Protein AF-A0A152A7R2-F1 (afdb_monomer_lite)

pLDDT: mean 73.5, std 18.63, range [21.62, 95.31]

InterPro domains:
  IPR007220 Origin recognition complex, subunit 2 [PTHR14052] (4-337)
  IPR027819 Guanine nucleotide exchange factor C9orf72 [PF15019] (479-679)
  IPR027819 Guanine nucleotide exchange factor C9orf72 [PS51835] (420-802)
  IPR056772 Origin recognition complex subunit 2, RecA-like domain [PF04084] (26-198)
  IPR056773 Origin recognition complex subunit 2, winged-helix domain [PF24882] (273-326)

Sequence (819 aa):
MSNIKILDGKEITNILERLPIKHQLEKENLQRNNEMKFSEMYSQLKQGFNLLLYGFGSKIQLIDHFIESKCTDGISISINGYLPTVTIKDVLSSLTFDNKKFSDPMAHCNYIKSLFQNYDSIEAYSEREEVTSIKIDHVYLVIHNIDGVSFRNETSQQILSLLAEIPQLHIIASIDHINAFFLWHSQMDDKFNWIPHSMPTFNNYYAESAYEIAILNSRGNKLSMNSVLTVLKSLTETSRSAFKLLVELLIIESAPPQPTATNDKPHAIPFKKVSVSFTKLFNRCIDELLVSTESSLGQLLSEFYDHGIIETKSINSVLYLHIPIGSRDSLEELLKIIKKEDEDCPVDQGILRVTMADTDDQPINEFKKNHNLFELVYEDVMKLAALKTVDSPIKPNKKKVPVSKILPPPIDLSSHHKFQVFTGAQLSVWQDTAGPTVDKLWKTRDNLTPEFQSFIARQTLCGLDPTSTNDELRFNIYPDLQLMVPSHIFNSRHSDILTKFSFSLYFNIQYFNEYLQLHDIIADRMSYLSCRLLKEYSLNQNDLESFKKELVSMMINIEHLFLSSYPNVNILNTLFGDQKMDTDFFIKALTSHMQTYGTTVVIGSSEALIQKWLDTLSLFLTVKERKVSSRQINKEFIPDMMIQGLLDVTLKQIEDKLYQSLRPITVIDIDQHQIYQSLLHTQYKTYRYELLRSLLLDGANVNRKENTLFSSFRGVSVYLSKIVQEVFQLPLHLRETYLIQMMRVLLRKTSLVVAYSQTVKFLGISYVKKLKSEFNIPSEADVYVLFGLSEKLQLYLILSVLRPDFIEKRIVDIMEEGF

Structure (mmCIF, N/CA/C/O backbone):
data_AF-A0A152A7R2-F1
#
_entry.id   AF-A0A152A7R2-F1
#
loop_
_atom_site.group_PDB
_atom_site.id
_atom_site.type_symbol
_atom_site.label_atom_id
_atom_site.label_alt_id
_atom_site.label_comp_id
_atom_site.label_asym_id
_atom_site.label_entity_id
_atom_site.label_seq_id
_atom_site.pdbx_PDB_ins_code
_atom_site.Cartn_x
_atom_site.Cartn_y
_atom_site.Cartn_z
_atom_site.occupancy
_atom_site.B_iso_or_equiv
_atom_site.auth_seq_id
_atom_site.auth_comp_id
_atom_site.auth_asym_id
_atom_site.auth_atom_id
_atom_site.pdbx_PDB_model_num
ATOM 1 N N . MET A 1 1 ? 15.451 20.115 -5.526 1.00 34.97 1 MET A N 1
ATOM 2 C CA . MET A 1 1 ? 14.748 21.394 -5.289 1.00 34.97 1 MET A CA 1
ATOM 3 C C . MET A 1 1 ? 14.724 21.674 -3.793 1.00 34.97 1 MET A C 1
ATOM 5 O O . MET A 1 1 ? 14.084 20.941 -3.051 1.00 34.97 1 MET A O 1
ATOM 9 N N . SER A 1 2 ? 15.503 22.653 -3.341 1.00 30.34 2 SER A N 1
ATOM 10 C CA . SER A 1 2 ? 15.810 22.920 -1.927 1.00 30.34 2 SER A CA 1
ATOM 11 C C . SER A 1 2 ? 14.973 24.030 -1.281 1.00 30.34 2 SER A C 1
ATOM 13 O O . SER A 1 2 ? 15.078 24.197 -0.075 1.00 30.34 2 SER A O 1
ATOM 15 N N . ASN A 1 3 ? 14.102 24.727 -2.017 1.00 35.94 3 ASN A N 1
ATOM 16 C CA . ASN A 1 3 ? 13.410 25.922 -1.514 1.00 35.94 3 ASN A CA 1
ATOM 17 C C . ASN A 1 3 ? 11.882 25.842 -1.654 1.00 35.94 3 ASN A C 1
ATOM 19 O O . ASN A 1 3 ? 11.267 26.753 -2.196 1.00 35.94 3 ASN A O 1
ATOM 23 N N . ILE A 1 4 ? 11.244 24.776 -1.166 1.00 38.72 4 ILE A N 1
ATOM 24 C CA . ILE A 1 4 ? 9.818 24.901 -0.828 1.00 38.72 4 ILE A CA 1
ATOM 25 C C . ILE A 1 4 ? 9.797 25.403 0.608 1.00 38.72 4 ILE A C 1
ATOM 27 O O . ILE A 1 4 ? 10.061 24.634 1.534 1.00 38.72 4 ILE A O 1
ATOM 31 N N . LYS A 1 5 ? 9.576 26.713 0.771 1.00 37.78 5 LYS A N 1
ATOM 32 C CA . LYS A 1 5 ? 9.209 27.286 2.066 1.00 37.78 5 LYS A CA 1
ATOM 33 C C . LYS A 1 5 ? 8.050 26.450 2.598 1.00 37.78 5 LYS A C 1
ATOM 35 O O . LYS A 1 5 ? 7.057 26.263 1.897 1.00 37.78 5 LYS A O 1
ATOM 40 N N . ILE A 1 6 ? 8.213 25.906 3.800 1.00 43.03 6 ILE A N 1
ATOM 41 C CA . ILE A 1 6 ? 7.075 25.424 4.576 1.00 43.03 6 ILE A CA 1
ATOM 42 C C . ILE A 1 6 ? 6.167 26.644 4.675 1.00 43.03 6 ILE A C 1
ATOM 44 O O . ILE A 1 6 ? 6.593 27.652 5.236 1.00 43.03 6 ILE A O 1
ATOM 48 N N . LEU A 1 7 ? 5.014 26.587 4.005 1.00 41.97 7 LEU A N 1
ATOM 49 C CA . LEU A 1 7 ? 4.055 27.681 4.038 1.00 41.97 7 LEU A CA 1
ATOM 50 C C . LEU A 1 7 ? 3.709 27.896 5.505 1.00 41.97 7 LEU A C 1
ATOM 52 O O . LEU A 1 7 ? 3.345 26.941 6.201 1.00 41.97 7 LEU A O 1
ATOM 56 N N . ASP A 1 8 ? 3.894 29.122 5.976 1.00 49.28 8 ASP A N 1
ATOM 57 C CA . ASP A 1 8 ? 3.572 29.459 7.356 1.00 49.28 8 ASP A CA 1
ATOM 58 C C . ASP A 1 8 ? 2.086 29.152 7.594 1.00 49.28 8 ASP A C 1
ATOM 60 O O . ASP A 1 8 ? 1.281 29.220 6.661 1.00 49.28 8 ASP A O 1
ATOM 64 N N . GLY A 1 9 ? 1.674 28.830 8.825 1.00 51.56 9 GLY A N 1
ATOM 65 C CA . GLY A 1 9 ? 0.262 28.511 9.106 1.00 51.56 9 GLY A CA 1
ATOM 66 C C . GLY A 1 9 ? -0.706 29.585 8.579 1.00 51.56 9 GLY A C 1
ATOM 67 O O . GLY A 1 9 ? -1.786 29.260 8.095 1.00 51.56 9 GLY A O 1
ATOM 68 N N . LYS A 1 10 ? -0.249 30.846 8.562 1.00 52.19 10 LYS A N 1
ATOM 69 C CA . LYS A 1 10 ? -0.938 32.007 7.979 1.00 52.19 10 LYS A CA 1
ATOM 70 C C . LYS A 1 10 ? -1.010 31.982 6.445 1.00 52.19 10 LYS A C 1
ATOM 72 O O . LYS A 1 10 ? -1.998 32.417 5.866 1.00 52.19 10 LYS A O 1
ATOM 77 N N . GLU A 1 11 ? 0.021 31.491 5.762 1.00 55.31 11 GLU A N 1
ATOM 78 C CA . GLU A 1 11 ? 0.011 31.343 4.303 1.00 55.31 11 GLU A CA 1
ATOM 79 C C . GLU A 1 11 ? -0.931 30.209 3.877 1.00 55.31 11 GLU A C 1
ATOM 81 O O . GLU A 1 11 ? -1.640 30.351 2.884 1.00 55.31 11 GLU A O 1
ATOM 86 N N . ILE A 1 12 ? -1.014 29.123 4.655 1.00 57.97 12 ILE A N 1
ATOM 87 C CA . ILE A 1 12 ? -1.959 28.024 4.408 1.00 57.97 12 ILE A CA 1
ATOM 88 C C . ILE A 1 12 ? -3.405 28.484 4.615 1.00 57.97 12 ILE A C 1
ATOM 90 O O . ILE A 1 12 ? -4.237 28.209 3.754 1.00 57.97 12 ILE A O 1
ATOM 94 N N . THR A 1 13 ? -3.717 29.208 5.696 1.00 58.12 13 THR A N 1
ATOM 95 C CA . THR A 1 13 ? -5.068 29.766 5.895 1.00 58.12 13 THR A CA 1
ATOM 96 C C . THR A 1 13 ? -5.427 30.747 4.786 1.00 58.12 13 THR A C 1
ATOM 98 O O . THR A 1 13 ? -6.497 30.623 4.204 1.00 58.12 13 THR A O 1
ATOM 101 N N . ASN A 1 14 ? -4.496 31.619 4.385 1.00 68.81 14 ASN A N 1
ATOM 102 C CA . ASN A 1 14 ? -4.706 32.538 3.264 1.00 68.81 14 ASN A CA 1
ATOM 103 C C . ASN A 1 14 ? -4.941 31.806 1.933 1.00 68.81 14 ASN A C 1
ATOM 105 O O . ASN A 1 14 ? -5.694 32.284 1.088 1.00 68.81 14 ASN A O 1
ATOM 109 N N . ILE A 1 15 ? -4.290 30.662 1.708 1.00 69.44 15 ILE A N 1
ATOM 110 C CA . ILE A 1 15 ? -4.521 29.836 0.516 1.00 69.44 15 ILE A CA 1
ATOM 111 C C . ILE A 1 15 ? -5.877 29.131 0.608 1.00 69.44 15 ILE A C 1
ATOM 113 O O . ILE A 1 15 ? -6.604 29.115 -0.381 1.00 69.44 15 ILE A O 1
ATOM 117 N N . LEU A 1 16 ? -6.244 28.589 1.773 1.00 65.38 16 LEU A N 1
ATOM 118 C CA . LEU A 1 16 ? -7.542 27.947 1.998 1.00 65.38 16 LEU A CA 1
ATOM 119 C C . LEU A 1 16 ? -8.708 28.932 1.836 1.00 65.38 16 LEU A C 1
ATOM 121 O O . LEU A 1 16 ? -9.698 28.577 1.208 1.00 65.38 16 LEU A O 1
ATOM 125 N N . GLU A 1 17 ? -8.570 30.168 2.316 1.00 67.25 17 GLU A N 1
ATOM 126 C CA . GLU A 1 17 ? -9.565 31.236 2.138 1.00 67.25 17 GLU A CA 1
ATOM 127 C C . GLU A 1 17 ? -9.710 31.676 0.674 1.00 67.25 17 GLU A C 1
ATOM 129 O O . GLU A 1 17 ? -10.779 32.111 0.253 1.00 67.25 17 GLU A O 1
ATOM 134 N N . ARG A 1 18 ? -8.646 31.543 -0.129 1.00 70.06 18 ARG A N 1
ATOM 135 C CA . ARG A 1 18 ? -8.661 31.863 -1.567 1.00 70.06 18 ARG A CA 1
ATOM 136 C C . ARG A 1 18 ? -9.207 30.736 -2.437 1.00 70.06 18 ARG A C 1
ATOM 138 O O . ARG A 1 18 ? -9.469 30.967 -3.618 1.00 70.06 18 ARG A O 1
ATOM 145 N N . LEU A 1 19 ? -9.336 29.520 -1.907 1.00 70.44 19 LEU A N 1
ATOM 146 C CA . LEU A 1 19 ? -9.872 28.404 -2.674 1.00 70.44 19 LEU A CA 1
ATOM 147 C C . LEU A 1 19 ? -11.400 28.526 -2.769 1.00 70.44 19 LEU A C 1
ATOM 149 O O . LEU A 1 19 ? -12.068 28.683 -1.748 1.00 70.44 19 LEU A O 1
ATOM 153 N N . PRO A 1 20 ? -11.983 28.417 -3.976 1.00 72.00 20 PRO A N 1
ATOM 154 C CA . PRO A 1 20 ? -13.429 28.445 -4.123 1.00 72.00 20 PRO A CA 1
ATOM 155 C C . PRO A 1 20 ? -14.051 27.239 -3.410 1.00 72.00 20 PRO A C 1
ATOM 157 O O . PRO A 1 20 ? -13.581 26.103 -3.549 1.00 72.00 20 PRO A O 1
ATOM 160 N N . ILE A 1 21 ? -15.129 27.486 -2.663 1.00 69.50 21 ILE A N 1
ATOM 161 C CA . ILE A 1 21 ? -15.900 26.436 -1.998 1.00 69.50 21 ILE A CA 1
ATOM 162 C C . ILE A 1 21 ? -16.469 25.516 -3.081 1.00 69.50 21 ILE A C 1
ATOM 164 O O . ILE A 1 21 ? -17.272 25.924 -3.921 1.00 69.50 21 ILE A O 1
ATOM 168 N N . LYS A 1 22 ? -16.030 24.257 -3.083 1.00 77.50 22 LYS A N 1
ATOM 169 C CA . LYS A 1 22 ? -16.512 23.259 -4.041 1.00 77.50 22 LYS A CA 1
ATOM 170 C C . LYS A 1 22 ? -17.977 22.914 -3.752 1.00 77.50 22 LYS A C 1
ATOM 172 O O . LYS A 1 22 ? -18.340 22.723 -2.590 1.00 77.50 22 LYS A O 1
ATOM 177 N N . HIS A 1 23 ? -18.770 22.756 -4.813 1.00 81.19 23 HIS A N 1
ATOM 178 C CA . HIS A 1 23 ? -20.151 22.250 -4.766 1.00 81.19 23 HIS A CA 1
ATOM 179 C C . HIS A 1 23 ? -21.109 23.059 -3.874 1.00 81.19 23 HIS A C 1
ATOM 181 O O . HIS A 1 23 ? -21.892 22.499 -3.108 1.00 81.19 23 HIS A O 1
ATOM 187 N N . GLN A 1 24 ? -21.022 24.391 -3.925 1.00 83.88 24 GLN A N 1
ATOM 188 C CA . GLN A 1 24 ? -21.842 25.272 -3.089 1.00 83.88 24 GLN A CA 1
ATOM 189 C C . GLN A 1 24 ? -23.351 25.095 -3.342 1.00 83.88 24 GLN A C 1
ATOM 191 O O . GLN A 1 24 ? -24.117 24.971 -2.390 1.00 83.88 24 GLN A O 1
ATOM 196 N N . LEU A 1 25 ? -23.776 25.016 -4.608 1.00 85.94 25 LEU A N 1
ATOM 197 C CA . LEU A 1 25 ? -25.192 24.869 -4.971 1.00 85.94 25 LEU A CA 1
ATOM 198 C C . LEU A 1 25 ? -25.776 23.543 -4.470 1.00 85.94 25 LEU A C 1
ATOM 200 O O . LEU A 1 25 ? -26.913 23.489 -4.005 1.00 85.94 25 LEU A O 1
ATOM 204 N N . GLU A 1 26 ? -25.002 22.463 -4.550 1.00 87.19 26 GLU A N 1
ATOM 205 C CA . GLU A 1 26 ? -25.407 21.142 -4.082 1.00 87.19 26 GLU A CA 1
ATOM 206 C C . GLU A 1 26 ? -25.529 21.104 -2.556 1.00 87.19 26 GLU A C 1
ATOM 208 O O . GLU A 1 26 ? -26.486 20.521 -2.046 1.00 87.19 26 GLU A O 1
ATOM 213 N N . LYS A 1 27 ? -24.622 21.775 -1.828 1.00 86.44 27 LYS A N 1
ATOM 214 C CA . LYS A 1 27 ? -24.722 21.929 -0.367 1.00 86.44 27 LYS A CA 1
ATOM 215 C C . LYS A 1 27 ? -25.946 22.746 0.041 1.00 86.44 27 LYS A C 1
ATOM 217 O O . LYS A 1 27 ? -26.667 22.334 0.944 1.00 86.44 27 LYS A O 1
ATOM 222 N N . GLU A 1 28 ? -26.234 23.845 -0.653 1.00 87.19 28 GLU A N 1
ATOM 223 C CA . GLU A 1 28 ? -27.438 24.648 -0.401 1.00 87.19 28 GLU A CA 1
ATOM 224 C C . GLU A 1 28 ? -28.725 23.851 -0.675 1.00 87.19 28 GLU A C 1
ATOM 226 O O . GLU A 1 28 ? -29.674 23.902 0.105 1.00 87.19 28 GLU A O 1
ATOM 231 N N . ASN A 1 29 ? -28.767 23.061 -1.753 1.00 89.62 29 ASN A N 1
ATOM 232 C CA . ASN A 1 29 ? -29.909 22.189 -2.046 1.00 89.62 29 ASN A CA 1
ATOM 233 C C . ASN A 1 29 ? -30.087 21.089 -0.991 1.00 89.62 29 ASN A C 1
ATOM 235 O O . ASN A 1 29 ? -31.212 20.788 -0.594 1.00 89.62 29 ASN A O 1
ATOM 239 N N . LEU A 1 30 ? -28.987 20.503 -0.516 1.00 89.06 30 LEU A N 1
ATOM 240 C CA . LEU A 1 30 ? -28.996 19.522 0.566 1.00 89.06 30 LEU A CA 1
ATOM 241 C C . LEU A 1 30 ? -29.526 20.136 1.869 1.00 89.06 30 LEU A C 1
ATOM 243 O O . LEU A 1 30 ? -30.343 19.517 2.547 1.00 89.06 30 LEU A O 1
ATOM 247 N N . GLN A 1 31 ? -29.113 21.365 2.187 1.00 87.88 31 GLN A N 1
ATOM 248 C CA . GLN A 1 31 ? -29.599 22.091 3.354 1.00 87.88 31 GLN A CA 1
ATOM 249 C C . GLN A 1 31 ? -31.114 22.327 3.274 1.00 87.88 31 GLN A C 1
ATOM 251 O O . GLN A 1 31 ? -31.822 21.957 4.207 1.00 87.88 31 GLN A O 1
ATOM 256 N N . ARG A 1 32 ? -31.631 22.803 2.131 1.00 89.12 32 ARG A N 1
ATOM 257 C CA . ARG A 1 32 ? -33.085 22.951 1.908 1.00 89.12 32 ARG A CA 1
ATOM 258 C C . ARG A 1 32 ? -33.840 21.628 2.075 1.00 89.12 32 ARG A C 1
ATOM 260 O O . ARG A 1 32 ? -34.935 21.598 2.628 1.00 89.12 32 ARG A O 1
ATOM 267 N N . ASN A 1 33 ? -33.260 20.516 1.619 1.00 90.44 33 ASN A N 1
ATOM 268 C CA . ASN A 1 33 ? -33.855 19.188 1.796 1.00 90.44 33 ASN A CA 1
ATOM 269 C C . ASN A 1 33 ? -33.887 18.746 3.263 1.00 90.44 33 ASN A C 1
ATOM 271 O O . ASN A 1 33 ? -34.854 18.113 3.688 1.00 90.44 33 ASN A O 1
ATOM 275 N N . ASN A 1 34 ? -32.855 19.074 4.038 1.00 89.81 34 ASN A N 1
ATOM 276 C CA . ASN A 1 34 ? -32.836 18.798 5.471 1.00 89.81 34 ASN A CA 1
ATOM 277 C C . ASN A 1 34 ? -33.843 19.688 6.224 1.00 89.81 34 ASN A C 1
ATOM 279 O O . ASN A 1 34 ? -34.552 19.188 7.093 1.00 89.81 34 ASN A O 1
ATOM 283 N N . GLU A 1 35 ? -33.988 20.960 5.838 1.00 89.62 35 GLU A N 1
ATOM 284 C CA . GLU A 1 35 ? -34.977 21.892 6.407 1.00 89.62 35 GLU A CA 1
ATOM 285 C C . GLU A 1 35 ? -36.423 21.408 6.206 1.00 89.62 35 GLU A C 1
ATOM 287 O O . GLU A 1 35 ? -37.261 21.558 7.097 1.00 89.62 35 GLU A O 1
ATOM 292 N N . MET A 1 36 ? -36.732 20.747 5.082 1.00 89.25 36 MET A N 1
ATOM 293 C CA . MET A 1 36 ? -38.062 20.155 4.866 1.00 89.25 36 MET A CA 1
ATOM 294 C C . MET A 1 36 ? -38.430 19.111 5.933 1.00 89.25 36 MET A C 1
ATOM 296 O O . MET A 1 36 ? -39.605 18.979 6.283 1.00 89.25 36 MET A O 1
ATOM 300 N N . LYS A 1 37 ? -37.442 18.409 6.501 1.00 89.81 37 LYS A N 1
ATOM 301 C CA . LYS A 1 37 ? -37.652 17.391 7.542 1.00 89.81 37 LYS A CA 1
ATOM 302 C C . LYS A 1 37 ? -37.846 17.985 8.942 1.00 89.81 37 LYS A C 1
ATOM 304 O O . LYS A 1 37 ? -38.296 17.279 9.839 1.00 89.81 37 LYS A O 1
ATOM 309 N N . PHE A 1 38 ? -37.582 19.279 9.147 1.00 92.69 38 PHE A N 1
ATOM 310 C CA . PHE A 1 38 ? -37.708 19.917 10.464 1.00 92.69 38 PHE A CA 1
ATOM 311 C C . PHE A 1 38 ? -39.122 19.820 11.039 1.00 92.69 38 PHE A C 1
ATOM 313 O O . PHE A 1 38 ? -39.296 19.628 12.238 1.00 92.69 38 PHE A O 1
ATOM 320 N N . SER A 1 39 ? -40.150 19.911 10.194 1.00 90.25 39 SER A N 1
ATOM 321 C CA . SER A 1 39 ? -41.538 19.797 10.665 1.00 90.25 39 SER A CA 1
ATOM 322 C C . SER A 1 39 ? -41.853 18.391 11.190 1.00 90.25 39 SER A C 1
ATOM 324 O O . SER A 1 39 ? -42.579 18.248 12.171 1.00 90.25 39 SER A O 1
ATOM 326 N N . GLU A 1 40 ? -41.273 17.359 10.571 1.00 91.50 40 GLU A N 1
ATOM 327 C CA . GLU A 1 40 ? -41.399 15.970 11.018 1.00 91.50 40 GLU A CA 1
ATOM 328 C C . GLU A 1 40 ? -40.642 15.747 12.333 1.00 91.50 40 GLU A C 1
ATOM 330 O O . GLU A 1 40 ? -41.215 15.239 13.295 1.00 91.50 40 GLU A O 1
ATOM 335 N N . MET A 1 41 ? -39.391 16.212 12.403 1.00 92.56 41 MET A N 1
ATOM 336 C CA . MET A 1 41 ? -38.556 16.151 13.606 1.00 92.56 41 MET A CA 1
ATOM 337 C C . MET A 1 41 ? -39.228 16.825 14.810 1.00 92.56 41 MET A C 1
ATOM 339 O O . MET A 1 41 ? -39.264 16.263 15.902 1.00 92.56 41 MET A O 1
ATOM 343 N N . TYR A 1 42 ? -39.817 18.006 14.611 1.00 91.75 42 TYR A N 1
ATOM 344 C CA . TYR A 1 42 ? -40.546 18.708 15.666 1.00 91.75 42 TYR A CA 1
ATOM 345 C C . TYR A 1 42 ? -41.787 17.928 16.129 1.00 91.75 42 TYR A C 1
ATOM 347 O O . TYR A 1 42 ? -42.020 17.792 17.329 1.00 91.75 42 TYR A O 1
ATOM 355 N N . SER A 1 43 ? -42.553 17.339 15.202 1.00 89.81 43 SER A N 1
ATOM 356 C CA . SER A 1 43 ? -43.696 16.489 15.566 1.00 89.81 43 SER A CA 1
ATOM 357 C C . SER A 1 43 ? -43.278 15.250 16.362 1.00 89.81 43 SER A C 1
ATOM 359 O O . SER A 1 43 ? -44.039 14.800 17.215 1.00 89.81 43 SER A O 1
ATOM 361 N N . GLN A 1 44 ? -42.103 14.687 16.081 1.00 91.44 44 GLN A N 1
ATOM 362 C CA . GLN A 1 44 ? -41.568 13.528 16.797 1.00 91.44 44 GLN A CA 1
ATOM 363 C C . GLN A 1 44 ? -41.134 13.888 18.221 1.00 91.44 44 GLN A C 1
ATOM 365 O O . GLN A 1 44 ? -41.483 13.163 19.152 1.00 91.44 44 GLN A O 1
ATOM 370 N N . LEU A 1 45 ? -40.492 15.047 18.413 1.00 89.62 45 LEU A N 1
ATOM 371 C CA . LEU A 1 45 ? -40.196 15.577 19.752 1.00 89.62 45 LEU A CA 1
ATOM 372 C C . LEU A 1 45 ? -41.479 15.727 20.577 1.00 89.62 45 LEU A C 1
ATOM 374 O O . LEU A 1 45 ? -41.556 15.274 21.714 1.00 89.62 45 LEU A O 1
ATOM 378 N N . LYS A 1 46 ? -42.550 16.269 19.982 1.00 86.75 46 LYS A N 1
ATOM 379 C CA . LYS A 1 46 ? -43.850 16.403 20.666 1.00 86.75 46 LYS A CA 1
ATOM 380 C C . LYS A 1 46 ? -44.519 15.088 21.043 1.00 86.75 46 LYS A C 1
ATOM 382 O O . LYS A 1 46 ? -45.358 15.081 21.937 1.00 86.75 46 LYS A O 1
ATOM 387 N N . GLN A 1 47 ? -44.153 13.991 20.394 1.00 87.44 47 GLN A N 1
ATOM 388 C CA . GLN A 1 47 ? -44.641 12.655 20.728 1.00 87.44 47 GLN A CA 1
ATOM 389 C C . GLN A 1 47 ? -43.806 11.973 21.828 1.00 87.44 47 GLN A C 1
ATOM 391 O O . GLN A 1 47 ? -44.135 10.855 22.215 1.00 87.44 47 GLN A O 1
ATOM 396 N N . GLY A 1 48 ? -42.769 12.637 22.356 1.00 85.75 48 GLY A N 1
ATOM 397 C CA . GLY A 1 48 ? -41.900 12.109 23.413 1.00 85.75 48 GLY A CA 1
ATOM 398 C C . GLY A 1 48 ? -40.723 11.275 22.899 1.00 85.75 48 GLY A C 1
ATOM 399 O O . GLY A 1 48 ? -40.155 10.486 23.654 1.00 85.75 48 GLY A O 1
ATOM 400 N N . PHE A 1 49 ? -40.370 11.408 21.617 1.00 92.19 49 PHE A N 1
ATOM 401 C CA . PHE A 1 49 ? -39.156 10.809 21.063 1.00 92.19 49 PHE A CA 1
ATOM 402 C C . PHE A 1 49 ? -37.991 11.789 21.126 1.00 92.19 49 PHE A C 1
ATOM 404 O O . PHE A 1 49 ? -38.149 12.971 20.824 1.00 92.19 49 PHE A O 1
ATOM 411 N N . ASN A 1 50 ? -36.799 11.280 21.425 1.00 94.69 50 ASN A N 1
ATOM 412 C CA . ASN A 1 50 ? -35.577 12.073 21.364 1.00 94.69 50 ASN A CA 1
ATOM 413 C C . ASN A 1 50 ? -34.938 11.950 19.977 1.00 94.69 50 ASN A C 1
ATOM 415 O O . ASN A 1 50 ? -35.043 10.917 19.313 1.00 94.69 50 ASN A O 1
ATOM 419 N N . LEU A 1 51 ? -34.263 13.001 19.512 1.00 95.25 51 LEU A N 1
ATOM 420 C CA . LEU A 1 51 ? -33.723 13.047 18.151 1.00 95.25 51 LEU A CA 1
ATOM 421 C C . LEU A 1 51 ? -32.224 12.792 18.128 1.00 95.25 51 LEU A C 1
ATOM 423 O O . LEU A 1 51 ? -31.457 13.469 18.816 1.00 95.25 51 LEU A O 1
ATOM 427 N N . LEU A 1 52 ? -31.805 11.880 17.252 1.00 94.56 52 LEU A N 1
ATOM 428 C CA . LEU A 1 52 ? -30.401 11.552 17.055 1.00 94.56 52 LEU A CA 1
ATOM 429 C C . LEU A 1 52 ? -29.962 11.829 15.619 1.00 94.56 52 LEU A C 1
ATOM 431 O O . LEU A 1 52 ? -30.348 11.133 14.683 1.00 94.56 52 LEU A O 1
ATOM 435 N N . LEU A 1 53 ? -29.126 12.842 15.434 1.00 95.06 53 LEU A N 1
ATOM 436 C CA . LEU A 1 53 ? -28.698 13.314 14.123 1.00 95.06 53 LEU A CA 1
ATOM 437 C C . LEU A 1 53 ? -27.340 12.723 13.752 1.00 95.06 53 LEU A C 1
ATOM 439 O O . LEU A 1 53 ? -26.321 13.018 14.382 1.00 95.06 53 LEU A O 1
ATOM 443 N N . TYR A 1 54 ? -27.313 11.932 12.681 1.00 93.56 54 TYR A N 1
ATOM 444 C CA . TYR A 1 54 ? -26.090 11.353 12.128 1.00 93.56 54 TYR A CA 1
ATOM 445 C C . TYR A 1 54 ? -25.934 11.723 10.653 1.00 93.56 54 TYR A C 1
ATOM 447 O O . TYR A 1 54 ? -26.902 11.959 9.930 1.00 93.56 54 TYR A O 1
ATOM 455 N N . GLY A 1 55 ? -24.694 11.780 10.181 1.00 90.50 55 GLY A N 1
ATOM 456 C CA . GLY A 1 55 ? -24.396 12.167 8.806 1.00 90.50 55 GLY A CA 1
ATOM 457 C C . GLY A 1 55 ? -23.046 12.852 8.694 1.00 90.50 55 GLY A C 1
ATOM 458 O O . GLY A 1 55 ? -22.507 13.351 9.682 1.00 90.50 55 GLY A O 1
ATOM 459 N N . PHE A 1 56 ? -22.509 12.856 7.476 1.00 89.25 56 PHE A N 1
ATOM 460 C CA . PHE A 1 56 ? -21.203 13.429 7.182 1.00 89.25 56 PHE A CA 1
ATOM 461 C C . PHE A 1 56 ? -21.263 14.962 7.124 1.00 89.25 56 PHE A C 1
ATOM 463 O O . PHE A 1 56 ? -22.077 15.530 6.391 1.00 89.25 56 PHE A O 1
ATOM 470 N N . GLY A 1 57 ? -20.363 15.616 7.853 1.00 90.31 57 GLY A N 1
ATOM 471 C CA . GLY A 1 57 ? -20.245 17.067 7.979 1.00 90.31 57 GLY A CA 1
ATOM 472 C C . GLY A 1 57 ? -20.721 17.612 9.331 1.00 90.31 57 GLY A C 1
ATOM 473 O O . GLY A 1 57 ? -21.458 16.951 10.074 1.00 90.31 57 GLY A O 1
ATOM 474 N N . SER A 1 58 ? -20.291 18.840 9.640 1.00 91.31 58 SER A N 1
ATOM 475 C CA . SER A 1 58 ? -20.702 19.545 10.861 1.00 91.31 58 SER A CA 1
ATOM 476 C C . SER A 1 58 ? -22.210 19.806 10.862 1.00 91.31 58 SER A C 1
ATOM 478 O O . SER A 1 58 ? -22.772 20.312 9.884 1.00 91.31 58 SER A O 1
ATOM 480 N N . LYS A 1 59 ? -22.867 19.442 11.967 1.00 92.38 59 LYS A N 1
ATOM 481 C CA . LYS A 1 59 ? -24.325 19.552 12.164 1.00 92.38 59 LYS A CA 1
ATOM 482 C C . LYS A 1 59 ? -24.721 20.704 13.085 1.00 92.38 59 LYS A C 1
ATOM 484 O O . LYS A 1 59 ? -25.911 20.935 13.251 1.00 92.38 59 LYS A O 1
ATOM 489 N N . ILE A 1 60 ? -23.750 21.418 13.659 1.00 91.12 60 ILE A N 1
ATOM 490 C CA . ILE A 1 60 ? -23.977 22.472 14.660 1.00 91.12 60 ILE A CA 1
ATOM 491 C C . ILE A 1 60 ? -24.942 23.526 14.101 1.00 91.12 60 ILE A C 1
ATOM 493 O O . ILE A 1 60 ? -26.053 23.661 14.597 1.00 91.12 60 ILE A O 1
ATOM 497 N N . GLN A 1 61 ? -24.596 24.125 12.956 1.00 89.69 61 GLN A N 1
ATOM 498 C CA . GLN A 1 61 ? -25.429 25.136 12.286 1.00 89.69 61 GLN A CA 1
ATOM 499 C C . GLN A 1 61 ? -26.836 24.634 11.924 1.00 89.69 61 GLN A C 1
ATOM 501 O O . GLN A 1 61 ? -27.796 25.396 11.967 1.00 89.69 61 GLN A O 1
ATOM 506 N N . LEU A 1 62 ? -26.969 23.359 11.546 1.00 91.00 62 LEU A N 1
ATOM 507 C CA . LEU A 1 62 ? -28.257 22.769 11.174 1.00 91.00 62 LEU A CA 1
ATOM 508 C C . LEU A 1 62 ? -29.166 22.604 12.396 1.00 91.00 62 LEU A C 1
ATOM 510 O O . LEU A 1 62 ? -30.367 22.843 12.301 1.00 91.00 62 LEU A O 1
ATOM 514 N N . ILE A 1 63 ? -28.592 22.203 13.530 1.00 92.06 63 ILE A N 1
ATOM 515 C CA . ILE A 1 63 ? -29.306 22.044 14.798 1.00 92.06 63 ILE A CA 1
ATOM 516 C C . ILE A 1 63 ? -29.700 23.407 15.364 1.00 92.06 63 ILE A C 1
ATOM 518 O O . ILE A 1 63 ? -30.854 23.576 15.749 1.00 92.06 63 ILE A O 1
ATOM 522 N N . ASP A 1 64 ? -28.792 24.383 15.341 1.00 90.38 64 ASP A N 1
ATOM 523 C CA . ASP A 1 64 ? -29.080 25.755 15.773 1.00 90.38 64 ASP A CA 1
ATOM 524 C C . ASP A 1 64 ? -30.232 26.345 14.951 1.00 90.38 64 ASP A C 1
ATOM 526 O O . ASP A 1 64 ? -31.217 26.833 15.504 1.00 90.38 64 ASP A O 1
ATOM 530 N N . HIS A 1 65 ? -30.184 26.174 13.626 1.00 90.56 65 HIS A N 1
ATOM 531 C CA . HIS A 1 65 ? -31.258 26.620 12.744 1.00 90.56 65 HIS A CA 1
ATOM 532 C C . HIS A 1 65 ? -32.591 25.899 13.009 1.00 90.56 65 HIS A C 1
ATOM 534 O O . HIS A 1 65 ? -33.662 26.507 12.940 1.00 90.56 65 HIS A O 1
ATOM 540 N N . PHE A 1 66 ? -32.561 24.605 13.335 1.00 91.38 66 PHE A N 1
ATOM 541 C CA . PHE A 1 66 ? -33.758 23.855 13.720 1.00 91.38 66 PHE A CA 1
ATOM 542 C C . PHE A 1 66 ? -34.387 24.402 15.012 1.00 91.38 66 PHE A C 1
ATOM 544 O O . PHE A 1 66 ? -35.602 24.607 15.064 1.00 91.38 66 PHE A O 1
ATOM 551 N N . ILE A 1 67 ? -33.566 24.693 16.024 1.00 89.38 67 ILE A N 1
ATOM 552 C CA . ILE A 1 67 ? -34.023 25.235 17.310 1.00 89.38 67 ILE A CA 1
ATOM 553 C C . ILE A 1 67 ? -34.636 26.622 17.115 1.00 89.38 67 ILE A C 1
ATOM 555 O O . ILE A 1 67 ? -35.766 26.849 17.542 1.00 89.38 67 ILE A O 1
ATOM 559 N N . GLU A 1 68 ? -33.931 27.516 16.418 1.00 88.12 68 GLU A N 1
ATOM 560 C CA . GLU A 1 68 ? -34.395 28.882 16.146 1.00 88.12 68 GLU A CA 1
ATOM 561 C C . GLU A 1 68 ? -35.696 28.909 15.331 1.00 88.12 68 GLU A C 1
ATOM 563 O O . GLU A 1 68 ? -36.549 29.771 15.542 1.00 88.12 68 GLU A O 1
ATOM 568 N N . SER A 1 69 ? -35.863 27.972 14.391 1.00 86.81 69 SER A N 1
ATOM 569 C CA . SER A 1 69 ? -37.003 27.972 13.469 1.00 86.81 69 SER A CA 1
ATOM 570 C C . SER A 1 69 ? -38.257 27.276 14.001 1.00 86.81 69 SER A C 1
ATOM 572 O O . SER A 1 69 ? -39.363 27.653 13.601 1.00 86.81 69 SER A O 1
ATOM 574 N N . LYS A 1 70 ? -38.123 26.239 14.842 1.00 83.75 70 LYS A N 1
ATOM 575 C CA . LYS A 1 70 ? -39.254 25.390 15.269 1.00 83.75 70 LYS A CA 1
ATOM 576 C C . LYS A 1 70 ? -39.439 25.285 16.780 1.00 83.75 70 LYS A C 1
ATOM 578 O O . LYS A 1 70 ? -40.578 25.147 17.215 1.00 83.75 70 LYS A O 1
ATOM 583 N N . CYS A 1 71 ? -38.377 25.374 17.577 1.00 81.94 71 CYS A N 1
ATOM 584 C CA . CYS A 1 71 ? -38.426 25.141 19.025 1.00 81.94 71 CYS A CA 1
ATOM 585 C C . CYS A 1 71 ? -38.595 26.447 19.825 1.00 81.94 71 CYS A C 1
ATOM 587 O O . CYS A 1 71 ? -37.891 26.680 20.804 1.00 81.94 71 CYS A O 1
ATOM 589 N N . THR A 1 72 ? -39.525 27.316 19.416 1.00 77.38 72 THR A N 1
ATOM 590 C CA . THR A 1 72 ? -39.798 28.611 20.081 1.00 77.38 72 THR A CA 1
ATOM 591 C C . THR A 1 72 ? -40.745 28.506 21.280 1.00 77.38 72 THR A C 1
ATOM 593 O O . THR A 1 72 ? -41.122 29.508 21.878 1.00 77.38 72 THR A O 1
ATOM 596 N N . ASP A 1 73 ? -41.206 27.301 21.584 1.00 80.31 73 ASP A N 1
ATOM 597 C CA . ASP A 1 73 ? -42.240 26.981 22.565 1.00 80.31 73 ASP A CA 1
ATOM 598 C C . ASP A 1 73 ? -41.685 26.514 23.919 1.00 80.31 73 ASP A C 1
ATOM 600 O O . ASP A 1 73 ? -42.452 26.202 24.826 1.00 80.31 73 ASP A O 1
ATOM 604 N N . GLY A 1 74 ? -40.361 26.457 24.060 1.00 78.00 74 GLY A N 1
ATOM 605 C CA . GLY A 1 74 ? -39.683 25.989 25.262 1.00 78.00 74 GLY A CA 1
ATOM 606 C C . GLY A 1 74 ? -38.303 26.613 25.436 1.00 78.00 74 GLY A C 1
ATOM 607 O O . GLY A 1 74 ? -37.845 27.402 24.611 1.00 78.00 74 GLY A O 1
ATOM 608 N N . ILE A 1 75 ? -37.625 26.252 26.525 1.00 83.88 75 ILE A N 1
ATOM 609 C CA . ILE A 1 75 ? -36.254 26.707 26.793 1.00 83.88 75 ILE A CA 1
ATOM 610 C C . ILE A 1 75 ? -35.276 25.754 26.111 1.00 83.88 75 ILE A C 1
ATOM 612 O O . ILE A 1 75 ? -35.300 24.556 26.383 1.00 83.88 75 ILE A O 1
ATOM 616 N N . SER A 1 76 ? -34.392 26.282 25.265 1.00 86.94 76 SER A N 1
ATOM 617 C CA . SER A 1 76 ? -33.305 25.519 24.647 1.00 86.94 76 SER A CA 1
ATOM 618 C C . SER A 1 76 ? -31.983 25.729 25.384 1.00 86.94 76 SER A C 1
ATOM 620 O O . SER A 1 76 ? -31.538 26.866 25.546 1.00 86.94 76 SER A O 1
ATOM 622 N N . ILE A 1 77 ? -31.330 24.640 25.780 1.00 89.44 77 ILE A N 1
ATOM 623 C CA . ILE A 1 77 ? -29.995 24.642 26.388 1.00 89.44 77 ILE A CA 1
ATOM 624 C C . ILE A 1 77 ? -29.059 23.892 25.444 1.00 89.44 77 ILE A C 1
ATOM 626 O O . ILE A 1 77 ? -29.218 22.686 25.261 1.00 89.44 77 ILE A O 1
ATOM 630 N N . SER A 1 78 ? -28.091 24.591 24.847 1.00 90.12 78 SER A N 1
ATOM 631 C CA . SER A 1 78 ? -27.087 23.992 23.965 1.00 90.12 78 SER A CA 1
ATOM 632 C C . SER A 1 78 ? -25.782 23.711 24.701 1.00 90.12 78 SER A C 1
ATOM 634 O O . SER A 1 78 ? -25.254 24.537 25.445 1.00 90.12 78 SER A O 1
ATOM 636 N N . ILE A 1 79 ? -25.263 22.502 24.502 1.00 90.00 79 ILE A N 1
ATOM 637 C CA . ILE A 1 79 ? -24.051 22.002 25.139 1.00 90.00 79 ILE A CA 1
ATOM 638 C C . ILE A 1 79 ? -23.121 21.447 24.070 1.00 90.00 79 ILE A C 1
ATOM 640 O O . ILE A 1 79 ? -23.468 20.557 23.291 1.00 90.00 79 ILE A O 1
ATOM 644 N N . ASN A 1 80 ? -21.896 21.958 24.083 1.00 90.25 80 ASN A N 1
ATOM 645 C CA . ASN A 1 80 ? -20.844 21.580 23.153 1.00 90.25 80 ASN A CA 1
ATOM 646 C C . ASN A 1 80 ? -20.062 20.381 23.694 1.00 90.25 80 ASN A C 1
ATOM 648 O O . ASN A 1 80 ? -19.081 20.541 24.420 1.00 90.25 80 ASN A O 1
ATOM 652 N N . GLY A 1 81 ? -20.484 19.168 23.340 1.00 84.62 81 GLY A N 1
ATOM 653 C CA . GLY A 1 81 ? -19.856 17.927 23.797 1.00 84.62 81 GLY A CA 1
ATOM 654 C C . GLY A 1 81 ? -18.514 17.597 23.155 1.00 84.62 81 GLY A C 1
ATOM 655 O O . GLY A 1 81 ? -17.760 16.790 23.697 1.00 84.62 81 GLY A O 1
ATOM 656 N N . TYR A 1 82 ? -18.148 18.274 22.066 1.00 84.44 82 TYR A N 1
ATOM 657 C CA . TYR A 1 82 ? -16.805 18.188 21.489 1.00 84.44 82 TYR A CA 1
ATOM 658 C C . TYR A 1 82 ? -15.728 18.873 22.355 1.00 84.44 82 TYR A C 1
ATOM 660 O O . TYR A 1 82 ? -14.538 18.618 22.164 1.00 84.44 82 TYR A O 1
ATOM 668 N N . LEU A 1 83 ? -16.108 19.720 23.323 1.00 82.38 83 LEU A N 1
ATOM 669 C CA . LEU A 1 83 ? -15.161 20.357 24.238 1.00 82.38 83 LEU A CA 1
ATOM 670 C C . LEU A 1 83 ? -14.688 19.360 25.312 1.00 82.38 83 LEU A C 1
ATOM 672 O O . LEU A 1 83 ? -15.508 18.830 26.062 1.00 82.38 83 LEU A O 1
ATOM 676 N N . PRO A 1 84 ? -13.369 19.141 25.475 1.00 72.31 84 PRO A N 1
ATOM 677 C CA . PRO A 1 84 ? -12.848 18.196 26.466 1.00 72.31 84 PRO A CA 1
ATOM 678 C C . PRO A 1 84 ? -13.033 18.675 27.915 1.00 72.31 84 PRO A C 1
ATOM 680 O O . PRO A 1 84 ? -12.968 17.868 28.838 1.00 72.31 84 PRO A O 1
ATOM 683 N N . THR A 1 85 ? -13.256 19.974 28.128 1.00 73.56 85 THR A N 1
ATOM 684 C CA . THR A 1 85 ? -13.474 20.575 29.452 1.00 73.56 85 THR A CA 1
ATOM 685 C C . THR A 1 85 ? -14.887 20.362 29.982 1.00 73.56 85 THR A C 1
ATOM 687 O O . THR A 1 85 ? -15.085 20.417 31.192 1.00 73.56 85 THR A O 1
ATOM 690 N N . VAL A 1 86 ? -15.861 20.110 29.104 1.00 80.62 86 VAL A N 1
ATOM 691 C CA . VAL A 1 86 ? -17.263 19.959 29.499 1.00 80.62 86 VAL A CA 1
ATOM 692 C C . VAL A 1 86 ? -17.451 18.609 30.177 1.00 80.62 86 VAL A C 1
ATOM 694 O O . VAL A 1 86 ? -17.143 17.556 29.615 1.00 80.62 86 VAL A O 1
ATOM 697 N N . THR A 1 87 ? -17.978 18.636 31.396 1.00 83.25 87 THR A N 1
ATOM 698 C CA . THR A 1 87 ? -18.308 17.440 32.169 1.00 83.25 87 THR A CA 1
ATOM 699 C C . THR A 1 87 ? -19.818 17.267 32.294 1.00 83.25 87 THR A C 1
ATOM 701 O O . THR A 1 87 ? -20.595 18.208 32.149 1.00 83.25 87 THR A O 1
ATOM 704 N N . ILE A 1 88 ? -20.267 16.058 32.648 1.00 85.12 88 ILE A N 1
ATOM 705 C CA . ILE A 1 88 ? -21.692 15.804 32.919 1.00 85.12 88 ILE A CA 1
ATOM 706 C C . ILE A 1 88 ? -22.238 16.671 34.067 1.00 85.12 88 ILE A C 1
ATOM 708 O O . ILE A 1 88 ? -23.427 16.967 34.107 1.00 85.12 88 ILE A O 1
ATOM 712 N N . LYS A 1 89 ? -21.375 17.125 34.987 1.00 84.12 89 LYS A N 1
ATOM 713 C CA . LYS A 1 89 ? -21.772 18.041 36.064 1.00 84.12 89 LYS A CA 1
ATOM 714 C C . LYS A 1 89 ? -22.188 19.403 35.521 1.00 84.12 89 LYS A C 1
ATOM 716 O O . LYS A 1 89 ? -23.109 19.987 36.075 1.00 84.12 89 LYS A O 1
ATOM 721 N N . ASP A 1 90 ? -21.560 19.859 34.441 1.00 83.06 90 ASP A N 1
ATOM 722 C CA . ASP A 1 90 ? -21.876 21.136 33.797 1.00 83.06 90 ASP A CA 1
ATOM 723 C C . ASP A 1 90 ? -23.216 21.068 33.055 1.00 83.06 90 ASP A C 1
ATOM 725 O O . ASP A 1 90 ? -23.984 22.026 33.052 1.00 83.06 90 ASP A O 1
ATOM 729 N N . VAL A 1 91 ? -23.556 19.897 32.502 1.00 84.81 91 VAL A N 1
ATOM 730 C CA . VAL A 1 91 ? -24.895 19.624 31.949 1.00 84.81 91 VAL A CA 1
ATOM 731 C C . VAL A 1 91 ? -25.955 19.713 33.043 1.00 84.81 91 VAL A C 1
ATOM 733 O O . VAL A 1 91 ? -26.963 20.397 32.893 1.00 84.81 91 VAL A O 1
ATOM 736 N N . LEU A 1 92 ? -25.715 19.035 34.167 1.00 85.62 92 LEU A N 1
ATOM 737 C CA . LEU A 1 92 ? -26.661 18.989 35.279 1.00 85.62 92 LEU A CA 1
ATOM 738 C C . LEU A 1 92 ? -26.802 20.351 35.968 1.00 85.62 92 LEU A C 1
ATOM 740 O O . LEU A 1 92 ? -27.910 20.729 36.338 1.00 85.62 92 LEU A O 1
ATOM 744 N N . SER A 1 93 ? -25.709 21.104 36.117 1.00 82.69 93 SER A N 1
ATOM 745 C CA . SER A 1 93 ? -25.744 22.463 36.664 1.00 82.69 93 SER A CA 1
ATOM 746 C C . SER A 1 93 ? -26.437 23.440 35.717 1.00 82.69 93 SER A C 1
ATOM 748 O O . SER A 1 93 ? -27.172 24.296 36.192 1.00 82.69 93 SER A O 1
ATOM 750 N N . SER A 1 94 ? -26.313 23.268 34.398 1.00 81.50 94 SER A N 1
ATOM 751 C CA . SER A 1 94 ? -27.059 24.075 33.419 1.00 81.50 94 SER A CA 1
ATOM 752 C C . SER A 1 94 ? -28.575 23.864 33.514 1.00 81.50 94 SER A C 1
ATOM 754 O O . SER A 1 94 ? -29.344 24.776 33.225 1.00 81.50 94 SER A O 1
ATOM 756 N N . LEU A 1 95 ? -29.014 22.681 33.958 1.00 78.44 95 LEU A N 1
ATOM 757 C CA . LEU A 1 95 ? -30.427 22.367 34.194 1.00 78.44 95 LEU A CA 1
ATOM 758 C C . LEU A 1 95 ? -30.934 22.837 35.569 1.00 78.44 95 LEU A C 1
ATOM 760 O O . LEU A 1 95 ? -32.144 22.904 35.782 1.00 78.44 95 LEU A O 1
ATOM 764 N N . THR A 1 96 ? -30.047 23.160 36.516 1.00 76.25 96 THR A N 1
ATOM 765 C CA . THR A 1 96 ? -30.425 23.588 37.872 1.00 76.25 96 THR A CA 1
ATOM 766 C C . THR A 1 96 ? -29.856 24.958 38.218 1.00 76.25 96 THR A C 1
ATOM 768 O O . THR A 1 96 ? -28.662 25.095 38.456 1.00 76.25 96 THR A O 1
ATOM 771 N N . PHE A 1 97 ? -30.723 25.954 38.390 1.00 61.53 97 PHE A N 1
ATOM 772 C CA . PHE A 1 97 ? -30.324 27.308 38.801 1.00 61.53 97 PHE A CA 1
ATOM 773 C C . PHE A 1 97 ? -29.874 27.427 40.278 1.00 61.53 97 PHE A C 1
ATOM 775 O O . PHE A 1 97 ? -29.376 28.472 40.690 1.00 61.53 97 PHE A O 1
ATOM 782 N N . ASP A 1 98 ? -30.036 26.374 41.089 1.00 58.34 98 ASP A N 1
ATOM 783 C CA . ASP A 1 98 ? -29.715 26.376 42.522 1.00 58.34 98 ASP A CA 1
ATOM 784 C C . ASP A 1 98 ? -28.219 26.102 42.790 1.00 58.34 98 ASP A C 1
ATOM 786 O O . ASP A 1 98 ? -27.691 25.060 42.410 1.00 58.34 98 ASP A O 1
ATOM 790 N N . ASN A 1 99 ? -27.561 26.964 43.579 1.00 53.72 99 ASN A N 1
ATOM 791 C CA . ASN A 1 99 ? -26.164 26.835 44.051 1.00 53.72 99 ASN A CA 1
ATOM 792 C C . ASN A 1 99 ? -25.909 25.646 45.017 1.00 53.72 99 ASN A C 1
ATOM 794 O O . ASN A 1 99 ? -24.960 25.655 45.811 1.00 53.72 99 ASN A O 1
ATOM 798 N N . LYS A 1 100 ? -26.759 24.615 45.006 1.00 58.97 100 LYS A N 1
ATOM 799 C CA . LYS A 1 100 ? -26.603 23.432 45.855 1.00 58.97 100 LYS A CA 1
ATOM 800 C C . LYS A 1 100 ? -25.489 22.552 45.294 1.00 58.97 100 LYS A C 1
ATOM 802 O O . LYS A 1 100 ? -25.575 22.027 44.190 1.00 58.97 100 LYS A O 1
ATOM 807 N N . LYS A 1 101 ? -24.428 22.366 46.080 1.00 60.44 101 LYS A N 1
ATOM 808 C CA . LYS A 1 101 ? -23.335 21.450 45.739 1.00 60.44 101 LYS A CA 1
ATOM 809 C C . LYS A 1 101 ? -23.781 20.012 45.996 1.00 60.44 101 LYS A C 1
ATOM 811 O O . LYS A 1 101 ? -23.911 19.603 47.148 1.00 60.44 101 LYS A O 1
ATOM 816 N N . PHE A 1 102 ? -23.991 19.248 44.932 1.00 69.81 102 PHE A N 1
ATOM 817 C CA . PHE A 1 102 ? -24.235 17.810 45.020 1.00 69.81 102 PHE A CA 1
ATOM 818 C C . PHE A 1 102 ? -22.905 17.046 45.085 1.00 69.81 102 PHE A C 1
ATOM 820 O O . PHE A 1 102 ? -21.962 17.353 44.355 1.00 69.81 102 PHE A O 1
ATOM 827 N N . SER A 1 103 ? -22.822 16.047 45.969 1.00 64.44 103 SER A N 1
ATOM 828 C CA . SER A 1 103 ? -21.617 15.214 46.126 1.00 64.44 103 SER A CA 1
ATOM 829 C C . SER A 1 103 ? -21.404 14.255 44.951 1.00 64.44 103 SER A C 1
ATOM 831 O O . SER A 1 103 ? -20.263 13.894 44.672 1.00 64.44 103 SER A O 1
ATOM 833 N N . ASP A 1 104 ? -22.481 13.837 44.281 1.00 77.38 104 ASP A N 1
ATOM 834 C CA . ASP A 1 104 ? -22.457 12.827 43.223 1.00 77.38 104 ASP A CA 1
ATOM 835 C C . ASP A 1 104 ? -23.395 13.219 42.060 1.00 77.38 104 ASP A C 1
ATOM 837 O O . ASP A 1 104 ? -24.519 13.665 42.326 1.00 77.38 104 ASP A O 1
ATOM 841 N N . PRO A 1 105 ? -22.986 13.069 40.781 1.00 76.12 105 PRO A N 1
ATOM 842 C CA . PRO A 1 105 ? -23.827 13.398 39.626 1.00 76.12 105 PRO A CA 1
ATOM 843 C C . PRO A 1 105 ? -25.151 12.621 39.564 1.00 76.12 105 PRO A C 1
ATOM 845 O O . PRO A 1 105 ? -26.151 13.155 39.090 1.00 76.12 105 PRO A O 1
ATOM 848 N N . MET A 1 106 ? -25.199 11.391 40.090 1.00 80.00 106 MET A N 1
ATOM 849 C CA . MET A 1 106 ? -26.431 10.593 40.114 1.00 80.00 106 MET A CA 1
ATOM 850 C C . MET A 1 106 ? -27.471 11.174 41.084 1.00 80.00 106 MET A C 1
ATOM 852 O O . MET A 1 106 ? -28.664 11.212 40.784 1.00 80.00 106 MET A O 1
ATOM 856 N N . ALA A 1 107 ? -27.026 11.693 42.233 1.00 78.44 107 ALA A N 1
ATOM 857 C CA . ALA A 1 107 ? -27.902 12.357 43.197 1.00 78.44 107 ALA A CA 1
ATOM 858 C C . ALA A 1 107 ? -28.504 13.652 42.625 1.00 78.44 107 ALA A C 1
ATOM 860 O O . ALA A 1 107 ? -29.678 13.945 42.853 1.00 78.44 107 ALA A O 1
ATOM 861 N N . HIS A 1 108 ? -27.720 14.395 41.840 1.00 80.25 108 HIS A N 1
ATOM 862 C CA . HIS A 1 108 ? -28.179 15.593 41.132 1.00 80.25 108 HIS A CA 1
ATOM 863 C C . HIS A 1 108 ? -29.201 15.240 40.039 1.00 80.25 108 HIS A C 1
ATOM 865 O O . HIS A 1 108 ? -30.248 15.875 39.955 1.00 80.25 108 HIS A O 1
ATOM 871 N N . CYS A 1 109 ? -28.974 14.166 39.276 1.00 80.69 109 CYS A N 1
ATOM 872 C CA . CYS A 1 109 ? -29.945 13.666 38.298 1.00 80.69 109 CYS A CA 1
ATOM 873 C C . CYS A 1 109 ? -31.283 13.264 38.948 1.00 80.69 109 CYS A C 1
ATOM 875 O O . CYS A 1 109 ? -32.350 13.608 38.442 1.00 80.69 109 CYS A O 1
ATOM 877 N N . ASN A 1 110 ? -31.245 12.569 40.089 1.00 81.62 110 ASN A N 1
ATOM 878 C CA . ASN A 1 110 ? -32.456 12.181 40.820 1.00 81.62 110 ASN A CA 1
ATOM 879 C C . ASN A 1 110 ? -33.206 13.394 41.387 1.00 81.62 110 ASN A C 1
ATOM 881 O O . ASN A 1 110 ? -34.435 13.409 41.396 1.00 81.62 110 ASN A O 1
ATOM 885 N N . TYR A 1 111 ? -32.478 14.430 41.814 1.00 80.94 111 TYR A N 1
ATOM 886 C CA . TYR A 1 111 ? -33.081 15.699 42.210 1.00 80.94 111 TYR A CA 1
ATOM 887 C C . TYR A 1 111 ? -33.818 16.355 41.038 1.00 80.94 111 TYR A C 1
ATOM 889 O O . TYR A 1 111 ? -34.986 16.705 41.184 1.00 80.94 111 TYR A O 1
ATOM 897 N N . ILE A 1 112 ? -33.190 16.443 39.862 1.00 80.44 112 ILE A N 1
ATOM 898 C CA . ILE A 1 112 ? -33.824 16.983 38.649 1.00 80.44 112 ILE A CA 1
ATOM 899 C C . ILE A 1 112 ? -35.096 16.198 38.305 1.00 80.44 112 ILE A C 1
ATOM 901 O O . ILE A 1 112 ? -36.150 16.800 38.124 1.00 80.44 112 ILE A O 1
ATOM 905 N N . LYS A 1 113 ? -35.042 14.860 38.317 1.00 79.38 113 LYS A N 1
ATOM 906 C CA . LYS A 1 113 ? -36.232 14.016 38.124 1.00 79.38 113 LYS A CA 1
ATOM 907 C C . LYS A 1 113 ? -37.344 14.340 39.116 1.00 79.38 113 LYS A C 1
ATOM 909 O O . LYS A 1 113 ? -38.492 14.478 38.713 1.00 79.38 113 LYS A O 1
ATOM 914 N N . SER A 1 114 ? -37.006 14.502 40.395 1.00 77.31 114 SER A N 1
ATOM 915 C CA . SER A 1 114 ? -37.987 14.862 41.421 1.00 77.31 114 SER A CA 1
ATOM 916 C C . SER A 1 114 ? -38.591 16.254 41.210 1.00 77.31 114 SER A C 1
ATOM 918 O O . SER A 1 114 ? -39.763 16.444 41.506 1.00 77.31 114 SER A O 1
ATOM 920 N N . LEU A 1 115 ? -37.841 17.220 40.665 1.00 73.12 115 LEU A N 1
ATOM 921 C CA . LEU A 1 115 ? -38.366 18.554 40.358 1.00 73.12 115 LEU A CA 1
ATOM 922 C C . LEU A 1 115 ? -39.429 18.499 39.258 1.00 73.12 115 LEU A C 1
ATOM 924 O O . LEU A 1 115 ? -40.501 19.070 39.434 1.00 73.12 115 LEU A O 1
ATOM 928 N N . PHE A 1 116 ? -39.156 17.773 38.173 1.00 72.94 116 PHE A N 1
ATOM 929 C CA . PHE A 1 116 ? -40.114 17.594 37.080 1.00 72.94 116 PHE A CA 1
ATOM 930 C C . PHE A 1 116 ? -41.321 16.736 37.504 1.00 72.94 116 PHE A C 1
ATOM 932 O O . PHE A 1 116 ? -42.451 17.077 37.183 1.00 72.94 116 PHE A O 1
ATOM 939 N N . GLN A 1 117 ? -41.122 15.699 38.329 1.00 68.75 117 GLN A N 1
ATOM 940 C CA . GLN A 1 117 ? -42.226 14.892 38.884 1.00 68.75 117 GLN A CA 1
ATOM 941 C C . GLN A 1 117 ? -43.103 15.664 39.884 1.00 68.75 117 GLN A C 1
ATOM 943 O O . GLN A 1 117 ? -44.310 15.446 39.950 1.00 68.75 117 GLN A O 1
ATOM 948 N N . ASN A 1 118 ? -42.520 16.569 40.676 1.00 61.41 118 ASN A N 1
ATOM 949 C CA . ASN A 1 118 ? -43.277 17.386 41.623 1.00 61.41 118 ASN A CA 1
ATOM 950 C C . ASN A 1 118 ? -44.073 18.499 40.921 1.00 61.41 118 ASN A C 1
ATOM 952 O O . ASN A 1 118 ? -45.100 18.915 41.457 1.00 61.41 118 ASN A O 1
ATOM 956 N N . TYR A 1 119 ? -43.659 18.952 39.731 1.00 56.88 119 TYR A N 1
ATOM 957 C CA . TYR A 1 119 ? -44.418 19.919 38.928 1.00 56.88 119 TYR A CA 1
ATOM 958 C C . TYR A 1 119 ? -45.805 19.381 38.531 1.00 56.88 119 TYR A C 1
ATOM 960 O O . TYR A 1 119 ? -46.786 20.107 38.688 1.00 56.88 119 TYR A O 1
ATOM 968 N N . ASP A 1 120 ? -45.915 18.091 38.184 1.00 51.72 120 ASP A N 1
ATOM 969 C CA . ASP A 1 120 ? -47.205 17.426 37.910 1.00 51.72 120 ASP A CA 1
ATOM 970 C C . ASP A 1 120 ? -48.142 17.419 39.138 1.00 51.72 120 ASP A C 1
ATOM 972 O O . ASP A 1 120 ? -49.365 17.407 39.009 1.00 51.72 120 ASP A O 1
ATOM 976 N N . SER A 1 121 ? -47.592 17.455 40.360 1.00 46.59 121 SER A N 1
ATOM 977 C CA . SER A 1 121 ? -48.379 17.478 41.605 1.00 46.59 121 SER A CA 1
ATOM 978 C C . SER A 1 121 ? -48.803 18.882 42.064 1.00 46.59 121 SER A C 1
ATOM 980 O O . SER A 1 121 ? -49.748 19.014 42.844 1.00 46.59 121 SER A O 1
ATOM 982 N N . ILE A 1 122 ? -48.141 19.939 41.573 1.00 49.16 122 ILE A N 1
ATOM 983 C CA . ILE A 1 122 ? -48.444 21.340 41.918 1.00 49.16 122 ILE A CA 1
ATOM 984 C C . ILE A 1 122 ? -49.656 21.860 41.125 1.00 49.16 122 ILE A C 1
ATOM 986 O O . ILE A 1 122 ? -50.385 22.715 41.632 1.00 49.16 122 ILE A O 1
ATOM 990 N N . GLU A 1 123 ? -49.949 21.296 39.947 1.00 45.97 123 GLU A N 1
ATOM 991 C CA . GLU A 1 123 ? -51.156 21.627 39.169 1.00 45.97 123 GLU A CA 1
ATOM 992 C C . GLU A 1 123 ? -52.469 21.289 39.900 1.00 45.97 123 GLU A C 1
ATOM 994 O O . GLU A 1 123 ? -53.494 21.918 39.648 1.00 45.97 123 GLU A O 1
ATOM 999 N N . ALA A 1 124 ? -52.452 20.360 40.863 1.00 43.28 124 ALA A N 1
ATOM 1000 C CA . ALA A 1 124 ? -53.641 20.010 41.642 1.00 43.28 124 ALA A CA 1
ATOM 1001 C C . ALA A 1 124 ? -53.993 21.025 42.755 1.00 43.28 124 ALA A C 1
ATOM 1003 O O . ALA A 1 124 ? -55.072 20.919 43.340 1.00 43.28 124 ALA A O 1
ATOM 1004 N N . TYR A 1 125 ? -53.120 21.995 43.072 1.00 45.47 125 TYR A N 1
ATOM 1005 C CA . TYR A 1 125 ? -53.291 22.885 44.235 1.00 45.47 125 TYR A CA 1
ATOM 1006 C C . TYR A 1 125 ? -53.141 24.396 43.966 1.00 45.47 125 TYR A C 1
ATOM 1008 O O . TYR A 1 125 ? -53.388 25.185 44.880 1.00 45.47 125 TYR A O 1
ATOM 1016 N N . SER A 1 126 ? -52.799 24.844 42.755 1.00 42.59 126 SER A N 1
ATOM 1017 C CA . SER A 1 126 ? -52.521 26.262 42.459 1.00 42.59 126 SER A CA 1
ATOM 1018 C C . SER A 1 126 ? -53.636 26.986 41.683 1.00 42.59 126 SER A C 1
ATOM 1020 O O . SER A 1 126 ? -53.403 27.616 40.658 1.00 42.59 126 SER A O 1
ATOM 1022 N N . GLU A 1 127 ? -54.863 26.999 42.217 1.00 46.47 127 GLU A N 1
ATOM 1023 C CA . GLU A 1 127 ? -55.900 27.972 41.803 1.00 46.47 127 GLU A CA 1
ATOM 1024 C C . GLU A 1 127 ? -55.757 29.348 42.491 1.00 46.47 127 GLU A C 1
ATOM 1026 O O . GLU A 1 127 ? -56.585 30.237 42.293 1.00 46.47 127 GLU A O 1
ATOM 1031 N N . ARG A 1 128 ? -54.734 29.569 43.328 1.00 45.56 128 ARG A N 1
ATOM 1032 C CA . ARG A 1 128 ? -54.566 30.835 44.061 1.00 45.56 128 ARG A CA 1
ATOM 1033 C C . ARG A 1 128 ? -53.099 31.223 44.209 1.00 45.56 128 ARG A C 1
ATOM 1035 O O . ARG A 1 128 ? -52.447 30.753 45.127 1.00 45.56 128 ARG A O 1
ATOM 1042 N N . GLU A 1 129 ? -52.618 32.070 43.302 1.00 37.00 129 GLU A N 1
ATOM 1043 C CA . GLU A 1 129 ? -51.874 33.321 43.558 1.00 37.00 129 GLU A CA 1
ATOM 1044 C C . GLU A 1 129 ? -51.126 33.768 42.291 1.00 37.00 129 GLU A C 1
ATOM 1046 O O . GLU A 1 129 ? -50.418 33.001 41.642 1.00 37.00 129 GLU A O 1
ATOM 1051 N N . GLU A 1 130 ? -51.317 35.038 41.931 1.00 42.06 130 GLU A N 1
ATOM 1052 C CA . GLU A 1 130 ? -50.666 35.722 40.815 1.00 42.06 130 GLU A CA 1
ATOM 1053 C C . GLU A 1 130 ? -49.174 35.935 41.115 1.00 42.06 130 GLU A C 1
ATOM 1055 O O . GLU A 1 130 ? -48.754 36.987 41.593 1.00 42.06 130 GLU A O 1
ATOM 1060 N N . VAL A 1 131 ? -48.349 34.937 40.809 1.00 39.03 131 VAL A N 1
ATOM 1061 C CA . VAL A 1 131 ? -46.913 35.132 40.588 1.00 39.03 131 VAL A CA 1
ATOM 1062 C C . VAL A 1 131 ? -46.590 34.547 39.224 1.00 39.03 131 VAL A C 1
ATOM 1064 O O . VAL A 1 131 ? -46.832 33.369 38.968 1.00 39.03 131 VAL A O 1
ATOM 1067 N N . THR A 1 132 ? -46.073 35.397 38.340 1.00 39.94 132 THR A N 1
ATOM 1068 C CA . THR A 1 132 ? -45.661 35.115 36.959 1.00 39.94 132 THR A CA 1
ATOM 1069 C C . THR A 1 132 ? -44.554 34.057 36.909 1.00 39.94 132 THR A C 1
ATOM 1071 O O . THR A 1 132 ? -43.386 34.364 36.678 1.00 39.94 132 THR A O 1
ATOM 1074 N N . SER A 1 133 ? -44.909 32.802 37.160 1.00 44.16 133 SER A N 1
ATOM 1075 C CA . SER A 1 133 ? -44.092 31.637 36.854 1.00 44.16 133 SER A CA 1
ATOM 1076 C C . SER A 1 133 ? -44.361 31.292 35.393 1.00 44.16 133 SER A C 1
ATOM 1078 O O . SER A 1 133 ? -45.478 30.963 35.000 1.00 44.16 133 SER A O 1
ATOM 1080 N N . ILE A 1 134 ? -43.346 31.485 34.553 1.00 45.91 134 ILE A N 1
ATOM 1081 C CA . ILE A 1 134 ? -43.384 31.092 33.145 1.00 45.91 134 ILE A CA 1
ATOM 1082 C C . ILE A 1 134 ? -43.675 29.586 33.126 1.00 45.91 134 ILE A C 1
ATOM 1084 O O . ILE A 1 134 ? -42.872 28.810 33.642 1.00 45.91 134 ILE A O 1
ATOM 1088 N N . LYS A 1 135 ? -44.825 29.175 32.580 1.00 50.41 135 LYS A N 1
ATOM 1089 C CA . LYS A 1 135 ? -45.107 27.762 32.302 1.00 50.41 135 LYS A CA 1
ATOM 1090 C C . LYS A 1 135 ? -44.098 27.293 31.257 1.00 50.41 135 LYS A C 1
ATOM 1092 O O . LYS A 1 135 ? -44.164 27.717 30.107 1.00 50.41 135 LYS A O 1
ATOM 1097 N N . ILE A 1 136 ? -43.116 26.504 31.677 1.00 57.88 136 ILE A N 1
ATOM 1098 C CA . ILE A 1 136 ? -42.168 25.866 30.765 1.00 57.88 136 ILE A CA 1
ATOM 1099 C C . ILE A 1 136 ? -42.734 24.479 30.483 1.00 57.88 136 ILE A C 1
ATOM 1101 O O . ILE A 1 136 ? -42.458 23.539 31.220 1.00 57.88 136 ILE A O 1
ATOM 1105 N N . ASP A 1 137 ? -43.553 24.365 29.439 1.00 68.69 137 ASP A N 1
ATOM 1106 C CA . ASP A 1 137 ? -44.165 23.082 29.068 1.00 68.69 137 ASP A CA 1
ATOM 1107 C C . ASP A 1 137 ? -43.109 22.097 28.524 1.00 68.69 137 ASP A C 1
ATOM 1109 O O . ASP A 1 137 ? -43.259 20.880 28.644 1.00 68.69 137 ASP A O 1
ATOM 1113 N N . HIS A 1 138 ? -42.013 22.617 27.948 1.00 81.62 138 HIS A N 1
ATOM 1114 C CA . HIS A 1 138 ? -40.951 21.819 27.338 1.00 81.62 138 HIS A CA 1
ATOM 1115 C C . HIS A 1 138 ? -39.555 22.439 27.501 1.00 81.62 138 HIS A C 1
ATOM 1117 O O . HIS A 1 138 ? -39.363 23.646 27.335 1.00 81.62 138 HIS A O 1
ATOM 1123 N N . VAL A 1 139 ? -38.562 21.589 27.761 1.00 88.25 139 VAL A N 1
ATOM 1124 C CA . VAL A 1 139 ? -37.135 21.935 27.792 1.00 88.25 139 VAL A CA 1
ATOM 1125 C C . VAL A 1 139 ? -36.417 21.146 26.703 1.00 88.25 139 VAL A C 1
ATOM 1127 O O . VAL A 1 139 ? -36.497 19.921 26.674 1.00 88.25 139 VAL A O 1
ATOM 1130 N N . TYR A 1 140 ? -35.697 21.832 25.818 1.00 91.50 140 TYR A N 1
ATOM 1131 C CA . TYR A 1 140 ? -34.900 21.212 24.762 1.00 91.50 140 TYR A CA 1
ATOM 1132 C C . TYR A 1 140 ? -33.429 21.204 25.164 1.00 91.50 140 TYR A C 1
ATOM 1134 O O . TYR A 1 140 ? -32.784 22.251 25.233 1.00 91.50 140 TYR A O 1
ATOM 1142 N N . LEU A 1 141 ? -32.889 20.017 25.421 1.00 92.50 141 LEU A N 1
ATOM 1143 C CA . LEU A 1 141 ? -31.477 19.817 25.708 1.00 92.50 141 LEU A CA 1
ATOM 1144 C C . LEU A 1 141 ? -30.751 19.413 24.427 1.00 92.50 141 LEU A C 1
ATOM 1146 O O . LEU A 1 141 ? -30.960 18.328 23.886 1.00 92.50 141 LEU A O 1
ATOM 1150 N N . VAL A 1 142 ? -29.876 20.286 23.950 1.00 94.25 142 VAL A N 1
ATOM 1151 C CA . VAL A 1 142 ? -29.156 20.101 22.696 1.00 94.25 142 VAL A CA 1
ATOM 1152 C C . VAL A 1 142 ? -27.717 19.738 23.009 1.00 94.25 142 VAL A C 1
ATOM 1154 O O . VAL A 1 142 ? -26.999 20.503 23.645 1.00 94.25 142 VAL A O 1
ATOM 1157 N N . ILE A 1 143 ? -27.293 18.558 22.567 1.00 94.00 143 ILE A N 1
ATOM 1158 C CA . ILE A 1 143 ? -25.951 18.033 22.812 1.00 94.00 143 ILE A CA 1
ATOM 1159 C C . ILE A 1 143 ? -25.256 17.838 21.468 1.00 94.00 143 ILE A C 1
ATOM 1161 O O . ILE A 1 143 ? -25.473 16.846 20.767 1.00 94.00 143 ILE A O 1
ATOM 1165 N N . HIS A 1 144 ? -24.384 18.777 21.112 1.00 92.81 144 HIS A N 1
ATOM 1166 C CA . HIS A 1 144 ? -23.503 18.592 19.965 1.00 92.81 144 HIS A CA 1
ATOM 1167 C C . HIS A 1 144 ? -22.430 17.564 20.333 1.00 92.81 144 HIS A C 1
ATOM 1169 O O . HIS A 1 144 ? -21.748 17.731 21.339 1.00 92.81 144 HIS A O 1
ATOM 1175 N N . ASN A 1 145 ? -22.271 16.513 19.531 1.00 91.50 145 ASN A N 1
ATOM 1176 C CA . ASN A 1 145 ? -21.316 15.425 19.748 1.00 91.50 145 ASN A CA 1
ATOM 1177 C C . ASN A 1 145 ? -21.516 14.732 21.103 1.00 91.50 145 ASN A C 1
ATOM 1179 O O . ASN A 1 145 ? -20.682 14.825 22.006 1.00 91.50 145 ASN A O 1
ATOM 1183 N N . ILE A 1 146 ? -22.619 13.986 21.237 1.00 91.56 146 ILE A N 1
ATOM 1184 C CA . ILE A 1 146 ? -22.889 13.144 22.422 1.00 91.56 146 ILE A CA 1
ATOM 1185 C C . ILE A 1 146 ? -21.822 12.053 22.630 1.00 91.56 146 ILE A C 1
ATOM 1187 O O . ILE A 1 146 ? -21.648 11.518 23.724 1.00 91.56 146 ILE A O 1
ATOM 1191 N N . ASP A 1 147 ? -21.073 11.756 21.573 1.00 88.50 147 ASP A N 1
ATOM 1192 C CA . ASP A 1 147 ? -19.908 10.880 21.504 1.00 88.50 147 ASP A CA 1
ATOM 1193 C C . ASP A 1 147 ? -18.573 11.591 21.807 1.00 88.50 147 ASP A C 1
ATOM 1195 O O . ASP A 1 147 ? -17.490 11.024 21.597 1.00 88.50 147 ASP A O 1
ATOM 1199 N N . GLY A 1 148 ? -18.633 12.823 22.314 1.00 86.00 148 GLY A N 1
ATOM 1200 C CA . GLY A 1 148 ? -17.489 13.583 22.795 1.00 86.00 148 GLY A CA 1
ATOM 1201 C C . GLY A 1 148 ? -16.700 12.849 23.879 1.00 86.00 148 GLY A C 1
ATOM 1202 O O . GLY A 1 148 ? -17.235 12.023 24.621 1.00 86.00 148 GLY A O 1
ATOM 1203 N N . VAL A 1 149 ? -15.399 13.134 23.984 1.00 81.00 149 VAL A N 1
ATOM 1204 C CA . VAL A 1 149 ? -14.460 12.369 24.833 1.00 81.00 149 VAL A CA 1
ATOM 1205 C C . VAL A 1 149 ? -14.925 12.282 26.293 1.00 81.00 149 VAL A C 1
ATOM 1207 O O . VAL A 1 149 ? -14.838 11.210 26.890 1.00 81.00 149 VAL A O 1
ATOM 1210 N N . SER A 1 150 ? -15.480 13.364 26.843 1.00 80.44 150 SER A N 1
ATOM 1211 C CA . SER A 1 150 ? -15.967 13.436 28.229 1.00 80.44 150 SER A CA 1
ATOM 1212 C C . SER A 1 150 ? -17.305 12.717 28.461 1.00 80.44 150 SER A C 1
ATOM 1214 O O . SER A 1 150 ? -17.616 12.319 29.588 1.00 80.44 150 SER A O 1
ATOM 1216 N N . PHE A 1 151 ? -18.090 12.505 27.402 1.00 84.94 151 PHE A N 1
ATOM 1217 C CA . PHE A 1 151 ? -19.411 11.875 27.462 1.00 84.94 151 PHE A CA 1
ATOM 1218 C C . PHE A 1 151 ? -19.396 10.375 27.150 1.00 84.94 151 PHE A C 1
ATOM 1220 O O . PHE A 1 151 ? -20.390 9.704 27.406 1.00 84.94 151 PHE A O 1
ATOM 1227 N N . ARG A 1 152 ? -18.276 9.806 26.681 1.00 85.44 152 ARG A N 1
ATOM 1228 C CA . ARG A 1 152 ? -18.145 8.359 26.389 1.00 85.44 152 ARG A CA 1
ATOM 1229 C C . ARG A 1 152 ? -18.213 7.451 27.617 1.00 85.44 152 ARG A C 1
ATOM 1231 O O . ARG A 1 152 ? -18.378 6.244 27.467 1.00 85.44 152 ARG A O 1
ATOM 1238 N N . ASN A 1 153 ? -18.038 8.003 28.815 1.00 86.62 153 ASN A N 1
ATOM 1239 C CA . ASN A 1 153 ? -18.082 7.224 30.047 1.00 86.62 153 ASN A CA 1
ATOM 1240 C C . ASN A 1 153 ? -19.494 6.676 30.286 1.00 86.62 153 ASN A C 1
ATOM 1242 O O . ASN A 1 153 ? -20.482 7.390 30.111 1.00 86.62 153 ASN A O 1
ATOM 1246 N N . GLU A 1 154 ? -19.578 5.433 30.764 1.00 87.31 154 GLU A N 1
ATOM 1247 C CA . GLU A 1 154 ? -20.856 4.756 31.009 1.00 87.31 154 GLU A CA 1
ATOM 1248 C C . GLU A 1 154 ? -21.743 5.543 31.987 1.00 87.31 154 GLU A C 1
ATOM 1250 O O . GLU A 1 154 ? -22.937 5.695 31.761 1.00 87.31 154 GLU A O 1
ATOM 1255 N N . THR A 1 155 ? -21.152 6.137 33.027 1.00 88.56 155 THR A N 1
ATOM 1256 C CA . THR A 1 155 ? -21.872 6.959 34.010 1.00 88.56 155 THR A CA 1
ATOM 1257 C C . THR A 1 155 ? -22.520 8.197 33.388 1.00 88.56 155 THR A C 1
ATOM 1259 O O . THR A 1 155 ? -23.652 8.532 33.731 1.00 88.56 155 THR A O 1
ATOM 1262 N N . SER A 1 156 ? -21.839 8.863 32.451 1.00 89.38 156 SER A N 1
ATOM 1263 C CA . SER A 1 156 ? -22.369 10.035 31.747 1.00 89.38 156 SER A CA 1
ATOM 1264 C C . SER A 1 156 ? -23.556 9.654 30.859 1.00 89.38 156 SER A C 1
ATOM 1266 O O . SER A 1 156 ? -24.591 10.314 30.915 1.00 89.38 156 SER A O 1
ATOM 1268 N N . GLN A 1 157 ? -23.440 8.564 30.092 1.00 91.81 157 GLN A N 1
ATOM 1269 C CA . GLN A 1 157 ? -24.527 8.069 29.235 1.00 91.81 157 GLN A CA 1
ATOM 1270 C C . GLN A 1 157 ? -25.713 7.543 30.051 1.00 91.81 157 GLN A C 1
ATOM 1272 O O . GLN A 1 157 ? -26.859 7.799 29.695 1.00 91.81 157 GLN A O 1
ATOM 1277 N N . GLN A 1 158 ? -25.463 6.888 31.190 1.00 90.56 158 GLN A N 1
ATOM 1278 C CA . GLN A 1 158 ? -26.515 6.484 32.126 1.00 90.56 158 GLN A CA 1
ATOM 1279 C C . GLN A 1 158 ? -27.303 7.695 32.635 1.00 90.56 158 GLN A C 1
ATOM 1281 O O . GLN A 1 158 ? -28.531 7.675 32.604 1.00 90.56 158 GLN A O 1
ATOM 1286 N N . ILE A 1 159 ? -26.625 8.765 33.055 1.00 89.88 159 ILE A N 1
ATOM 1287 C CA . ILE A 1 159 ? -27.281 9.994 33.524 1.00 89.88 159 ILE A CA 1
ATOM 1288 C C . ILE A 1 159 ? -28.095 10.645 32.403 1.00 89.88 159 ILE A C 1
ATOM 1290 O O . ILE A 1 159 ? -29.251 10.999 32.620 1.00 89.88 159 ILE A O 1
ATOM 1294 N N . LEU A 1 160 ? -27.537 10.750 31.195 1.00 91.69 160 LEU A N 1
ATOM 1295 C CA . LEU A 1 160 ? -28.264 11.279 30.040 1.00 91.69 160 LEU A CA 1
ATOM 1296 C C . LEU A 1 160 ? -29.492 10.423 29.695 1.00 91.69 160 LEU A C 1
ATOM 1298 O O . LEU A 1 160 ? -30.549 10.985 29.431 1.00 91.69 160 LEU A O 1
ATOM 1302 N N . SER A 1 161 ? -29.399 9.091 29.788 1.00 91.81 161 SER A N 1
ATOM 1303 C CA . SER A 1 161 ? -30.541 8.191 29.557 1.00 91.81 161 SER A CA 1
ATOM 1304 C C . SER A 1 161 ? -31.648 8.389 30.592 1.00 91.81 161 SER A C 1
ATOM 1306 O O . SER A 1 161 ? -32.828 8.292 30.282 1.00 91.81 161 SER A O 1
ATOM 1308 N N . LEU A 1 162 ? -31.278 8.704 31.838 1.00 89.62 162 LEU A N 1
ATOM 1309 C CA . LEU A 1 162 ? -32.237 9.012 32.891 1.00 89.62 162 LEU A CA 1
ATOM 1310 C C . LEU A 1 162 ? -32.903 10.371 32.645 1.00 89.62 162 LEU A C 1
ATOM 1312 O O . LEU A 1 162 ? -34.091 10.501 32.914 1.00 89.62 162 LEU A O 1
ATOM 1316 N N . LEU A 1 163 ? -32.176 11.367 32.138 1.00 89.12 163 LEU A N 1
ATOM 1317 C CA . LEU A 1 163 ? -32.762 12.657 31.763 1.00 89.12 163 LEU A CA 1
ATOM 1318 C C . LEU A 1 163 ? -33.711 12.526 30.565 1.00 89.12 163 LEU A C 1
ATOM 1320 O O . LEU A 1 163 ? -34.776 13.131 30.583 1.00 89.12 163 LEU A O 1
ATOM 1324 N N . ALA A 1 164 ? -33.357 11.696 29.583 1.00 89.69 164 ALA A N 1
ATOM 1325 C CA . ALA A 1 164 ? -34.145 11.429 28.378 1.00 89.69 164 ALA A CA 1
ATOM 1326 C C . ALA A 1 164 ? -35.521 10.791 28.653 1.00 89.69 164 ALA A C 1
ATOM 1328 O O . ALA A 1 164 ? -36.419 10.881 27.823 1.00 89.69 164 ALA A O 1
ATOM 1329 N N . GLU A 1 165 ? -35.679 10.155 29.817 1.00 88.38 165 GLU A N 1
ATOM 1330 C CA . GLU A 1 165 ? -36.926 9.533 30.280 1.00 88.38 165 GLU A CA 1
ATOM 1331 C C . GLU A 1 165 ? -37.981 10.571 30.719 1.00 88.38 165 GLU A C 1
ATOM 1333 O O . GLU A 1 165 ? -39.155 10.240 30.878 1.00 88.38 165 GLU A O 1
ATOM 1338 N N . ILE A 1 166 ? -37.579 11.822 30.965 1.00 86.69 166 ILE A N 1
ATOM 1339 C CA . ILE A 1 166 ? -38.476 12.875 31.451 1.00 86.69 166 ILE A CA 1
ATOM 1340 C C . ILE A 1 166 ? -39.310 13.403 30.269 1.00 86.69 166 ILE A C 1
ATOM 1342 O O . ILE A 1 166 ? -38.740 13.983 29.352 1.00 86.69 166 ILE A O 1
ATOM 1346 N N . PRO A 1 167 ? -40.654 13.317 30.292 1.00 83.31 167 PRO A N 1
ATOM 1347 C CA . PRO A 1 167 ? -41.492 13.661 29.133 1.00 83.31 167 PRO A CA 1
ATOM 1348 C C . PRO A 1 167 ? -41.479 15.156 28.772 1.00 83.31 167 PRO A C 1
ATOM 1350 O O . PRO A 1 167 ? -41.779 15.536 27.641 1.00 83.31 167 PRO A O 1
ATOM 1353 N N . GLN A 1 168 ? -41.146 16.015 29.737 1.00 84.75 168 GLN A N 1
ATOM 1354 C CA . GLN A 1 168 ? -41.011 17.462 29.551 1.00 84.75 168 GLN A CA 1
ATOM 1355 C C . GLN A 1 168 ? -39.622 17.861 29.016 1.00 84.75 168 GLN A C 1
ATOM 1357 O O . GLN A 1 168 ? -39.462 18.991 28.554 1.00 84.75 168 GLN A O 1
ATOM 1362 N N . LEU A 1 169 ? -38.626 16.965 29.064 1.00 89.38 169 LEU A N 1
ATOM 1363 C CA . LEU A 1 169 ? -37.252 17.224 28.631 1.00 89.38 169 LEU A CA 1
ATOM 1364 C C . LEU A 1 169 ? -36.943 16.422 27.368 1.00 89.38 169 LEU A C 1
ATOM 1366 O O . LEU A 1 169 ? -36.824 15.203 27.401 1.00 89.38 169 LEU A O 1
ATOM 1370 N N . HIS A 1 170 ? -36.742 17.129 26.263 1.00 91.44 170 HIS A N 1
ATOM 1371 C CA . HIS A 1 170 ? -36.449 16.523 24.971 1.00 91.44 170 HIS A CA 1
ATOM 1372 C C . HIS A 1 170 ? -34.977 16.687 24.626 1.00 91.44 170 HIS A C 1
ATOM 1374 O O . HIS A 1 170 ? -34.454 17.803 24.641 1.00 91.44 170 HIS A O 1
ATOM 1380 N N . ILE A 1 171 ? -34.307 15.591 24.281 1.00 94.25 171 ILE A N 1
ATOM 1381 C CA . ILE A 1 171 ? -32.893 15.595 23.906 1.00 94.25 171 ILE A CA 1
ATOM 1382 C C . ILE A 1 171 ? -32.745 15.584 22.384 1.00 94.25 171 ILE A C 1
ATOM 1384 O O . ILE A 1 171 ? -33.302 14.737 21.683 1.00 94.25 171 ILE A O 1
ATOM 1388 N N . ILE A 1 172 ? -31.934 16.510 21.878 1.00 95.31 172 ILE A N 1
ATOM 1389 C CA . ILE A 1 172 ? -31.498 16.568 20.482 1.00 95.31 172 ILE A CA 1
ATOM 1390 C C . ILE A 1 172 ? -29.982 16.400 20.479 1.00 95.31 172 ILE A C 1
ATOM 1392 O O . ILE A 1 172 ? -29.255 17.266 20.961 1.00 95.31 172 ILE A O 1
ATOM 1396 N N . ALA A 1 173 ? -29.492 15.286 19.946 1.00 94.81 173 ALA A N 1
ATOM 1397 C CA . ALA A 1 173 ? -28.073 14.959 19.967 1.00 94.81 173 ALA A CA 1
ATOM 1398 C C . ALA A 1 173 ? -27.501 14.774 18.560 1.00 94.81 173 ALA A C 1
ATOM 1400 O O . ALA A 1 173 ? -28.185 14.280 17.662 1.00 94.81 173 ALA A O 1
ATOM 1401 N N . SER A 1 174 ? -26.225 15.121 18.370 1.00 95.12 174 SER A N 1
ATOM 1402 C CA . SER A 1 174 ? -25.478 14.784 17.152 1.00 95.12 174 SER A CA 1
ATOM 1403 C C . SER A 1 174 ? -24.404 13.723 17.391 1.00 95.12 174 SER A C 1
ATOM 1405 O O . SER A 1 174 ? -23.788 13.675 18.455 1.00 95.12 174 SER A O 1
ATOM 1407 N N . ILE A 1 175 ? -24.170 12.889 16.372 1.00 93.81 175 ILE A N 1
ATOM 1408 C CA . ILE A 1 175 ? -23.123 11.858 16.327 1.00 93.81 175 ILE A CA 1
ATOM 1409 C C . ILE A 1 175 ? -22.211 12.082 15.121 1.00 93.81 175 ILE A C 1
ATOM 1411 O O . ILE A 1 175 ? -22.694 12.349 14.015 1.00 93.81 175 ILE A O 1
ATOM 1415 N N . ASP A 1 176 ? -20.909 11.865 15.317 1.00 89.56 176 ASP A N 1
ATOM 1416 C CA . ASP A 1 176 ? -19.907 11.846 14.241 1.00 89.56 176 ASP A CA 1
ATOM 1417 C C . ASP A 1 176 ? -19.025 10.589 14.241 1.00 89.56 176 ASP A C 1
ATOM 1419 O O . ASP A 1 176 ? -18.540 10.146 13.199 1.00 89.56 176 ASP A O 1
ATOM 1423 N N . HIS A 1 177 ? -18.829 9.969 15.398 1.00 87.75 177 HIS A N 1
ATOM 1424 C CA . HIS A 1 177 ? -17.975 8.814 15.581 1.00 87.75 177 HIS A CA 1
ATOM 1425 C C . HIS A 1 177 ? -18.665 7.534 15.094 1.00 87.75 177 HIS A C 1
ATOM 1427 O O . HIS A 1 177 ? -19.776 7.199 15.502 1.00 87.75 177 HIS A O 1
ATOM 1433 N N . ILE A 1 178 ? -17.954 6.745 14.283 1.00 89.06 178 ILE A N 1
ATOM 1434 C CA . ILE A 1 178 ? -18.463 5.499 13.673 1.00 89.06 178 ILE A CA 1
ATOM 1435 C C . ILE A 1 178 ? -18.987 4.520 14.736 1.00 89.06 178 ILE A C 1
ATOM 1437 O O . ILE A 1 178 ? -19.994 3.848 14.537 1.00 89.06 178 ILE A O 1
ATOM 1441 N N . ASN A 1 179 ? -18.315 4.469 15.890 1.00 86.75 179 ASN A N 1
ATOM 1442 C CA . ASN A 1 179 ? -18.667 3.559 16.980 1.00 86.75 179 ASN A CA 1
ATOM 1443 C C . ASN A 1 179 ? -19.677 4.139 17.990 1.00 86.75 179 ASN A C 1
ATOM 1445 O O . ASN A 1 179 ? -19.851 3.546 19.049 1.00 86.75 179 ASN A O 1
ATOM 1449 N N . ALA A 1 180 ? -20.305 5.289 17.729 1.00 85.62 180 ALA A N 1
ATOM 1450 C CA . ALA A 1 180 ? -21.166 5.944 18.719 1.00 85.62 180 ALA A CA 1
ATOM 1451 C C . ALA A 1 180 ? -22.369 5.084 19.146 1.00 85.62 180 ALA A C 1
ATOM 1453 O O . ALA A 1 180 ? -22.693 5.045 20.327 1.00 85.62 180 ALA A O 1
ATOM 1454 N N . PHE A 1 181 ? -22.958 4.306 18.231 1.00 86.31 181 PHE A N 1
ATOM 1455 C CA . PHE A 1 181 ? -24.064 3.392 18.553 1.00 86.31 181 PHE A CA 1
ATOM 1456 C C . PHE A 1 181 ? -23.684 2.272 19.541 1.00 86.31 181 PHE A C 1
ATOM 1458 O O . PHE A 1 181 ? -24.564 1.677 20.149 1.00 86.31 181 PHE A O 1
ATOM 1465 N N . PHE A 1 182 ? -22.390 1.989 19.748 1.00 87.25 182 PHE A N 1
ATOM 1466 C CA . PHE A 1 182 ? -21.947 1.014 20.754 1.00 87.25 182 PHE A CA 1
ATOM 1467 C C . PHE A 1 182 ? -21.952 1.566 22.186 1.00 87.25 182 PHE A C 1
ATOM 1469 O O . PHE A 1 182 ? -21.717 0.801 23.120 1.00 87.25 182 PHE A O 1
ATOM 1476 N N . LEU A 1 183 ? -22.189 2.870 22.377 1.00 86.38 183 LEU A N 1
ATOM 1477 C CA . LEU A 1 183 ? -22.240 3.484 23.707 1.00 86.38 183 LEU A CA 1
ATOM 1478 C C . LEU A 1 183 ? -23.469 3.046 24.514 1.00 86.38 183 LEU A C 1
ATOM 1480 O O . LEU A 1 183 ? -23.459 3.171 25.737 1.00 86.38 183 LEU A O 1
ATOM 1484 N N . TRP A 1 184 ? -24.509 2.531 23.855 1.00 90.38 184 TRP A N 1
ATOM 1485 C CA . TRP A 1 184 ? -25.776 2.197 24.495 1.00 90.38 184 TRP A CA 1
ATOM 1486 C C . TRP A 1 184 ? -26.036 0.694 24.486 1.00 90.38 184 TRP A C 1
ATOM 1488 O O . TRP A 1 184 ? -25.966 0.015 23.463 1.00 90.38 184 TRP A O 1
ATOM 1498 N N . HIS A 1 185 ? -26.362 0.167 25.660 1.00 87.38 185 HIS A N 1
ATOM 1499 C CA . HIS A 1 185 ? -26.953 -1.159 25.805 1.00 87.38 185 HIS A CA 1
ATOM 1500 C C . HIS A 1 185 ? -28.479 -1.055 25.693 1.00 87.38 185 HIS A C 1
ATOM 1502 O O . HIS A 1 185 ? -29.026 0.024 25.907 1.00 87.38 185 HIS A O 1
ATOM 1508 N N . SER A 1 186 ? -29.169 -2.172 25.434 1.00 88.62 186 SER A N 1
ATOM 1509 C CA . SER A 1 186 ? -30.631 -2.211 25.206 1.00 88.62 186 SER A CA 1
ATOM 1510 C C . SER A 1 186 ? -31.434 -1.367 26.206 1.00 88.62 186 SER A C 1
ATOM 1512 O O . SER A 1 186 ? -32.270 -0.580 25.801 1.00 88.62 186 SER A O 1
ATOM 1514 N N . GLN A 1 187 ? -31.117 -1.444 27.504 1.00 88.00 187 GLN A N 1
ATOM 1515 C CA . GLN A 1 187 ? -31.828 -0.684 28.542 1.00 88.00 187 GLN A CA 1
ATOM 1516 C C . GLN A 1 187 ? -31.620 0.835 28.475 1.00 88.00 187 GLN A C 1
ATOM 1518 O O . GLN A 1 187 ? -32.473 1.585 28.938 1.00 88.00 187 GLN A O 1
ATOM 1523 N N . MET A 1 188 ? -30.463 1.299 27.995 1.00 89.12 188 MET A N 1
ATOM 1524 C CA . MET A 1 188 ? -30.219 2.732 27.809 1.00 89.12 188 MET A CA 1
ATOM 1525 C C . MET A 1 188 ? -30.906 3.221 26.542 1.00 89.12 188 MET A C 1
ATOM 1527 O O . MET A 1 188 ? -31.501 4.289 26.565 1.00 89.12 188 MET A O 1
ATOM 1531 N N . ASP A 1 189 ? -30.852 2.430 25.471 1.00 89.12 189 ASP A N 1
ATOM 1532 C CA . ASP A 1 189 ? -31.492 2.749 24.194 1.00 89.12 189 ASP A CA 1
ATOM 1533 C C . ASP A 1 189 ? -33.017 2.878 24.351 1.00 89.12 189 ASP A C 1
ATOM 1535 O O . ASP A 1 189 ? -33.599 3.875 23.927 1.00 89.12 189 ASP A O 1
ATOM 1539 N N . ASP A 1 190 ? -33.636 1.959 25.104 1.00 90.25 190 ASP A N 1
ATOM 1540 C CA . ASP A 1 190 ? -35.062 2.012 25.453 1.00 90.25 190 ASP A CA 1
ATOM 1541 C C . ASP A 1 190 ? -35.432 3.301 26.212 1.00 90.25 190 ASP A C 1
ATOM 1543 O O . ASP A 1 190 ? -36.494 3.877 25.986 1.00 90.25 190 ASP A O 1
ATOM 1547 N N . LYS A 1 191 ? -34.555 3.777 27.110 1.00 90.12 191 LYS A N 1
ATOM 1548 C CA . LYS A 1 191 ? -34.771 5.017 27.879 1.00 90.12 191 LYS A CA 1
ATOM 1549 C C . LYS A 1 191 ? -34.555 6.272 27.051 1.00 90.12 191 LYS A C 1
ATOM 1551 O O . LYS A 1 191 ? -35.244 7.265 27.254 1.00 90.12 191 LYS A O 1
ATOM 1556 N N . PHE A 1 192 ? -33.578 6.243 26.151 1.00 90.62 192 PHE A N 1
ATOM 1557 C CA . PHE A 1 192 ? -33.337 7.353 25.249 1.00 90.62 192 PHE A CA 1
ATOM 1558 C C . PHE A 1 192 ? -34.433 7.487 24.197 1.00 90.62 192 PHE A C 1
ATOM 1560 O O . PHE A 1 192 ? -34.654 8.600 23.739 1.00 90.62 192 PHE A O 1
ATOM 1567 N N . ASN A 1 193 ? -35.122 6.405 23.821 1.00 93.50 193 ASN A N 1
ATOM 1568 C CA . ASN A 1 193 ? -36.214 6.434 22.847 1.00 93.50 193 ASN A CA 1
ATOM 1569 C C . ASN A 1 193 ? -35.835 7.224 21.572 1.00 93.50 193 ASN A C 1
ATOM 1571 O O . ASN A 1 193 ? -36.522 8.167 21.160 1.00 93.50 193 ASN A O 1
ATOM 1575 N N . TRP A 1 194 ? -34.668 6.895 21.006 1.00 93.44 194 TRP A N 1
ATOM 1576 C CA . TRP A 1 194 ? -34.072 7.633 19.895 1.00 93.44 194 TRP A CA 1
ATOM 1577 C C . TRP A 1 194 ? -34.826 7.425 18.581 1.00 93.44 194 TRP A C 1
ATOM 1579 O O . TRP A 1 194 ? -35.086 6.296 18.165 1.00 93.44 194 TRP A O 1
ATOM 1589 N N . ILE A 1 195 ? -35.029 8.514 17.839 1.00 95.00 195 ILE A N 1
ATOM 1590 C CA . ILE A 1 195 ? -35.307 8.472 16.404 1.00 95.00 195 ILE A CA 1
ATOM 1591 C C . ILE A 1 195 ? -34.061 8.948 15.644 1.00 95.00 195 ILE A C 1
ATOM 1593 O O . ILE A 1 195 ? -33.714 10.136 15.691 1.00 95.00 195 ILE A O 1
ATOM 1597 N N . PRO A 1 196 ? -33.370 8.038 14.934 1.00 92.94 196 PRO A N 1
ATOM 1598 C CA . PRO A 1 196 ? -32.173 8.378 14.186 1.00 92.94 196 PRO A CA 1
ATOM 1599 C C . PRO A 1 196 ? -32.521 9.037 12.841 1.00 92.94 196 PRO A C 1
ATOM 1601 O O . PRO A 1 196 ? -33.165 8.440 11.979 1.00 92.94 196 PRO A O 1
ATOM 1604 N N . HIS A 1 197 ? -32.010 10.247 12.620 1.00 93.31 197 HIS A N 1
ATOM 1605 C CA . HIS A 1 197 ? -32.183 11.030 11.395 1.00 93.31 197 HIS A CA 1
ATOM 1606 C C . HIS A 1 197 ? -30.881 11.168 10.614 1.00 93.31 197 HIS A C 1
ATOM 1608 O O . HIS A 1 197 ? -29.889 11.694 11.121 1.00 93.31 197 HIS A O 1
ATOM 1614 N N . SER A 1 198 ? -30.905 10.756 9.343 1.00 91.81 198 SER A N 1
ATOM 1615 C CA . SER A 1 198 ? -29.788 10.981 8.421 1.00 91.81 198 SER A CA 1
ATOM 1616 C C . SER A 1 198 ? -29.829 12.409 7.868 1.00 91.81 198 SER A C 1
ATOM 1618 O O . SER A 1 198 ? -30.687 12.732 7.036 1.00 91.81 198 SER A O 1
ATOM 1620 N N . MET A 1 199 ? -28.896 13.243 8.337 1.00 91.38 199 MET A N 1
ATOM 1621 C CA . MET A 1 199 ? -28.735 14.655 7.965 1.00 91.38 199 MET A CA 1
ATOM 1622 C C . MET A 1 199 ? -27.270 14.965 7.618 1.00 91.38 199 MET A C 1
ATOM 1624 O O . MET A 1 199 ? -26.566 15.614 8.396 1.00 91.38 199 MET A O 1
ATOM 1628 N N . PRO A 1 200 ? -26.754 14.484 6.473 1.00 92.12 200 PRO A N 1
ATOM 1629 C CA . PRO A 1 200 ? -25.449 14.923 5.994 1.00 92.12 200 PRO A CA 1
ATOM 1630 C C . PRO A 1 200 ? -25.499 16.417 5.635 1.00 92.12 200 PRO A C 1
ATOM 1632 O O . PRO A 1 200 ? -26.500 16.892 5.098 1.00 92.12 200 PRO A O 1
ATOM 1635 N N . THR A 1 201 ? -24.418 17.147 5.912 1.00 88.50 201 THR A N 1
ATOM 1636 C CA . THR A 1 201 ? -24.252 18.575 5.567 1.00 88.50 201 THR A CA 1
ATOM 1637 C C . THR A 1 201 ? -23.044 18.819 4.662 1.00 88.50 201 THR A C 1
ATOM 1639 O O . THR A 1 201 ? -23.007 19.808 3.937 1.00 88.50 201 THR A O 1
ATOM 1642 N N . PHE A 1 202 ? -22.047 17.922 4.680 1.00 87.31 202 PHE A N 1
ATOM 1643 C CA . PHE A 1 202 ? -20.745 18.094 4.014 1.00 87.31 202 PHE A CA 1
ATOM 1644 C C . PHE A 1 202 ? -20.031 19.415 4.373 1.00 87.31 202 PHE A C 1
ATOM 1646 O O . PHE A 1 202 ? -19.187 19.906 3.612 1.00 87.31 202 PHE A O 1
ATOM 1653 N N . ASN A 1 203 ? -20.358 19.998 5.529 1.00 85.00 203 ASN A N 1
ATOM 1654 C CA . ASN A 1 203 ? -19.665 21.155 6.087 1.00 85.00 203 ASN A CA 1
ATOM 1655 C C . ASN A 1 203 ? -18.405 20.725 6.843 1.00 85.00 203 ASN A C 1
ATOM 1657 O O . ASN A 1 203 ? -18.328 19.615 7.368 1.00 85.00 203 ASN A O 1
ATOM 1661 N N . ASN A 1 204 ? -17.413 21.613 6.889 1.00 84.69 204 ASN A N 1
ATOM 1662 C CA . ASN A 1 204 ? -16.134 21.348 7.545 1.00 84.69 204 ASN A CA 1
ATOM 1663 C C . ASN A 1 204 ? -16.295 21.331 9.074 1.00 84.69 204 ASN A C 1
ATOM 1665 O O . ASN A 1 204 ? -17.013 22.160 9.627 1.00 84.69 204 ASN A O 1
ATOM 1669 N N . TYR A 1 205 ? -15.560 20.445 9.747 1.00 86.19 205 TYR A N 1
ATOM 1670 C CA . TYR A 1 205 ? -15.561 20.272 11.206 1.00 86.19 205 TYR A CA 1
ATOM 1671 C C . TYR A 1 205 ? -14.619 21.253 11.929 1.00 86.19 205 TYR A C 1
ATOM 1673 O O . TYR A 1 205 ? -13.760 20.851 12.713 1.00 86.19 205 TYR A O 1
ATOM 1681 N N . TYR A 1 206 ? -14.681 22.549 11.606 1.00 79.94 206 TYR A N 1
ATOM 1682 C CA . TYR A 1 206 ? -13.712 23.513 12.147 1.00 79.94 206 TYR A CA 1
ATOM 1683 C C . TYR A 1 206 ? -13.786 23.636 13.672 1.00 79.94 206 TYR A C 1
ATOM 1685 O O . TYR A 1 206 ? -12.745 23.631 14.325 1.00 79.94 206 TYR A O 1
ATOM 1693 N N . ALA A 1 207 ? -14.992 23.740 14.234 1.00 78.62 207 ALA A N 1
ATOM 1694 C CA . ALA A 1 207 ? -15.184 23.915 15.672 1.00 78.62 207 ALA A CA 1
ATOM 1695 C C . ALA A 1 207 ? -14.861 22.627 16.442 1.00 78.62 207 ALA A C 1
ATOM 1697 O O . ALA A 1 207 ? -14.214 22.668 17.488 1.00 78.62 207 ALA A O 1
ATOM 1698 N N . GLU A 1 208 ? -15.258 21.484 15.886 1.00 82.44 208 GLU A N 1
ATOM 1699 C CA . GLU A 1 208 ? -15.100 20.169 16.496 1.00 82.44 208 GLU A CA 1
ATOM 1700 C C . GLU A 1 208 ? -13.631 19.706 16.466 1.00 82.44 208 GLU A C 1
ATOM 1702 O O . GLU A 1 208 ? -13.115 19.199 17.461 1.00 82.44 208 GLU A O 1
ATOM 1707 N N . SER A 1 209 ? -12.913 19.932 15.357 1.00 75.81 209 SER A N 1
ATOM 1708 C CA . SER A 1 209 ? -11.514 19.502 15.197 1.00 75.81 209 SER A CA 1
ATOM 1709 C C . SER A 1 209 ? -10.474 20.473 15.771 1.00 75.81 209 SER A C 1
ATOM 1711 O O . SER A 1 209 ? -9.322 20.073 15.967 1.00 75.81 209 SER A O 1
ATOM 1713 N N . ALA A 1 210 ? -10.828 21.731 16.066 1.00 69.06 210 ALA A N 1
ATOM 1714 C CA . ALA A 1 210 ? -9.883 22.725 16.595 1.00 69.06 210 ALA A CA 1
ATOM 1715 C C . ALA A 1 210 ? -9.176 22.251 17.881 1.00 69.06 210 ALA A C 1
ATOM 1717 O O . ALA A 1 210 ? -7.976 22.477 18.060 1.00 69.06 210 ALA A O 1
ATOM 1718 N N . TYR A 1 211 ? -9.897 21.540 18.751 1.00 62.12 211 TYR A N 1
ATOM 1719 C CA . TYR A 1 211 ? -9.385 21.079 20.043 1.00 62.12 211 TYR A CA 1
ATOM 1720 C C . TYR A 1 211 ? -8.607 19.759 19.954 1.00 62.12 211 TYR A C 1
ATOM 1722 O O . TYR A 1 211 ? -7.650 19.558 20.705 1.00 62.12 211 TYR A O 1
ATOM 1730 N N . GLU A 1 212 ? -8.935 18.883 19.000 1.00 58.78 212 GLU A N 1
ATOM 1731 C CA . GLU A 1 212 ? -8.177 17.645 18.774 1.00 58.78 212 GLU A CA 1
ATOM 1732 C C . GLU A 1 212 ? -6.737 17.939 18.323 1.00 58.78 212 GLU A C 1
ATOM 1734 O O . GLU A 1 212 ? -5.793 17.293 18.785 1.00 58.78 212 GLU A O 1
ATOM 1739 N N . ILE A 1 213 ? -6.542 18.972 17.494 1.00 52.81 213 ILE A N 1
ATOM 1740 C CA . ILE A 1 213 ? -5.219 19.410 17.020 1.00 52.81 213 ILE A CA 1
ATOM 1741 C C . ILE A 1 213 ? -4.356 19.937 18.180 1.00 52.81 213 ILE A C 1
ATOM 1743 O O . ILE A 1 213 ? -3.152 19.673 18.227 1.00 52.81 213 ILE A O 1
ATOM 1747 N N . ALA A 1 214 ? -4.951 20.631 19.155 1.00 49.94 214 ALA A N 1
ATOM 1748 C CA . ALA A 1 214 ? -4.238 21.111 20.340 1.00 49.94 214 ALA A CA 1
ATOM 1749 C C . ALA A 1 214 ? -3.741 19.954 21.231 1.00 49.94 214 ALA A C 1
ATOM 1751 O O . ALA A 1 214 ? -2.602 19.981 21.699 1.00 49.94 214 ALA A O 1
ATOM 1752 N N . ILE A 1 215 ? -4.553 18.903 21.403 1.00 49.53 215 ILE A N 1
ATOM 1753 C CA . ILE A 1 215 ? -4.203 17.704 22.188 1.00 49.53 215 ILE A CA 1
ATOM 1754 C C . ILE A 1 215 ? -3.158 16.840 21.463 1.00 49.53 215 ILE A C 1
ATOM 1756 O O . ILE A 1 215 ? -2.258 16.277 22.089 1.00 49.53 215 ILE A O 1
ATOM 1760 N N . LEU A 1 216 ? -3.241 16.735 20.134 1.00 46.81 216 LEU A N 1
ATOM 1761 C CA . LEU A 1 216 ? -2.236 16.035 19.327 1.00 46.81 216 LEU A CA 1
ATOM 1762 C C . LEU A 1 216 ? -0.867 16.727 19.398 1.00 46.81 216 LEU A C 1
ATOM 1764 O O . LEU A 1 216 ? 0.159 16.048 19.441 1.00 46.81 216 LEU A O 1
ATOM 1768 N N . ASN A 1 217 ? -0.850 18.059 19.493 1.00 46.34 217 ASN A N 1
ATOM 1769 C CA . ASN A 1 217 ? 0.375 18.843 19.640 1.00 46.34 217 ASN A CA 1
ATOM 1770 C C . ASN A 1 217 ? 0.958 18.819 21.066 1.00 46.34 217 ASN A C 1
ATOM 1772 O O . ASN A 1 217 ? 2.169 18.972 21.213 1.00 46.34 217 ASN A O 1
ATOM 1776 N N . SER A 1 218 ? 0.149 18.594 22.109 1.00 45.94 218 SER A N 1
ATOM 1777 C CA . SER A 1 218 ? 0.618 18.552 23.506 1.00 45.94 218 SER A CA 1
ATOM 1778 C C . SER A 1 218 ? 1.172 17.192 23.950 1.00 45.94 218 SER A C 1
ATOM 1780 O O . SER A 1 218 ? 1.915 17.117 24.927 1.00 45.94 218 SER A O 1
ATOM 1782 N N . ARG A 1 219 ? 0.874 16.101 23.227 1.00 43.50 219 ARG A N 1
ATOM 1783 C CA . ARG A 1 219 ? 1.398 14.750 23.529 1.00 43.50 219 ARG A CA 1
ATOM 1784 C C . ARG A 1 219 ? 2.850 14.520 23.091 1.00 43.50 219 ARG A C 1
ATOM 1786 O O . ARG A 1 219 ? 3.447 13.510 23.466 1.00 43.50 219 ARG A O 1
ATOM 1793 N N . GLY A 1 220 ? 3.441 15.440 22.329 1.00 42.31 220 GLY A N 1
ATOM 1794 C CA . GLY A 1 220 ? 4.889 15.507 22.142 1.00 42.31 220 GLY A CA 1
ATOM 1795 C C . GLY A 1 220 ? 5.505 16.378 23.236 1.00 42.31 220 GLY A C 1
ATOM 1796 O O . GLY A 1 220 ? 5.083 17.512 23.401 1.00 42.31 220 GLY A O 1
ATOM 1797 N N . ASN A 1 221 ? 6.528 15.892 23.950 1.00 44.00 221 ASN A N 1
ATOM 1798 C CA . ASN A 1 221 ? 7.255 16.600 25.030 1.00 44.00 221 ASN A CA 1
ATOM 1799 C C . ASN A 1 221 ? 8.013 17.889 24.593 1.00 44.00 221 ASN A C 1
ATOM 1801 O O . ASN A 1 221 ? 9.061 18.227 25.145 1.00 44.00 221 ASN A O 1
ATOM 1805 N N . LYS A 1 222 ? 7.531 18.609 23.580 1.00 50.34 222 LYS A N 1
ATOM 1806 C CA . LYS A 1 222 ? 7.965 19.951 23.200 1.00 50.34 222 LYS A CA 1
ATOM 1807 C C . LYS A 1 222 ? 6.720 20.822 23.069 1.00 50.34 222 LYS A C 1
ATOM 1809 O O . LYS A 1 222 ? 5.983 20.680 22.099 1.00 50.34 222 LYS A O 1
ATOM 1814 N N . LEU A 1 223 ? 6.527 21.730 24.026 1.00 56.97 223 LEU A N 1
ATOM 1815 C CA . LEU A 1 223 ? 5.573 22.831 23.893 1.00 56.97 223 LEU A CA 1
ATOM 1816 C C . LEU A 1 223 ? 5.825 23.548 22.562 1.00 56.97 223 LEU A C 1
ATOM 1818 O O . LEU A 1 223 ? 6.943 23.989 22.291 1.00 56.97 223 LEU A O 1
ATOM 1822 N N . SER A 1 224 ? 4.795 23.624 21.723 1.00 57.59 224 SER A N 1
ATOM 1823 C CA . SER A 1 224 ? 4.848 24.349 20.457 1.00 57.59 224 SER A CA 1
ATOM 1824 C C . SER A 1 224 ? 4.535 25.824 20.702 1.00 57.59 224 SER A C 1
ATOM 1826 O O . SER A 1 224 ? 3.629 26.164 21.458 1.00 57.59 224 SER A O 1
ATOM 1828 N N . MET A 1 225 ? 5.249 26.732 20.039 1.00 60.38 225 MET A N 1
ATOM 1829 C CA . MET A 1 225 ? 5.007 28.177 20.167 1.00 60.38 225 MET A CA 1
ATOM 1830 C C . MET A 1 225 ? 3.558 28.539 19.798 1.00 60.38 225 MET A C 1
ATOM 1832 O O . MET A 1 225 ? 2.926 29.360 20.457 1.00 60.38 225 MET A O 1
ATOM 1836 N N . ASN A 1 226 ? 2.985 27.835 18.817 1.00 56.50 226 ASN A N 1
ATOM 1837 C CA . ASN A 1 226 ? 1.609 28.050 18.372 1.00 56.50 226 ASN A CA 1
ATOM 1838 C C . ASN A 1 226 ? 0.568 27.605 19.409 1.00 56.50 226 ASN A C 1
ATOM 1840 O O . ASN A 1 226 ? -0.499 28.212 19.485 1.00 56.50 226 ASN A O 1
ATOM 1844 N N . SER A 1 227 ? 0.860 26.588 20.231 1.00 59.44 227 SER A N 1
ATOM 1845 C CA . SER A 1 227 ? -0.056 26.195 21.308 1.00 59.44 227 SER A CA 1
ATOM 1846 C C . SER A 1 227 ? -0.068 27.233 22.425 1.00 59.44 227 SER A C 1
ATOM 1848 O O . SER A 1 227 ? -1.139 27.562 22.922 1.00 59.44 227 SER A O 1
ATOM 1850 N N . VAL A 1 228 ? 1.089 27.822 22.755 1.00 67.81 228 VAL A N 1
ATOM 1851 C CA . VAL A 1 228 ? 1.158 28.915 23.740 1.00 67.81 228 VAL A CA 1
ATOM 1852 C C . VAL A 1 228 ? 0.405 30.148 23.232 1.00 67.81 228 VAL A C 1
ATOM 1854 O O . VAL A 1 228 ? -0.395 30.706 23.971 1.00 67.81 228 VAL A O 1
ATOM 1857 N N . LEU A 1 229 ? 0.568 30.523 21.957 1.00 68.50 229 LEU A N 1
ATOM 1858 C CA . LEU A 1 229 ? -0.171 31.647 21.362 1.00 68.50 229 LEU A CA 1
ATOM 1859 C C . LEU A 1 229 ? -1.686 31.415 21.316 1.00 68.50 229 LEU A C 1
ATOM 1861 O O . LEU A 1 229 ? -2.457 32.345 21.524 1.00 68.50 229 LEU A O 1
ATOM 1865 N N . THR A 1 230 ? -2.130 30.184 21.062 1.00 64.06 230 THR A N 1
ATOM 1866 C CA . THR A 1 230 ? -3.567 29.869 21.028 1.00 64.06 230 THR A CA 1
ATOM 1867 C C . THR A 1 230 ? -4.191 29.979 22.420 1.00 64.06 230 THR A C 1
ATOM 1869 O O . THR A 1 230 ? -5.265 30.555 22.552 1.00 64.06 230 THR A O 1
ATOM 1872 N N . VAL A 1 231 ? -3.493 29.503 23.457 1.00 69.31 231 VAL A N 1
ATOM 1873 C CA . VAL A 1 231 ? -3.938 29.639 24.855 1.00 69.31 231 VAL A CA 1
ATOM 1874 C C . VAL A 1 231 ? -3.889 31.101 25.311 1.00 69.31 231 VAL A C 1
ATOM 1876 O O . VAL A 1 231 ? -4.800 31.572 25.979 1.00 69.31 231 VAL A O 1
ATOM 1879 N N . LEU A 1 232 ? -2.885 31.877 24.890 1.00 70.69 232 LEU A N 1
ATOM 1880 C CA . LEU A 1 232 ? -2.842 33.314 25.186 1.00 70.69 232 LEU A CA 1
ATOM 1881 C C . LEU A 1 232 ? -4.034 34.076 24.586 1.00 70.69 232 LEU A C 1
ATOM 1883 O O . LEU A 1 232 ? -4.490 35.039 25.195 1.00 70.69 232 LEU A O 1
ATOM 1887 N N . LYS A 1 233 ? -4.580 33.635 23.445 1.00 69.19 233 LYS A N 1
ATOM 1888 C CA . LYS A 1 233 ? -5.768 34.249 22.825 1.00 69.19 233 LYS A CA 1
ATOM 1889 C C . LYS A 1 233 ? -7.076 33.965 23.563 1.00 69.19 233 LYS A C 1
ATOM 1891 O O . LYS A 1 233 ? -7.998 34.763 23.438 1.00 69.19 233 LYS A O 1
ATOM 1896 N N . SER A 1 234 ? -7.175 32.863 24.308 1.00 66.69 234 SER A N 1
ATOM 1897 C CA . SER A 1 234 ? -8.369 32.543 25.107 1.00 66.69 234 SER A CA 1
ATOM 1898 C C . SER A 1 234 ? -8.376 33.211 26.486 1.00 66.69 234 SER A C 1
ATOM 1900 O O . SER A 1 234 ? -9.393 33.176 27.173 1.00 66.69 234 SER A O 1
ATOM 1902 N N . LEU A 1 235 ? -7.259 33.829 26.881 1.00 73.50 235 LEU A N 1
ATOM 1903 C CA . LEU A 1 235 ? -7.018 34.361 28.218 1.00 73.50 235 LEU A CA 1
ATOM 1904 C C . LEU A 1 235 ? -7.339 35.856 28.362 1.00 73.50 235 LEU A C 1
ATOM 1906 O O . LEU A 1 235 ? -7.187 36.661 27.437 1.00 73.50 235 LEU A O 1
ATOM 1910 N N . THR A 1 236 ? -7.710 36.257 29.581 1.00 78.44 236 THR A N 1
ATOM 1911 C CA . THR A 1 236 ? -7.927 37.666 29.942 1.00 78.44 236 THR A CA 1
ATOM 1912 C C . THR A 1 236 ? -6.642 38.495 29.803 1.00 78.44 236 THR A C 1
ATOM 1914 O O . THR A 1 236 ? -5.523 37.987 29.891 1.00 78.44 236 THR A O 1
ATOM 1917 N N . GLU A 1 237 ? -6.787 39.805 29.593 1.00 74.31 237 GLU A N 1
ATOM 1918 C CA . GLU A 1 237 ? -5.657 40.743 29.459 1.00 74.31 237 GLU A CA 1
ATOM 1919 C C . GLU A 1 237 ? -4.738 40.738 30.695 1.00 74.31 237 GLU A C 1
ATOM 1921 O O . GLU A 1 237 ? -3.516 40.768 30.572 1.00 74.31 237 GLU A O 1
ATOM 1926 N N . THR A 1 238 ? -5.311 40.572 31.890 1.00 75.81 238 THR A N 1
ATOM 1927 C CA . THR A 1 238 ? -4.562 40.445 33.149 1.00 75.81 238 THR A CA 1
ATOM 1928 C C . THR A 1 238 ? -3.699 39.181 33.199 1.00 75.81 238 THR A C 1
ATOM 1930 O O . THR A 1 238 ? -2.537 39.250 33.607 1.00 75.81 238 THR A O 1
ATOM 1933 N N . SER A 1 239 ? -4.216 38.040 32.729 1.00 77.88 239 SER A N 1
ATOM 1934 C CA . SER A 1 239 ? -3.459 36.784 32.623 1.00 77.88 239 SER A CA 1
ATOM 1935 C C . SER A 1 239 ? -2.325 36.881 31.599 1.00 77.88 239 SER A C 1
ATOM 1937 O O . SER A 1 239 ? -1.227 36.379 31.847 1.00 77.88 239 SER A O 1
ATOM 1939 N N . ARG A 1 240 ? -2.554 37.570 30.472 1.00 79.31 240 ARG A N 1
ATOM 1940 C CA . ARG A 1 240 ? -1.531 37.813 29.440 1.00 79.31 240 ARG A CA 1
ATOM 1941 C C . ARG A 1 240 ? -0.381 38.679 29.965 1.00 79.31 240 ARG A C 1
ATOM 1943 O O . ARG A 1 240 ? 0.782 38.317 29.781 1.00 79.31 240 ARG A O 1
ATOM 1950 N N . SER A 1 241 ? -0.686 39.757 30.685 1.00 79.81 241 SER A N 1
ATOM 1951 C CA . SER A 1 241 ? 0.323 40.630 31.303 1.00 79.81 241 SER A CA 1
ATOM 1952 C C . SER A 1 241 ? 1.130 39.917 32.395 1.00 79.81 241 SER A C 1
ATOM 1954 O O . SER A 1 241 ? 2.357 40.024 32.429 1.00 79.81 241 SER A O 1
ATOM 1956 N N . ALA A 1 242 ? 0.482 39.101 33.235 1.00 82.31 242 ALA A N 1
ATOM 1957 C CA . ALA A 1 242 ? 1.179 38.296 34.242 1.00 82.31 242 ALA A CA 1
ATOM 1958 C C . ALA A 1 242 ? 2.130 37.264 33.603 1.00 82.31 242 ALA A C 1
ATOM 1960 O O . ALA A 1 242 ? 3.254 37.064 34.073 1.00 82.31 242 ALA A O 1
ATOM 1961 N N . PHE A 1 243 ? 1.716 36.645 32.493 1.00 83.88 243 PHE A N 1
ATOM 1962 C CA . PHE A 1 243 ? 2.561 35.725 31.734 1.00 83.88 243 PHE A CA 1
ATOM 1963 C C . PHE A 1 243 ? 3.744 36.434 31.058 1.00 83.88 243 PHE A C 1
ATOM 1965 O O . PHE A 1 243 ? 4.869 35.934 31.099 1.00 83.88 243 PHE A O 1
ATOM 1972 N N . LYS A 1 244 ? 3.529 37.633 30.502 1.00 84.44 244 LYS A N 1
ATOM 1973 C CA . LYS A 1 244 ? 4.586 38.485 29.931 1.00 84.44 244 LYS A CA 1
ATOM 1974 C C . LYS A 1 244 ? 5.671 38.797 30.964 1.00 84.44 244 LYS A C 1
ATOM 1976 O O . LYS A 1 244 ? 6.851 38.585 30.685 1.00 84.44 244 LYS A O 1
ATOM 1981 N N . LEU A 1 245 ? 5.281 39.195 32.176 1.00 82.38 245 LEU A N 1
ATOM 1982 C CA . LEU A 1 245 ? 6.209 39.431 33.287 1.00 82.38 245 LEU A CA 1
ATOM 1983 C C . LEU A 1 245 ? 7.013 38.187 33.670 1.00 82.38 245 LEU A C 1
ATOM 1985 O O . LEU A 1 245 ? 8.214 38.275 33.934 1.00 82.38 245 LEU A O 1
ATOM 1989 N N . LEU A 1 246 ? 6.370 37.019 33.680 1.00 84.25 246 LEU A N 1
ATOM 1990 C CA . LEU A 1 246 ? 7.038 35.752 33.957 1.00 84.25 246 LEU A CA 1
ATOM 1991 C C . LEU A 1 246 ? 8.103 35.429 32.896 1.00 84.25 246 LEU A C 1
ATOM 1993 O O . LEU A 1 246 ? 9.214 35.029 33.248 1.00 84.25 246 LEU A O 1
ATOM 1997 N N . VAL A 1 247 ? 7.803 35.649 31.613 1.00 83.00 247 VAL A N 1
ATOM 1998 C CA . VAL A 1 247 ? 8.758 35.454 30.508 1.00 83.00 247 VAL A CA 1
ATOM 1999 C C . VAL A 1 247 ? 9.927 36.439 30.607 1.00 83.00 247 VAL A C 1
ATOM 2001 O O . VAL A 1 247 ? 11.081 36.033 30.461 1.00 83.00 247 VAL A O 1
ATOM 2004 N N . GLU A 1 248 ? 9.668 37.711 30.922 1.00 82.44 248 GLU A N 1
ATOM 2005 C CA . GLU A 1 248 ? 10.724 38.715 31.116 1.00 82.44 248 GLU A CA 1
ATOM 2006 C C . GLU A 1 248 ? 11.656 38.359 32.283 1.00 82.44 248 GLU A C 1
ATOM 2008 O O . GLU A 1 248 ? 12.881 38.442 32.147 1.00 82.44 248 GLU A O 1
ATOM 2013 N N . LEU A 1 249 ? 11.106 37.889 33.407 1.00 79.81 249 LEU A N 1
ATOM 2014 C CA . LEU A 1 249 ? 11.895 37.431 34.554 1.00 79.81 249 LEU A CA 1
ATOM 2015 C C . LEU A 1 249 ? 12.767 36.214 34.216 1.00 79.81 249 LEU A C 1
ATOM 2017 O O . LEU A 1 249 ? 13.936 36.180 34.603 1.00 79.81 249 LEU A O 1
ATOM 2021 N N . LEU A 1 250 ? 12.241 35.250 33.453 1.00 79.75 250 LEU A N 1
ATOM 2022 C CA . LEU A 1 250 ? 13.009 34.083 33.005 1.00 79.75 250 LEU A CA 1
ATOM 2023 C C . LEU A 1 250 ? 14.183 34.486 32.098 1.00 79.75 250 LEU A C 1
ATOM 2025 O O . LEU A 1 250 ? 15.271 33.918 32.204 1.00 79.75 250 LEU A O 1
ATOM 2029 N N . ILE A 1 251 ? 14.003 35.492 31.238 1.00 77.44 251 ILE A N 1
ATOM 2030 C CA . ILE A 1 251 ? 15.079 36.009 30.379 1.00 77.44 251 ILE A CA 1
ATOM 2031 C C . ILE A 1 251 ? 16.160 36.701 31.221 1.00 77.44 251 ILE A C 1
ATOM 2033 O O . ILE A 1 251 ? 17.349 36.456 30.995 1.00 77.44 251 ILE A O 1
ATOM 2037 N N . ILE A 1 252 ? 15.774 37.510 32.214 1.00 78.56 252 ILE A N 1
ATOM 2038 C CA . ILE A 1 252 ? 16.713 38.202 33.113 1.00 78.56 252 ILE A CA 1
ATOM 2039 C C . ILE A 1 252 ? 17.562 37.195 33.900 1.00 78.56 252 ILE A C 1
ATOM 2041 O O . ILE A 1 252 ? 18.785 37.319 33.942 1.00 78.56 252 ILE A O 1
ATOM 2045 N N . GLU A 1 253 ? 16.938 36.167 34.475 1.00 72.44 253 GLU A N 1
ATOM 2046 C CA . GLU A 1 253 ? 17.620 35.165 35.309 1.00 72.44 253 GLU A CA 1
ATOM 2047 C C . GLU A 1 253 ? 18.507 34.208 34.481 1.00 72.44 253 GLU A C 1
ATOM 2049 O O . GLU A 1 253 ? 19.366 33.516 35.024 1.00 72.44 253 GLU A O 1
ATOM 2054 N N . SER A 1 254 ? 18.365 34.220 33.149 1.00 64.56 254 SER A N 1
ATOM 2055 C CA . SER A 1 254 ? 19.222 33.487 32.206 1.00 64.56 254 SER A CA 1
ATOM 2056 C C . SER A 1 254 ? 20.484 34.244 31.746 1.00 64.56 254 SER A C 1
ATOM 2058 O O . SER A 1 254 ? 21.247 33.710 30.937 1.00 64.56 254 SER A O 1
ATOM 2060 N N . ALA A 1 255 ? 20.715 35.486 32.193 1.00 57.22 255 ALA A N 1
ATOM 2061 C CA . ALA A 1 255 ? 21.905 36.267 31.834 1.00 57.22 255 ALA A CA 1
ATOM 2062 C C . ALA A 1 255 ? 23.158 35.831 32.637 1.00 57.22 255 ALA A C 1
ATOM 2064 O O . ALA A 1 255 ? 23.037 35.490 33.814 1.00 57.22 255 ALA A O 1
ATOM 2065 N N . PRO A 1 256 ? 24.376 35.840 32.051 1.00 48.62 256 PRO A N 1
ATOM 2066 C CA . PRO A 1 256 ? 25.594 35.483 32.779 1.00 48.62 256 PRO A CA 1
ATOM 2067 C C . PRO A 1 256 ? 25.922 36.520 33.874 1.00 48.62 256 PRO A C 1
ATOM 2069 O O . PRO A 1 256 ? 25.736 37.719 33.647 1.00 48.62 256 PRO A O 1
ATOM 2072 N N . PRO A 1 257 ? 26.435 36.100 35.049 1.00 43.84 257 PRO A N 1
ATOM 2073 C CA . PRO A 1 257 ? 26.803 37.030 36.111 1.00 43.84 257 PRO A CA 1
ATOM 2074 C C . PRO A 1 257 ? 27.980 37.924 35.686 1.00 43.84 257 PRO A C 1
ATOM 2076 O O . PRO A 1 257 ? 28.990 37.446 35.170 1.00 43.84 257 PRO A O 1
ATOM 2079 N N . GLN A 1 258 ? 27.846 39.231 35.929 1.00 37.84 258 GLN A N 1
ATOM 2080 C CA . GLN A 1 258 ? 28.935 40.210 35.834 1.00 37.84 258 GLN A CA 1
ATOM 2081 C C . GLN A 1 258 ? 30.047 39.870 36.851 1.00 37.84 258 GLN A C 1
ATOM 2083 O O . GLN A 1 258 ? 29.743 39.370 37.939 1.00 37.84 258 GLN A O 1
ATOM 2088 N N . PRO A 1 259 ? 31.330 40.144 36.550 1.00 39.91 259 PRO A N 1
ATOM 2089 C CA . PRO A 1 259 ? 32.433 39.799 37.434 1.00 39.91 259 PRO A CA 1
ATOM 2090 C C . PRO A 1 259 ? 32.532 40.823 38.570 1.00 39.91 259 PRO A C 1
ATOM 2092 O O . PRO A 1 259 ? 33.131 41.883 38.413 1.00 39.91 259 PRO A O 1
ATOM 2095 N N . THR A 1 260 ? 31.975 40.512 39.739 1.00 35.62 260 THR A N 1
ATOM 2096 C CA . THR A 1 260 ? 32.295 41.238 40.975 1.00 35.62 260 THR A CA 1
ATOM 2097 C C . THR A 1 260 ? 33.232 40.404 41.834 1.00 35.62 260 THR A C 1
ATOM 2099 O O . THR A 1 260 ? 32.940 39.262 42.185 1.00 35.62 260 THR A O 1
ATOM 2102 N N . ALA A 1 261 ? 34.388 40.991 42.130 1.00 40.56 261 ALA A N 1
ATOM 2103 C CA . ALA A 1 261 ? 35.479 40.396 42.876 1.00 40.56 261 ALA A CA 1
ATOM 2104 C C . ALA A 1 261 ? 35.136 40.243 44.363 1.00 40.56 261 ALA A C 1
ATOM 2106 O O . ALA A 1 261 ? 35.299 41.188 45.123 1.00 40.56 261 ALA A O 1
ATOM 2107 N N . THR A 1 262 ? 34.753 39.040 44.780 1.00 34.19 262 THR A N 1
ATOM 2108 C CA . THR A 1 262 ? 35.031 38.511 46.122 1.00 34.19 262 THR A CA 1
ATOM 2109 C C . THR A 1 262 ? 35.090 36.985 46.043 1.00 34.19 262 THR A C 1
ATOM 2111 O O . THR A 1 262 ? 34.171 36.320 45.571 1.00 34.19 262 THR A O 1
ATOM 2114 N N . ASN A 1 263 ? 36.231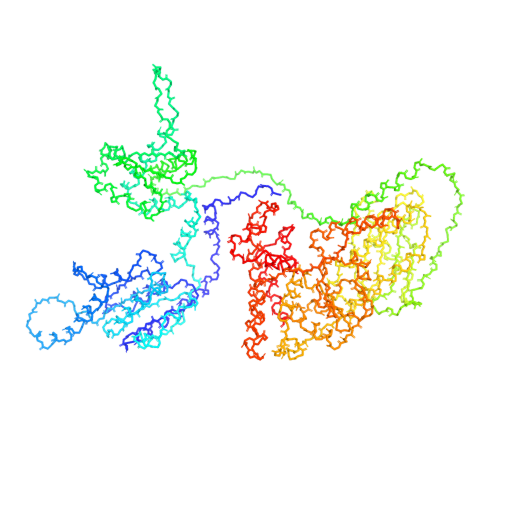 36.429 46.454 1.00 35.97 263 ASN A N 1
ATOM 2115 C CA . ASN A 1 263 ? 36.473 34.994 46.518 1.00 35.97 263 ASN A CA 1
ATOM 2116 C C . ASN A 1 263 ? 35.703 34.397 47.696 1.00 35.97 263 ASN A C 1
ATOM 2118 O O . ASN A 1 263 ? 36.260 34.294 48.779 1.00 35.97 263 ASN A O 1
ATOM 2122 N N . ASP A 1 264 ? 34.474 33.959 47.464 1.00 32.75 264 ASP A N 1
ATOM 2123 C CA . ASP A 1 264 ? 33.842 32.921 48.272 1.00 32.75 264 ASP A CA 1
ATOM 2124 C C . ASP A 1 264 ? 33.032 32.031 47.337 1.00 32.75 264 ASP A C 1
ATOM 2126 O O . ASP A 1 264 ? 32.123 32.486 46.649 1.00 32.75 264 ASP A O 1
ATOM 2130 N N . LYS A 1 265 ? 33.415 30.754 47.250 1.00 32.16 265 LYS A N 1
ATOM 2131 C CA . LYS A 1 265 ? 32.723 29.746 46.440 1.00 32.16 265 LYS A CA 1
ATOM 2132 C C . LYS A 1 265 ? 31.348 29.463 47.058 1.00 32.16 265 LYS A C 1
ATOM 2134 O O . LYS A 1 265 ? 31.323 28.905 48.154 1.00 32.16 265 LYS A O 1
ATOM 2139 N N . PRO A 1 266 ? 30.216 29.676 46.363 1.00 34.12 266 PRO A N 1
ATOM 2140 C CA . PRO A 1 266 ? 28.974 29.024 46.732 1.00 34.12 266 PRO A CA 1
ATOM 2141 C C . PRO A 1 266 ? 28.889 27.685 45.993 1.00 34.12 266 PRO A C 1
ATOM 2143 O O . PRO A 1 266 ? 29.181 27.580 44.800 1.00 34.12 266 PRO A O 1
ATOM 2146 N N . HIS A 1 267 ? 28.506 26.647 46.728 1.00 32.94 267 HIS A N 1
ATOM 2147 C CA . HIS A 1 267 ? 28.282 25.295 46.233 1.00 32.94 267 HIS A CA 1
ATOM 2148 C C . HIS A 1 267 ? 27.371 25.283 44.995 1.00 32.94 267 HIS A C 1
ATOM 2150 O O . HIS A 1 267 ? 26.187 25.602 45.071 1.00 32.94 267 HIS A O 1
ATOM 2156 N N . ALA A 1 268 ? 27.933 24.885 43.852 1.00 30.77 268 ALA A N 1
ATOM 2157 C CA . ALA A 1 268 ? 27.193 24.648 42.623 1.00 30.77 268 ALA A CA 1
ATOM 2158 C C . ALA A 1 268 ? 26.239 23.457 42.813 1.00 30.77 268 ALA A C 1
ATOM 2160 O O . ALA A 1 268 ? 26.669 22.305 42.866 1.00 30.77 268 ALA A O 1
ATOM 2161 N N . ILE A 1 269 ? 24.940 23.739 42.911 1.00 34.81 269 ILE A N 1
ATOM 2162 C CA . ILE A 1 269 ? 23.886 22.729 42.805 1.00 34.81 269 ILE A CA 1
ATOM 2163 C C . ILE A 1 269 ? 23.587 22.547 41.304 1.00 34.81 269 ILE A C 1
ATOM 2165 O O . ILE A 1 269 ? 23.335 23.534 40.610 1.00 34.81 269 ILE A O 1
ATOM 2169 N N . PRO A 1 270 ? 23.623 21.319 40.761 1.00 32.53 270 PRO A N 1
ATOM 2170 C CA . PRO A 1 270 ? 23.467 21.082 39.333 1.00 32.53 270 PRO A CA 1
ATOM 2171 C C . PRO A 1 270 ? 21.984 21.119 38.929 1.00 32.53 270 PRO A C 1
ATOM 2173 O O . PRO A 1 270 ? 21.306 20.098 38.962 1.00 32.53 270 PRO A O 1
ATOM 2176 N N . PHE A 1 271 ? 21.480 22.274 38.483 1.00 36.06 271 PHE A N 1
ATOM 2177 C CA . PHE A 1 271 ? 20.233 22.353 37.709 1.00 36.06 271 PHE A CA 1
ATOM 2178 C C . PHE A 1 271 ? 20.419 23.216 36.459 1.00 36.06 271 PHE A C 1
ATOM 2180 O O . PHE A 1 271 ? 20.533 24.433 36.501 1.00 36.06 271 PHE A O 1
ATOM 2187 N N . LYS A 1 272 ? 20.446 22.539 35.309 1.00 44.28 272 LYS A N 1
ATOM 2188 C CA . LYS A 1 272 ? 20.624 23.096 33.963 1.00 44.28 272 LYS A CA 1
ATOM 2189 C C . LYS A 1 272 ? 19.269 23.466 33.322 1.00 44.28 272 LYS A C 1
ATOM 2191 O O . LYS A 1 272 ? 19.000 23.051 32.198 1.00 44.28 272 LYS A O 1
ATOM 2196 N N . LYS A 1 273 ? 18.389 24.165 34.054 1.00 54.22 273 LYS A N 1
ATOM 2197 C CA . LYS A 1 273 ? 17.079 24.664 33.577 1.00 54.22 273 LYS A CA 1
ATOM 2198 C C . LYS A 1 273 ? 16.750 26.002 34.261 1.00 54.22 273 LYS A C 1
ATOM 2200 O O . LYS A 1 273 ? 16.833 26.084 35.479 1.00 54.22 273 LYS A O 1
ATOM 2205 N N . VAL A 1 274 ? 16.429 27.031 33.476 1.00 63.62 274 VAL A N 1
ATOM 2206 C CA . VAL A 1 274 ? 16.163 28.418 33.918 1.00 63.62 274 VAL A CA 1
ATOM 2207 C C . VAL A 1 274 ? 14.830 28.480 34.674 1.00 63.62 274 VAL A C 1
ATOM 2209 O O . VAL A 1 274 ? 13.809 28.113 34.104 1.00 63.62 274 VAL A O 1
ATOM 2212 N N . SER A 1 275 ? 14.809 28.926 35.932 1.00 72.50 275 SER A N 1
ATOM 2213 C CA . SER A 1 275 ? 13.585 28.972 36.753 1.00 72.50 275 SER A CA 1
ATOM 2214 C C . SER A 1 275 ? 13.515 30.227 37.622 1.00 72.50 275 SER A C 1
ATOM 2216 O O . SER A 1 275 ? 14.542 30.633 38.159 1.00 72.50 275 SER A O 1
ATOM 2218 N N . VAL A 1 276 ? 12.311 30.768 37.826 1.00 80.31 276 VAL A N 1
ATOM 2219 C CA . VAL A 1 276 ? 12.034 31.975 38.637 1.00 80.31 276 VAL A CA 1
ATOM 2220 C C . VAL A 1 276 ? 11.280 31.584 39.910 1.00 80.31 276 VAL A C 1
ATOM 2222 O O . VAL A 1 276 ? 10.437 30.692 39.872 1.00 80.31 276 VAL A O 1
ATOM 2225 N N . SER A 1 277 ? 11.550 32.226 41.053 1.00 82.75 277 SER A N 1
ATOM 2226 C CA . SER A 1 277 ? 10.788 31.957 42.284 1.00 82.75 277 SER A CA 1
ATOM 2227 C C . SER A 1 277 ? 9.400 32.611 42.261 1.00 82.75 277 SER A C 1
ATOM 2229 O O . SER A 1 277 ? 9.243 33.752 41.825 1.00 82.75 277 SER A O 1
ATOM 2231 N N . PHE A 1 278 ? 8.394 31.917 42.796 1.00 83.25 278 PHE A N 1
ATOM 2232 C CA . PHE A 1 278 ? 7.008 32.395 42.877 1.00 83.25 278 PHE A CA 1
ATOM 2233 C C . PHE A 1 278 ? 6.900 33.745 43.604 1.00 83.25 278 PHE A C 1
ATOM 2235 O O . PHE A 1 278 ? 6.203 34.644 43.149 1.00 83.25 278 PHE A O 1
ATOM 2242 N N . THR A 1 279 ? 7.679 33.931 44.673 1.00 81.00 279 THR A N 1
ATOM 2243 C CA . THR A 1 279 ? 7.751 35.189 45.433 1.00 81.00 279 THR A CA 1
ATOM 2244 C C . THR A 1 279 ? 8.283 36.368 44.616 1.00 81.00 279 THR A C 1
ATOM 2246 O O . THR A 1 279 ? 7.807 37.487 44.779 1.00 81.00 279 THR A O 1
ATOM 2249 N N . LYS A 1 280 ? 9.242 36.142 43.706 1.00 82.81 280 LYS A N 1
ATOM 2250 C CA . LYS A 1 280 ? 9.768 37.199 42.825 1.00 82.81 280 LYS A CA 1
ATOM 2251 C C . LYS A 1 280 ? 8.736 37.615 41.779 1.00 82.81 280 LYS A C 1
ATOM 2253 O O . LYS A 1 280 ? 8.598 38.806 41.518 1.00 82.81 280 LYS A O 1
ATOM 2258 N N . LEU A 1 281 ? 8.020 36.649 41.198 1.00 83.50 281 LEU A N 1
ATOM 2259 C CA . LEU A 1 281 ? 6.927 36.935 40.269 1.00 83.50 281 LEU A CA 1
ATOM 2260 C C . LEU A 1 281 ? 5.807 37.704 40.970 1.00 83.50 281 LEU A C 1
ATOM 2262 O O . LEU A 1 281 ? 5.354 38.717 40.455 1.00 83.50 281 LEU A O 1
ATOM 2266 N N . PHE A 1 282 ? 5.409 37.252 42.159 1.00 83.44 282 PHE A N 1
ATOM 2267 C CA . PHE A 1 282 ? 4.346 37.877 42.935 1.00 83.44 282 PHE A CA 1
ATOM 2268 C C . PHE A 1 282 ? 4.640 39.343 43.259 1.00 83.44 282 PHE A C 1
ATOM 2270 O O . PHE A 1 282 ? 3.805 40.199 42.978 1.00 83.44 282 PHE A O 1
ATOM 2277 N N . ASN A 1 283 ? 5.848 39.650 43.745 1.00 84.12 283 ASN A N 1
ATOM 2278 C CA . ASN A 1 283 ? 6.249 41.033 44.014 1.00 84.12 283 ASN A CA 1
ATOM 2279 C C . ASN A 1 283 ? 6.177 41.901 42.749 1.00 84.12 283 ASN A C 1
ATOM 2281 O O . ASN A 1 283 ? 5.659 43.009 42.795 1.00 84.12 283 ASN A O 1
ATOM 2285 N N . ARG A 1 284 ? 6.601 41.370 41.596 1.00 81.75 284 ARG A N 1
ATOM 2286 C CA . ARG A 1 284 ? 6.558 42.115 40.332 1.00 81.75 284 ARG A CA 1
ATOM 2287 C C . ARG A 1 284 ? 5.139 42.297 39.785 1.00 81.75 284 ARG A C 1
ATOM 2289 O O . ARG A 1 284 ? 4.842 43.329 39.197 1.00 81.75 284 ARG A O 1
ATOM 2296 N N . CYS A 1 285 ? 4.250 41.328 40.004 1.00 80.88 285 CYS A N 1
ATOM 2297 C CA . CYS A 1 285 ? 2.830 41.461 39.675 1.00 80.88 285 CYS A CA 1
ATOM 2298 C C . CYS A 1 285 ? 2.112 42.478 40.577 1.00 80.88 285 CYS A C 1
ATOM 2300 O O . CYS A 1 285 ? 1.160 43.105 40.118 1.00 80.88 285 CYS A O 1
ATOM 2302 N N . ILE A 1 286 ? 2.558 42.655 41.828 1.00 83.06 286 ILE A N 1
ATOM 2303 C CA . ILE A 1 286 ? 2.091 43.744 42.701 1.00 83.06 286 ILE A CA 1
ATOM 2304 C C . ILE A 1 286 ? 2.608 45.092 42.191 1.00 83.06 286 ILE A C 1
ATOM 2306 O O . ILE A 1 286 ? 1.827 46.037 42.108 1.00 83.06 286 ILE A O 1
ATOM 2310 N N . ASP A 1 287 ? 3.891 45.174 41.824 1.00 82.00 287 ASP A N 1
ATOM 2311 C CA . ASP A 1 287 ? 4.510 46.413 41.334 1.00 82.00 287 ASP A CA 1
ATOM 2312 C C . ASP A 1 287 ? 3.817 46.945 40.063 1.00 82.00 287 ASP A C 1
ATOM 2314 O O . ASP A 1 287 ? 3.650 48.154 39.915 1.00 82.00 287 ASP A O 1
ATOM 2318 N N . GLU A 1 288 ? 3.354 46.055 39.176 1.00 78.56 288 GLU A N 1
ATOM 2319 C CA . GLU A 1 288 ? 2.558 46.409 37.986 1.00 78.56 288 GLU A CA 1
ATOM 2320 C C . GLU A 1 288 ? 1.034 46.428 38.218 1.00 78.56 288 GLU A C 1
ATOM 2322 O O . GLU A 1 288 ? 0.265 46.557 37.268 1.00 78.56 288 GLU A O 1
ATOM 2327 N N . LEU A 1 289 ? 0.578 46.327 39.473 1.00 79.88 289 LEU A N 1
ATOM 2328 C CA . LEU A 1 289 ? -0.837 46.393 39.874 1.00 79.88 289 LEU A CA 1
ATOM 2329 C C . LEU A 1 289 ? -1.746 45.326 39.224 1.00 79.88 289 LEU A C 1
ATOM 2331 O O . LEU A 1 289 ? -2.955 45.524 39.107 1.00 79.88 289 LEU A O 1
ATOM 2335 N N . LEU A 1 290 ? -1.196 44.172 38.833 1.00 75.56 290 LEU A N 1
ATOM 2336 C CA . LEU A 1 290 ? -1.952 43.089 38.188 1.00 75.56 290 LEU A CA 1
ATOM 2337 C C . LEU A 1 290 ? -2.737 42.233 39.189 1.00 75.56 290 LEU A C 1
ATOM 2339 O O . LEU A 1 290 ? -3.787 41.687 38.849 1.00 75.56 290 LEU A O 1
ATOM 2343 N N . VAL A 1 291 ? -2.216 42.068 40.410 1.00 81.25 291 VAL A N 1
ATOM 2344 C CA . VAL A 1 291 ? -2.772 41.156 41.419 1.00 81.25 291 VAL A CA 1
ATOM 2345 C C . VAL A 1 291 ? -2.613 41.723 42.832 1.00 81.25 291 VAL A C 1
ATOM 2347 O O . VAL A 1 291 ? -1.584 42.305 43.157 1.00 81.25 291 VAL A O 1
ATOM 2350 N N . SER A 1 292 ? -3.613 41.509 43.695 1.00 77.50 292 SER A N 1
ATOM 2351 C CA . SER A 1 292 ? -3.628 41.981 45.090 1.00 77.50 292 SER A CA 1
ATOM 2352 C C . SER A 1 292 ? -3.295 40.914 46.146 1.00 77.50 292 SER A C 1
ATOM 2354 O O . SER A 1 292 ? -2.878 41.260 47.248 1.00 77.50 292 SER A O 1
ATOM 2356 N N . THR A 1 293 ? -3.473 39.618 45.851 1.00 82.75 293 THR A N 1
ATOM 2357 C CA . THR A 1 293 ? -3.224 38.509 46.797 1.00 82.75 293 THR A CA 1
ATOM 2358 C C . THR A 1 293 ? -2.556 37.310 46.120 1.00 82.75 293 THR A C 1
ATOM 2360 O O . THR A 1 293 ? -2.779 37.059 44.936 1.00 82.75 293 THR A O 1
ATOM 2363 N N . GLU A 1 294 ? -1.776 36.518 46.865 1.00 80.81 294 GLU A N 1
ATOM 2364 C CA . GLU A 1 294 ? -1.112 35.313 46.328 1.00 80.81 294 GLU A CA 1
ATOM 2365 C C . GLU A 1 294 ? -2.114 34.292 45.764 1.00 80.81 294 GLU A C 1
ATOM 2367 O O . GLU A 1 294 ? -1.845 33.649 44.751 1.00 80.81 294 GLU A O 1
ATOM 2372 N N . SER A 1 295 ? -3.304 34.194 46.370 1.00 78.94 295 SER A N 1
ATOM 2373 C CA . SER A 1 295 ? -4.395 33.328 45.902 1.00 78.94 295 SER A CA 1
ATOM 2374 C C . SER A 1 295 ? -4.887 33.722 44.505 1.00 78.94 295 SER A C 1
ATOM 2376 O O . SER A 1 295 ? -5.086 32.867 43.645 1.00 78.94 295 SER A O 1
ATOM 2378 N N . SER A 1 296 ? -5.010 35.028 44.243 1.00 78.75 296 SER A N 1
ATOM 2379 C CA . SER A 1 296 ? -5.424 35.538 42.931 1.00 78.75 296 SER A CA 1
ATOM 2380 C C . SER A 1 296 ? -4.372 35.252 41.851 1.00 78.75 296 SER A C 1
ATOM 2382 O O . SER A 1 296 ? -4.732 34.887 40.736 1.00 78.75 296 SER A O 1
ATOM 2384 N N . LEU A 1 297 ? -3.075 35.321 42.182 1.00 80.88 297 LEU A N 1
ATOM 2385 C CA . LEU A 1 297 ? -2.004 34.936 41.252 1.00 80.88 297 LEU A CA 1
ATOM 2386 C C . LEU A 1 297 ? -2.010 33.422 41.004 1.00 80.88 297 LEU A C 1
ATOM 2388 O O . LEU A 1 297 ? -1.844 32.984 39.870 1.00 80.88 297 LEU A O 1
ATOM 2392 N N . GLY A 1 298 ? -2.247 32.622 42.046 1.00 79.88 298 GLY A N 1
ATOM 2393 C CA . GLY A 1 298 ? -2.421 31.175 41.923 1.00 79.88 298 GLY A CA 1
ATOM 2394 C C . GLY A 1 298 ? -3.579 30.796 40.996 1.00 79.88 298 GLY A C 1
ATOM 2395 O O . GLY A 1 298 ? -3.433 29.883 40.188 1.00 79.88 298 GLY A O 1
ATOM 2396 N N . GLN A 1 299 ? -4.690 31.536 41.048 1.00 80.12 299 GLN A N 1
ATOM 2397 C CA . GLN A 1 299 ? -5.827 31.342 40.149 1.00 80.12 299 GLN A CA 1
ATOM 2398 C C . GLN A 1 299 ? -5.487 31.715 38.699 1.00 80.12 299 GLN A C 1
ATOM 2400 O O . GLN A 1 299 ? -5.781 30.934 37.800 1.00 80.12 299 GLN A O 1
ATOM 2405 N N . LEU A 1 300 ? -4.803 32.839 38.456 1.00 79.31 300 LEU A N 1
ATOM 2406 C CA . LEU A 1 300 ? -4.360 33.214 37.102 1.00 79.31 300 LEU A CA 1
ATOM 2407 C C . LEU A 1 300 ? -3.367 32.199 36.515 1.00 79.31 300 LEU A C 1
ATOM 2409 O O . LEU A 1 300 ? -3.378 31.939 35.317 1.00 79.31 300 LEU A O 1
ATOM 2413 N N . LEU A 1 301 ? -2.515 31.608 37.359 1.00 77.75 301 LEU A N 1
ATOM 2414 C CA . LEU A 1 301 ? -1.542 30.598 36.941 1.00 77.75 301 LEU A CA 1
ATOM 2415 C C . LEU A 1 301 ? -2.140 29.190 36.791 1.00 77.75 301 LEU A C 1
ATOM 2417 O O . LEU A 1 301 ? -1.533 28.369 36.107 1.00 77.75 301 LEU A O 1
ATOM 2421 N N . SER A 1 302 ? -3.313 28.915 37.378 1.00 75.56 302 SER A N 1
ATOM 2422 C CA . SER A 1 302 ? -3.990 27.607 37.300 1.00 75.56 302 SER A CA 1
ATOM 2423 C C . SER A 1 302 ? -4.238 27.153 35.862 1.00 75.56 302 SER A C 1
ATOM 2425 O O . SER A 1 302 ? -3.887 26.032 35.505 1.00 75.56 302 SER A O 1
ATOM 2427 N N . GLU A 1 303 ? -4.675 28.068 35.000 1.00 72.38 303 GLU A N 1
ATOM 2428 C CA . GLU A 1 303 ? -4.933 27.787 33.587 1.00 72.38 303 GLU A CA 1
ATOM 2429 C C . GLU A 1 303 ? -3.641 27.441 32.823 1.00 72.38 303 GLU A C 1
ATOM 2431 O O . GLU A 1 303 ? -3.597 26.514 32.014 1.00 72.38 303 GLU A O 1
ATOM 2436 N N . PHE A 1 304 ? -2.526 28.105 33.146 1.00 76.56 304 PHE A N 1
ATOM 2437 C CA . PHE A 1 304 ? -1.223 27.783 32.558 1.00 76.56 304 PHE A CA 1
ATOM 2438 C C . PHE A 1 304 ? -0.654 26.440 33.048 1.00 76.56 304 PHE A C 1
ATOM 2440 O O . PHE A 1 304 ? 0.104 25.804 32.305 1.00 76.56 304 PHE A O 1
ATOM 2447 N N . TYR A 1 305 ? -1.002 26.001 34.264 1.00 74.69 305 TYR A N 1
ATOM 2448 C CA . TYR A 1 305 ? -0.663 24.662 34.761 1.00 74.69 305 TYR A CA 1
ATOM 2449 C C . TYR A 1 305 ? -1.472 23.579 34.051 1.00 74.69 305 TYR A C 1
ATOM 2451 O O . TYR A 1 305 ? -0.890 22.589 33.608 1.00 74.69 305 TYR A O 1
ATOM 2459 N N . ASP A 1 306 ? -2.779 23.789 33.885 1.00 67.06 306 ASP A N 1
ATOM 2460 C CA . ASP A 1 306 ? -3.679 22.832 33.232 1.00 67.06 306 ASP A CA 1
ATOM 2461 C C . ASP A 1 306 ? -3.303 22.607 31.760 1.00 67.06 306 ASP A C 1
ATOM 2463 O O . ASP A 1 306 ? -3.366 21.486 31.249 1.00 67.06 306 ASP A O 1
ATOM 2467 N N . HIS A 1 307 ? -2.812 23.652 31.087 1.00 68.00 307 HIS A N 1
ATOM 2468 C CA . HIS A 1 307 ? -2.295 23.565 29.720 1.00 68.00 307 HIS A CA 1
ATOM 2469 C C . HIS A 1 307 ? -0.832 23.096 29.621 1.00 68.00 307 HIS A C 1
ATOM 2471 O O . HIS A 1 307 ? -0.292 23.007 28.516 1.00 68.00 307 HIS A O 1
ATOM 2477 N N . GLY A 1 308 ? -0.175 22.789 30.746 1.00 64.81 308 GLY A N 1
ATOM 2478 C CA . GLY A 1 308 ? 1.212 22.315 30.784 1.00 64.81 308 GLY A CA 1
ATOM 2479 C C . GLY A 1 308 ? 2.240 23.341 30.295 1.00 64.81 308 GLY A C 1
ATOM 2480 O O . GLY A 1 308 ? 3.346 22.964 29.911 1.00 64.81 308 GLY A O 1
ATOM 2481 N N . ILE A 1 309 ? 1.882 24.631 30.281 1.00 75.44 309 ILE A N 1
ATOM 2482 C CA . ILE A 1 309 ? 2.746 25.731 29.827 1.00 75.44 309 ILE A CA 1
ATOM 2483 C C . ILE A 1 309 ? 3.776 26.078 30.909 1.00 75.44 309 ILE A C 1
ATOM 2485 O O . ILE A 1 309 ? 4.918 26.417 30.592 1.00 75.44 309 ILE A O 1
ATOM 2489 N N . ILE A 1 310 ? 3.389 25.974 32.183 1.00 77.12 310 ILE A N 1
ATOM 2490 C CA . ILE A 1 310 ? 4.259 26.221 33.337 1.00 77.12 310 ILE A CA 1
ATOM 2491 C C . ILE A 1 310 ? 4.371 24.935 34.161 1.00 77.12 310 ILE A C 1
ATOM 2493 O O . ILE A 1 310 ? 3.375 24.312 34.508 1.00 77.12 310 ILE A O 1
ATOM 2497 N N . GLU A 1 311 ? 5.594 24.558 34.520 1.00 77.38 311 GLU A N 1
ATOM 2498 C CA . GLU A 1 311 ? 5.891 23.507 35.493 1.00 77.38 311 GLU A CA 1
ATOM 2499 C C . GLU A 1 311 ? 6.351 24.140 36.814 1.00 77.38 311 GLU A C 1
ATOM 2501 O O . GLU A 1 311 ? 7.196 25.042 36.824 1.00 77.38 311 GLU A O 1
ATOM 2506 N N . THR A 1 312 ? 5.842 23.639 37.941 1.00 75.88 312 THR A N 1
ATOM 2507 C CA . THR A 1 312 ? 6.319 24.002 39.283 1.00 75.88 312 THR A CA 1
ATOM 2508 C C . THR A 1 312 ? 7.269 22.958 39.848 1.00 75.88 312 THR A C 1
ATOM 2510 O O . THR A 1 312 ? 7.060 21.752 39.720 1.00 75.88 312 THR A O 1
ATOM 2513 N N . LYS A 1 313 ? 8.309 23.419 40.548 1.00 71.94 313 LYS A N 1
ATOM 2514 C CA . LYS A 1 313 ? 9.128 22.576 41.427 1.00 71.94 313 LYS A CA 1
ATOM 2515 C C . LYS A 1 313 ? 9.324 23.254 42.774 1.00 71.94 313 LYS A C 1
ATOM 2517 O O . LYS A 1 313 ? 9.801 24.382 42.839 1.00 71.94 313 LYS A O 1
ATOM 2522 N N . SER A 1 314 ? 8.991 22.553 43.854 1.00 73.56 314 SER A N 1
ATOM 2523 C CA . SER A 1 314 ? 9.284 22.997 45.217 1.00 73.56 314 SER A CA 1
ATOM 2524 C C . SER A 1 314 ? 10.693 22.560 45.619 1.00 73.56 314 SER A C 1
ATOM 2526 O O . SER A 1 314 ? 10.969 21.360 45.683 1.00 73.56 314 SER A O 1
ATOM 2528 N N . ILE A 1 315 ? 11.578 23.509 45.918 1.00 67.94 315 ILE A N 1
ATOM 2529 C CA . ILE A 1 315 ? 12.914 23.240 46.468 1.00 67.94 315 ILE A CA 1
ATOM 2530 C C . ILE A 1 315 ? 13.041 24.048 47.761 1.00 67.94 315 ILE A C 1
ATOM 2532 O O . ILE A 1 315 ? 12.825 25.255 47.750 1.00 67.94 315 ILE A O 1
ATOM 2536 N N . ASN A 1 316 ? 13.371 23.391 48.879 1.00 61.81 316 ASN A N 1
ATOM 2537 C CA . ASN A 1 316 ? 13.535 24.022 50.199 1.00 61.81 316 ASN A CA 1
ATOM 2538 C C . ASN A 1 316 ? 12.356 24.934 50.604 1.00 61.81 316 ASN A C 1
ATOM 2540 O O . ASN A 1 316 ? 12.562 26.064 51.040 1.00 61.81 316 ASN A O 1
ATOM 2544 N N . SER A 1 317 ? 11.120 24.457 50.424 1.00 61.97 317 SER A N 1
ATOM 2545 C CA . SER A 1 317 ? 9.879 25.200 50.721 1.00 61.97 317 SER A CA 1
ATOM 2546 C C . SER A 1 317 ? 9.647 26.472 49.888 1.00 61.97 317 SER A C 1
ATOM 2548 O O . SER A 1 317 ? 8.711 27.215 50.165 1.00 61.97 317 SER A O 1
ATOM 2550 N N . VAL A 1 318 ? 10.442 26.704 48.837 1.00 71.44 318 VAL A N 1
ATOM 2551 C CA . VAL A 1 318 ? 10.241 27.778 47.856 1.00 71.44 318 VAL A CA 1
ATOM 2552 C C . VAL A 1 318 ? 9.757 27.172 46.538 1.00 71.44 318 VAL A C 1
ATOM 2554 O O . VAL A 1 318 ? 10.329 26.203 46.033 1.00 71.44 318 VAL A O 1
ATOM 2557 N N . LEU A 1 319 ? 8.681 27.733 45.983 1.00 78.62 319 LEU A N 1
ATOM 2558 C CA . LEU A 1 319 ? 8.121 27.325 44.695 1.00 78.62 319 LEU A CA 1
ATOM 2559 C C . LEU A 1 319 ? 8.872 28.014 43.552 1.00 78.62 319 LEU A C 1
ATOM 2561 O O . LEU A 1 319 ? 8.933 29.242 43.500 1.00 78.62 319 LEU A O 1
ATOM 2565 N N . TYR A 1 320 ? 9.419 27.222 42.633 1.00 80.88 320 TYR A N 1
ATOM 2566 C CA . TYR A 1 320 ? 10.057 27.692 41.406 1.00 80.88 320 TYR A CA 1
ATOM 2567 C C . TYR A 1 320 ? 9.194 27.363 40.188 1.00 80.88 320 TYR A C 1
ATOM 2569 O O . TYR A 1 320 ? 8.683 26.249 40.067 1.00 80.88 320 TYR A O 1
ATOM 2577 N N . LEU A 1 321 ? 9.067 28.337 39.291 1.00 81.69 321 LEU A N 1
ATOM 2578 C CA . LEU A 1 321 ? 8.302 28.300 38.049 1.00 81.69 321 LEU A CA 1
ATOM 2579 C C . LEU A 1 321 ? 9.256 28.141 36.866 1.00 81.69 321 LEU A C 1
ATOM 2581 O O . LEU A 1 321 ? 10.277 28.831 36.783 1.00 81.69 321 LEU A O 1
ATOM 2585 N N . HIS A 1 322 ? 8.922 27.241 35.948 1.00 79.75 322 HIS A N 1
ATOM 2586 C CA . HIS A 1 322 ? 9.713 26.955 34.757 1.00 79.75 322 HIS A CA 1
ATOM 2587 C C . HIS A 1 322 ? 8.801 26.749 33.544 1.00 79.75 322 HIS A C 1
ATOM 2589 O O . HIS A 1 322 ? 7.835 25.998 33.625 1.00 79.75 322 HIS A O 1
ATOM 2595 N N . ILE A 1 323 ? 9.147 27.347 32.401 1.00 78.25 323 ILE A N 1
ATOM 2596 C CA . ILE A 1 323 ? 8.479 27.080 31.121 1.00 78.25 323 ILE A CA 1
ATOM 2597 C C . ILE A 1 323 ? 9.285 26.016 30.344 1.00 78.25 323 ILE A C 1
ATOM 2599 O O . ILE A 1 323 ? 10.460 26.256 30.056 1.00 78.25 323 ILE A O 1
ATOM 2603 N N . PRO A 1 324 ? 8.699 24.865 29.951 1.00 66.69 324 PRO A N 1
ATOM 2604 C CA . PRO A 1 324 ? 9.350 23.803 29.164 1.00 66.69 324 PRO A CA 1
ATOM 2605 C C . PRO A 1 324 ? 9.674 24.142 27.694 1.00 66.69 324 PRO A C 1
ATOM 2607 O O . PRO A 1 324 ? 9.568 23.282 26.819 1.00 66.69 324 PRO A O 1
ATOM 2610 N N . ILE A 1 325 ? 10.106 25.367 27.395 1.00 64.19 325 ILE A N 1
ATOM 2611 C CA . ILE A 1 325 ? 10.546 25.773 26.054 1.00 64.19 325 ILE A CA 1
ATOM 2612 C C . ILE A 1 325 ? 12.076 25.677 25.978 1.00 64.19 325 ILE A C 1
ATOM 2614 O O . ILE A 1 325 ? 12.806 26.138 26.856 1.00 64.19 325 ILE A O 1
ATOM 2618 N N . GLY A 1 326 ? 12.578 25.010 24.936 1.00 55.53 326 GLY A N 1
ATOM 2619 C CA . GLY A 1 326 ? 14.012 24.859 24.700 1.00 55.53 326 GLY A CA 1
ATOM 2620 C C . GLY A 1 326 ? 14.631 26.149 24.155 1.00 55.53 326 GLY A C 1
ATOM 2621 O O . GLY A 1 326 ? 14.157 26.650 23.145 1.00 55.53 326 GLY A O 1
ATOM 2622 N N . SER A 1 327 ? 15.718 26.594 24.799 1.00 63.69 327 SER A N 1
ATOM 2623 C CA . SER A 1 327 ? 16.580 27.762 24.504 1.00 63.69 327 SER A CA 1
ATOM 2624 C C . SER A 1 327 ? 16.027 29.161 24.834 1.00 63.69 327 SER A C 1
ATOM 2626 O O . SER A 1 327 ? 14.831 29.431 24.779 1.00 63.69 327 SER A O 1
ATOM 2628 N N . ARG A 1 328 ? 16.953 30.064 25.201 1.00 67.88 328 ARG A N 1
ATOM 2629 C CA . ARG A 1 328 ? 16.707 31.490 25.484 1.00 67.88 328 ARG A CA 1
ATOM 2630 C C . ARG A 1 328 ? 16.180 32.235 24.254 1.00 67.88 328 ARG A C 1
ATOM 2632 O O . ARG A 1 328 ? 15.280 33.054 24.392 1.00 67.88 328 ARG A O 1
ATOM 2639 N N . ASP A 1 329 ? 16.693 31.900 23.072 1.00 68.00 329 ASP A N 1
ATOM 2640 C CA . ASP A 1 329 ? 16.301 32.525 21.802 1.00 68.00 329 ASP A CA 1
ATOM 2641 C C . ASP A 1 329 ? 14.794 32.376 21.536 1.00 68.00 329 ASP A C 1
ATOM 2643 O O . ASP A 1 329 ? 14.141 33.326 21.112 1.00 68.00 329 ASP A O 1
ATOM 2647 N N . SER A 1 330 ? 14.220 31.221 21.889 1.00 68.12 330 SER A N 1
ATOM 2648 C CA . SER A 1 330 ? 12.783 30.947 21.769 1.00 68.12 330 SER A CA 1
ATOM 2649 C C . SER A 1 330 ? 11.936 31.791 22.734 1.00 68.12 330 SER A C 1
ATOM 2651 O O . SER A 1 330 ? 10.834 32.205 22.386 1.00 68.12 330 SER A O 1
ATOM 2653 N N . LEU A 1 331 ? 12.439 32.083 23.943 1.00 72.06 331 LEU A N 1
ATOM 2654 C CA . LEU A 1 331 ? 11.760 32.967 24.904 1.00 72.06 331 LEU A CA 1
ATOM 2655 C C . LEU A 1 331 ? 11.826 34.437 24.464 1.00 72.06 331 LEU A C 1
ATOM 2657 O O . LEU A 1 331 ? 10.853 35.170 24.629 1.00 72.06 331 LEU A O 1
ATOM 2661 N N . GLU A 1 332 ? 12.944 34.866 23.871 1.00 75.88 332 GLU A N 1
ATOM 2662 C CA . GLU A 1 332 ? 13.077 36.212 23.299 1.00 75.88 332 GLU A CA 1
ATOM 2663 C C . GLU A 1 332 ? 12.184 36.397 22.058 1.00 75.88 332 GLU A C 1
ATOM 2665 O O . GLU A 1 332 ? 11.601 37.467 21.872 1.00 75.88 332 GLU A O 1
ATOM 2670 N N . GLU A 1 333 ? 12.027 35.363 21.228 1.00 75.31 333 GLU A N 1
ATOM 2671 C CA . GLU A 1 333 ? 11.068 35.353 20.117 1.00 75.31 333 GLU A CA 1
ATOM 2672 C C . GLU A 1 333 ? 9.618 35.411 20.618 1.00 75.31 333 GLU A C 1
ATOM 2674 O O . GLU A 1 333 ? 8.836 36.231 20.134 1.00 75.31 333 GLU A O 1
ATOM 2679 N N . LEU A 1 334 ? 9.277 34.628 21.648 1.00 75.75 334 LEU A N 1
ATOM 2680 C CA . LEU A 1 334 ? 7.958 34.651 22.283 1.00 75.75 334 LEU A CA 1
ATOM 2681 C C . LEU A 1 334 ? 7.621 36.045 22.834 1.00 75.75 334 LEU A C 1
ATOM 2683 O O . LEU A 1 334 ? 6.528 36.557 22.597 1.00 75.75 334 LEU A O 1
ATOM 2687 N N . LEU A 1 335 ? 8.578 36.698 23.500 1.00 79.69 335 LEU A N 1
ATOM 2688 C CA . LEU A 1 335 ? 8.402 38.056 24.014 1.00 79.69 335 LEU A CA 1
ATOM 2689 C C . LEU A 1 335 ? 8.200 39.085 22.888 1.00 79.69 335 LEU A C 1
ATOM 2691 O O . LEU A 1 335 ? 7.396 40.003 23.040 1.00 79.69 335 LEU A O 1
ATOM 2695 N N . LYS A 1 336 ? 8.897 38.942 21.751 1.00 77.31 336 LYS A N 1
ATOM 2696 C CA . LYS A 1 336 ? 8.706 39.814 20.575 1.00 77.31 336 LYS A CA 1
ATOM 2697 C C . LYS A 1 336 ? 7.322 39.646 19.953 1.00 77.31 336 LYS A C 1
ATOM 2699 O O . LYS A 1 336 ? 6.750 40.637 19.512 1.00 77.31 336 LYS A O 1
ATOM 2704 N N . ILE A 1 337 ? 6.796 38.422 19.906 1.00 72.62 337 ILE A N 1
ATOM 2705 C CA . ILE A 1 337 ? 5.458 38.149 19.363 1.00 72.62 337 ILE A CA 1
ATOM 2706 C C . ILE A 1 337 ? 4.383 38.745 20.277 1.00 72.62 337 ILE A C 1
ATOM 2708 O O . ILE A 1 337 ? 3.520 39.459 19.778 1.00 72.62 337 ILE A O 1
ATOM 2712 N N . ILE A 1 338 ? 4.492 38.551 21.598 1.00 73.00 338 ILE A N 1
ATOM 2713 C CA . ILE A 1 338 ? 3.567 39.156 22.573 1.00 73.00 338 ILE A CA 1
ATOM 2714 C C . ILE A 1 338 ? 3.585 40.689 22.461 1.00 73.00 338 ILE A C 1
ATOM 2716 O O . ILE A 1 338 ? 2.534 41.313 22.421 1.00 73.00 338 ILE A O 1
ATOM 2720 N N . LYS A 1 339 ? 4.770 41.308 22.343 1.00 72.31 339 LYS A N 1
ATOM 2721 C CA . LYS A 1 339 ? 4.885 42.772 22.206 1.00 72.31 339 LYS A CA 1
ATOM 2722 C C . LYS A 1 339 ? 4.304 43.311 20.893 1.00 72.31 339 LYS A C 1
ATOM 2724 O O . LYS A 1 339 ? 3.787 44.417 20.898 1.00 72.31 339 LYS A O 1
ATOM 2729 N N . LYS A 1 340 ? 4.362 42.544 19.798 1.00 63.00 340 LYS A N 1
ATOM 2730 C CA . LYS A 1 340 ? 3.734 42.922 18.520 1.00 63.00 340 LYS A CA 1
ATOM 2731 C C . LYS A 1 340 ? 2.209 42.828 18.558 1.00 63.00 340 LYS A C 1
ATOM 2733 O O . LYS A 1 340 ? 1.549 43.693 18.002 1.00 63.00 340 LYS A O 1
ATOM 2738 N N . GLU A 1 341 ? 1.654 41.804 19.208 1.00 56.91 341 GLU A N 1
ATOM 2739 C CA . GLU A 1 341 ? 0.194 41.667 19.341 1.00 56.91 341 GLU A CA 1
ATOM 2740 C C . GLU A 1 341 ? -0.423 42.761 20.234 1.00 56.91 341 GLU A C 1
ATOM 2742 O O . GLU A 1 341 ? -1.577 43.120 20.021 1.00 56.91 341 GLU A O 1
ATOM 2747 N N . ASP A 1 342 ? 0.346 43.336 21.167 1.00 54.31 342 ASP A N 1
ATOM 2748 C CA . ASP A 1 342 ? -0.079 44.498 21.966 1.00 54.31 342 ASP A CA 1
ATOM 2749 C C . ASP A 1 342 ? -0.031 45.832 21.170 1.00 54.31 342 ASP A C 1
ATOM 2751 O O . ASP A 1 342 ? -0.731 46.778 21.529 1.00 54.31 342 ASP A O 1
ATOM 2755 N N . GLU A 1 343 ? 0.781 45.933 20.102 1.00 46.78 343 GLU A N 1
ATOM 2756 C CA . GLU A 1 343 ? 0.941 47.156 19.283 1.00 46.78 343 GLU A CA 1
ATOM 2757 C C . GLU A 1 343 ? -0.037 47.236 18.088 1.00 46.78 343 GLU A C 1
ATOM 2759 O O . GLU A 1 343 ? -0.425 48.336 17.691 1.00 46.78 343 GLU A O 1
ATOM 2764 N N . ASP A 1 344 ? -0.496 46.104 17.541 1.00 35.34 344 ASP A N 1
ATOM 2765 C CA . ASP A 1 344 ? -1.402 46.043 16.379 1.00 35.34 344 ASP A CA 1
ATOM 2766 C C . ASP A 1 344 ? -2.897 46.122 16.769 1.00 35.34 344 ASP A C 1
ATOM 2768 O O . ASP A 1 344 ? -3.713 45.273 16.405 1.00 35.34 344 ASP A O 1
ATOM 2772 N N . CYS A 1 345 ? -3.277 47.188 17.478 1.00 30.67 345 CYS A N 1
ATOM 2773 C CA . CYS A 1 345 ? -4.672 47.627 17.582 1.00 30.67 345 CYS A CA 1
ATOM 2774 C C . CYS A 1 345 ? -4.834 49.041 17.001 1.00 30.67 345 CYS A C 1
ATOM 2776 O O . CYS A 1 345 ? -4.585 50.032 17.691 1.00 30.67 345 CYS A O 1
ATOM 2778 N N . PRO A 1 346 ? -5.321 49.151 15.751 1.00 30.62 346 PRO A N 1
ATOM 2779 C CA . PRO A 1 346 ? -6.261 50.223 15.441 1.00 30.62 346 PRO A CA 1
ATOM 2780 C C . PRO A 1 346 ? -7.442 49.780 14.552 1.00 30.62 346 PRO A C 1
ATOM 2782 O O . PRO A 1 346 ? -7.284 49.195 13.486 1.00 30.62 346 PRO A O 1
ATOM 2785 N N . VAL A 1 347 ? -8.646 50.080 15.046 1.00 28.08 347 VAL A N 1
ATOM 2786 C CA . VAL A 1 347 ? -9.717 50.881 14.415 1.00 28.08 347 VAL A CA 1
ATOM 2787 C C . VAL A 1 347 ? -9.696 51.027 12.876 1.00 28.08 347 VAL A C 1
ATOM 2789 O O . VAL A 1 347 ? -8.819 51.679 12.329 1.00 28.08 347 VAL A O 1
ATOM 2792 N N . ASP A 1 348 ? -10.766 50.518 12.250 1.00 26.30 348 ASP A N 1
ATOM 2793 C CA . ASP A 1 348 ? -11.455 50.947 11.015 1.00 26.30 348 ASP A CA 1
ATOM 2794 C C . ASP A 1 348 ? -10.711 51.255 9.688 1.00 26.30 348 ASP A C 1
ATOM 2796 O O . ASP A 1 348 ? -9.795 52.061 9.592 1.00 26.30 348 ASP A O 1
ATOM 2800 N N . GLN A 1 349 ? -11.352 50.746 8.622 1.00 25.83 349 GLN A N 1
ATOM 2801 C CA . GLN A 1 349 ? -11.381 51.202 7.221 1.00 25.83 349 GLN A CA 1
ATOM 2802 C C . GLN A 1 349 ? -10.148 51.046 6.309 1.00 25.83 349 GLN A C 1
ATOM 2804 O O . GLN A 1 349 ? -9.084 51.614 6.509 1.00 25.83 349 GLN A O 1
ATOM 2809 N N . GLY A 1 350 ? -10.430 50.472 5.131 1.00 22.81 350 GLY A N 1
ATOM 2810 C CA . GLY A 1 350 ? -10.015 51.093 3.871 1.00 22.81 350 GLY A CA 1
ATOM 2811 C C . GLY A 1 350 ? -8.816 50.475 3.154 1.00 22.81 350 GLY A C 1
ATOM 2812 O O . GLY A 1 350 ? -7.670 50.703 3.507 1.00 22.81 350 GLY A O 1
ATOM 2813 N N . ILE A 1 351 ? -9.131 49.754 2.072 1.00 29.05 351 ILE A N 1
ATOM 2814 C CA . ILE A 1 351 ? -8.497 49.802 0.740 1.00 29.05 351 ILE A CA 1
ATOM 2815 C C . ILE A 1 351 ? -7.106 50.458 0.699 1.00 29.05 351 ILE A C 1
ATOM 2817 O O . ILE A 1 351 ? -7.021 51.668 0.866 1.00 29.05 351 ILE A O 1
ATOM 2821 N N . LEU A 1 352 ? -6.080 49.728 0.238 1.00 21.88 352 LEU A N 1
ATOM 2822 C CA . LEU A 1 352 ? -5.170 50.234 -0.801 1.00 21.88 352 LEU A CA 1
ATOM 2823 C C . LEU A 1 352 ? -4.283 49.138 -1.412 1.00 21.88 352 LEU A C 1
ATOM 2825 O O . LEU A 1 352 ? -3.602 48.370 -0.742 1.00 21.88 352 LEU A O 1
ATOM 2829 N N . ARG A 1 353 ? -4.336 49.125 -2.748 1.00 27.56 353 ARG A N 1
ATOM 2830 C CA . ARG A 1 353 ? -3.402 48.519 -3.706 1.00 27.56 353 ARG A CA 1
ATOM 2831 C C . ARG A 1 353 ? -1.952 48.915 -3.417 1.00 27.56 353 ARG A C 1
ATOM 2833 O O . ARG A 1 353 ? -1.756 50.015 -2.924 1.00 27.56 353 ARG A O 1
ATOM 2840 N N . VAL A 1 354 ? -1.001 48.101 -3.896 1.00 22.19 354 VAL A N 1
ATOM 2841 C CA . VAL A 1 354 ? 0.351 48.432 -4.434 1.00 22.19 354 VAL A CA 1
ATOM 2842 C C . VAL A 1 354 ? 1.136 47.106 -4.473 1.00 22.19 354 VAL A C 1
ATOM 2844 O O . VAL A 1 354 ? 1.042 46.340 -3.527 1.00 22.19 354 VAL A O 1
ATOM 2847 N N . THR A 1 355 ? 1.921 46.683 -5.461 1.00 21.62 355 THR A N 1
ATOM 2848 C CA . THR A 1 355 ? 2.235 47.037 -6.855 1.00 21.62 355 THR A CA 1
ATOM 2849 C C . THR A 1 355 ? 3.014 45.835 -7.402 1.00 21.62 355 THR A C 1
ATOM 2851 O O . THR A 1 355 ? 3.718 45.158 -6.654 1.00 21.62 355 THR A O 1
ATOM 2854 N N . MET A 1 356 ? 2.913 45.607 -8.708 1.00 25.67 356 MET A N 1
ATOM 2855 C CA . MET A 1 356 ? 3.755 44.686 -9.473 1.00 25.67 356 MET A CA 1
ATOM 2856 C C . MET A 1 356 ? 5.233 45.091 -9.364 1.00 25.67 356 MET A C 1
ATOM 2858 O O . MET A 1 356 ? 5.550 46.272 -9.504 1.00 25.67 356 MET A O 1
ATOM 2862 N N . ALA A 1 357 ? 6.117 44.116 -9.163 1.00 22.78 357 ALA A N 1
ATOM 2863 C CA . ALA A 1 357 ? 7.535 44.230 -9.476 1.00 22.78 357 ALA A CA 1
ATOM 2864 C C . ALA A 1 357 ? 8.025 42.871 -9.990 1.00 22.78 357 ALA A C 1
ATOM 2866 O O . ALA A 1 357 ? 7.954 41.861 -9.288 1.00 22.78 357 ALA A O 1
ATOM 2867 N N . ASP A 1 358 ? 8.454 42.887 -11.247 1.00 28.03 358 ASP A N 1
ATOM 2868 C CA . ASP A 1 358 ? 9.010 41.782 -12.015 1.00 28.03 358 ASP A CA 1
ATOM 2869 C C . ASP A 1 358 ? 10.242 41.170 -11.335 1.00 28.03 358 ASP A C 1
ATOM 2871 O O . ASP A 1 358 ? 11.131 41.897 -10.901 1.00 28.03 358 ASP A O 1
ATOM 2875 N N . THR A 1 359 ? 10.322 39.836 -11.297 1.00 23.95 359 THR A N 1
ATOM 2876 C CA . THR A 1 359 ? 11.600 39.103 -11.309 1.00 23.95 359 THR A CA 1
ATOM 2877 C C . THR A 1 359 ? 11.413 37.741 -11.983 1.00 23.95 359 THR A C 1
ATOM 2879 O O . THR A 1 359 ? 10.922 36.786 -11.390 1.00 23.95 359 THR A O 1
ATOM 2882 N N . ASP A 1 360 ? 11.791 37.732 -13.258 1.00 24.62 360 ASP A N 1
ATOM 2883 C CA . ASP A 1 360 ? 12.509 36.697 -14.000 1.00 24.62 360 ASP A CA 1
ATOM 2884 C C . ASP A 1 360 ? 12.052 35.232 -13.916 1.00 24.62 360 ASP A C 1
ATOM 2886 O O . ASP A 1 360 ? 12.344 34.474 -12.988 1.00 24.62 360 ASP A O 1
ATOM 2890 N N . ASP A 1 361 ? 11.454 34.825 -15.037 1.00 28.95 361 ASP A N 1
ATOM 2891 C CA . ASP A 1 361 ? 11.359 33.464 -15.541 1.00 28.95 361 ASP A CA 1
ATOM 2892 C C . ASP A 1 361 ? 12.702 32.714 -15.458 1.00 28.95 361 ASP A C 1
ATOM 2894 O O . ASP A 1 361 ? 13.686 33.061 -16.116 1.00 28.95 361 ASP A O 1
ATOM 2898 N N . GLN A 1 362 ? 12.709 31.589 -14.740 1.00 24.59 362 GLN A N 1
ATOM 2899 C CA . GLN A 1 362 ? 13.597 30.472 -15.057 1.00 24.59 362 GLN A CA 1
ATOM 2900 C C . GLN A 1 362 ? 12.775 29.205 -15.306 1.00 24.59 362 GLN A C 1
ATOM 2902 O O . GLN A 1 362 ? 11.818 28.933 -14.575 1.00 24.59 362 GLN A O 1
ATOM 2907 N N . PRO A 1 363 ? 13.131 28.419 -16.339 1.00 28.67 363 PRO A N 1
ATOM 2908 C CA . PRO A 1 363 ? 12.315 27.316 -16.798 1.00 28.67 363 PRO A CA 1
ATOM 2909 C C . PRO A 1 363 ? 12.275 26.190 -15.765 1.00 28.67 363 PRO A C 1
ATOM 2911 O O . PRO A 1 363 ? 13.257 25.828 -15.115 1.00 28.67 363 PRO A O 1
ATOM 2914 N N . ILE A 1 364 ? 11.075 25.641 -15.656 1.00 29.84 364 ILE A N 1
ATOM 2915 C CA . ILE A 1 364 ? 10.685 24.453 -14.914 1.00 29.84 364 ILE A CA 1
ATOM 2916 C C . ILE A 1 364 ? 11.699 23.329 -15.184 1.00 29.84 364 ILE A C 1
ATOM 2918 O O . ILE A 1 364 ? 11.815 22.850 -16.307 1.00 29.84 364 ILE A O 1
ATOM 2922 N N . ASN A 1 365 ? 12.434 22.905 -14.149 1.00 28.06 365 ASN A N 1
ATOM 2923 C CA . ASN A 1 365 ? 13.310 21.735 -14.228 1.00 28.06 365 ASN A CA 1
ATOM 2924 C C . ASN A 1 365 ? 12.473 20.489 -14.549 1.00 28.06 365 ASN A C 1
ATOM 2926 O O . ASN A 1 365 ? 11.700 20.015 -13.712 1.00 28.06 365 ASN A O 1
ATOM 2930 N N . GLU A 1 366 ? 12.665 19.969 -15.758 1.00 27.72 366 GLU A N 1
ATOM 2931 C CA . GLU A 1 366 ? 12.169 18.682 -16.226 1.00 27.72 366 GLU A CA 1
ATOM 2932 C C . GLU A 1 366 ? 12.590 17.536 -15.290 1.00 27.72 366 GLU A C 1
ATOM 2934 O O . GLU A 1 366 ? 13.692 17.501 -14.732 1.00 27.72 366 GLU A O 1
ATOM 2939 N N . PHE A 1 367 ? 11.688 16.569 -15.128 1.00 27.31 367 PHE A N 1
ATOM 2940 C CA . PHE A 1 367 ? 11.923 15.319 -14.414 1.00 27.31 367 PHE A CA 1
ATOM 2941 C C . PHE A 1 367 ? 13.112 14.561 -15.030 1.00 27.31 367 PHE A C 1
ATOM 2943 O O . PHE A 1 367 ? 13.032 14.081 -16.161 1.00 27.31 367 PHE A O 1
ATOM 2950 N N . LYS A 1 368 ? 14.207 14.391 -14.277 1.00 25.73 368 LYS A N 1
ATOM 2951 C CA . LYS A 1 368 ? 15.296 13.483 -14.669 1.00 25.73 368 LYS A CA 1
ATOM 2952 C C . LYS A 1 368 ? 14.795 12.034 -14.622 1.00 25.73 368 LYS A C 1
ATOM 2954 O O . LYS A 1 368 ? 14.455 11.536 -13.550 1.00 25.73 368 LYS A O 1
ATOM 2959 N N . LYS A 1 369 ? 14.760 11.372 -15.786 1.00 32.25 369 LYS A N 1
ATOM 2960 C CA . LYS A 1 369 ? 14.590 9.915 -15.930 1.00 32.25 369 LYS A CA 1
ATOM 2961 C C . LYS A 1 369 ? 15.616 9.174 -15.058 1.00 32.25 369 LYS A C 1
ATOM 2963 O O . LYS A 1 369 ? 16.758 9.610 -14.942 1.00 32.25 369 LYS A O 1
ATOM 2968 N N . ASN A 1 370 ? 15.188 8.064 -14.457 1.00 40.31 370 ASN A N 1
ATOM 2969 C CA . ASN A 1 370 ? 16.018 7.177 -13.640 1.00 40.31 370 ASN A CA 1
ATOM 2970 C C . ASN A 1 370 ? 17.304 6.765 -14.376 1.00 40.31 370 ASN A C 1
ATOM 2972 O O . ASN A 1 370 ? 17.242 6.383 -15.541 1.00 40.31 370 ASN A O 1
ATOM 2976 N N . HIS A 1 371 ? 18.438 6.778 -13.670 1.00 43.66 371 HIS A N 1
ATOM 2977 C CA . HIS A 1 371 ? 19.683 6.174 -14.144 1.00 43.66 371 HIS A CA 1
ATOM 2978 C C . HIS A 1 371 ? 19.466 4.678 -14.390 1.00 43.66 371 HIS A C 1
ATOM 2980 O O . HIS A 1 371 ? 19.109 3.935 -13.466 1.00 43.66 371 HIS A O 1
ATOM 2986 N N . ASN A 1 372 ? 19.670 4.232 -15.629 1.00 56.72 372 ASN A N 1
ATOM 2987 C CA . ASN A 1 372 ? 19.674 2.812 -15.950 1.00 56.72 372 ASN A CA 1
ATOM 2988 C C . ASN A 1 372 ? 20.849 2.161 -15.217 1.00 56.72 372 ASN A C 1
ATOM 2990 O O . ASN A 1 372 ? 21.970 2.662 -15.252 1.00 56.72 372 ASN A O 1
ATOM 2994 N N . LEU A 1 373 ? 20.612 1.015 -14.575 1.00 60.38 373 LEU A N 1
ATOM 2995 C CA . LEU A 1 373 ? 21.658 0.226 -13.907 1.00 60.38 373 LEU A CA 1
ATOM 2996 C C . LEU A 1 373 ? 22.853 -0.046 -14.843 1.00 60.38 373 LEU A C 1
ATOM 2998 O O . LEU A 1 373 ? 24.001 -0.119 -14.415 1.00 60.38 373 LEU A O 1
ATOM 3002 N N . PHE A 1 374 ? 22.553 -0.156 -16.133 1.00 63.44 374 PHE A N 1
ATOM 3003 C CA . PHE A 1 374 ? 23.493 -0.413 -17.207 1.00 63.44 374 PHE A CA 1
ATOM 3004 C C . PHE A 1 374 ? 24.231 0.828 -17.721 1.00 63.44 374 PHE A C 1
ATOM 3006 O O . PHE A 1 374 ? 25.242 0.639 -18.375 1.00 63.44 374 PHE A O 1
ATOM 3013 N N . GLU A 1 375 ? 23.832 2.059 -17.376 1.00 65.81 375 GLU A N 1
ATOM 3014 C CA . GLU A 1 375 ? 24.526 3.294 -17.797 1.00 65.81 375 GLU A CA 1
ATOM 3015 C C . GLU A 1 375 ? 25.950 3.353 -17.207 1.00 65.81 375 GLU A C 1
ATOM 3017 O O . GLU A 1 375 ? 26.931 3.605 -17.905 1.00 65.81 375 GLU A O 1
ATOM 3022 N N . LEU A 1 376 ? 26.091 3.004 -15.923 1.00 63.25 376 LEU A N 1
ATOM 3023 C CA . LEU A 1 376 ? 27.397 2.909 -15.258 1.00 63.25 376 LEU A CA 1
ATOM 3024 C C . LEU A 1 376 ? 28.235 1.737 -15.791 1.00 63.25 376 LEU A C 1
ATOM 3026 O O . LEU A 1 376 ? 29.448 1.858 -15.959 1.00 63.25 376 LEU A O 1
ATOM 3030 N N . VAL A 1 377 ? 27.590 0.602 -16.084 1.00 63.41 377 VAL A N 1
ATOM 3031 C CA . VAL A 1 377 ? 28.269 -0.557 -16.687 1.00 63.41 377 VAL A CA 1
ATOM 3032 C C . VAL A 1 377 ? 28.741 -0.217 -18.098 1.00 63.41 377 VAL A C 1
ATOM 3034 O O . VAL A 1 377 ? 29.848 -0.579 -18.478 1.00 63.41 377 VAL A O 1
ATOM 3037 N N . TYR A 1 378 ? 27.931 0.509 -18.859 1.00 67.44 378 TYR A N 1
ATOM 3038 C CA . TYR A 1 378 ? 28.235 0.975 -20.200 1.00 67.44 378 TYR A CA 1
ATOM 3039 C C . TYR A 1 378 ? 29.476 1.873 -20.204 1.00 67.44 378 TYR A C 1
ATOM 3041 O O . TYR A 1 378 ? 30.409 1.621 -20.972 1.00 67.44 378 TYR A O 1
ATOM 3049 N N . GLU A 1 379 ? 29.558 2.848 -19.290 1.00 68.75 379 GLU A N 1
ATOM 3050 C CA . GLU A 1 379 ? 30.772 3.653 -19.121 1.00 68.75 379 GLU A CA 1
ATOM 3051 C C . GLU A 1 379 ? 32.007 2.800 -18.806 1.00 68.75 379 GLU A C 1
ATOM 3053 O O . GLU A 1 379 ? 33.084 3.035 -19.357 1.00 68.75 379 GLU A O 1
ATOM 3058 N N . ASP A 1 380 ? 31.871 1.817 -17.917 1.00 66.62 380 ASP A N 1
ATOM 3059 C CA . ASP A 1 380 ? 32.977 0.953 -17.509 1.00 66.62 380 ASP A CA 1
ATOM 3060 C C . ASP A 1 380 ? 33.456 0.038 -18.642 1.00 66.62 380 ASP A C 1
ATOM 3062 O O . ASP A 1 380 ? 34.666 -0.103 -18.847 1.00 66.62 380 ASP A O 1
ATOM 3066 N N . VAL A 1 381 ? 32.539 -0.544 -19.424 1.00 66.44 381 VAL A N 1
ATOM 3067 C CA . VAL A 1 381 ? 32.901 -1.355 -20.597 1.00 66.44 381 VAL A CA 1
ATOM 3068 C C . VAL A 1 381 ? 33.594 -0.480 -21.646 1.00 66.44 381 VAL A C 1
ATOM 3070 O O . VAL A 1 381 ? 34.617 -0.886 -22.199 1.00 66.44 381 VAL A O 1
ATOM 3073 N N . MET A 1 382 ? 33.117 0.749 -21.870 1.00 65.69 382 MET A N 1
ATOM 3074 C CA . MET A 1 382 ? 33.764 1.701 -22.780 1.00 65.69 382 MET A CA 1
ATOM 3075 C C . MET A 1 382 ? 35.168 2.111 -22.303 1.00 65.69 382 MET A C 1
ATOM 3077 O O . MET A 1 382 ? 36.087 2.206 -23.121 1.00 65.69 382 MET A O 1
ATOM 3081 N N . LYS A 1 383 ? 35.375 2.289 -20.989 1.00 67.44 383 LYS A N 1
ATOM 3082 C CA . LYS A 1 383 ? 36.703 2.535 -20.390 1.00 67.44 383 LYS A CA 1
ATOM 3083 C C . LYS A 1 383 ? 37.642 1.335 -20.577 1.00 67.44 383 LYS A C 1
ATOM 3085 O O . LYS A 1 383 ? 38.786 1.528 -20.987 1.00 67.44 383 LYS A O 1
ATOM 3090 N N . LEU A 1 384 ? 37.177 0.102 -20.349 1.00 63.16 384 LEU A N 1
ATOM 3091 C CA . LEU A 1 384 ? 37.978 -1.112 -20.583 1.00 63.16 384 LEU A CA 1
ATOM 3092 C C . LEU A 1 384 ? 38.343 -1.307 -22.060 1.00 63.16 384 LEU A C 1
ATOM 3094 O O . LEU A 1 384 ? 39.480 -1.668 -22.372 1.00 63.16 384 LEU A O 1
ATOM 3098 N N . ALA A 1 385 ? 37.401 -1.046 -22.967 1.00 58.91 385 ALA A N 1
ATOM 3099 C CA . ALA A 1 385 ? 37.648 -1.080 -24.404 1.00 58.91 385 ALA A CA 1
ATOM 3100 C C . ALA A 1 385 ? 38.692 -0.030 -24.824 1.00 58.91 385 ALA A C 1
ATOM 3102 O O . ALA A 1 385 ? 39.552 -0.316 -25.654 1.00 58.91 385 ALA A O 1
ATOM 3103 N N . ALA A 1 386 ? 38.668 1.164 -24.220 1.00 58.44 386 ALA A N 1
ATOM 3104 C CA . ALA A 1 386 ? 39.665 2.205 -24.462 1.00 58.44 386 ALA A CA 1
ATOM 3105 C C . ALA A 1 386 ? 41.065 1.843 -23.929 1.00 58.44 386 ALA A C 1
ATOM 3107 O O . ALA A 1 386 ? 42.059 2.165 -24.578 1.00 58.44 386 ALA A O 1
ATOM 3108 N N . LEU A 1 387 ? 41.155 1.143 -22.793 1.00 54.03 387 LEU A N 1
ATOM 3109 C CA . LEU A 1 387 ? 42.426 0.706 -22.199 1.00 54.03 387 LEU A CA 1
ATOM 3110 C C . LEU A 1 387 ? 43.118 -0.390 -23.031 1.00 54.03 387 LEU A C 1
ATOM 3112 O O . LEU A 1 387 ? 44.313 -0.291 -23.292 1.00 54.03 387 LEU A O 1
ATOM 3116 N N . LYS A 1 388 ? 42.384 -1.395 -23.530 1.00 51.19 388 LYS A N 1
ATOM 3117 C CA . LYS A 1 388 ? 42.972 -2.491 -24.334 1.00 51.19 388 LYS A CA 1
ATOM 3118 C C . LYS A 1 388 ? 43.453 -2.067 -25.728 1.00 51.19 388 LYS A C 1
ATOM 3120 O O . LYS A 1 388 ? 44.321 -2.729 -26.291 1.00 51.19 388 LYS A O 1
ATOM 3125 N N . THR A 1 389 ? 42.940 -0.964 -26.281 1.00 45.59 389 THR A N 1
ATOM 3126 C CA . THR A 1 389 ? 43.419 -0.421 -27.568 1.00 45.59 389 THR A CA 1
ATOM 3127 C C . THR A 1 389 ? 44.809 0.219 -27.495 1.00 45.59 389 THR A C 1
ATOM 3129 O O . THR A 1 389 ? 45.437 0.402 -28.532 1.00 45.59 389 THR A O 1
ATOM 3132 N N . VAL A 1 390 ? 45.315 0.533 -26.297 1.00 41.94 390 VAL A N 1
ATOM 3133 C CA . VAL A 1 390 ? 46.645 1.148 -26.126 1.00 41.94 390 VAL A CA 1
ATOM 3134 C C . VAL A 1 390 ? 47.774 0.102 -26.167 1.00 41.94 390 VAL A C 1
ATOM 3136 O O . VAL A 1 390 ? 48.884 0.427 -26.580 1.00 41.94 390 VAL A O 1
ATOM 3139 N N . ASP A 1 391 ? 47.482 -1.169 -25.862 1.00 31.48 391 ASP A N 1
ATOM 3140 C CA . ASP A 1 391 ? 48.504 -2.206 -25.630 1.00 31.48 391 ASP A CA 1
ATOM 3141 C C . ASP A 1 391 ? 48.711 -3.215 -26.781 1.00 31.48 391 ASP A C 1
ATOM 3143 O O . ASP A 1 391 ? 49.429 -4.202 -26.618 1.00 31.48 391 ASP A O 1
ATOM 3147 N N . SER A 1 392 ? 48.146 -2.998 -27.978 1.00 30.61 392 SER A N 1
ATOM 3148 C CA . SER A 1 392 ? 48.435 -3.872 -29.132 1.00 30.61 392 SER A CA 1
ATOM 3149 C C . SER A 1 392 ? 48.739 -3.091 -30.421 1.00 30.61 392 SER A C 1
ATOM 3151 O O . SER A 1 392 ? 47.860 -2.424 -30.965 1.00 30.61 392 SER A O 1
ATOM 3153 N N . PRO A 1 393 ? 49.966 -3.176 -30.980 1.00 35.25 393 PRO A N 1
ATOM 3154 C CA . PRO A 1 393 ? 50.266 -2.605 -32.284 1.00 35.25 393 PRO A CA 1
ATOM 3155 C C . PRO A 1 393 ? 49.820 -3.602 -33.359 1.00 35.25 393 PRO A C 1
ATOM 3157 O O . PRO A 1 393 ? 50.629 -4.339 -33.925 1.00 35.25 393 PRO A O 1
ATOM 3160 N N . ILE A 1 394 ? 48.520 -3.671 -33.639 1.00 33.72 394 ILE A N 1
ATOM 3161 C CA . ILE A 1 394 ? 48.017 -4.487 -34.748 1.00 33.72 394 ILE A CA 1
ATOM 3162 C C . ILE A 1 394 ? 47.977 -3.611 -36.001 1.00 33.72 394 ILE A C 1
ATOM 3164 O O . ILE A 1 394 ? 47.234 -2.638 -36.095 1.00 33.72 394 ILE A O 1
ATOM 3168 N N . LYS A 1 395 ? 48.832 -3.953 -36.972 1.00 28.80 395 LYS A N 1
ATOM 3169 C CA . LYS A 1 395 ? 48.896 -3.319 -38.296 1.00 28.80 395 LYS A CA 1
ATOM 3170 C C . LYS A 1 395 ? 47.493 -3.269 -38.927 1.00 28.80 395 LYS A C 1
ATOM 3172 O O . LYS A 1 395 ? 46.815 -4.298 -38.934 1.00 28.80 395 LYS A O 1
ATOM 3177 N N . PRO A 1 396 ? 47.077 -2.141 -39.533 1.00 30.73 396 PRO A N 1
ATOM 3178 C CA . PRO A 1 396 ? 45.775 -2.035 -40.175 1.00 30.73 396 PRO A CA 1
ATOM 3179 C C . PRO A 1 396 ? 45.752 -2.927 -41.418 1.00 30.73 396 PRO A C 1
ATOM 3181 O O . PRO A 1 396 ? 46.248 -2.558 -42.486 1.00 30.73 396 PRO A O 1
ATOM 3184 N N . ASN A 1 397 ? 45.173 -4.121 -41.298 1.00 26.94 397 ASN A N 1
ATOM 3185 C CA . ASN A 1 397 ? 44.841 -4.933 -42.458 1.00 26.94 397 ASN A CA 1
ATOM 3186 C C . ASN A 1 397 ? 43.685 -4.248 -43.192 1.00 26.94 397 ASN A C 1
ATOM 3188 O O . ASN A 1 397 ? 42.513 -4.509 -42.935 1.00 26.94 397 ASN A O 1
ATOM 3192 N N . LYS A 1 398 ? 44.028 -3.384 -44.155 1.00 31.72 398 LYS A N 1
ATOM 3193 C CA . LYS A 1 398 ? 43.130 -2.919 -45.219 1.00 31.72 398 LYS A CA 1
ATOM 3194 C C . LYS A 1 398 ? 42.745 -4.101 -46.119 1.00 31.72 398 LYS A C 1
ATOM 3196 O O . LYS A 1 398 ? 43.130 -4.156 -47.283 1.00 31.72 398 LYS A O 1
ATOM 3201 N N . LYS A 1 399 ? 41.971 -5.057 -45.608 1.00 29.39 399 LYS A N 1
ATOM 3202 C CA . LYS A 1 399 ? 41.140 -5.899 -46.467 1.00 29.39 399 LYS A CA 1
ATOM 3203 C C . LYS A 1 399 ? 39.817 -5.169 -46.625 1.00 29.39 399 LYS A C 1
ATOM 3205 O O . LYS A 1 399 ? 38.987 -5.176 -45.726 1.00 29.39 399 LYS A O 1
ATOM 3210 N N . LYS A 1 400 ? 39.658 -4.501 -47.772 1.00 29.28 400 LYS A N 1
ATOM 3211 C CA . LYS A 1 400 ? 38.354 -4.054 -48.268 1.00 29.28 400 LYS A CA 1
ATOM 3212 C C . LYS A 1 400 ? 37.438 -5.279 -48.280 1.00 29.28 400 LYS A C 1
ATOM 3214 O O . LYS A 1 400 ? 37.577 -6.130 -49.156 1.00 29.28 400 LYS A O 1
ATOM 3219 N N . VAL A 1 401 ? 36.553 -5.390 -47.295 1.00 28.11 401 VAL A N 1
ATOM 3220 C CA . VAL A 1 401 ? 35.414 -6.301 -47.384 1.00 28.11 401 VAL A CA 1
ATOM 3221 C C . VAL A 1 401 ? 34.539 -5.742 -48.510 1.00 28.11 401 VAL A C 1
ATOM 3223 O O . VAL A 1 401 ? 34.242 -4.543 -48.495 1.00 28.11 401 VAL A O 1
ATOM 3226 N N . PRO A 1 402 ? 34.216 -6.528 -49.550 1.00 27.70 402 PRO A N 1
ATOM 3227 C CA . PRO A 1 402 ? 33.377 -6.041 -50.630 1.00 27.70 402 PRO A CA 1
ATOM 3228 C C . PRO A 1 402 ? 32.020 -5.642 -50.051 1.00 27.70 402 PRO A C 1
ATOM 3230 O O . PRO A 1 402 ? 31.423 -6.391 -49.281 1.00 27.70 402 PRO A O 1
ATOM 3233 N N . VAL A 1 403 ? 31.548 -4.454 -50.433 1.00 34.66 403 VAL A N 1
ATOM 3234 C CA . VAL A 1 403 ? 30.193 -3.961 -50.172 1.00 34.66 403 VAL A CA 1
ATOM 3235 C C . VAL A 1 403 ? 29.223 -4.855 -50.945 1.00 34.66 403 VAL A C 1
ATOM 3237 O O . VAL A 1 403 ? 28.789 -4.533 -52.049 1.00 34.66 403 VAL A O 1
ATOM 3240 N N . SER A 1 404 ? 28.921 -6.034 -50.408 1.00 29.19 404 SER A N 1
ATOM 3241 C CA . SER A 1 404 ? 27.785 -6.810 -50.869 1.00 29.19 404 SER A CA 1
ATOM 3242 C C . SER A 1 404 ? 26.539 -6.188 -50.256 1.00 29.19 404 SER A C 1
ATOM 3244 O O . SER A 1 404 ? 26.345 -6.252 -49.047 1.00 29.19 404 SER A O 1
ATOM 3246 N N . LYS A 1 405 ? 25.658 -5.652 -51.106 1.00 39.44 405 LYS A N 1
ATOM 3247 C CA . LYS A 1 405 ? 24.246 -5.317 -50.818 1.00 39.44 405 LYS A CA 1
ATOM 3248 C C . LYS A 1 405 ? 23.405 -6.540 -50.386 1.00 39.44 405 LYS A C 1
ATOM 3250 O O . LYS A 1 405 ? 22.187 -6.540 -50.523 1.00 39.44 405 LYS A O 1
ATOM 3255 N N . ILE A 1 406 ? 24.052 -7.610 -49.942 1.00 39.03 406 ILE A N 1
ATOM 3256 C CA . ILE A 1 406 ? 23.441 -8.867 -49.545 1.00 39.03 406 ILE A CA 1
ATOM 3257 C C . ILE A 1 406 ? 23.270 -8.758 -48.036 1.00 39.03 406 ILE A C 1
ATOM 3259 O O . ILE A 1 406 ? 24.267 -8.709 -47.315 1.00 39.03 406 ILE A O 1
ATOM 3263 N N . LEU A 1 407 ? 22.017 -8.658 -47.577 1.00 50.97 407 LEU A N 1
ATOM 3264 C CA . LEU A 1 407 ? 21.716 -8.798 -46.155 1.00 50.97 407 LEU A CA 1
ATOM 3265 C C . LEU A 1 407 ? 22.378 -10.092 -45.649 1.00 50.97 407 LEU A C 1
ATOM 3267 O O . LEU A 1 407 ? 22.304 -11.110 -46.345 1.00 50.97 407 LEU A O 1
ATOM 3271 N N . PRO A 1 408 ? 23.023 -10.077 -44.473 1.00 55.94 408 PRO A N 1
ATOM 3272 C CA . PRO A 1 408 ? 23.592 -11.288 -43.901 1.00 55.94 408 PRO A CA 1
ATOM 3273 C C . PRO A 1 408 ? 22.505 -12.370 -43.795 1.00 55.94 408 PRO A C 1
ATOM 3275 O O . PRO A 1 408 ? 21.345 -12.034 -43.531 1.00 55.94 408 PRO A O 1
ATOM 3278 N N . PRO A 1 409 ? 22.841 -13.654 -44.030 1.00 57.94 409 PRO A N 1
ATOM 3279 C CA . PRO A 1 409 ? 21.849 -14.720 -43.995 1.00 57.94 409 PRO A CA 1
ATOM 3280 C C . PRO A 1 409 ? 21.151 -14.728 -42.626 1.00 57.94 409 PRO A C 1
ATOM 3282 O O . PRO A 1 409 ? 21.838 -14.623 -41.602 1.00 57.94 409 PRO A O 1
ATOM 3285 N N . PRO A 1 410 ? 19.807 -14.805 -42.588 1.00 63.25 410 PRO A N 1
ATOM 3286 C CA . PRO A 1 410 ? 19.072 -14.817 -41.332 1.00 63.25 410 PRO A CA 1
ATOM 3287 C C . PRO A 1 410 ? 19.491 -16.024 -40.493 1.00 63.25 410 PRO A C 1
ATOM 3289 O O . PRO A 1 410 ? 19.643 -17.133 -41.004 1.00 63.25 410 PRO A O 1
ATOM 3292 N N . ILE A 1 411 ? 19.688 -15.800 -39.197 1.00 71.75 411 ILE A N 1
ATOM 3293 C CA . ILE A 1 411 ? 19.970 -16.870 -38.243 1.00 71.75 411 ILE A CA 1
ATOM 3294 C C . ILE A 1 411 ? 18.628 -17.394 -37.737 1.00 71.75 411 ILE A C 1
ATOM 3296 O O . ILE A 1 411 ? 17.915 -16.691 -37.016 1.00 71.75 411 ILE A O 1
ATOM 3300 N N . ASP A 1 412 ? 18.299 -18.636 -38.084 1.00 70.31 412 ASP A N 1
ATOM 3301 C CA . ASP A 1 412 ? 17.056 -19.260 -37.636 1.00 70.31 412 ASP A CA 1
ATOM 3302 C C . ASP A 1 412 ? 17.109 -19.613 -36.143 1.00 70.31 412 ASP A C 1
ATOM 3304 O O . ASP A 1 412 ? 18.026 -20.286 -35.647 1.00 70.31 412 ASP A O 1
ATOM 3308 N N . LEU A 1 413 ? 16.098 -19.136 -35.416 1.00 69.06 413 LEU A N 1
ATOM 3309 C CA . LEU A 1 413 ? 15.846 -19.412 -33.999 1.00 69.06 413 LEU A CA 1
ATOM 3310 C C . LEU A 1 413 ? 14.835 -20.557 -33.796 1.00 69.06 413 LEU A C 1
ATOM 3312 O O . LEU A 1 413 ? 14.739 -21.109 -32.699 1.00 69.06 413 LEU A O 1
ATOM 3316 N N . SER A 1 414 ? 14.102 -20.936 -34.847 1.00 62.16 414 SER A N 1
ATOM 3317 C CA . SER A 1 414 ? 13.013 -21.928 -34.824 1.00 62.16 414 SER A CA 1
ATOM 3318 C C . SER A 1 414 ? 13.465 -23.364 -34.522 1.00 62.16 414 SER A C 1
ATOM 3320 O O . SER A 1 414 ? 12.637 -24.201 -34.164 1.00 62.16 414 SER A O 1
ATOM 3322 N N . SER A 1 415 ? 14.767 -23.658 -34.608 1.00 62.09 415 SER A N 1
ATOM 3323 C CA . SER A 1 415 ? 15.336 -24.977 -34.303 1.00 62.09 415 SER A CA 1
ATOM 3324 C C . SER A 1 415 ? 15.291 -25.347 -32.816 1.00 62.09 415 SER A C 1
ATOM 3326 O O . SER A 1 415 ? 15.415 -26.523 -32.488 1.00 62.09 415 SER A O 1
ATOM 3328 N N . HIS A 1 416 ? 15.145 -24.366 -31.917 1.00 62.16 416 HIS A N 1
ATOM 3329 C CA . HIS A 1 416 ? 15.225 -24.576 -30.465 1.00 62.16 416 HIS A CA 1
ATOM 3330 C C . HIS A 1 416 ? 13.867 -24.499 -29.755 1.00 62.16 416 HIS A C 1
ATOM 3332 O O . HIS A 1 416 ? 13.626 -25.272 -28.831 1.00 62.16 416 HIS A O 1
ATOM 3338 N N . HIS A 1 417 ? 12.982 -23.586 -30.169 1.00 68.75 417 HIS A N 1
ATOM 3339 C CA . HIS A 1 417 ? 11.663 -23.405 -29.560 1.00 68.75 417 HIS A CA 1
ATOM 3340 C C . HIS A 1 417 ? 10.676 -22.778 -30.556 1.00 68.75 417 HIS A C 1
ATOM 3342 O O . HIS A 1 417 ? 11.063 -21.982 -31.415 1.00 68.75 417 HIS A O 1
ATOM 3348 N N . LYS A 1 418 ? 9.389 -23.134 -30.455 1.00 75.81 418 LYS A N 1
ATOM 3349 C CA . LYS A 1 418 ? 8.330 -22.561 -31.299 1.00 75.81 418 LYS A CA 1
ATOM 3350 C C . LYS A 1 418 ? 7.733 -21.329 -30.627 1.00 75.81 418 LYS A C 1
ATOM 3352 O O . LYS A 1 418 ? 6.749 -21.441 -29.905 1.00 75.81 418 LYS A O 1
ATOM 3357 N N . PHE A 1 419 ? 8.297 -20.169 -30.939 1.00 80.75 419 PHE A N 1
ATOM 3358 C CA . PHE A 1 419 ? 7.820 -18.895 -30.411 1.00 80.75 419 PHE A CA 1
ATOM 3359 C C . PHE A 1 419 ? 6.440 -18.502 -30.984 1.00 80.75 419 PHE A C 1
ATOM 3361 O O . PHE A 1 419 ? 6.191 -18.519 -32.201 1.00 80.75 419 PHE A O 1
ATOM 3368 N N . GLN A 1 420 ? 5.527 -18.148 -30.087 1.00 81.81 420 GLN A N 1
ATOM 3369 C CA . GLN A 1 420 ? 4.195 -17.596 -30.329 1.00 81.81 420 GLN A CA 1
ATOM 3370 C C . GLN A 1 420 ? 4.186 -16.074 -30.189 1.00 81.81 420 GLN A C 1
ATOM 3372 O O . GLN A 1 420 ? 3.539 -15.395 -30.987 1.00 81.81 420 GLN A O 1
ATOM 3377 N N . VAL A 1 421 ? 4.919 -15.554 -29.202 1.00 84.12 421 VAL A N 1
ATOM 3378 C CA . VAL A 1 421 ? 4.956 -14.118 -28.886 1.00 84.12 421 VAL A CA 1
ATOM 3379 C C . VAL A 1 421 ? 5.952 -13.376 -29.782 1.00 84.12 421 VAL A C 1
ATOM 3381 O O . VAL A 1 421 ? 5.676 -12.272 -30.261 1.00 84.12 421 VAL A O 1
ATOM 3384 N N . PHE A 1 422 ? 7.106 -13.998 -30.038 1.00 86.81 422 PHE A N 1
ATOM 3385 C CA . PHE A 1 422 ? 8.214 -13.392 -30.771 1.00 86.81 422 PHE A CA 1
ATOM 3386 C C . PHE A 1 422 ? 8.200 -13.724 -32.262 1.00 86.81 422 PHE A C 1
ATOM 3388 O O . PHE A 1 422 ? 8.077 -14.883 -32.667 1.00 86.81 422 PHE A O 1
ATOM 3395 N N . THR A 1 423 ? 8.450 -12.700 -33.079 1.00 84.75 423 THR A N 1
ATOM 3396 C CA . THR A 1 423 ? 8.583 -12.820 -34.543 1.00 84.75 423 THR A CA 1
ATOM 3397 C C . THR A 1 423 ? 10.055 -12.815 -34.993 1.00 84.75 423 THR A C 1
ATOM 3399 O O . THR A 1 423 ? 10.399 -13.367 -36.040 1.00 84.75 423 THR A O 1
ATOM 3402 N N . GLY A 1 424 ? 10.947 -12.225 -34.190 1.00 85.56 424 GLY A N 1
ATOM 3403 C CA . GLY A 1 424 ? 12.389 -12.188 -34.440 1.00 85.56 424 GLY A CA 1
ATOM 3404 C C . GLY A 1 424 ? 13.105 -11.086 -33.657 1.00 85.56 424 GLY A C 1
ATOM 3405 O O . GLY A 1 424 ? 12.501 -10.407 -32.828 1.00 85.56 424 GLY A O 1
ATOM 3406 N N . ALA A 1 425 ? 14.382 -10.879 -33.963 1.00 88.06 425 ALA A N 1
ATOM 3407 C CA . ALA A 1 425 ? 15.217 -9.802 -33.447 1.00 88.06 425 ALA A CA 1
ATOM 3408 C C . ALA A 1 425 ? 16.144 -9.265 -34.549 1.00 88.06 425 ALA A C 1
ATOM 3410 O O . ALA A 1 425 ? 16.541 -10.005 -35.449 1.00 88.06 425 ALA A O 1
ATOM 3411 N N . GLN A 1 426 ? 16.517 -7.991 -34.469 1.00 89.69 426 GLN A N 1
ATOM 3412 C CA . GLN A 1 426 ? 17.384 -7.315 -35.432 1.00 89.69 426 GLN A CA 1
ATOM 3413 C C . GLN A 1 426 ? 18.446 -6.481 -34.711 1.00 89.69 426 GLN A C 1
ATOM 3415 O O . GLN A 1 426 ? 18.136 -5.754 -33.770 1.00 89.69 426 GLN A O 1
ATOM 3420 N N . LEU A 1 427 ? 19.687 -6.540 -35.196 1.00 88.94 427 LEU A N 1
ATOM 3421 C CA . LEU A 1 427 ? 20.758 -5.614 -34.836 1.00 88.94 427 LEU A CA 1
ATOM 3422 C C . LEU A 1 427 ? 21.060 -4.706 -36.030 1.00 88.94 427 LEU A C 1
ATOM 3424 O O . LEU A 1 427 ? 21.410 -5.180 -37.114 1.00 88.94 427 LEU A O 1
ATOM 3428 N N . SER A 1 428 ? 20.929 -3.402 -35.818 1.00 88.06 428 SER A N 1
ATOM 3429 C CA . SER A 1 428 ? 21.164 -2.367 -36.827 1.00 88.06 428 SER A CA 1
ATOM 3430 C C . SER A 1 428 ? 22.367 -1.512 -36.443 1.00 88.06 428 SER A C 1
ATOM 3432 O O . SER A 1 428 ? 22.569 -1.237 -35.262 1.00 88.06 428 SER A O 1
ATOM 3434 N N . VAL A 1 429 ? 23.136 -1.070 -37.436 1.00 86.31 429 VAL A N 1
ATOM 3435 C CA . VAL A 1 429 ? 24.374 -0.296 -37.264 1.00 86.31 429 VAL A CA 1
ATOM 3436 C C . VAL A 1 429 ? 24.362 0.912 -38.185 1.00 86.31 429 VAL A C 1
ATOM 3438 O O . VAL A 1 429 ? 23.998 0.810 -39.361 1.00 86.31 429 VAL A O 1
ATOM 3441 N N . TRP A 1 43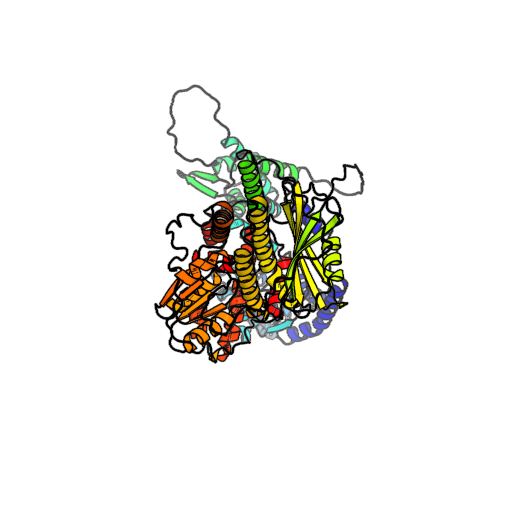0 ? 24.791 2.056 -37.660 1.00 83.81 430 TRP A N 1
ATOM 3442 C CA . TRP A 1 430 ? 25.061 3.237 -38.469 1.00 83.81 430 TRP A CA 1
ATOM 3443 C C . TRP A 1 430 ? 26.419 3.121 -39.170 1.00 83.81 430 TRP A C 1
ATOM 3445 O O . TRP A 1 430 ? 27.456 3.049 -38.513 1.00 83.81 430 TRP A O 1
ATOM 3455 N N . GLN A 1 431 ? 26.418 3.129 -40.504 1.00 80.88 431 GLN A N 1
ATOM 3456 C CA . GLN A 1 431 ? 27.627 3.176 -41.324 1.00 80.88 431 GLN A CA 1
ATOM 3457 C C . GLN A 1 431 ? 27.732 4.538 -42.015 1.00 80.88 431 GLN A C 1
ATOM 3459 O O . GLN A 1 431 ? 26.812 4.942 -42.719 1.00 80.88 431 GLN A O 1
ATOM 3464 N N . ASP A 1 432 ? 28.872 5.219 -41.900 1.00 72.69 432 ASP A N 1
ATOM 3465 C CA . ASP A 1 432 ? 29.045 6.579 -42.440 1.00 72.69 432 ASP A CA 1
ATOM 3466 C C . ASP A 1 432 ? 28.825 6.686 -43.961 1.00 72.69 432 ASP A C 1
ATOM 3468 O O . ASP A 1 432 ? 28.432 7.733 -44.467 1.00 72.69 432 ASP A O 1
ATOM 3472 N N . THR A 1 433 ? 29.058 5.603 -44.708 1.00 69.44 433 THR A N 1
ATOM 3473 C CA . THR A 1 433 ? 28.939 5.577 -46.176 1.00 69.44 433 THR A CA 1
ATOM 3474 C C . THR A 1 433 ? 27.590 5.072 -46.687 1.00 69.44 433 THR A C 1
ATOM 3476 O O . THR A 1 433 ? 27.189 5.436 -47.792 1.00 69.44 433 THR A O 1
ATOM 3479 N N . ALA A 1 434 ? 26.898 4.226 -45.921 1.00 71.25 434 ALA A N 1
ATOM 3480 C CA . ALA A 1 434 ? 25.657 3.562 -46.331 1.00 71.25 434 ALA A CA 1
ATOM 3481 C C . ALA A 1 434 ? 24.433 3.991 -45.501 1.00 71.25 434 ALA A C 1
ATOM 3483 O O . ALA A 1 434 ? 23.305 3.616 -45.824 1.00 71.25 434 ALA A O 1
ATOM 3484 N N . GLY A 1 435 ? 24.648 4.786 -44.451 1.00 81.12 435 GLY A N 1
ATOM 3485 C CA . GLY A 1 435 ? 23.640 5.133 -43.462 1.00 81.12 435 GLY A CA 1
ATOM 3486 C C . GLY A 1 435 ? 23.283 3.941 -42.560 1.00 81.12 435 GLY A C 1
ATOM 3487 O O . GLY A 1 435 ? 24.128 3.083 -42.289 1.00 81.12 435 GLY A O 1
ATOM 3488 N N . PRO A 1 436 ? 22.041 3.871 -42.059 1.00 83.31 436 PRO A N 1
ATOM 3489 C CA . PRO A 1 436 ? 21.597 2.792 -41.185 1.00 83.31 436 PRO A CA 1
ATOM 3490 C C . PRO A 1 436 ? 21.422 1.485 -41.967 1.00 83.31 436 PRO A C 1
ATOM 3492 O O . PRO A 1 436 ? 20.663 1.408 -42.937 1.00 83.31 436 PRO A O 1
ATOM 3495 N N . THR A 1 437 ? 22.115 0.443 -41.517 1.00 84.62 437 THR A N 1
ATOM 3496 C CA . THR A 1 437 ? 22.133 -0.886 -42.141 1.00 84.62 437 THR A CA 1
ATOM 3497 C C . THR A 1 437 ? 21.823 -1.972 -41.117 1.00 84.62 437 THR A C 1
ATOM 3499 O O . THR A 1 437 ? 21.977 -1.770 -39.914 1.00 84.62 437 THR A O 1
ATOM 3502 N N . VAL A 1 438 ? 21.359 -3.129 -41.589 1.00 83.75 438 VAL A N 1
ATOM 3503 C CA . VAL A 1 438 ? 21.110 -4.302 -40.743 1.00 83.75 438 VAL A CA 1
ATOM 3504 C C . VAL A 1 438 ? 22.360 -5.171 -40.731 1.00 83.75 438 VAL A C 1
ATOM 3506 O O . VAL A 1 438 ? 22.755 -5.672 -41.783 1.00 83.75 438 VAL A O 1
ATOM 3509 N N . ASP A 1 439 ? 22.967 -5.356 -39.559 1.00 82.31 439 ASP A N 1
ATOM 3510 C CA . ASP A 1 439 ? 24.171 -6.182 -39.411 1.00 82.31 439 ASP A CA 1
ATOM 3511 C C . ASP A 1 439 ? 23.843 -7.633 -39.044 1.00 82.31 439 ASP A C 1
ATOM 3513 O O . ASP A 1 439 ? 24.470 -8.563 -39.551 1.00 82.31 439 ASP A O 1
ATOM 3517 N N . LYS A 1 440 ? 22.835 -7.865 -38.192 1.00 83.19 440 LYS A N 1
ATOM 3518 C CA . LYS A 1 440 ? 22.381 -9.220 -37.835 1.00 83.19 440 LYS A CA 1
ATOM 3519 C C . LYS A 1 440 ? 20.867 -9.297 -37.751 1.00 83.19 440 LYS A C 1
ATOM 3521 O O . LYS A 1 440 ? 20.200 -8.351 -37.338 1.00 83.19 440 LYS A O 1
ATOM 3526 N N . LEU A 1 441 ? 20.341 -10.460 -38.118 1.00 83.88 441 LEU A N 1
ATOM 3527 C CA . LEU A 1 441 ? 18.918 -10.750 -38.101 1.00 83.88 441 LEU A CA 1
ATOM 3528 C C . LEU A 1 441 ? 18.688 -12.163 -37.572 1.00 83.88 441 LEU A C 1
ATOM 3530 O O . LEU A 1 441 ? 19.218 -13.132 -38.118 1.00 83.88 441 LEU A O 1
ATOM 3534 N N . TRP A 1 442 ? 17.873 -12.267 -36.530 1.00 84.75 442 TRP A N 1
ATOM 3535 C CA . TRP A 1 442 ? 17.449 -13.527 -35.939 1.00 84.75 442 TRP A CA 1
ATOM 3536 C C . TRP A 1 442 ? 15.954 -13.717 -36.190 1.00 84.75 442 TRP A C 1
ATOM 3538 O O . TRP A 1 442 ? 15.145 -12.898 -35.755 1.00 84.75 442 TRP A O 1
ATOM 3548 N N . LYS A 1 443 ? 15.563 -14.774 -36.908 1.00 81.19 443 LYS A N 1
ATOM 3549 C CA . LYS A 1 443 ? 14.163 -14.998 -37.307 1.00 81.19 443 LYS A CA 1
ATOM 3550 C C . LYS A 1 443 ? 13.561 -16.217 -36.617 1.00 81.19 443 LYS A C 1
ATOM 3552 O O . LYS A 1 443 ? 14.226 -17.236 -36.450 1.00 81.19 443 LYS A O 1
ATOM 3557 N N . THR A 1 444 ? 12.284 -16.119 -36.244 1.00 71.31 444 THR A N 1
ATOM 3558 C CA . THR A 1 444 ? 11.471 -17.266 -35.793 1.00 71.31 444 THR A CA 1
ATOM 3559 C C . THR A 1 444 ? 10.441 -17.685 -36.847 1.00 71.31 444 THR A C 1
ATOM 3561 O O . THR A 1 444 ? 10.140 -18.874 -36.950 1.00 71.31 444 THR A O 1
ATOM 3564 N N . ARG A 1 445 ? 9.919 -16.732 -37.641 1.00 65.31 445 ARG A N 1
ATOM 3565 C CA . ARG A 1 445 ? 8.966 -16.936 -38.751 1.00 65.31 445 ARG A CA 1
ATOM 3566 C C . ARG A 1 445 ? 9.352 -16.093 -39.976 1.00 65.31 445 ARG A C 1
ATOM 3568 O O . ARG A 1 445 ? 9.934 -15.019 -39.830 1.00 65.31 445 ARG A O 1
ATOM 3575 N N . ASP A 1 446 ? 8.948 -16.523 -41.172 1.00 59.16 446 ASP A N 1
ATOM 3576 C CA . ASP A 1 446 ? 9.306 -15.886 -42.456 1.00 59.16 446 ASP A CA 1
ATOM 3577 C C . ASP A 1 446 ? 8.534 -14.596 -42.805 1.00 59.16 446 ASP A C 1
ATOM 3579 O O . ASP A 1 446 ? 8.653 -14.071 -43.910 1.00 59.16 446 ASP A O 1
ATOM 3583 N N . ASN A 1 447 ? 7.786 -14.013 -41.867 1.00 62.88 447 ASN A N 1
ATOM 3584 C CA . ASN A 1 447 ? 6.863 -12.909 -42.164 1.00 62.88 447 ASN A CA 1
ATOM 3585 C C . ASN A 1 447 ? 7.526 -11.522 -42.295 1.00 62.88 447 ASN A C 1
ATOM 3587 O O . ASN A 1 447 ? 6.854 -10.554 -42.640 1.00 62.88 447 ASN A O 1
ATOM 3591 N N . LEU A 1 448 ? 8.825 -11.387 -42.008 1.00 70.88 448 LEU A N 1
ATOM 3592 C CA . LEU A 1 448 ? 9.515 -10.090 -42.031 1.00 70.88 448 LEU A CA 1
ATOM 3593 C C . LEU A 1 448 ? 10.139 -9.818 -43.407 1.00 70.88 448 LEU A C 1
ATOM 3595 O O . LEU A 1 448 ? 11.164 -10.418 -43.755 1.00 70.88 448 LEU A O 1
ATOM 3599 N N . THR A 1 449 ? 9.563 -8.867 -44.152 1.00 80.00 449 THR A N 1
ATOM 3600 C CA . THR A 1 449 ? 10.116 -8.393 -45.430 1.00 80.00 449 THR A CA 1
ATOM 3601 C C . THR A 1 449 ? 11.439 -7.638 -45.214 1.00 80.00 449 THR A C 1
ATOM 3603 O O . THR A 1 449 ? 11.600 -6.929 -44.214 1.00 80.00 449 THR A O 1
ATOM 3606 N N . PRO A 1 450 ? 12.416 -7.763 -46.131 1.00 77.62 450 PRO A N 1
ATOM 3607 C CA . PRO A 1 450 ? 13.700 -7.061 -46.018 1.00 77.62 450 PRO A CA 1
ATOM 3608 C C . PRO A 1 450 ? 13.543 -5.533 -46.101 1.00 77.62 450 PRO A C 1
ATOM 3610 O O . PRO A 1 450 ? 14.306 -4.791 -45.482 1.00 77.62 450 PRO A O 1
ATOM 3613 N N . GLU A 1 451 ? 12.521 -5.051 -46.812 1.00 81.88 451 GLU A N 1
ATOM 3614 C CA . GLU A 1 451 ? 12.180 -3.627 -46.878 1.00 81.88 451 GLU A CA 1
ATOM 3615 C C . GLU A 1 451 ? 11.805 -3.083 -45.497 1.00 81.88 451 GLU A C 1
ATOM 3617 O O . GLU A 1 451 ? 12.357 -2.067 -45.068 1.00 81.88 451 GLU A O 1
ATOM 3622 N N . PHE A 1 452 ? 10.956 -3.802 -44.755 1.00 83.38 452 PHE A N 1
ATOM 3623 C CA . PHE A 1 452 ? 10.548 -3.409 -43.409 1.00 83.38 452 PHE A CA 1
ATOM 3624 C C . PHE A 1 452 ? 11.722 -3.402 -42.419 1.00 83.38 452 PHE A C 1
ATOM 3626 O O . PHE A 1 452 ? 11.852 -2.483 -41.616 1.00 83.38 452 PHE A O 1
ATOM 3633 N N . GLN A 1 453 ? 12.643 -4.363 -42.520 1.00 83.38 453 GLN A N 1
ATOM 3634 C CA . GLN A 1 453 ? 13.864 -4.398 -41.698 1.00 83.38 453 GLN A CA 1
ATOM 3635 C C . GLN A 1 453 ? 14.733 -3.150 -41.910 1.00 83.38 453 GLN A C 1
ATOM 3637 O O . GLN A 1 453 ? 15.199 -2.526 -40.951 1.00 83.38 453 GLN A O 1
ATOM 3642 N N . SER A 1 454 ? 14.910 -2.747 -43.174 1.00 83.44 454 SER A N 1
ATOM 3643 C CA . SER A 1 454 ? 15.650 -1.531 -43.524 1.00 83.44 454 SER A CA 1
ATOM 3644 C C . SER A 1 454 ? 14.932 -0.255 -43.069 1.00 83.44 454 SER A C 1
ATOM 3646 O O . SER A 1 454 ? 15.578 0.707 -42.654 1.00 83.44 454 SER A O 1
ATOM 3648 N N . PHE A 1 455 ? 13.597 -0.258 -43.097 1.00 85.69 455 PHE A N 1
ATOM 3649 C CA . PHE A 1 455 ? 12.769 0.831 -42.595 1.00 85.69 455 PHE A CA 1
ATOM 3650 C C . PHE A 1 455 ? 12.927 1.002 -41.079 1.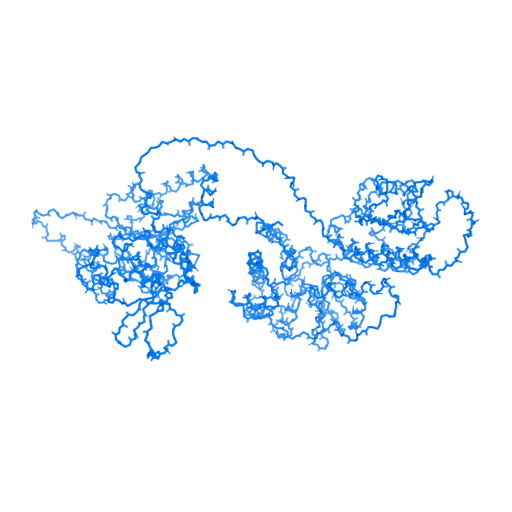00 85.69 455 PHE A C 1
ATOM 3652 O O . PHE A 1 455 ? 13.182 2.116 -40.626 1.00 85.69 455 PHE A O 1
ATOM 3659 N N . ILE A 1 456 ? 12.894 -0.092 -40.308 1.00 83.81 456 ILE A N 1
ATOM 3660 C CA . ILE A 1 456 ? 13.126 -0.058 -38.857 1.00 83.81 456 ILE A CA 1
ATOM 3661 C C . ILE A 1 456 ? 14.512 0.499 -38.535 1.00 83.81 456 ILE A C 1
ATOM 3663 O O . ILE A 1 456 ? 14.612 1.395 -37.702 1.00 83.81 456 ILE A O 1
ATOM 3667 N N . ALA A 1 457 ? 15.558 0.046 -39.236 1.00 83.81 457 ALA A N 1
ATOM 3668 C CA . ALA A 1 457 ? 16.915 0.561 -39.040 1.00 83.81 457 ALA A CA 1
ATOM 3669 C C . ALA A 1 457 ? 17.001 2.079 -39.285 1.00 83.81 457 ALA A C 1
ATOM 3671 O O . ALA A 1 457 ? 17.666 2.795 -38.537 1.00 83.81 457 ALA A O 1
ATOM 3672 N N . ARG A 1 458 ? 16.303 2.589 -40.310 1.00 85.12 458 ARG A N 1
ATOM 3673 C CA . ARG A 1 458 ? 16.215 4.032 -40.582 1.00 85.12 458 ARG A CA 1
ATOM 3674 C C . ARG A 1 458 ? 15.457 4.773 -39.491 1.00 85.12 458 ARG A C 1
ATOM 3676 O O . ARG A 1 458 ? 15.929 5.801 -39.029 1.00 85.12 458 ARG A O 1
ATOM 3683 N N . GLN A 1 459 ? 14.312 4.265 -39.058 1.00 84.06 459 GLN A N 1
ATOM 3684 C CA . GLN A 1 459 ? 13.482 4.951 -38.070 1.00 84.06 459 GLN A CA 1
ATOM 3685 C C . GLN A 1 459 ? 14.138 5.013 -36.687 1.00 84.06 459 GLN A C 1
ATOM 3687 O O . GLN A 1 459 ? 13.984 6.000 -35.968 1.00 84.06 459 GLN A O 1
ATOM 3692 N N . THR A 1 460 ? 14.873 3.971 -36.296 1.00 81.88 460 THR A N 1
ATOM 3693 C CA . THR A 1 460 ? 15.538 3.943 -34.991 1.00 81.88 460 THR A CA 1
ATOM 3694 C C . THR A 1 460 ? 16.815 4.770 -34.968 1.00 81.88 460 THR A C 1
ATOM 3696 O O . THR A 1 460 ? 17.047 5.445 -33.971 1.00 81.88 460 THR A O 1
ATOM 3699 N N . LEU A 1 461 ? 17.619 4.758 -36.036 1.00 80.75 461 LEU A N 1
ATOM 3700 C CA . LEU A 1 461 ? 18.947 5.382 -36.035 1.00 80.75 461 LEU A CA 1
ATOM 3701 C C . LEU A 1 461 ? 19.006 6.776 -36.688 1.00 80.75 461 LEU A C 1
ATOM 3703 O O . LEU A 1 461 ? 19.918 7.537 -36.373 1.00 80.75 461 LEU A O 1
ATOM 3707 N N . CYS A 1 462 ? 18.075 7.147 -37.577 1.00 77.38 462 CYS A N 1
ATOM 3708 C CA . CYS A 1 462 ? 18.093 8.479 -38.197 1.00 77.38 462 CYS A CA 1
ATOM 3709 C C . CYS A 1 462 ? 17.727 9.587 -37.194 1.00 77.38 462 CYS A C 1
ATOM 3711 O O . CYS A 1 462 ? 16.833 9.427 -36.363 1.00 77.38 462 CYS A O 1
ATOM 3713 N N . GLY A 1 463 ? 18.389 10.743 -37.320 1.00 66.75 463 GLY A N 1
ATOM 3714 C CA . GLY A 1 463 ? 18.117 11.934 -36.503 1.00 66.75 463 GLY A CA 1
ATOM 3715 C C . GLY A 1 463 ? 18.746 11.912 -35.106 1.00 66.75 463 GLY A C 1
ATOM 3716 O O . GLY A 1 463 ? 18.359 12.704 -34.255 1.00 66.75 463 GLY A O 1
ATOM 3717 N N . LEU A 1 464 ? 19.690 11.001 -34.859 1.00 67.50 464 LEU A N 1
ATOM 3718 C CA . LEU A 1 464 ? 20.411 10.888 -33.597 1.00 67.50 464 LEU A CA 1
ATOM 3719 C C . LEU A 1 464 ? 21.848 11.392 -33.730 1.00 67.50 464 LEU A C 1
ATOM 3721 O O . LEU A 1 464 ? 22.603 10.883 -34.555 1.00 67.50 464 LEU A O 1
ATOM 3725 N N . ASP A 1 465 ? 22.255 12.313 -32.855 1.00 60.28 465 ASP A N 1
ATOM 3726 C CA . ASP A 1 465 ? 23.635 12.807 -32.825 1.00 60.28 465 ASP A CA 1
ATOM 3727 C C . ASP A 1 465 ? 24.596 11.693 -32.387 1.00 60.28 465 ASP A C 1
ATOM 3729 O O . ASP A 1 465 ? 24.420 11.149 -31.298 1.00 60.28 465 ASP A O 1
ATOM 3733 N N . PRO A 1 466 ? 25.626 11.328 -33.169 1.00 57.62 466 PRO A N 1
ATOM 3734 C CA . PRO A 1 466 ? 26.538 10.230 -32.829 1.00 57.62 466 PRO A CA 1
ATOM 3735 C C . PRO A 1 466 ? 27.384 10.503 -31.573 1.00 57.62 466 PRO A C 1
ATOM 3737 O O . PRO A 1 466 ? 27.955 9.580 -30.999 1.00 57.62 466 PRO A O 1
ATOM 3740 N N . THR A 1 467 ? 27.453 11.760 -31.131 1.00 54.06 467 THR A N 1
ATOM 3741 C CA . THR A 1 467 ? 28.214 12.214 -29.961 1.00 54.06 467 THR A CA 1
ATOM 3742 C C . THR A 1 467 ? 27.452 12.078 -28.642 1.00 54.06 467 THR A C 1
ATOM 3744 O O . THR A 1 467 ? 28.078 12.157 -27.586 1.00 54.06 467 THR A O 1
ATOM 3747 N N . SER A 1 468 ? 26.131 11.860 -28.668 1.00 58.59 468 SER A N 1
ATOM 3748 C CA . SER A 1 468 ? 25.357 11.641 -27.445 1.00 58.59 468 SER A CA 1
ATOM 3749 C C . SER A 1 468 ? 25.561 10.214 -26.931 1.00 58.59 468 SER A C 1
ATOM 3751 O O . SER A 1 468 ? 25.307 9.237 -27.637 1.00 58.59 468 SER A O 1
ATOM 3753 N N . THR A 1 469 ? 26.056 10.094 -25.698 1.00 54.47 469 THR A N 1
ATOM 3754 C CA . THR A 1 469 ? 26.377 8.821 -25.026 1.00 54.47 469 THR A CA 1
ATOM 3755 C C . THR A 1 469 ? 25.194 8.189 -24.303 1.00 54.47 469 THR A C 1
ATOM 3757 O O . THR A 1 469 ? 25.371 7.155 -23.671 1.00 54.47 469 THR A O 1
ATOM 3760 N N . ASN A 1 470 ? 24.014 8.805 -24.361 1.00 58.31 470 ASN A N 1
ATOM 3761 C CA . ASN A 1 470 ? 22.868 8.361 -23.578 1.00 58.31 470 ASN A CA 1
ATOM 3762 C C . ASN A 1 470 ? 22.231 7.122 -24.216 1.00 58.31 470 ASN A C 1
ATOM 3764 O O . ASN A 1 470 ? 21.846 7.161 -25.387 1.00 58.31 470 ASN A O 1
ATOM 3768 N N . ASP A 1 471 ? 22.079 6.064 -23.421 1.00 68.69 471 ASP A N 1
ATOM 3769 C CA . ASP A 1 471 ? 21.261 4.904 -23.769 1.00 68.69 471 ASP A CA 1
ATOM 3770 C C . ASP A 1 471 ? 19.793 5.338 -23.924 1.00 68.69 471 ASP A C 1
ATOM 3772 O O . ASP A 1 471 ? 19.215 5.974 -23.036 1.00 68.69 471 ASP A O 1
ATOM 3776 N N . GLU A 1 472 ? 19.170 4.991 -25.052 1.00 79.69 472 GLU A N 1
ATOM 3777 C CA . GLU A 1 472 ? 17.777 5.344 -25.344 1.00 79.69 472 GLU A CA 1
ATOM 3778 C C . GLU A 1 472 ? 16.965 4.092 -25.695 1.00 79.69 472 GLU A C 1
ATOM 3780 O O . GLU A 1 472 ? 17.329 3.309 -26.573 1.00 79.69 472 GLU A O 1
ATOM 3785 N N . LEU A 1 473 ? 15.822 3.916 -25.030 1.00 82.69 473 LEU A N 1
ATOM 3786 C CA . LEU A 1 473 ? 14.814 2.923 -25.395 1.00 82.69 473 LEU A CA 1
ATOM 3787 C C . LEU A 1 473 ? 13.713 3.599 -26.214 1.00 82.69 473 LEU A C 1
ATOM 3789 O O . LEU A 1 473 ? 13.026 4.494 -25.720 1.00 82.69 473 LEU A O 1
ATOM 3793 N N . ARG A 1 474 ? 13.521 3.140 -27.452 1.00 86.56 474 ARG A N 1
ATOM 3794 C CA . ARG A 1 474 ? 12.415 3.549 -28.328 1.00 86.56 474 ARG A CA 1
ATOM 3795 C C . ARG A 1 474 ? 11.405 2.425 -28.459 1.00 86.56 474 ARG A C 1
ATOM 3797 O O . ARG A 1 474 ? 11.780 1.275 -28.661 1.00 86.56 474 ARG A O 1
ATOM 3804 N N . PHE A 1 475 ? 10.123 2.759 -28.401 1.00 88.12 475 PHE A N 1
ATOM 3805 C CA . PHE A 1 475 ? 9.039 1.798 -28.559 1.00 88.12 475 PHE A CA 1
ATOM 3806 C C . PHE A 1 475 ? 8.144 2.216 -29.723 1.00 88.12 475 PHE A C 1
ATOM 3808 O O . PHE A 1 475 ? 7.547 3.289 -29.689 1.00 88.12 475 PHE A O 1
ATOM 3815 N N . ASN A 1 476 ? 8.079 1.377 -30.758 1.00 88.25 476 ASN A N 1
ATOM 3816 C CA . ASN A 1 476 ? 7.288 1.626 -31.962 1.00 88.25 476 ASN A CA 1
ATOM 3817 C C . ASN A 1 476 ? 6.198 0.558 -32.118 1.00 88.25 476 ASN A C 1
ATOM 3819 O O . ASN A 1 476 ? 6.458 -0.624 -31.896 1.00 88.25 476 ASN A O 1
ATOM 3823 N N . ILE A 1 477 ? 5.002 0.956 -32.552 1.00 88.56 477 ILE A N 1
ATOM 3824 C CA . ILE A 1 477 ? 3.874 0.052 -32.814 1.00 88.56 477 ILE A CA 1
ATOM 3825 C C . ILE A 1 477 ? 3.471 0.190 -34.284 1.00 88.56 477 ILE A C 1
ATOM 3827 O O . ILE A 1 477 ? 3.300 1.306 -34.771 1.00 88.56 477 ILE A O 1
ATOM 3831 N N . TYR A 1 478 ? 3.283 -0.938 -34.967 1.00 89.19 478 TYR A N 1
ATOM 3832 C CA . TYR A 1 478 ? 2.835 -1.014 -36.359 1.00 89.19 478 TYR A CA 1
ATOM 3833 C C . TYR A 1 478 ? 1.582 -1.896 -36.448 1.00 89.19 478 TYR A C 1
ATOM 3835 O O . TYR A 1 478 ? 1.699 -3.110 -36.648 1.00 89.19 478 TYR A O 1
ATOM 3843 N N . PRO A 1 479 ? 0.380 -1.308 -36.296 1.00 86.12 479 PRO A N 1
ATOM 3844 C CA . PRO A 1 479 ? -0.878 -2.052 -36.321 1.00 86.12 479 PRO A CA 1
ATOM 3845 C C . PRO A 1 479 ? -1.099 -2.829 -37.624 1.00 86.12 479 PRO A C 1
ATOM 3847 O O . PRO A 1 479 ? -1.509 -3.986 -37.572 1.00 86.12 479 PRO A O 1
ATOM 3850 N N . ASP A 1 480 ? -0.740 -2.242 -38.770 1.00 85.31 480 ASP A N 1
ATOM 3851 C CA . ASP A 1 480 ? -0.944 -2.839 -40.102 1.00 85.31 480 ASP A CA 1
ATOM 3852 C C . ASP A 1 480 ? -0.159 -4.141 -40.304 1.00 85.31 480 ASP A C 1
ATOM 3854 O O . ASP A 1 480 ? -0.604 -5.051 -40.999 1.00 85.31 480 ASP A O 1
ATOM 3858 N N . LEU A 1 481 ? 1.008 -4.245 -39.664 1.00 83.06 481 LEU A N 1
ATOM 3859 C CA . LEU A 1 481 ? 1.860 -5.435 -39.700 1.00 83.06 481 LEU A CA 1
ATOM 3860 C C . LEU A 1 481 ? 1.644 -6.345 -38.487 1.00 83.06 481 LEU A C 1
ATOM 3862 O O . LEU A 1 481 ? 2.286 -7.386 -38.393 1.00 83.06 481 LEU A O 1
ATOM 3866 N N . GLN A 1 482 ? 0.754 -5.960 -37.566 1.00 87.31 482 GLN A N 1
ATOM 3867 C CA . GLN A 1 482 ? 0.517 -6.629 -36.286 1.00 87.31 482 GLN A CA 1
ATOM 3868 C C . GLN A 1 482 ? 1.784 -6.777 -35.424 1.00 87.31 482 GLN A C 1
ATOM 3870 O O . GLN A 1 482 ? 1.944 -7.761 -34.699 1.00 87.31 482 GLN A O 1
ATOM 3875 N N . LEU A 1 483 ? 2.687 -5.791 -35.479 1.00 88.19 483 LEU A N 1
ATOM 3876 C CA . LEU A 1 483 ? 3.980 -5.834 -34.791 1.00 88.19 483 LEU A CA 1
ATOM 3877 C C . LEU A 1 483 ? 4.147 -4.695 -33.785 1.00 88.19 483 LEU A C 1
ATOM 3879 O O . LEU A 1 483 ? 3.783 -3.550 -34.045 1.00 88.19 483 LEU A O 1
ATOM 3883 N N . MET A 1 484 ? 4.797 -5.001 -32.666 1.00 91.06 484 MET A N 1
ATOM 3884 C CA . MET A 1 484 ? 5.352 -4.018 -31.735 1.00 91.06 484 MET A CA 1
ATOM 3885 C C . MET A 1 484 ? 6.860 -4.238 -31.587 1.00 91.06 484 MET A C 1
ATOM 3887 O O . MET A 1 484 ? 7.340 -5.375 -31.560 1.00 91.06 484 MET A O 1
ATOM 3891 N N . VAL A 1 485 ? 7.610 -3.136 -31.554 1.00 89.94 485 VAL A N 1
ATOM 3892 C CA . VAL A 1 485 ? 9.067 -3.128 -31.716 1.00 89.94 485 VAL A CA 1
ATOM 3893 C C . VAL A 1 485 ? 9.724 -2.213 -30.680 1.00 89.94 485 VAL A C 1
ATOM 3895 O O . VAL A 1 485 ? 9.951 -1.028 -30.954 1.00 89.94 485 VAL A O 1
ATOM 3898 N N . PRO A 1 486 ? 10.061 -2.728 -29.486 1.00 91.12 486 PRO A N 1
ATOM 3899 C CA . PRO A 1 486 ? 11.032 -2.078 -28.618 1.00 91.12 486 PRO A CA 1
ATOM 3900 C C . PRO A 1 486 ? 12.436 -2.171 -29.219 1.00 91.12 486 PRO A C 1
ATOM 3902 O O . PRO A 1 486 ? 12.855 -3.215 -29.722 1.00 91.12 486 PRO A O 1
ATOM 3905 N N . SER A 1 487 ? 13.161 -1.059 -29.170 1.00 89.38 487 SER A N 1
ATOM 3906 C CA . SER A 1 487 ? 14.513 -0.907 -29.702 1.00 89.38 487 SER A CA 1
ATOM 3907 C C . SER A 1 487 ? 15.402 -0.214 -28.675 1.00 89.38 487 SER A C 1
ATOM 3909 O O . SER A 1 487 ? 15.102 0.902 -28.258 1.00 89.38 487 SER A O 1
ATOM 3911 N N . HIS A 1 488 ? 16.491 -0.867 -28.278 1.00 89.00 488 HIS A N 1
ATOM 3912 C CA . HIS A 1 488 ? 17.518 -0.298 -27.408 1.00 89.00 488 HIS A CA 1
ATOM 3913 C C . HIS A 1 488 ? 18.639 0.275 -28.269 1.00 89.00 488 HIS A C 1
ATOM 3915 O O . HIS A 1 488 ? 19.192 -0.429 -29.117 1.00 89.00 488 HIS A O 1
ATOM 3921 N N . ILE A 1 489 ? 18.950 1.551 -28.078 1.00 87.31 489 ILE A N 1
ATOM 3922 C CA . ILE A 1 489 ? 19.958 2.285 -28.838 1.00 87.31 489 ILE A CA 1
ATOM 3923 C C . ILE A 1 489 ? 21.147 2.538 -27.922 1.00 87.31 489 ILE A C 1
ATOM 3925 O O . ILE A 1 489 ? 20.979 3.075 -26.831 1.00 87.31 489 ILE A O 1
ATOM 3929 N N . PHE A 1 490 ? 22.330 2.140 -28.379 1.00 84.50 490 PHE A N 1
ATOM 3930 C CA . PHE A 1 490 ? 23.582 2.240 -27.633 1.00 84.50 490 PHE A CA 1
ATOM 3931 C C . PHE A 1 490 ? 24.736 2.537 -28.595 1.00 84.50 490 PHE A C 1
ATOM 3933 O O . PHE A 1 490 ? 24.643 2.222 -29.784 1.00 84.50 490 PHE A O 1
ATOM 3940 N N . ASN A 1 491 ? 25.840 3.114 -28.115 1.00 81.25 491 ASN A N 1
ATOM 3941 C CA . ASN A 1 491 ? 27.023 3.312 -28.959 1.00 81.25 491 ASN A CA 1
ATOM 3942 C C . ASN A 1 491 ? 28.040 2.201 -28.702 1.00 81.25 491 ASN A C 1
ATOM 3944 O O . ASN A 1 491 ? 28.231 1.748 -27.579 1.00 81.25 491 ASN A O 1
ATOM 3948 N N . SER A 1 492 ? 28.721 1.763 -29.753 1.00 76.88 492 SER A N 1
ATOM 3949 C CA . SER A 1 492 ? 29.822 0.810 -29.640 1.00 76.88 492 SER A CA 1
ATOM 3950 C C . SER A 1 492 ? 30.884 1.109 -30.691 1.00 76.88 492 SER A C 1
ATOM 3952 O O . SER A 1 492 ? 30.634 1.790 -31.691 1.00 76.88 492 SER A O 1
ATOM 3954 N N . ARG A 1 493 ? 32.105 0.625 -30.458 1.00 71.00 493 ARG A N 1
ATOM 3955 C CA . ARG A 1 493 ? 33.176 0.708 -31.450 1.00 71.00 493 ARG A CA 1
ATOM 3956 C C . ARG A 1 493 ? 32.994 -0.411 -32.466 1.00 71.00 493 ARG A C 1
ATOM 3958 O O . ARG A 1 493 ? 33.054 -1.583 -32.114 1.00 71.00 493 ARG A O 1
ATOM 3965 N N . HIS A 1 494 ? 32.796 -0.038 -33.723 1.00 68.56 494 HIS A N 1
ATOM 3966 C CA . HIS A 1 494 ? 32.758 -0.957 -34.851 1.00 68.56 494 HIS A CA 1
ATOM 3967 C C . HIS A 1 494 ? 33.960 -0.666 -35.746 1.00 68.56 494 HIS A C 1
ATOM 3969 O O . HIS A 1 494 ? 34.039 0.410 -36.337 1.00 68.56 494 HIS A O 1
ATOM 3975 N N . SER A 1 495 ? 34.902 -1.609 -35.856 1.00 64.25 495 SER A N 1
ATOM 3976 C CA . SER A 1 495 ? 36.137 -1.407 -36.638 1.00 64.25 495 SER A CA 1
ATOM 3977 C C . SER A 1 495 ? 36.892 -0.118 -36.243 1.00 64.25 495 SER A C 1
ATOM 3979 O O . SER A 1 495 ? 37.254 0.679 -37.104 1.00 64.25 495 SER A O 1
ATOM 3981 N N . ASP A 1 496 ? 37.069 0.102 -34.933 1.00 64.44 496 ASP A N 1
ATOM 3982 C CA . ASP A 1 496 ? 37.728 1.263 -34.295 1.00 64.44 496 ASP A CA 1
ATOM 3983 C C . ASP A 1 496 ? 37.019 2.629 -34.406 1.00 64.44 496 ASP A C 1
ATOM 3985 O O . ASP A 1 496 ? 37.489 3.611 -33.827 1.00 64.44 496 ASP A O 1
ATOM 3989 N N . ILE A 1 497 ? 35.851 2.705 -35.053 1.00 73.31 497 ILE A N 1
ATOM 3990 C CA . ILE A 1 497 ? 35.029 3.925 -35.125 1.00 73.31 497 ILE A CA 1
ATOM 3991 C C . ILE A 1 497 ? 33.863 3.815 -34.137 1.00 73.31 497 ILE A C 1
ATOM 3993 O O . ILE A 1 497 ? 33.176 2.793 -34.080 1.00 73.31 497 ILE A O 1
ATOM 3997 N N . LEU A 1 498 ? 33.626 4.867 -33.347 1.00 77.44 498 LEU A N 1
ATOM 3998 C CA . LEU A 1 498 ? 32.452 4.954 -32.477 1.00 77.44 498 LEU A CA 1
ATOM 3999 C C . LEU A 1 498 ? 31.200 5.148 -33.340 1.00 77.44 498 LEU A C 1
ATOM 4001 O O . LEU A 1 498 ? 31.057 6.175 -33.998 1.00 77.44 498 LEU A O 1
ATOM 4005 N N . THR A 1 499 ? 30.301 4.168 -33.330 1.00 79.81 499 THR A N 1
ATOM 4006 C CA . THR A 1 499 ? 29.071 4.167 -34.136 1.00 79.81 499 THR A CA 1
ATOM 4007 C C . THR A 1 499 ? 27.860 3.812 -33.279 1.00 79.81 499 THR A C 1
ATOM 4009 O O . THR A 1 499 ? 27.990 3.210 -32.209 1.00 79.81 499 THR A O 1
ATOM 4012 N N . LYS A 1 500 ? 26.666 4.209 -33.737 1.00 83.75 500 LYS A N 1
ATOM 4013 C CA . LYS A 1 500 ? 25.402 3.885 -33.066 1.00 83.75 500 LYS A CA 1
ATOM 4014 C C . LYS A 1 500 ? 24.892 2.517 -33.506 1.00 83.75 500 LYS A C 1
ATOM 4016 O O . LYS A 1 500 ? 24.813 2.229 -34.703 1.00 83.75 500 LYS A O 1
ATOM 4021 N N . PHE A 1 501 ? 24.499 1.716 -32.527 1.00 86.69 501 PHE A N 1
ATOM 4022 C CA . PHE A 1 501 ? 23.839 0.431 -32.688 1.00 86.69 501 PHE A CA 1
ATOM 4023 C C . PHE A 1 501 ? 22.398 0.526 -32.188 1.00 86.69 501 PHE A C 1
ATOM 4025 O O . PHE A 1 501 ? 22.087 1.262 -31.252 1.00 86.69 501 PHE A O 1
ATOM 4032 N N . SER A 1 502 ? 21.506 -0.242 -32.808 1.00 88.38 502 SER A N 1
ATOM 4033 C CA . SER A 1 502 ? 20.133 -0.422 -32.344 1.00 88.38 502 SER A CA 1
ATOM 4034 C C . SER A 1 502 ? 19.791 -1.905 -32.318 1.00 88.38 502 SER A C 1
ATOM 4036 O O . SER A 1 502 ? 19.842 -2.573 -33.352 1.00 88.38 502 SER A O 1
ATOM 4038 N N . PHE A 1 503 ? 19.453 -2.416 -31.136 1.00 91.06 503 PHE A N 1
ATOM 4039 C CA . PHE A 1 503 ? 18.958 -3.772 -30.937 1.00 91.06 503 PHE A CA 1
ATOM 4040 C C . PHE A 1 503 ? 17.434 -3.751 -30.796 1.00 91.06 503 PHE A C 1
ATOM 4042 O O . PHE A 1 503 ? 16.904 -3.204 -29.828 1.00 91.06 503 PHE A O 1
ATOM 4049 N N . SER A 1 504 ? 16.734 -4.334 -31.766 1.00 91.06 504 SER A N 1
ATOM 4050 C CA . SER A 1 504 ? 15.273 -4.339 -31.866 1.00 91.06 504 SER A CA 1
ATOM 4051 C C . SER A 1 504 ? 14.717 -5.752 -31.712 1.00 91.06 504 SER A C 1
ATOM 4053 O O . SER A 1 504 ? 15.195 -6.685 -32.356 1.00 91.06 504 SER A O 1
ATOM 4055 N N . LEU A 1 505 ? 13.669 -5.909 -30.904 1.00 90.81 505 LEU A N 1
ATOM 4056 C CA . LEU A 1 505 ? 12.913 -7.159 -30.770 1.00 90.81 505 LEU A CA 1
ATOM 4057 C C . LEU A 1 505 ? 11.540 -7.011 -31.431 1.00 90.81 505 LEU A C 1
ATOM 4059 O O . LEU A 1 505 ? 10.894 -5.979 -31.278 1.00 90.81 505 LEU A O 1
ATOM 4063 N N . TYR A 1 506 ? 11.074 -8.039 -32.140 1.00 90.56 506 TYR A N 1
ATOM 4064 C CA . TYR A 1 506 ? 9.764 -8.047 -32.795 1.00 90.56 506 TYR A CA 1
ATOM 4065 C C . TYR A 1 506 ? 8.772 -8.909 -32.019 1.00 90.56 506 TYR A C 1
ATOM 4067 O O . TYR A 1 506 ? 8.941 -10.129 -31.930 1.00 90.56 506 TYR A O 1
ATOM 4075 N N . PHE A 1 507 ? 7.695 -8.292 -31.542 1.00 90.25 507 PHE A N 1
ATOM 4076 C CA . PHE A 1 507 ? 6.599 -8.976 -30.863 1.00 90.25 507 PHE A CA 1
ATOM 4077 C C . PHE A 1 507 ? 5.291 -8.831 -31.643 1.00 90.25 507 PHE A C 1
ATOM 4079 O O . PHE A 1 507 ? 5.097 -7.858 -32.372 1.00 90.25 507 PHE A O 1
ATOM 4086 N N . ASN A 1 508 ? 4.374 -9.774 -31.443 1.00 89.25 508 ASN A N 1
ATOM 4087 C CA . ASN A 1 508 ? 3.013 -9.695 -31.970 1.00 89.25 508 ASN A CA 1
ATOM 4088 C C . ASN A 1 508 ? 2.154 -8.714 -31.147 1.00 89.25 508 ASN A C 1
ATOM 4090 O O . ASN A 1 508 ? 2.097 -8.816 -29.921 1.00 89.25 508 ASN A O 1
ATOM 4094 N N . ILE A 1 509 ? 1.448 -7.801 -31.822 1.00 89.19 509 ILE A N 1
ATOM 4095 C CA . ILE A 1 509 ? 0.586 -6.784 -31.195 1.00 89.19 509 ILE A CA 1
ATOM 4096 C C . ILE A 1 509 ? -0.569 -7.375 -30.367 1.00 89.19 509 ILE A C 1
ATOM 4098 O O . ILE A 1 509 ? -1.095 -6.696 -29.490 1.00 89.19 509 ILE A O 1
ATOM 4102 N N . GLN A 1 510 ? -0.954 -8.636 -30.603 1.00 89.44 510 GLN A N 1
ATOM 4103 C CA . GLN A 1 510 ? -1.999 -9.323 -29.830 1.00 89.44 510 GLN A CA 1
ATOM 4104 C C . GLN A 1 510 ? -1.724 -9.320 -28.319 1.00 89.44 510 GLN A C 1
ATOM 4106 O O . GLN A 1 510 ? -2.669 -9.282 -27.539 1.00 89.44 510 GLN A O 1
ATOM 4111 N N . TYR A 1 511 ? -0.449 -9.299 -27.921 1.00 88.25 511 TYR A N 1
ATOM 4112 C CA . TYR A 1 511 ? -0.009 -9.329 -26.524 1.00 88.25 511 TYR A CA 1
ATOM 4113 C C . TYR A 1 511 ? 0.350 -7.941 -25.968 1.00 88.25 511 TYR A C 1
ATOM 4115 O O . TYR A 1 511 ? 1.189 -7.813 -25.074 1.00 88.25 511 TYR A O 1
ATOM 4123 N N . PHE A 1 512 ? -0.209 -6.865 -26.531 1.00 89.38 512 PHE A N 1
ATOM 4124 C CA . PHE A 1 512 ? 0.140 -5.496 -26.137 1.00 89.38 512 PHE A CA 1
ATOM 4125 C C . PHE A 1 512 ? -0.166 -5.199 -24.659 1.00 89.38 512 PHE A C 1
ATOM 4127 O O . PHE A 1 512 ? 0.644 -4.577 -23.972 1.00 89.38 512 PHE A O 1
ATOM 4134 N N . ASN A 1 513 ? -1.304 -5.672 -24.145 1.00 86.56 513 ASN A N 1
ATOM 4135 C CA . ASN A 1 513 ? -1.702 -5.426 -22.756 1.00 86.56 513 ASN A CA 1
ATOM 4136 C C . ASN A 1 513 ? -0.770 -6.133 -21.763 1.00 86.56 513 ASN A C 1
ATOM 4138 O O . ASN A 1 513 ? -0.416 -5.574 -20.726 1.00 86.56 513 ASN A O 1
ATOM 4142 N N . GLU A 1 514 ? -0.358 -7.353 -22.094 1.00 86.81 514 GLU A N 1
ATOM 4143 C CA . GLU A 1 514 ? 0.601 -8.153 -21.340 1.00 86.81 514 GLU A CA 1
ATOM 4144 C C . GLU A 1 514 ? 1.996 -7.517 -21.407 1.00 86.81 514 GLU A C 1
ATOM 4146 O O . GLU A 1 514 ? 2.683 -7.412 -20.390 1.00 86.81 514 GLU A O 1
ATOM 4151 N N . TYR A 1 515 ? 2.388 -6.992 -22.574 1.00 88.56 515 TYR A N 1
ATOM 4152 C CA . TYR A 1 515 ? 3.666 -6.305 -22.759 1.00 88.56 515 TYR A CA 1
ATOM 4153 C C . TYR A 1 515 ? 3.808 -5.095 -21.834 1.00 88.56 515 TYR A C 1
ATOM 4155 O O . TYR A 1 515 ? 4.871 -4.908 -21.245 1.00 88.56 515 TYR A O 1
ATOM 4163 N N . LEU A 1 516 ? 2.749 -4.298 -21.653 1.00 86.25 516 LEU A N 1
ATOM 4164 C CA . LEU A 1 516 ? 2.784 -3.134 -20.758 1.00 86.25 516 LEU A CA 1
ATOM 4165 C C . LEU A 1 516 ? 3.129 -3.512 -19.311 1.00 86.25 516 LEU A C 1
ATOM 4167 O O . LEU A 1 516 ? 3.809 -2.750 -18.629 1.00 86.25 516 LEU A O 1
ATOM 4171 N N . GLN A 1 517 ? 2.702 -4.689 -18.848 1.00 82.81 517 GLN A N 1
ATOM 4172 C CA . GLN A 1 517 ? 3.015 -5.178 -17.499 1.00 82.81 517 GLN A CA 1
ATOM 4173 C C . GLN A 1 517 ? 4.460 -5.678 -17.386 1.00 82.81 517 GLN A C 1
ATOM 4175 O O . GLN A 1 517 ? 5.068 -5.587 -16.321 1.00 82.81 517 GLN A O 1
ATOM 4180 N N . LEU A 1 518 ? 5.008 -6.191 -18.488 1.00 87.19 518 LEU A N 1
ATOM 4181 C CA . LEU A 1 518 ? 6.343 -6.785 -18.566 1.00 87.19 518 LEU A CA 1
ATOM 4182 C C . LEU A 1 518 ? 7.411 -5.812 -19.094 1.00 87.19 518 LEU A C 1
ATOM 4184 O O . LEU A 1 518 ? 8.573 -6.200 -19.222 1.00 87.19 518 LEU A O 1
ATOM 4188 N N . HIS A 1 519 ? 7.049 -4.559 -19.389 1.00 88.00 519 HIS A N 1
ATOM 4189 C CA . HIS A 1 519 ? 7.927 -3.585 -20.039 1.00 88.00 519 HIS A CA 1
ATOM 4190 C C . HIS A 1 519 ? 9.262 -3.410 -19.307 1.00 88.00 519 HIS A C 1
ATOM 4192 O O . HIS A 1 519 ? 10.311 -3.500 -19.941 1.00 88.00 519 HIS A O 1
ATOM 4198 N N . ASP A 1 520 ? 9.235 -3.240 -17.982 1.00 84.56 520 ASP A N 1
ATOM 4199 C CA . ASP A 1 520 ? 10.444 -3.033 -17.173 1.00 84.56 520 ASP A CA 1
ATOM 4200 C C . ASP A 1 520 ? 11.396 -4.241 -17.233 1.00 84.56 520 ASP A C 1
ATOM 4202 O O . ASP A 1 520 ? 12.615 -4.079 -17.297 1.00 84.56 520 ASP A O 1
ATOM 4206 N N . ILE A 1 521 ? 10.844 -5.462 -17.266 1.00 87.38 521 ILE A N 1
ATOM 4207 C CA . ILE A 1 521 ? 11.615 -6.708 -17.393 1.00 87.38 521 ILE A CA 1
ATOM 4208 C C . ILE A 1 521 ? 12.242 -6.782 -18.786 1.00 87.38 521 ILE A C 1
ATOM 4210 O O . ILE A 1 521 ? 13.435 -7.048 -18.919 1.00 87.38 521 ILE A O 1
ATOM 4214 N N . ILE A 1 522 ? 11.458 -6.512 -19.832 1.00 88.88 522 ILE A N 1
ATOM 4215 C CA . ILE A 1 522 ? 11.926 -6.551 -21.223 1.00 88.88 522 ILE A CA 1
ATOM 4216 C C . ILE A 1 522 ? 13.018 -5.499 -21.450 1.00 88.88 522 ILE A C 1
ATOM 4218 O O . ILE A 1 522 ? 14.040 -5.808 -22.062 1.00 88.88 522 ILE A O 1
ATOM 4222 N N . ALA A 1 523 ? 12.834 -4.285 -20.928 1.00 87.56 523 ALA A N 1
ATOM 4223 C CA . ALA A 1 523 ? 13.806 -3.202 -20.998 1.00 87.56 523 ALA A CA 1
ATOM 4224 C C . ALA A 1 523 ? 15.140 -3.594 -20.342 1.00 87.56 523 ALA A C 1
ATOM 4226 O O . ALA A 1 523 ? 16.183 -3.498 -20.984 1.00 87.56 523 ALA A O 1
ATOM 4227 N N . ASP A 1 524 ? 15.107 -4.121 -19.114 1.00 85.75 524 ASP A N 1
ATOM 4228 C CA . ASP A 1 524 ? 16.297 -4.587 -18.390 1.00 85.75 524 ASP A CA 1
ATOM 4229 C C . ASP A 1 524 ? 17.034 -5.712 -19.142 1.00 85.75 524 ASP A C 1
ATOM 4231 O O . ASP A 1 524 ? 18.258 -5.663 -19.297 1.00 85.75 524 ASP A O 1
ATOM 4235 N N . ARG A 1 525 ? 16.299 -6.685 -19.701 1.00 87.62 525 ARG A N 1
ATOM 4236 C CA . ARG A 1 525 ? 16.883 -7.765 -20.518 1.00 87.62 525 ARG A CA 1
ATOM 4237 C C . ARG A 1 525 ? 17.488 -7.267 -21.820 1.00 87.62 525 ARG A C 1
ATOM 4239 O O . ARG A 1 525 ? 18.556 -7.736 -22.214 1.00 87.62 525 ARG A O 1
ATOM 4246 N N . MET A 1 526 ? 16.832 -6.323 -22.487 1.00 87.81 526 MET A N 1
ATOM 4247 C CA . MET A 1 526 ? 17.356 -5.711 -23.705 1.00 87.81 526 MET A CA 1
ATOM 4248 C C . MET A 1 526 ? 18.622 -4.901 -23.434 1.00 87.81 526 MET A C 1
ATOM 4250 O O . MET A 1 526 ? 19.568 -4.996 -24.218 1.00 87.81 526 MET A O 1
ATOM 4254 N N . SER A 1 527 ? 18.674 -4.154 -22.330 1.00 86.06 527 SER A N 1
ATOM 4255 C CA . SER A 1 527 ? 19.880 -3.431 -21.919 1.00 86.06 527 SER A CA 1
ATOM 4256 C C . SER A 1 527 ? 21.027 -4.391 -21.600 1.00 86.06 527 SER A C 1
ATOM 4258 O O . SER A 1 527 ? 22.133 -4.185 -22.092 1.00 86.06 527 SER A O 1
ATOM 4260 N N . TYR A 1 528 ? 20.767 -5.497 -20.892 1.00 86.38 528 TYR A N 1
ATOM 4261 C CA . TYR A 1 528 ? 21.780 -6.528 -20.634 1.00 86.38 528 TYR A CA 1
ATOM 4262 C C . TYR A 1 528 ? 22.371 -7.119 -21.926 1.00 86.38 528 TYR A C 1
ATOM 4264 O O . TYR A 1 528 ? 23.594 -7.132 -22.096 1.00 86.38 528 TYR A O 1
ATOM 4272 N N . LEU A 1 529 ? 21.518 -7.544 -22.867 1.00 87.06 529 LEU A N 1
ATOM 4273 C CA . LEU A 1 529 ? 21.971 -8.071 -24.159 1.00 87.06 529 LEU A CA 1
ATOM 4274 C C . LEU A 1 529 ? 22.730 -7.020 -24.974 1.00 87.06 529 LEU A C 1
ATOM 4276 O O . LEU A 1 529 ? 23.723 -7.345 -25.621 1.00 87.06 529 LEU A O 1
ATOM 4280 N N . SER A 1 530 ? 22.300 -5.760 -24.914 1.00 86.06 530 SER A N 1
ATOM 4281 C CA . SER A 1 530 ? 22.978 -4.651 -25.591 1.00 86.06 530 SER A CA 1
ATOM 4282 C C . SER A 1 530 ? 24.374 -4.406 -25.015 1.00 86.06 530 SER A C 1
ATOM 4284 O O . SER A 1 530 ? 25.325 -4.267 -25.779 1.00 86.06 530 SER A O 1
ATOM 4286 N N . CYS A 1 531 ? 24.542 -4.440 -23.688 1.00 81.31 531 CYS A N 1
ATOM 4287 C CA . CYS A 1 531 ? 25.858 -4.351 -23.047 1.00 81.31 531 CYS A CA 1
ATOM 4288 C C . CYS A 1 531 ? 26.761 -5.538 -23.405 1.00 81.31 531 CYS A C 1
ATOM 4290 O O . CYS A 1 531 ? 27.967 -5.366 -23.599 1.00 81.31 531 CYS A O 1
ATOM 4292 N N . ARG A 1 532 ? 26.193 -6.743 -23.521 1.00 82.44 532 ARG A N 1
ATOM 4293 C CA . ARG A 1 532 ? 26.935 -7.927 -23.963 1.00 82.44 532 ARG A CA 1
ATOM 4294 C C . ARG A 1 532 ? 27.401 -7.788 -25.417 1.00 82.44 532 ARG A C 1
ATOM 4296 O O . ARG A 1 532 ? 28.581 -8.005 -25.687 1.00 82.44 532 ARG A O 1
ATOM 4303 N N . LEU A 1 533 ? 26.521 -7.355 -26.324 1.00 81.81 533 LEU A N 1
ATOM 4304 C CA . LEU A 1 533 ? 26.884 -7.048 -27.713 1.00 81.81 533 LEU A CA 1
ATOM 4305 C C . LEU A 1 533 ? 27.952 -5.951 -27.771 1.00 81.81 533 LEU A C 1
ATOM 4307 O O . LEU A 1 533 ? 28.939 -6.085 -28.485 1.00 81.81 533 LEU A O 1
ATOM 4311 N N . LEU A 1 534 ? 27.820 -4.893 -26.971 1.00 79.38 534 LEU A N 1
ATOM 4312 C CA . LEU A 1 534 ? 28.833 -3.844 -26.879 1.00 79.38 534 LEU A CA 1
ATOM 4313 C C . LEU A 1 534 ? 30.205 -4.416 -26.501 1.00 79.38 534 LEU A C 1
ATOM 4315 O O . LEU A 1 534 ? 31.203 -4.081 -27.140 1.00 79.38 534 LEU A O 1
ATOM 4319 N N . LYS A 1 535 ? 30.273 -5.313 -25.510 1.00 77.06 535 LYS A N 1
ATOM 4320 C CA . LYS A 1 535 ? 31.516 -6.001 -25.134 1.00 77.06 535 LYS A CA 1
ATOM 4321 C C . LYS A 1 535 ? 32.087 -6.828 -26.293 1.00 77.06 535 LYS A C 1
ATOM 4323 O O . LYS A 1 535 ? 33.274 -6.724 -26.582 1.00 77.06 535 LYS A O 1
ATOM 4328 N N . GLU A 1 536 ? 31.262 -7.638 -26.950 1.00 77.81 536 GLU A N 1
ATOM 4329 C CA . GLU A 1 536 ? 31.691 -8.523 -28.044 1.00 77.81 536 GLU A CA 1
ATOM 4330 C C . GLU A 1 536 ? 32.252 -7.720 -29.233 1.00 77.81 536 GLU A C 1
ATOM 4332 O O . GLU A 1 536 ? 33.364 -7.993 -29.694 1.00 77.81 536 GLU A O 1
ATOM 4337 N N . TYR A 1 537 ? 31.554 -6.657 -29.651 1.00 75.62 537 TYR A N 1
ATOM 4338 C CA . TYR A 1 537 ? 31.993 -5.781 -30.744 1.00 75.62 537 TYR A CA 1
ATOM 4339 C C . TYR A 1 537 ? 33.204 -4.917 -30.364 1.00 75.62 537 TYR A C 1
ATOM 4341 O O . TYR A 1 537 ? 34.112 -4.757 -31.175 1.00 75.62 537 TYR A O 1
ATOM 4349 N N . SER A 1 538 ? 33.284 -4.415 -29.126 1.00 72.44 538 SER A N 1
ATOM 4350 C CA . SER A 1 538 ? 34.446 -3.633 -28.673 1.00 72.44 538 SER A CA 1
ATOM 4351 C C . SER A 1 538 ? 35.721 -4.468 -28.509 1.00 72.44 538 SER A C 1
ATOM 4353 O O . SER A 1 538 ? 36.819 -3.950 -28.707 1.00 72.44 538 SER A O 1
ATOM 4355 N N . LEU A 1 539 ? 35.596 -5.760 -28.185 1.00 69.62 539 LEU A N 1
ATOM 4356 C CA . LEU A 1 539 ? 36.715 -6.706 -28.113 1.00 69.62 539 LEU A CA 1
ATOM 4357 C C . LEU A 1 539 ? 37.009 -7.407 -29.453 1.00 69.62 539 LEU A C 1
ATOM 4359 O O . LEU A 1 539 ? 37.936 -8.217 -29.509 1.00 69.62 539 LEU A O 1
ATOM 4363 N N . ASN A 1 540 ? 36.247 -7.120 -30.519 1.00 66.88 540 ASN A N 1
ATOM 4364 C CA . ASN A 1 540 ? 36.281 -7.827 -31.809 1.00 66.88 540 ASN A CA 1
ATOM 4365 C C . ASN A 1 540 ? 36.125 -9.364 -31.680 1.00 66.88 540 ASN A C 1
ATOM 4367 O O . ASN A 1 540 ? 36.611 -10.124 -32.523 1.00 66.88 540 ASN A O 1
ATOM 4371 N N . GLN A 1 541 ? 35.462 -9.839 -30.620 1.00 63.81 541 GLN A N 1
ATOM 4372 C CA . GLN A 1 541 ? 35.174 -11.253 -30.377 1.00 63.81 541 GLN A CA 1
ATOM 4373 C C . GLN A 1 541 ? 33.743 -11.547 -30.832 1.00 63.81 541 GLN A C 1
ATOM 4375 O O . GLN A 1 541 ? 32.795 -11.386 -30.073 1.00 63.81 541 GLN A O 1
ATOM 4380 N N . ASN A 1 542 ? 33.578 -11.981 -32.081 1.00 63.16 542 ASN A N 1
ATOM 4381 C CA . ASN A 1 542 ? 32.263 -12.280 -32.661 1.00 63.16 542 ASN A CA 1
ATOM 4382 C C . ASN A 1 542 ? 31.758 -13.687 -32.270 1.00 63.16 542 ASN A C 1
ATOM 4384 O O . ASN A 1 542 ? 31.518 -14.519 -33.149 1.00 63.16 542 ASN A O 1
ATOM 4388 N N . ASP A 1 543 ? 31.610 -13.982 -30.973 1.00 68.00 543 ASP A N 1
ATOM 4389 C CA . ASP A 1 543 ? 31.049 -15.261 -30.496 1.00 68.00 543 ASP A CA 1
ATOM 4390 C C . ASP A 1 543 ? 29.508 -15.283 -30.588 1.00 68.00 543 ASP A C 1
ATOM 4392 O O . ASP A 1 543 ? 28.761 -15.271 -29.605 1.00 68.00 543 ASP A O 1
ATOM 4396 N N . LEU A 1 544 ? 29.029 -15.315 -31.833 1.00 71.31 544 LEU A N 1
ATOM 4397 C CA . LEU A 1 544 ? 27.610 -15.280 -32.196 1.00 71.31 544 LEU A CA 1
ATOM 4398 C C . LEU A 1 544 ? 26.820 -16.496 -31.682 1.00 71.31 544 LEU A C 1
ATOM 4400 O O . LEU A 1 544 ? 25.606 -16.396 -31.492 1.00 71.31 544 LEU A O 1
ATOM 4404 N N . GLU A 1 545 ? 27.467 -17.644 -31.461 1.00 74.88 545 GLU A N 1
ATOM 4405 C CA . GLU A 1 545 ? 26.791 -18.848 -30.960 1.00 74.88 545 GLU A CA 1
ATOM 4406 C C . GLU A 1 545 ? 26.454 -18.735 -29.473 1.00 74.88 545 GLU A C 1
ATOM 4408 O O . GLU A 1 545 ? 25.354 -19.107 -29.053 1.00 74.88 545 GLU A O 1
ATOM 4413 N N . SER A 1 546 ? 27.379 -18.193 -28.679 1.00 79.62 546 SER A N 1
ATOM 4414 C CA . SER A 1 546 ? 27.164 -17.946 -27.254 1.00 79.62 546 SER A CA 1
ATOM 4415 C C . SER A 1 546 ? 26.071 -16.895 -27.034 1.00 79.62 546 SER A C 1
ATOM 4417 O O . SER A 1 546 ? 25.171 -17.107 -26.216 1.00 79.62 546 SER A O 1
ATOM 4419 N N . PHE A 1 547 ? 26.073 -15.815 -27.828 1.00 84.69 547 PHE A N 1
ATOM 4420 C CA . PHE A 1 547 ? 25.001 -14.817 -27.804 1.00 84.69 547 PHE A CA 1
ATOM 4421 C C . PHE A 1 547 ? 23.653 -15.410 -28.241 1.00 84.69 547 PHE A C 1
ATOM 4423 O O . PHE A 1 547 ? 22.638 -15.175 -27.586 1.00 84.69 547 PHE A O 1
ATOM 4430 N N . LYS A 1 548 ? 23.622 -16.244 -29.297 1.00 83.25 548 LYS A N 1
ATOM 4431 C CA . LYS A 1 548 ? 22.391 -16.922 -29.750 1.00 83.25 548 LYS A CA 1
ATOM 4432 C C . LYS A 1 548 ? 21.763 -17.756 -28.630 1.00 83.25 548 LYS A C 1
ATOM 4434 O O . LYS A 1 548 ? 20.551 -17.686 -28.444 1.00 83.25 548 LYS A O 1
ATOM 4439 N N . LYS A 1 549 ? 22.558 -18.538 -27.890 1.00 83.81 549 LYS A N 1
ATOM 4440 C CA . LYS A 1 549 ? 22.055 -19.361 -26.773 1.00 83.81 549 LYS A CA 1
ATOM 4441 C C . LYS A 1 549 ? 21.429 -18.507 -25.673 1.00 83.81 549 LYS A C 1
ATOM 4443 O O . LYS A 1 549 ? 20.357 -18.848 -25.180 1.00 83.81 549 LYS A O 1
ATOM 4448 N N . GLU A 1 550 ? 22.064 -17.393 -25.323 1.00 84.62 550 GLU A N 1
ATOM 4449 C CA . GLU A 1 550 ? 21.547 -16.480 -24.302 1.00 84.62 550 GLU A CA 1
ATOM 4450 C C . GLU A 1 550 ? 20.284 -15.744 -24.765 1.00 84.62 550 GLU A C 1
ATOM 4452 O O . GLU A 1 550 ? 19.305 -15.693 -24.022 1.00 84.62 550 GLU A O 1
ATOM 4457 N N . LEU A 1 551 ? 20.261 -15.259 -26.012 1.00 87.94 551 LEU A N 1
ATOM 4458 C CA . LEU A 1 551 ? 19.083 -14.643 -26.622 1.00 87.94 551 LEU A CA 1
ATOM 4459 C C . LEU A 1 551 ? 17.892 -15.608 -26.608 1.00 87.94 551 LEU A C 1
ATOM 4461 O O . LEU A 1 551 ? 16.810 -15.237 -26.162 1.00 87.94 551 LEU A O 1
ATOM 4465 N N . VAL A 1 552 ? 18.093 -16.857 -27.043 1.00 87.75 552 VAL A N 1
ATOM 4466 C CA . VAL A 1 552 ? 17.044 -17.890 -27.037 1.00 87.75 552 VAL A CA 1
ATOM 4467 C C . VAL A 1 552 ? 16.571 -18.179 -25.613 1.00 87.75 552 VAL A C 1
ATOM 4469 O O . VAL A 1 552 ? 15.367 -18.214 -25.378 1.00 87.75 552 VAL A O 1
ATOM 4472 N N . SER A 1 553 ? 17.489 -18.336 -24.653 1.00 87.12 553 SER A N 1
ATOM 4473 C CA . SER A 1 553 ? 17.124 -18.560 -23.248 1.00 87.12 553 SER A CA 1
ATOM 4474 C C . SER A 1 553 ? 16.307 -17.400 -22.675 1.00 87.12 553 SER A C 1
ATOM 4476 O O . SER A 1 553 ? 15.341 -17.633 -21.952 1.00 87.12 553 SER A O 1
ATOM 4478 N N . MET A 1 554 ? 16.669 -16.158 -23.004 1.00 88.00 554 MET A N 1
ATOM 4479 C CA . MET A 1 554 ? 15.945 -14.965 -22.573 1.00 88.00 554 MET A CA 1
ATOM 4480 C C . MET A 1 554 ? 14.546 -14.912 -23.198 1.00 88.00 554 MET A C 1
ATOM 4482 O O . MET A 1 554 ? 13.567 -14.703 -22.483 1.00 88.00 554 MET A O 1
ATOM 4486 N N . MET A 1 555 ? 14.436 -15.171 -24.504 1.00 89.19 555 MET A N 1
ATOM 4487 C CA . MET A 1 555 ? 13.151 -15.197 -25.206 1.00 89.19 555 MET A CA 1
ATOM 4488 C C . MET A 1 555 ? 12.217 -16.274 -24.643 1.00 89.19 555 MET A C 1
ATOM 4490 O O . MET A 1 555 ? 11.039 -15.995 -24.452 1.00 89.19 555 MET A O 1
ATOM 4494 N N . ILE A 1 556 ? 12.730 -17.468 -24.321 1.00 88.31 556 ILE A N 1
ATOM 4495 C CA . ILE A 1 556 ? 11.941 -18.540 -23.689 1.00 88.31 556 ILE A CA 1
ATOM 4496 C C . ILE A 1 556 ? 11.412 -18.082 -22.323 1.00 88.31 556 ILE A C 1
ATOM 4498 O O . ILE A 1 556 ? 10.219 -18.209 -22.054 1.00 88.31 556 ILE A O 1
ATOM 4502 N N . ASN A 1 557 ? 12.264 -17.490 -21.478 1.00 88.75 557 ASN A N 1
ATOM 4503 C CA . ASN A 1 557 ? 11.848 -16.997 -20.160 1.00 88.75 557 ASN A CA 1
ATOM 4504 C C . ASN A 1 557 ? 10.742 -15.937 -20.268 1.00 88.75 557 ASN A C 1
ATOM 4506 O O . ASN A 1 557 ? 9.770 -15.984 -19.519 1.00 88.75 557 ASN A O 1
ATOM 4510 N N . ILE A 1 558 ? 10.866 -15.001 -21.213 1.00 89.44 558 ILE A N 1
ATOM 4511 C CA . ILE A 1 558 ? 9.850 -13.966 -21.427 1.00 89.44 558 ILE A CA 1
ATOM 4512 C C . ILE A 1 558 ? 8.560 -14.563 -21.988 1.00 89.44 558 ILE A C 1
ATOM 4514 O O . ILE A 1 558 ? 7.477 -14.192 -21.550 1.00 89.44 558 ILE A O 1
ATOM 4518 N N . GLU A 1 559 ? 8.646 -15.511 -22.916 1.00 89.12 559 GLU A N 1
ATOM 4519 C CA . GLU A 1 559 ? 7.467 -16.184 -23.458 1.00 89.12 559 GLU A CA 1
ATOM 4520 C C . GLU A 1 559 ? 6.677 -16.929 -22.377 1.00 89.12 559 GLU A C 1
ATOM 4522 O O . GLU A 1 559 ? 5.450 -16.843 -22.350 1.00 89.12 559 GLU A O 1
ATOM 4527 N N . HIS A 1 560 ? 7.360 -17.569 -21.425 1.00 88.31 560 HIS A N 1
ATOM 4528 C CA . HIS A 1 560 ? 6.692 -18.154 -20.266 1.00 88.31 560 HIS A CA 1
ATOM 4529 C C . HIS A 1 560 ? 5.926 -17.120 -19.430 1.00 88.31 560 HIS A C 1
ATOM 4531 O O . HIS A 1 560 ? 4.834 -17.437 -18.968 1.00 88.31 560 HIS A O 1
ATOM 4537 N N . LEU A 1 561 ? 6.440 -15.892 -19.280 1.00 88.56 561 LEU A N 1
ATOM 4538 C CA . LEU A 1 561 ? 5.724 -14.810 -18.588 1.00 88.56 561 LEU A CA 1
ATOM 4539 C C . LEU A 1 561 ? 4.453 -14.405 -19.351 1.00 88.56 561 LEU A C 1
ATOM 4541 O O . LEU A 1 561 ? 3.395 -14.282 -18.743 1.00 88.56 561 LEU A O 1
ATOM 4545 N N . PHE A 1 562 ? 4.534 -14.258 -20.678 1.00 87.25 562 PHE A N 1
ATOM 4546 C CA . PHE A 1 562 ? 3.386 -13.901 -21.528 1.00 87.25 562 PHE A CA 1
ATOM 4547 C C . PHE A 1 562 ? 2.285 -14.965 -21.556 1.00 87.25 562 PHE A C 1
ATOM 4549 O O . PHE A 1 562 ? 1.109 -14.626 -21.654 1.00 87.25 562 PHE A O 1
ATOM 4556 N N . LEU A 1 563 ? 2.662 -16.245 -21.513 1.00 87.31 563 LEU A N 1
ATOM 4557 C CA . LEU A 1 563 ? 1.717 -17.363 -21.560 1.00 87.31 563 LEU A CA 1
ATOM 4558 C C . LEU A 1 563 ? 1.202 -17.765 -20.172 1.00 87.31 563 LEU A C 1
ATOM 4560 O O . LEU A 1 563 ? 0.254 -18.548 -20.070 1.00 87.31 563 LEU A O 1
ATOM 4564 N N . SER A 1 564 ? 1.825 -17.263 -19.104 1.00 86.19 564 SER A N 1
ATOM 4565 C CA . SER A 1 564 ? 1.388 -17.545 -17.743 1.00 86.19 564 SER A CA 1
ATOM 4566 C C . SER A 1 564 ? 0.062 -16.854 -17.424 1.00 86.19 564 SER A C 1
ATOM 4568 O O . SER A 1 564 ? -0.249 -15.777 -17.921 1.00 86.19 564 SER A O 1
ATOM 4570 N N . SER A 1 565 ? -0.770 -17.521 -16.629 1.00 85.56 565 SER A N 1
ATOM 4571 C CA . SER A 1 565 ? -1.933 -16.916 -15.986 1.00 85.56 565 SER A CA 1
ATOM 4572 C C . SER A 1 565 ? -2.397 -17.805 -14.840 1.00 85.56 565 SER A C 1
ATOM 4574 O O . SER A 1 565 ? -2.442 -19.034 -14.955 1.00 85.56 565 SER A O 1
ATOM 4576 N N . TYR A 1 566 ? -2.749 -17.181 -13.721 1.00 87.81 566 TYR A N 1
ATOM 4577 C CA . TYR A 1 566 ? -3.284 -17.866 -12.553 1.00 87.81 566 TYR A CA 1
ATOM 4578 C C . TYR A 1 566 ? -4.800 -17.638 -12.456 1.00 87.81 566 TYR A C 1
ATOM 4580 O O . TYR A 1 566 ? -5.230 -16.482 -12.437 1.00 87.81 566 TYR A O 1
ATOM 4588 N N . PRO A 1 567 ? -5.625 -18.702 -12.407 1.00 85.88 567 PRO A N 1
ATOM 4589 C CA . PRO A 1 567 ? -7.077 -18.570 -12.310 1.00 85.88 567 PRO A CA 1
ATOM 4590 C C . PRO A 1 567 ? -7.523 -18.101 -10.917 1.00 85.88 567 PRO A C 1
ATOM 4592 O O . PRO A 1 567 ? -6.783 -18.218 -9.943 1.00 85.88 567 PRO A O 1
ATOM 4595 N N . ASN A 1 568 ? -8.766 -17.627 -10.798 1.00 82.06 568 ASN A N 1
ATOM 4596 C CA . ASN A 1 568 ? -9.360 -17.355 -9.488 1.00 82.06 568 ASN A CA 1
ATOM 4597 C C . ASN A 1 568 ? -9.533 -18.662 -8.703 1.00 82.06 568 ASN A C 1
ATOM 4599 O O . ASN A 1 568 ? -9.994 -19.671 -9.242 1.00 82.06 568 ASN A O 1
ATOM 4603 N N . VAL A 1 569 ? -9.148 -18.634 -7.428 1.00 80.44 569 VAL A N 1
ATOM 4604 C CA . VAL A 1 569 ? -9.080 -19.816 -6.567 1.00 80.44 569 VAL A CA 1
ATOM 4605 C C . VAL A 1 569 ? -10.163 -19.750 -5.502 1.00 80.44 569 VAL A C 1
ATOM 4607 O O . VAL A 1 569 ? -10.265 -18.771 -4.771 1.00 80.44 569 VAL A O 1
ATOM 4610 N N . ASN A 1 570 ? -10.920 -20.838 -5.359 1.00 81.44 570 ASN A N 1
ATOM 4611 C CA . ASN A 1 570 ? -11.829 -21.015 -4.231 1.00 81.44 570 ASN A CA 1
ATOM 4612 C C . ASN A 1 570 ? -11.040 -21.353 -2.961 1.00 81.44 570 ASN A C 1
ATOM 4614 O O . ASN A 1 570 ? -10.222 -22.275 -2.963 1.00 81.44 570 ASN A O 1
ATOM 4618 N N . ILE A 1 571 ? -11.367 -20.701 -1.844 1.00 82.25 571 ILE A N 1
ATOM 4619 C CA . ILE A 1 571 ? -10.681 -20.892 -0.551 1.00 82.25 571 ILE A CA 1
ATOM 4620 C C . ILE A 1 571 ? -10.671 -22.344 -0.068 1.00 82.25 571 ILE A C 1
ATOM 4622 O O . ILE A 1 571 ? -9.717 -22.753 0.590 1.00 82.25 571 ILE A O 1
ATOM 4626 N N . LEU A 1 572 ? -11.670 -23.152 -0.430 1.00 81.44 572 LEU A N 1
ATOM 4627 C CA . LEU A 1 572 ? -11.720 -24.579 -0.084 1.00 81.44 572 LEU A CA 1
ATOM 4628 C C . LEU A 1 572 ? -10.506 -25.369 -0.595 1.00 81.44 572 LEU A C 1
ATOM 4630 O O . LEU A 1 572 ? -10.088 -26.328 0.047 1.00 81.44 572 LEU A O 1
ATOM 4634 N N . ASN A 1 573 ? -9.926 -24.950 -1.720 1.00 83.56 573 ASN A N 1
ATOM 4635 C CA . ASN A 1 573 ? -8.763 -25.602 -2.321 1.00 83.56 573 ASN A CA 1
ATOM 4636 C C . ASN A 1 573 ? -7.439 -25.110 -1.723 1.00 83.56 573 ASN A C 1
ATOM 4638 O O . ASN A 1 573 ? -6.383 -25.618 -2.083 1.00 83.56 573 ASN A O 1
ATOM 4642 N N . THR A 1 574 ? -7.481 -24.132 -0.818 1.00 85.31 574 THR A N 1
ATOM 4643 C CA . THR A 1 574 ? -6.297 -23.534 -0.191 1.00 85.31 574 THR A CA 1
ATOM 4644 C C . THR A 1 574 ? -6.017 -24.148 1.179 1.00 85.31 574 THR A C 1
ATOM 4646 O O . THR A 1 574 ? -6.829 -24.887 1.737 1.00 85.31 574 THR A O 1
ATOM 4649 N N . LEU A 1 575 ? -4.868 -23.816 1.763 1.00 83.44 575 LEU A N 1
ATOM 4650 C CA . LEU A 1 575 ? -4.503 -24.205 3.129 1.00 83.44 575 LEU A CA 1
ATOM 4651 C C . LEU A 1 575 ? -5.468 -23.619 4.176 1.00 83.44 575 LEU A C 1
ATOM 4653 O O . LEU A 1 575 ? -5.655 -24.210 5.235 1.00 83.44 575 LEU A O 1
ATOM 4657 N N . PHE A 1 576 ? -6.162 -22.518 3.862 1.00 82.31 576 PHE A N 1
ATOM 4658 C CA . PHE A 1 576 ? -7.228 -21.975 4.708 1.00 82.31 576 PHE A CA 1
ATOM 4659 C C . PHE A 1 576 ? -8.500 -22.833 4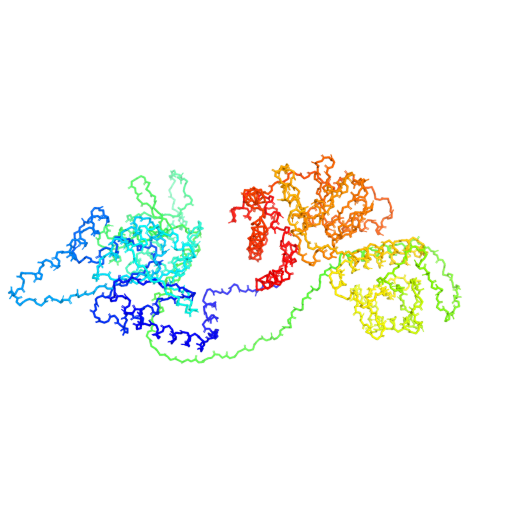.714 1.00 82.31 576 PHE A C 1
ATOM 4661 O O . PHE A 1 576 ? -9.396 -22.553 5.506 1.00 82.31 576 PHE A O 1
ATOM 4668 N N . GLY A 1 577 ? -8.616 -23.856 3.863 1.00 76.44 577 GLY A N 1
ATOM 4669 C CA . GLY A 1 577 ? -9.682 -24.857 3.938 1.00 76.44 577 GLY A CA 1
ATOM 4670 C C . GLY A 1 577 ? -9.430 -25.933 5.000 1.00 76.44 577 GLY A C 1
ATOM 4671 O O . GLY A 1 577 ? -10.378 -26.540 5.499 1.00 76.44 577 GLY A O 1
ATOM 4672 N N . ASP A 1 578 ? -8.171 -26.143 5.394 1.00 77.38 578 ASP A N 1
ATOM 4673 C CA . ASP A 1 578 ? -7.791 -27.227 6.297 1.00 77.38 578 ASP A CA 1
ATOM 4674 C C . ASP A 1 578 ? -7.980 -26.841 7.770 1.00 77.38 578 ASP A C 1
ATOM 4676 O O . ASP A 1 578 ? -7.709 -25.719 8.194 1.00 77.38 578 ASP A O 1
ATOM 4680 N N . GLN A 1 579 ? -8.423 -27.801 8.587 1.00 61.03 579 GLN A N 1
ATOM 4681 C CA . GLN A 1 579 ? -8.610 -27.609 10.033 1.00 61.03 579 GLN A CA 1
ATOM 4682 C C . GLN A 1 579 ? -7.334 -27.859 10.855 1.00 61.03 579 GLN A C 1
ATOM 4684 O O . GLN A 1 579 ? -7.294 -27.528 12.037 1.00 61.03 579 GLN A O 1
ATOM 4689 N N . LYS A 1 580 ? -6.299 -28.472 10.264 1.00 60.44 580 LYS A N 1
ATOM 4690 C CA . LYS A 1 580 ? -5.053 -28.845 10.949 1.00 60.44 580 LYS A CA 1
ATOM 4691 C C . LYS A 1 580 ? -3.854 -28.475 10.088 1.00 60.44 580 LYS A C 1
ATOM 4693 O O . LYS A 1 580 ? -3.535 -29.189 9.145 1.00 60.44 580 LYS A O 1
ATOM 4698 N N . MET A 1 581 ? -3.191 -27.381 10.437 1.00 68.75 581 MET A N 1
ATOM 4699 C CA . MET A 1 581 ? -1.960 -26.928 9.797 1.00 68.75 581 MET A CA 1
ATOM 4700 C C . MET A 1 581 ? -0.963 -26.459 10.850 1.00 68.75 581 MET A C 1
ATOM 4702 O O . MET A 1 581 ? -1.360 -25.951 11.899 1.00 68.75 581 MET A O 1
ATOM 4706 N N . ASP A 1 582 ? 0.328 -26.601 10.547 1.00 74.69 582 ASP A N 1
ATOM 4707 C CA . ASP A 1 582 ? 1.370 -25.913 11.300 1.00 74.69 582 ASP A CA 1
ATOM 4708 C C . ASP A 1 582 ? 1.279 -24.411 11.015 1.00 74.69 582 ASP A C 1
ATOM 4710 O O . ASP A 1 582 ? 1.693 -23.910 9.964 1.00 74.69 582 ASP A O 1
ATOM 4714 N N . THR A 1 583 ? 0.688 -23.690 11.964 1.00 80.50 583 THR A N 1
ATOM 4715 C CA . THR A 1 583 ? 0.499 -22.248 11.861 1.00 80.50 583 THR A CA 1
ATOM 4716 C C . THR A 1 583 ? 1.828 -21.500 11.858 1.00 80.50 583 THR A C 1
ATOM 4718 O O . THR A 1 583 ? 1.910 -20.451 11.230 1.00 80.50 583 THR A O 1
ATOM 4721 N N . ASP A 1 584 ? 2.877 -22.008 12.516 1.00 85.44 584 ASP A N 1
ATOM 4722 C CA . ASP A 1 584 ? 4.145 -21.277 12.641 1.00 85.44 584 ASP A CA 1
ATOM 4723 C C . ASP A 1 584 ? 4.924 -21.277 11.318 1.00 85.44 584 ASP A C 1
ATOM 4725 O O . ASP A 1 584 ? 5.351 -20.221 10.841 1.00 85.44 584 ASP A O 1
ATOM 4729 N N . PHE A 1 585 ? 5.034 -22.438 10.660 1.00 88.88 585 PHE A N 1
ATOM 4730 C CA . PHE A 1 585 ? 5.622 -22.530 9.319 1.00 88.88 585 PHE A CA 1
ATOM 4731 C C . PHE A 1 585 ? 4.856 -21.670 8.303 1.00 88.88 585 PHE A C 1
ATOM 4733 O O . PHE A 1 585 ? 5.458 -20.912 7.539 1.00 88.88 585 PHE A O 1
ATOM 4740 N N . PHE A 1 586 ? 3.522 -21.712 8.345 1.00 88.75 586 PHE A N 1
ATOM 4741 C CA . PHE A 1 586 ? 2.677 -20.932 7.445 1.00 88.75 586 PHE A CA 1
ATOM 4742 C C . PHE A 1 586 ? 2.811 -19.415 7.650 1.00 88.75 586 PHE A C 1
ATOM 4744 O O . PHE A 1 586 ? 2.963 -18.669 6.681 1.00 88.75 586 PHE A O 1
ATOM 4751 N N . ILE A 1 587 ? 2.828 -18.937 8.900 1.00 89.25 587 ILE A N 1
ATOM 4752 C CA . ILE A 1 587 ? 2.997 -17.506 9.194 1.00 89.25 587 ILE A CA 1
ATOM 4753 C C . ILE A 1 587 ? 4.381 -17.023 8.745 1.00 89.25 587 ILE A C 1
ATOM 4755 O O . ILE A 1 587 ? 4.491 -15.925 8.191 1.00 89.25 587 ILE A O 1
ATOM 4759 N N . LYS A 1 588 ? 5.440 -17.823 8.934 1.00 90.44 588 LYS A N 1
ATOM 4760 C CA . LYS A 1 588 ? 6.782 -17.487 8.429 1.00 90.44 588 LYS A CA 1
ATOM 4761 C C . LYS A 1 588 ? 6.789 -17.377 6.907 1.00 90.44 588 LYS A C 1
ATOM 4763 O O . LYS A 1 588 ? 7.349 -16.415 6.381 1.00 90.44 588 LYS A O 1
ATOM 4768 N N . ALA A 1 589 ? 6.136 -18.310 6.213 1.00 91.00 589 ALA A N 1
ATOM 4769 C CA . ALA A 1 589 ? 6.058 -18.311 4.756 1.00 91.00 589 ALA A CA 1
ATOM 4770 C C . ALA A 1 589 ? 5.339 -17.058 4.239 1.00 91.00 589 ALA A C 1
ATOM 4772 O O . ALA A 1 589 ? 5.884 -16.343 3.398 1.00 91.00 589 ALA A O 1
ATOM 4773 N N . LEU A 1 590 ? 4.176 -16.726 4.811 1.00 91.06 590 LEU A N 1
ATOM 4774 C CA . LEU A 1 590 ? 3.439 -15.506 4.470 1.00 91.06 590 LEU A CA 1
ATOM 4775 C C . LEU A 1 590 ? 4.224 -14.234 4.798 1.00 91.06 590 LEU A C 1
ATOM 4777 O O . LEU A 1 590 ? 4.239 -13.297 4.003 1.00 91.06 590 LEU A O 1
ATOM 4781 N N . THR A 1 591 ? 4.906 -14.194 5.945 1.00 91.38 591 THR A N 1
ATOM 4782 C CA . THR A 1 591 ? 5.734 -13.042 6.331 1.00 91.38 591 THR A CA 1
ATOM 4783 C C . THR A 1 591 ? 6.834 -12.807 5.307 1.00 91.38 591 THR A C 1
ATOM 4785 O O . THR A 1 591 ? 7.019 -11.679 4.851 1.00 91.38 591 THR A O 1
ATOM 4788 N N . SER A 1 592 ? 7.536 -13.870 4.918 1.00 91.12 592 SER A N 1
ATOM 4789 C CA . SER A 1 592 ? 8.604 -13.779 3.931 1.00 91.12 592 SER A CA 1
ATOM 4790 C C . SER A 1 592 ? 8.058 -13.362 2.562 1.00 91.12 592 SER A C 1
ATOM 4792 O O . SER A 1 592 ? 8.581 -12.421 1.967 1.00 91.12 592 SER A O 1
ATOM 4794 N N . HIS A 1 593 ? 6.965 -13.989 2.108 1.00 92.12 593 HIS A N 1
ATOM 4795 C CA . HIS A 1 593 ? 6.288 -13.678 0.844 1.00 92.12 593 HIS A CA 1
ATOM 4796 C C . HIS A 1 593 ? 5.929 -12.189 0.739 1.00 92.12 593 HIS A C 1
ATOM 4798 O O . HIS A 1 593 ? 6.207 -11.550 -0.275 1.00 92.12 593 HIS A O 1
ATOM 4804 N N . MET A 1 594 ? 5.381 -11.599 1.807 1.00 88.81 594 MET A N 1
ATOM 4805 C CA . MET A 1 594 ? 5.036 -10.173 1.822 1.00 88.81 594 MET A CA 1
ATOM 4806 C C . MET A 1 594 ? 6.268 -9.263 1.817 1.00 88.81 594 MET A C 1
ATOM 4808 O O . MET A 1 594 ? 6.261 -8.228 1.152 1.00 88.81 594 MET A O 1
ATOM 4812 N N . GLN A 1 595 ? 7.335 -9.640 2.527 1.00 87.06 595 GLN A N 1
ATOM 4813 C CA . GLN A 1 595 ? 8.590 -8.878 2.550 1.00 87.06 595 GLN A CA 1
ATOM 4814 C C . GLN A 1 595 ? 9.299 -8.873 1.191 1.00 87.06 595 GLN A C 1
ATOM 4816 O O . GLN A 1 595 ? 9.938 -7.882 0.841 1.00 87.06 595 GLN A O 1
ATOM 4821 N N . THR A 1 596 ? 9.169 -9.948 0.411 1.00 86.44 596 THR A N 1
ATOM 4822 C CA . THR A 1 596 ? 9.717 -10.046 -0.947 1.00 86.44 596 THR A CA 1
ATOM 4823 C C . THR A 1 596 ? 8.681 -9.738 -2.020 1.00 86.44 596 THR A C 1
ATOM 4825 O O . THR A 1 596 ? 8.679 -10.373 -3.060 1.00 86.44 596 THR A O 1
ATOM 4828 N N . TYR A 1 597 ? 7.779 -8.781 -1.800 1.00 84.25 597 TYR A N 1
ATOM 4829 C CA . TYR A 1 597 ? 6.875 -8.258 -2.844 1.00 84.25 597 TYR A CA 1
ATOM 4830 C C . TYR A 1 597 ? 5.913 -9.275 -3.469 1.00 84.25 597 TYR A C 1
ATOM 4832 O O . TYR A 1 597 ? 5.324 -9.007 -4.514 1.00 84.25 597 TYR A O 1
ATOM 4840 N N . GLY A 1 598 ? 5.727 -10.426 -2.832 1.00 84.50 598 GLY A N 1
ATOM 4841 C CA . GLY A 1 598 ? 4.908 -11.519 -3.331 1.00 84.50 598 GLY A CA 1
ATOM 4842 C C . GLY A 1 598 ? 5.616 -12.473 -4.296 1.00 84.50 598 GLY A C 1
ATOM 4843 O O . GLY A 1 598 ? 4.958 -13.372 -4.812 1.00 84.50 598 GLY A O 1
ATOM 4844 N N . THR A 1 599 ? 6.921 -12.310 -4.552 1.00 90.44 599 THR A N 1
ATOM 4845 C CA . THR A 1 599 ? 7.689 -13.246 -5.388 1.00 90.44 599 THR A CA 1
ATOM 4846 C C . THR A 1 599 ? 8.119 -14.472 -4.589 1.00 90.44 599 THR A C 1
ATOM 4848 O O . THR A 1 599 ? 8.978 -14.381 -3.703 1.00 90.44 599 THR A O 1
ATOM 4851 N N . THR A 1 600 ? 7.531 -15.626 -4.909 1.00 93.31 600 THR A N 1
ATOM 4852 C CA . THR A 1 600 ? 7.744 -16.884 -4.185 1.00 93.31 600 THR A CA 1
ATOM 4853 C C . THR A 1 600 ? 7.872 -18.085 -5.115 1.00 93.31 600 THR A C 1
ATOM 4855 O O . THR A 1 600 ? 7.100 -18.274 -6.053 1.00 93.31 600 THR A O 1
ATOM 4858 N N . VAL A 1 601 ? 8.840 -18.937 -4.799 1.00 94.19 601 VAL A N 1
ATOM 4859 C CA . VAL A 1 601 ? 9.064 -20.244 -5.407 1.00 94.19 601 VAL A CA 1
ATOM 4860 C C . VAL A 1 601 ? 8.756 -21.305 -4.364 1.00 94.19 601 VAL A C 1
ATOM 4862 O O . VAL A 1 601 ? 9.310 -21.279 -3.267 1.00 94.19 601 VAL A O 1
ATOM 4865 N N . VAL A 1 602 ? 7.884 -22.245 -4.701 1.00 94.00 602 VAL A N 1
ATOM 4866 C CA . VAL A 1 602 ? 7.552 -23.371 -3.825 1.00 94.00 602 VAL A CA 1
ATOM 4867 C C . VAL A 1 602 ? 8.209 -24.627 -4.381 1.00 94.00 602 VAL A C 1
ATOM 4869 O O . VAL A 1 602 ? 7.954 -24.988 -5.528 1.00 94.00 602 VAL A O 1
ATOM 4872 N N . ILE A 1 603 ? 9.053 -25.276 -3.582 1.00 93.62 603 ILE A N 1
ATOM 4873 C CA . ILE A 1 603 ? 9.747 -26.519 -3.928 1.00 93.62 603 ILE A CA 1
ATOM 4874 C C . ILE A 1 603 ? 9.161 -27.660 -3.103 1.00 93.62 603 ILE A C 1
ATOM 4876 O O . ILE A 1 603 ? 8.914 -27.505 -1.905 1.00 93.62 603 ILE A O 1
ATOM 4880 N N . GLY A 1 604 ? 8.974 -28.815 -3.732 1.00 90.88 604 GLY A N 1
ATOM 4881 C CA . GLY A 1 604 ? 8.700 -30.053 -3.015 1.00 90.88 604 GLY A CA 1
ATOM 4882 C C . GLY A 1 604 ? 8.656 -31.275 -3.924 1.00 90.88 604 GLY A C 1
ATOM 4883 O O . GLY A 1 604 ? 8.712 -31.167 -5.151 1.00 90.88 604 GLY A O 1
ATOM 4884 N N . SER A 1 605 ? 8.493 -32.433 -3.293 1.00 88.75 605 SER A N 1
ATOM 4885 C CA . SER A 1 605 ? 8.365 -33.728 -3.969 1.00 88.75 605 SER A CA 1
ATOM 4886 C C . SER A 1 605 ? 6.924 -34.023 -4.418 1.00 88.75 605 SER A C 1
ATOM 4888 O O . SER A 1 605 ? 6.679 -34.886 -5.259 1.00 88.75 605 SER A O 1
ATOM 4890 N N . SER A 1 606 ? 5.931 -33.332 -3.839 1.00 89.94 606 SER A N 1
ATOM 4891 C CA . SER A 1 606 ? 4.500 -33.582 -4.074 1.00 89.94 606 SER A CA 1
ATOM 4892 C C . SER A 1 606 ? 3.827 -32.445 -4.837 1.00 89.94 606 SER A C 1
ATOM 4894 O O . SER A 1 606 ? 3.623 -31.353 -4.304 1.00 89.94 606 SER A O 1
ATOM 4896 N N . GLU A 1 607 ? 3.389 -32.735 -6.063 1.00 89.69 607 GLU A N 1
ATOM 4897 C CA . GLU A 1 607 ? 2.669 -31.786 -6.920 1.00 89.69 607 GLU A CA 1
ATOM 4898 C C . GLU A 1 607 ? 1.380 -31.258 -6.268 1.00 89.69 607 GLU A C 1
ATOM 4900 O O . GLU A 1 607 ? 1.127 -30.055 -6.292 1.00 89.69 607 GLU A O 1
ATOM 4905 N N . ALA A 1 608 ? 0.593 -32.119 -5.618 1.00 89.19 608 ALA A N 1
ATOM 4906 C CA . ALA A 1 608 ? -0.668 -31.708 -4.998 1.00 89.19 608 ALA A CA 1
ATOM 4907 C C . ALA A 1 608 ? -0.457 -30.718 -3.838 1.00 89.19 608 ALA A C 1
ATOM 4909 O O . ALA A 1 608 ? -1.221 -29.763 -3.683 1.00 89.19 608 ALA A O 1
ATOM 4910 N N . LEU A 1 609 ? 0.593 -30.920 -3.032 1.00 88.31 609 LEU A N 1
ATOM 4911 C CA . LEU A 1 609 ? 0.928 -30.003 -1.941 1.00 88.31 609 LEU A CA 1
ATOM 4912 C C . LEU A 1 609 ? 1.456 -28.676 -2.481 1.00 88.31 609 LEU A C 1
ATOM 4914 O O . LEU A 1 609 ? 1.022 -27.627 -2.008 1.00 88.31 609 LEU A O 1
ATOM 4918 N N . ILE A 1 610 ? 2.326 -28.710 -3.495 1.00 91.00 610 ILE A N 1
ATOM 4919 C CA . ILE A 1 610 ? 2.816 -27.498 -4.160 1.00 91.00 610 ILE A CA 1
ATOM 4920 C C . ILE A 1 610 ? 1.633 -26.693 -4.698 1.00 91.00 610 ILE A C 1
ATOM 4922 O O . ILE A 1 610 ? 1.498 -25.527 -4.345 1.00 91.00 610 ILE A O 1
ATOM 4926 N N . GLN A 1 611 ? 0.731 -27.309 -5.469 1.00 91.38 611 GLN A N 1
ATOM 4927 C CA . GLN A 1 611 ? -0.450 -26.626 -6.011 1.00 91.38 611 GLN A CA 1
ATOM 4928 C C . GLN A 1 611 ? -1.294 -25.981 -4.910 1.00 91.38 611 GLN A C 1
ATOM 4930 O O . GLN A 1 611 ? -1.701 -24.833 -5.056 1.00 91.38 611 GLN A O 1
ATOM 4935 N N . LYS A 1 612 ? -1.492 -26.666 -3.778 1.00 89.81 612 LYS A N 1
ATOM 4936 C CA . LYS A 1 612 ? -2.229 -26.116 -2.634 1.00 89.81 612 LYS A CA 1
ATOM 4937 C C . LYS A 1 612 ? -1.548 -24.883 -2.030 1.00 89.81 612 LYS A C 1
ATOM 4939 O O . LYS A 1 612 ? -2.220 -23.908 -1.685 1.00 89.81 612 LYS A O 1
ATOM 4944 N N . TRP A 1 613 ? -0.220 -24.893 -1.922 1.00 91.00 613 TRP A N 1
ATOM 4945 C CA . TRP A 1 613 ? 0.564 -23.734 -1.483 1.00 91.00 613 TRP A CA 1
ATOM 4946 C C . TRP A 1 613 ? 0.471 -22.569 -2.470 1.00 91.00 613 TRP A C 1
ATOM 4948 O O . TRP A 1 613 ? 0.221 -21.442 -2.042 1.00 91.00 613 TRP A O 1
ATOM 4958 N N . LEU A 1 614 ? 0.604 -22.831 -3.774 1.00 92.00 614 LEU A N 1
ATOM 4959 C CA . LEU A 1 614 ? 0.453 -21.806 -4.811 1.00 92.00 614 LEU A CA 1
ATOM 4960 C C . LEU A 1 614 ? -0.960 -21.202 -4.783 1.00 92.00 614 LEU A C 1
ATOM 4962 O O . LEU A 1 614 ? -1.101 -19.981 -4.758 1.00 92.00 614 LEU A O 1
ATOM 4966 N N . ASP A 1 615 ? -1.991 -22.047 -4.684 1.00 91.12 615 ASP A N 1
ATOM 4967 C CA . ASP A 1 615 ? -3.398 -21.648 -4.602 1.00 91.12 615 ASP A CA 1
ATOM 4968 C C . ASP A 1 615 ? -3.628 -20.744 -3.374 1.00 91.12 615 ASP A C 1
ATOM 4970 O O . ASP A 1 615 ? -4.319 -19.731 -3.465 1.00 91.12 615 ASP A O 1
ATOM 4974 N N . THR A 1 616 ? -2.966 -21.026 -2.249 1.00 90.44 616 THR A N 1
ATOM 4975 C CA . THR A 1 616 ? -3.053 -20.202 -1.030 1.00 90.44 616 THR A CA 1
ATOM 4976 C C . THR A 1 616 ? -2.341 -18.858 -1.164 1.00 90.44 616 THR A C 1
ATOM 4978 O O . THR A 1 616 ? -2.887 -17.830 -0.772 1.00 90.44 616 THR A O 1
ATOM 4981 N N . LEU A 1 617 ? -1.122 -18.847 -1.709 1.00 90.94 617 LEU A N 1
ATOM 4982 C CA . LEU A 1 617 ? -0.348 -17.618 -1.897 1.00 90.94 617 LEU A CA 1
ATOM 4983 C C . LEU A 1 617 ? -0.980 -16.707 -2.960 1.00 90.94 617 LEU A C 1
ATOM 4985 O O . LEU A 1 617 ? -0.900 -15.484 -2.847 1.00 90.94 617 LEU A O 1
ATOM 4989 N N . SER A 1 618 ? -1.672 -17.289 -3.946 1.00 90.38 618 SER A N 1
ATOM 4990 C CA . SER A 1 618 ? -2.372 -16.546 -4.998 1.00 90.38 618 SER A CA 1
ATOM 4991 C C . SER A 1 618 ? -3.463 -15.608 -4.464 1.00 90.38 618 SER A C 1
ATOM 4993 O O . SER A 1 618 ? -3.713 -14.574 -5.080 1.00 90.38 618 SER A O 1
ATOM 4995 N N . LEU A 1 619 ? -4.049 -15.903 -3.292 1.00 87.38 619 LEU A N 1
ATOM 4996 C CA . LEU A 1 619 ? -5.057 -15.055 -2.634 1.00 87.38 619 LEU A CA 1
ATOM 4997 C C . LEU A 1 619 ? -4.514 -13.676 -2.229 1.00 87.38 619 LEU A C 1
ATOM 4999 O O . LEU A 1 619 ? -5.280 -12.739 -2.023 1.00 87.38 619 LEU A O 1
ATOM 5003 N N . PHE A 1 620 ? -3.194 -13.544 -2.095 1.00 86.62 620 PHE A N 1
ATOM 5004 C CA . PHE A 1 620 ? -2.539 -12.299 -1.701 1.00 86.62 620 PHE A CA 1
ATOM 5005 C C . PHE A 1 620 ? -1.949 -11.514 -2.884 1.00 86.62 620 PHE A C 1
ATOM 5007 O O . PHE A 1 620 ? -1.306 -10.470 -2.693 1.00 86.62 620 PHE A O 1
ATOM 5014 N N . LEU A 1 621 ? -2.154 -12.005 -4.107 1.00 86.56 621 LEU A N 1
ATOM 5015 C CA . LEU A 1 621 ? -1.729 -11.354 -5.339 1.00 86.56 621 LEU A CA 1
ATOM 5016 C C . LEU A 1 621 ? -2.860 -10.542 -5.972 1.00 86.56 621 LEU A C 1
ATOM 5018 O O . LEU A 1 621 ? -4.030 -10.907 -5.911 1.00 86.56 621 LEU A O 1
ATOM 5022 N N . THR A 1 622 ? -2.492 -9.458 -6.652 1.00 84.25 622 THR A N 1
ATOM 5023 C CA . THR A 1 622 ? -3.436 -8.691 -7.483 1.00 84.25 622 THR A CA 1
ATOM 5024 C C . THR A 1 622 ? -3.743 -9.427 -8.793 1.00 84.25 622 THR A C 1
ATOM 5026 O O . THR A 1 622 ? -2.995 -10.317 -9.201 1.00 84.25 622 THR A O 1
ATOM 5029 N N . VAL A 1 623 ? -4.804 -9.050 -9.523 1.00 82.94 623 VAL A N 1
ATOM 5030 C CA . VAL A 1 623 ? -5.091 -9.636 -10.857 1.00 82.94 623 VAL A CA 1
ATOM 5031 C C . VAL A 1 623 ? -3.912 -9.484 -11.818 1.00 82.94 623 VAL A C 1
ATOM 5033 O O . VAL A 1 623 ? -3.577 -10.420 -12.540 1.00 82.94 623 VAL A O 1
ATOM 5036 N N . LYS A 1 624 ? -3.244 -8.325 -11.801 1.00 83.25 624 LYS A N 1
ATOM 5037 C CA . LYS A 1 624 ? -2.063 -8.057 -12.636 1.00 83.25 624 LYS A CA 1
ATOM 5038 C C . LYS A 1 624 ? -0.910 -9.007 -12.296 1.00 83.25 624 LYS A C 1
ATOM 5040 O O . LYS A 1 624 ? -0.268 -9.538 -13.188 1.00 83.25 624 LYS A O 1
ATOM 5045 N N . GLU A 1 625 ? -0.695 -9.303 -11.018 1.00 86.00 625 GLU A N 1
ATOM 5046 C CA . GLU A 1 625 ? 0.345 -10.246 -10.575 1.00 86.00 625 GLU A CA 1
ATOM 5047 C C . GLU A 1 625 ? -0.020 -11.709 -10.837 1.00 86.00 625 GLU A C 1
ATOM 5049 O O . GLU A 1 625 ? 0.850 -12.515 -11.174 1.00 86.00 625 GLU A O 1
ATOM 5054 N N . ARG A 1 626 ? -1.308 -12.054 -10.735 1.00 87.75 626 ARG A N 1
ATOM 5055 C CA . ARG A 1 626 ? -1.821 -13.380 -11.101 1.00 87.75 626 ARG A CA 1
ATOM 5056 C C . ARG A 1 626 ? -1.604 -13.679 -12.585 1.00 87.75 626 ARG A C 1
ATOM 5058 O O . ARG A 1 626 ? -1.334 -14.825 -12.927 1.00 87.75 626 ARG A O 1
ATOM 5065 N N . LYS A 1 627 ? -1.637 -12.671 -13.462 1.00 85.75 627 LYS A N 1
ATOM 5066 C CA . LYS A 1 627 ? -1.278 -12.838 -14.883 1.00 85.75 627 LYS A CA 1
ATOM 5067 C C . LYS A 1 627 ? 0.197 -13.178 -15.113 1.00 85.75 627 LYS A C 1
ATOM 5069 O O . LYS A 1 627 ? 0.502 -13.763 -16.133 1.00 85.75 627 LYS A O 1
ATOM 5074 N N . VAL A 1 628 ? 1.095 -12.865 -14.178 1.00 86.38 628 VAL A N 1
ATOM 5075 C CA . VAL A 1 628 ? 2.541 -13.181 -14.268 1.00 86.38 628 VAL A CA 1
ATOM 5076 C C . VAL A 1 628 ? 2.909 -14.357 -13.342 1.00 86.38 628 VAL A C 1
ATOM 5078 O O . VAL A 1 628 ? 4.042 -14.516 -12.890 1.00 86.38 628 VAL A O 1
ATOM 5081 N N . SER A 1 629 ? 1.918 -15.169 -12.977 1.00 90.06 629 SER A N 1
ATOM 5082 C CA . SER A 1 629 ? 2.066 -16.329 -12.095 1.00 90.06 629 SER A CA 1
ATOM 5083 C C . SER A 1 629 ? 1.666 -17.602 -12.830 1.00 90.06 629 SER A C 1
ATOM 5085 O O . SER A 1 629 ? 0.756 -17.593 -13.659 1.00 90.06 629 SER A O 1
ATOM 5087 N N . SER A 1 630 ? 2.300 -18.724 -12.487 1.00 88.19 630 SER A N 1
ATOM 5088 C CA . SER A 1 630 ? 1.963 -20.029 -13.060 1.00 88.19 630 SER A CA 1
ATOM 5089 C C . SER A 1 630 ? 1.445 -20.977 -11.993 1.00 88.19 630 SER A C 1
ATOM 5091 O O . SER A 1 630 ? 2.083 -21.186 -10.962 1.00 88.19 630 SER A O 1
ATOM 5093 N N . ARG A 1 631 ? 0.310 -21.611 -12.296 1.00 86.75 631 ARG A N 1
ATOM 5094 C CA . ARG A 1 631 ? -0.185 -22.786 -11.568 1.00 86.75 631 ARG A CA 1
ATOM 5095 C C . ARG A 1 631 ? 0.478 -24.085 -12.041 1.00 86.75 631 ARG A C 1
ATOM 5097 O O . ARG A 1 631 ? 0.467 -25.074 -11.318 1.00 86.75 631 ARG A O 1
ATOM 5104 N N . GLN A 1 632 ? 1.042 -24.089 -13.252 1.00 84.75 632 GLN A N 1
ATOM 5105 C CA . GLN A 1 632 ? 1.779 -25.230 -13.793 1.00 84.75 632 GLN A CA 1
ATOM 5106 C C . GLN A 1 632 ? 3.119 -25.372 -13.070 1.00 84.75 632 GLN A C 1
ATOM 5108 O O . GLN A 1 632 ? 3.839 -24.384 -12.892 1.00 84.75 632 GLN A O 1
ATOM 5113 N N . ILE A 1 633 ? 3.432 -26.605 -12.672 1.00 85.62 633 ILE A N 1
ATOM 5114 C CA . ILE A 1 633 ? 4.681 -26.943 -11.996 1.00 85.62 633 ILE A CA 1
ATOM 5115 C C . ILE A 1 633 ? 5.758 -27.203 -13.041 1.00 85.62 633 ILE A C 1
ATOM 5117 O O . ILE A 1 633 ? 5.597 -28.039 -13.930 1.00 85.62 633 ILE A O 1
ATOM 5121 N N . ASN A 1 634 ? 6.875 -26.499 -12.896 1.00 85.31 634 ASN A N 1
ATOM 5122 C CA . ASN A 1 634 ? 8.008 -26.596 -13.802 1.00 85.31 634 ASN A CA 1
ATOM 5123 C C . ASN A 1 634 ? 9.165 -27.363 -13.152 1.00 85.31 634 ASN A C 1
ATOM 5125 O O . ASN A 1 634 ? 9.233 -27.536 -11.938 1.00 85.31 634 ASN A O 1
ATOM 5129 N N . LYS A 1 635 ? 10.105 -27.826 -13.978 1.00 84.75 635 LYS A N 1
ATOM 5130 C CA . LYS A 1 635 ? 11.375 -28.418 -13.513 1.00 84.75 635 LYS A CA 1
ATOM 5131 C C . LYS A 1 635 ? 12.528 -27.421 -13.513 1.00 84.75 635 LYS A C 1
ATOM 5133 O O . LYS A 1 635 ? 13.584 -27.691 -12.956 1.00 84.75 635 LYS A O 1
ATOM 5138 N N . GLU A 1 636 ? 12.334 -26.275 -14.156 1.00 86.06 636 GLU A N 1
ATOM 5139 C CA . GLU A 1 636 ? 13.317 -25.207 -14.217 1.00 86.06 636 GLU A CA 1
ATOM 5140 C C . GLU A 1 636 ? 12.745 -23.927 -13.630 1.00 86.06 636 GLU A C 1
ATOM 5142 O O . GLU A 1 636 ? 11.589 -23.578 -13.867 1.00 86.06 636 GLU A O 1
ATOM 5147 N N . PHE A 1 637 ? 13.592 -23.215 -12.892 1.00 89.56 637 PHE A N 1
ATOM 5148 C CA . PHE A 1 637 ? 13.278 -21.895 -12.376 1.00 89.56 637 PHE A CA 1
ATOM 5149 C C . PHE A 1 637 ? 13.195 -20.871 -13.514 1.00 89.56 637 PHE A C 1
ATOM 5151 O O . PHE A 1 637 ? 14.149 -20.714 -14.288 1.00 89.56 637 PHE A O 1
ATOM 5158 N N . ILE A 1 638 ? 12.068 -20.158 -13.565 1.00 89.00 638 ILE A N 1
ATOM 5159 C CA . ILE A 1 638 ? 11.808 -19.072 -14.510 1.00 89.00 638 ILE A CA 1
ATOM 5160 C C . ILE A 1 638 ? 11.917 -17.738 -13.752 1.00 89.00 638 ILE A C 1
ATOM 5162 O O . ILE A 1 638 ? 11.162 -17.518 -12.799 1.00 89.00 638 ILE A O 1
ATOM 5166 N N . PRO A 1 639 ? 12.844 -16.841 -14.131 1.00 88.19 639 PRO A N 1
ATOM 5167 C CA . PRO A 1 639 ? 12.987 -15.533 -13.490 1.00 88.19 639 PRO A CA 1
ATOM 5168 C C . PRO A 1 639 ? 11.742 -14.646 -13.649 1.00 88.19 639 PRO A C 1
ATOM 5170 O O . PRO A 1 639 ? 11.025 -14.757 -14.638 1.00 88.19 639 PRO A O 1
ATOM 5173 N N . ASP A 1 640 ? 11.528 -13.734 -12.695 1.00 88.25 640 ASP A N 1
ATOM 5174 C CA . ASP A 1 640 ? 10.454 -12.718 -12.670 1.00 88.25 640 ASP A CA 1
ATOM 5175 C C . ASP A 1 640 ? 9.002 -13.225 -12.596 1.00 88.25 640 ASP A C 1
ATOM 5177 O O . ASP A 1 640 ? 8.082 -12.416 -12.471 1.00 88.25 640 ASP A O 1
ATOM 5181 N N . MET A 1 641 ? 8.785 -14.542 -12.581 1.00 89.69 641 MET A N 1
ATOM 5182 C CA . MET A 1 641 ? 7.489 -15.120 -12.220 1.00 89.69 641 MET A CA 1
ATOM 5183 C C . MET A 1 641 ? 7.147 -14.763 -10.772 1.00 89.69 641 MET A C 1
ATOM 5185 O O . MET A 1 641 ? 7.970 -14.932 -9.869 1.00 89.69 641 MET A O 1
ATOM 5189 N N . MET A 1 642 ? 5.915 -14.306 -10.547 1.00 89.69 642 MET A N 1
ATOM 5190 C CA . MET A 1 642 ? 5.446 -13.920 -9.214 1.00 89.69 642 MET A CA 1
ATOM 5191 C C . MET A 1 642 ? 5.333 -15.140 -8.303 1.00 89.69 642 MET A C 1
ATOM 5193 O O . MET A 1 642 ? 5.979 -15.216 -7.265 1.00 89.69 642 MET A O 1
ATOM 5197 N N . ILE A 1 643 ? 4.553 -16.134 -8.713 1.00 93.44 643 ILE A N 1
ATOM 5198 C CA . ILE A 1 643 ? 4.439 -17.404 -8.002 1.00 93.44 643 ILE A CA 1
ATOM 5199 C C . ILE A 1 643 ? 4.712 -18.540 -8.987 1.00 93.44 643 ILE A C 1
ATOM 5201 O O . ILE A 1 643 ? 4.157 -18.559 -10.090 1.00 93.44 643 ILE A O 1
ATOM 5205 N N . GLN A 1 644 ? 5.571 -19.481 -8.587 1.00 93.38 644 GLN A N 1
ATOM 5206 C CA . GLN A 1 644 ? 5.862 -20.693 -9.355 1.00 93.38 644 GLN A CA 1
ATOM 5207 C C . GLN A 1 644 ? 6.118 -21.899 -8.443 1.00 93.38 644 GLN A C 1
ATOM 5209 O O . GLN A 1 644 ? 6.713 -21.774 -7.370 1.00 93.38 644 GLN A O 1
ATOM 5214 N N . GLY A 1 645 ? 5.680 -23.074 -8.895 1.00 92.19 645 GLY A N 1
ATOM 5215 C CA . GLY A 1 645 ? 5.982 -24.358 -8.265 1.00 92.19 645 GLY A CA 1
ATOM 5216 C C . GLY A 1 645 ? 7.091 -25.087 -9.011 1.00 92.19 645 GLY A C 1
ATOM 5217 O O . GLY A 1 645 ? 7.056 -25.146 -10.243 1.00 92.19 645 GLY A O 1
ATOM 5218 N N . LEU A 1 646 ? 8.043 -25.656 -8.274 1.00 91.88 646 LEU A N 1
ATOM 5219 C CA . LEU A 1 646 ? 9.138 -26.452 -8.817 1.00 91.88 646 LEU A CA 1
ATOM 5220 C C . LEU A 1 646 ? 9.169 -27.848 -8.193 1.00 91.88 646 LEU A C 1
ATOM 5222 O O . LEU A 1 646 ? 9.122 -27.988 -6.971 1.00 91.88 646 LEU A O 1
ATOM 5226 N N . LEU A 1 647 ? 9.270 -28.869 -9.042 1.00 90.75 647 LEU A N 1
ATOM 5227 C CA . LEU A 1 647 ? 9.356 -30.266 -8.616 1.00 90.75 647 LEU A CA 1
ATOM 5228 C C . LEU A 1 647 ? 10.822 -30.708 -8.525 1.00 90.75 647 LEU A C 1
ATOM 5230 O O . LEU A 1 647 ? 11.542 -30.605 -9.519 1.00 90.75 647 LEU A O 1
ATOM 5234 N N . ASP A 1 648 ? 11.242 -31.221 -7.367 1.00 82.56 648 ASP A N 1
ATOM 5235 C CA . ASP A 1 648 ? 12.568 -31.829 -7.137 1.00 82.56 648 ASP A CA 1
ATOM 5236 C C . ASP A 1 648 ? 13.780 -30.946 -7.528 1.00 82.56 648 ASP A C 1
ATOM 5238 O O . ASP A 1 648 ? 14.822 -31.432 -7.977 1.00 82.56 648 ASP A O 1
ATOM 5242 N N . VAL A 1 649 ? 13.658 -29.624 -7.369 1.00 84.25 649 VAL A N 1
ATOM 5243 C CA . VAL A 1 649 ? 14.711 -28.642 -7.694 1.00 84.25 649 VAL A CA 1
ATOM 5244 C C . VAL A 1 649 ? 15.568 -28.324 -6.470 1.00 84.25 649 VAL A C 1
ATOM 5246 O O . VAL A 1 649 ? 15.071 -28.182 -5.358 1.00 84.25 649 VAL A O 1
ATOM 5249 N N . THR A 1 650 ? 16.876 -28.146 -6.672 1.00 84.62 650 THR A N 1
ATOM 5250 C CA . THR A 1 650 ? 17.794 -27.738 -5.591 1.00 84.62 650 THR A CA 1
ATOM 5251 C C . THR A 1 650 ? 17.932 -26.218 -5.502 1.00 84.62 650 THR A C 1
ATOM 5253 O O . THR A 1 650 ? 17.910 -25.522 -6.517 1.00 84.62 650 THR A O 1
ATOM 5256 N N . LEU A 1 651 ? 18.180 -25.688 -4.298 1.00 84.50 651 LEU A N 1
ATOM 5257 C CA . LEU A 1 651 ? 18.371 -24.244 -4.073 1.00 84.50 651 LEU A CA 1
ATOM 5258 C C . LEU A 1 651 ? 19.456 -23.626 -4.968 1.00 84.50 651 LEU A C 1
ATOM 5260 O O . LEU A 1 651 ? 19.282 -22.517 -5.468 1.00 84.50 651 LEU A O 1
ATOM 5264 N N . LYS A 1 652 ? 20.541 -24.362 -5.244 1.00 83.19 652 LYS A N 1
ATOM 5265 C CA . LYS A 1 652 ? 21.647 -23.892 -6.095 1.00 83.19 652 LYS A CA 1
ATOM 5266 C C . LYS A 1 652 ? 21.203 -23.564 -7.524 1.00 83.19 652 LYS A C 1
ATOM 5268 O O . LYS A 1 652 ? 21.664 -22.582 -8.093 1.00 83.19 652 LYS A O 1
ATOM 5273 N N . GLN A 1 653 ? 20.273 -24.341 -8.084 1.00 83.50 653 GLN A N 1
ATOM 5274 C CA . GLN A 1 653 ? 19.743 -24.095 -9.432 1.00 83.50 653 GLN A CA 1
ATOM 5275 C C . GLN A 1 653 ? 18.959 -22.776 -9.510 1.00 83.50 653 GLN A C 1
ATOM 5277 O O . GLN A 1 653 ? 18.922 -22.144 -10.567 1.00 83.50 653 GLN A O 1
ATOM 5282 N N . ILE A 1 654 ? 18.360 -22.347 -8.395 1.00 84.81 654 ILE A N 1
ATOM 5283 C CA . ILE A 1 654 ? 17.676 -21.055 -8.283 1.00 84.81 654 ILE A CA 1
ATOM 5284 C C . ILE A 1 654 ? 18.701 -19.936 -8.084 1.00 84.81 654 ILE A C 1
ATOM 5286 O O . ILE A 1 654 ? 18.625 -18.920 -8.770 1.00 84.81 654 ILE A O 1
ATOM 5290 N N . GLU A 1 655 ? 19.684 -20.127 -7.197 1.00 84.19 655 GLU A N 1
ATOM 5291 C CA . GLU A 1 655 ? 20.754 -19.149 -6.942 1.00 84.19 655 GLU A CA 1
ATOM 5292 C C . GLU A 1 655 ? 21.511 -18.764 -8.217 1.00 84.19 655 GLU A C 1
ATOM 5294 O O . GLU A 1 655 ? 21.752 -17.581 -8.454 1.00 84.19 655 GLU A O 1
ATOM 5299 N N . ASP A 1 656 ? 21.818 -19.741 -9.076 1.00 82.38 656 ASP A N 1
ATOM 5300 C CA . ASP A 1 656 ? 22.549 -19.507 -10.323 1.00 82.38 656 ASP A CA 1
ATOM 5301 C C . ASP A 1 656 ? 21.793 -18.599 -11.305 1.00 82.38 656 ASP A C 1
ATOM 5303 O O . ASP A 1 656 ? 22.427 -17.865 -12.057 1.00 82.38 656 ASP A O 1
ATOM 5307 N N . LYS A 1 657 ? 20.454 -18.616 -11.303 1.00 83.81 657 LYS A N 1
ATOM 5308 C CA . LYS A 1 657 ? 19.613 -17.789 -12.189 1.00 83.81 657 LYS A CA 1
ATOM 5309 C C . LYS A 1 657 ? 19.015 -16.565 -11.478 1.00 83.81 657 LYS A C 1
ATOM 5311 O O . LYS A 1 657 ? 18.370 -15.742 -12.130 1.00 83.81 657 LYS A O 1
ATOM 5316 N N . LEU A 1 658 ? 19.241 -16.408 -10.169 1.00 84.81 658 LEU A N 1
ATOM 5317 C CA . LEU A 1 658 ? 18.607 -15.383 -9.334 1.00 84.81 658 LEU A CA 1
ATOM 5318 C C . LEU A 1 658 ? 18.860 -13.970 -9.867 1.00 84.81 658 LEU A C 1
ATOM 5320 O O . LEU A 1 658 ? 17.925 -13.188 -9.969 1.00 84.81 658 LEU A O 1
ATOM 5324 N N . TYR A 1 659 ? 20.089 -13.674 -10.295 1.00 83.31 659 TYR A N 1
ATOM 5325 C CA . TYR A 1 659 ? 20.495 -12.350 -10.785 1.00 83.31 659 TYR A CA 1
ATOM 5326 C C . TYR A 1 659 ? 19.686 -11.835 -11.978 1.00 83.31 659 TYR A C 1
ATOM 5328 O O . TYR A 1 659 ? 19.676 -10.633 -12.248 1.00 83.31 659 TYR A O 1
ATOM 5336 N N . GLN A 1 660 ? 19.015 -12.727 -12.706 1.00 84.75 660 GLN A N 1
ATOM 5337 C CA . GLN A 1 660 ? 18.129 -12.334 -13.788 1.00 84.75 660 GLN A CA 1
ATOM 5338 C C . GLN A 1 660 ? 16.886 -11.645 -13.204 1.00 84.75 660 GLN A C 1
ATOM 5340 O O . GLN A 1 660 ? 16.515 -10.581 -13.684 1.00 84.75 660 GLN A O 1
ATOM 5345 N N . SER A 1 661 ? 16.324 -12.134 -12.098 1.00 87.81 661 SER A N 1
ATOM 5346 C CA . SER A 1 661 ? 15.141 -11.542 -11.460 1.00 87.81 661 SER A CA 1
ATOM 5347 C C . SER A 1 661 ? 15.356 -10.081 -11.033 1.00 87.81 661 SER A C 1
ATOM 5349 O O . SER A 1 661 ? 16.345 -9.754 -10.370 1.00 87.81 661 SER A O 1
ATOM 5351 N N . LEU A 1 662 ? 14.400 -9.204 -11.351 1.00 83.94 662 LEU A N 1
ATOM 5352 C CA . LEU A 1 662 ? 14.343 -7.817 -10.871 1.00 83.94 662 LEU A CA 1
ATOM 5353 C C . LEU A 1 662 ? 14.043 -7.740 -9.368 1.00 83.94 662 LEU A C 1
ATOM 5355 O O . LEU A 1 662 ? 14.415 -6.773 -8.696 1.00 83.94 662 LEU A O 1
ATOM 5359 N N . ARG A 1 663 ? 13.330 -8.742 -8.846 1.00 85.50 663 ARG A N 1
ATOM 5360 C CA . ARG A 1 663 ? 12.766 -8.748 -7.493 1.00 85.50 663 ARG A CA 1
ATOM 5361 C C . ARG A 1 663 ? 13.463 -9.787 -6.607 1.00 85.50 663 ARG A C 1
ATOM 5363 O O . ARG A 1 663 ? 13.886 -10.826 -7.120 1.00 85.50 663 ARG A O 1
ATOM 5370 N N . PRO A 1 664 ? 13.568 -9.523 -5.290 1.00 87.88 664 PRO A N 1
ATOM 5371 C CA . PRO A 1 664 ? 13.995 -10.528 -4.320 1.00 87.88 664 PRO A CA 1
ATOM 5372 C C . PRO A 1 664 ? 13.022 -11.713 -4.306 1.00 87.88 664 PRO A C 1
ATOM 5374 O O . PRO A 1 664 ? 11.860 -11.557 -4.660 1.00 87.88 664 PRO A O 1
ATOM 5377 N N . ILE A 1 665 ? 13.469 -12.894 -3.893 1.00 90.88 665 ILE A N 1
ATOM 5378 C CA . ILE A 1 665 ? 12.689 -14.134 -3.983 1.00 90.88 665 ILE A CA 1
ATOM 5379 C C . ILE A 1 665 ? 12.645 -14.824 -2.627 1.00 90.88 665 ILE A C 1
ATOM 5381 O O . ILE A 1 665 ? 13.636 -14.869 -1.894 1.00 90.88 665 ILE A O 1
ATOM 5385 N N . THR A 1 666 ? 11.489 -15.403 -2.323 1.00 92.94 666 THR A N 1
ATOM 5386 C CA . THR A 1 666 ? 11.338 -16.389 -1.253 1.00 92.94 666 THR A CA 1
ATOM 5387 C C . THR A 1 666 ? 11.246 -17.783 -1.819 1.00 92.94 666 THR A C 1
ATOM 5389 O O . THR A 1 666 ? 10.527 -18.019 -2.783 1.00 92.94 666 THR A O 1
ATOM 5392 N N . VAL A 1 667 ? 11.969 -18.711 -1.211 1.00 93.31 667 VAL A N 1
ATOM 5393 C CA . VAL A 1 667 ? 11.908 -20.124 -1.554 1.00 93.31 667 VAL A CA 1
ATOM 5394 C C . VAL A 1 667 ? 11.347 -20.876 -0.356 1.00 93.31 667 VAL A C 1
ATOM 5396 O O . VAL A 1 667 ? 11.923 -20.848 0.732 1.00 93.31 667 VAL A O 1
ATOM 5399 N N . ILE A 1 668 ? 10.194 -21.507 -0.550 1.00 93.38 668 ILE A N 1
ATOM 5400 C CA . ILE A 1 668 ? 9.538 -22.352 0.446 1.00 93.38 668 ILE A CA 1
ATOM 5401 C C . ILE A 1 668 ? 9.866 -23.795 0.086 1.00 93.38 668 ILE A C 1
ATOM 5403 O O . ILE A 1 668 ? 9.406 -24.290 -0.940 1.00 93.38 668 ILE A O 1
ATOM 5407 N N . ASP A 1 669 ? 10.654 -24.452 0.928 1.00 92.25 669 ASP A N 1
ATOM 5408 C CA . ASP A 1 669 ? 10.929 -25.880 0.825 1.00 92.25 669 ASP A CA 1
ATOM 5409 C C . ASP A 1 669 ? 9.914 -26.635 1.694 1.00 92.25 669 ASP A C 1
ATOM 5411 O O . ASP A 1 669 ? 9.956 -26.569 2.930 1.00 92.25 669 ASP A O 1
ATOM 5415 N N . ILE A 1 670 ? 8.958 -27.297 1.034 1.00 89.81 670 ILE A N 1
ATOM 5416 C CA . ILE A 1 670 ? 7.901 -28.066 1.701 1.00 89.81 670 ILE A CA 1
ATOM 5417 C C . ILE A 1 670 ? 8.485 -29.319 2.361 1.00 89.81 670 ILE A C 1
ATOM 5419 O O . ILE A 1 670 ? 8.054 -29.674 3.455 1.00 89.81 670 ILE A O 1
ATOM 5423 N N . ASP A 1 671 ? 9.466 -29.967 1.732 1.00 87.12 671 ASP A N 1
ATOM 5424 C CA . ASP A 1 671 ? 9.991 -31.256 2.188 1.00 87.12 671 ASP A CA 1
ATOM 5425 C C . ASP A 1 671 ? 10.880 -31.082 3.428 1.00 87.12 671 ASP A C 1
ATOM 5427 O O . ASP A 1 671 ? 10.830 -31.885 4.361 1.00 87.12 671 ASP A O 1
ATOM 5431 N N . GLN A 1 672 ? 11.668 -30.002 3.472 1.00 85.94 672 GLN A N 1
ATOM 5432 C CA . GLN A 1 672 ? 12.517 -29.668 4.622 1.00 85.94 672 GLN A CA 1
ATOM 5433 C C . GLN A 1 672 ? 11.803 -28.827 5.689 1.00 85.94 672 GLN A C 1
ATOM 5435 O O . GLN A 1 672 ? 12.377 -28.598 6.756 1.00 85.94 672 GLN A O 1
ATOM 5440 N N . HIS A 1 673 ? 10.584 -28.341 5.418 1.00 87.75 673 HIS A N 1
ATOM 5441 C CA . HIS A 1 673 ? 9.886 -27.344 6.239 1.00 87.75 673 HIS A CA 1
ATOM 5442 C C . HIS A 1 673 ? 10.754 -26.109 6.549 1.00 87.75 673 HIS A C 1
ATOM 5444 O O . HIS A 1 673 ? 10.768 -25.586 7.668 1.00 87.75 673 HIS A O 1
ATOM 5450 N N . GLN A 1 674 ? 11.492 -25.622 5.547 1.00 89.38 674 GLN A N 1
ATOM 5451 C CA . GLN A 1 674 ? 12.360 -24.450 5.677 1.00 89.38 674 GLN A CA 1
ATOM 5452 C C . GLN A 1 674 ? 12.003 -23.363 4.671 1.00 89.38 674 GLN A C 1
ATOM 5454 O O . GLN A 1 674 ? 11.563 -23.621 3.554 1.00 89.38 674 GLN A O 1
ATOM 5459 N N . ILE A 1 675 ? 12.196 -22.114 5.094 1.00 90.88 675 ILE A N 1
ATOM 5460 C CA . ILE A 1 675 ? 11.972 -20.938 4.258 1.00 90.88 675 ILE A CA 1
ATOM 5461 C C . ILE A 1 675 ? 13.303 -20.235 4.084 1.00 90.88 675 ILE A C 1
ATOM 5463 O O . ILE A 1 675 ? 13.990 -19.904 5.054 1.00 90.88 675 ILE A O 1
ATOM 5467 N N . TYR A 1 676 ? 13.634 -19.984 2.833 1.00 90.88 676 TYR A N 1
ATOM 5468 C CA . TYR A 1 676 ? 14.841 -19.310 2.411 1.00 90.88 676 TYR A CA 1
ATOM 5469 C C . TYR A 1 676 ? 14.449 -17.966 1.806 1.00 90.88 676 TYR A C 1
ATOM 5471 O O . TYR A 1 676 ? 13.594 -17.893 0.925 1.00 90.88 676 TYR A O 1
ATOM 5479 N N . GLN A 1 677 ? 15.057 -16.887 2.286 1.00 89.31 677 GLN A N 1
ATOM 5480 C CA . GLN A 1 677 ? 14.795 -15.535 1.799 1.00 89.31 677 GLN A CA 1
ATOM 5481 C C . GLN A 1 677 ? 16.071 -14.963 1.188 1.00 89.31 677 GLN A C 1
ATOM 5483 O O . GLN A 1 677 ? 17.152 -15.070 1.781 1.00 89.31 677 GLN A O 1
ATOM 5488 N N . SER A 1 678 ? 15.948 -14.366 0.002 1.00 85.69 678 SER A N 1
ATOM 5489 C CA . SER A 1 678 ? 17.031 -13.578 -0.583 1.00 85.69 678 SER A CA 1
ATOM 5490 C C . SER A 1 678 ? 17.263 -12.285 0.208 1.00 85.69 678 SER A C 1
ATOM 5492 O O . SER A 1 678 ? 16.477 -11.907 1.076 1.00 85.69 678 SER A O 1
ATOM 5494 N N . LEU A 1 679 ? 18.307 -11.540 -0.150 1.00 78.75 679 LEU A N 1
ATOM 5495 C CA . LEU A 1 679 ? 18.514 -10.181 0.358 1.00 78.75 679 LEU A CA 1
ATOM 5496 C C . LEU A 1 679 ? 17.280 -9.289 0.122 1.00 78.75 679 LEU A C 1
ATOM 5498 O O . LEU A 1 679 ? 16.570 -9.440 -0.875 1.00 78.75 679 LEU A O 1
ATOM 5502 N N . LEU A 1 680 ? 17.053 -8.328 1.023 1.00 74.62 680 LEU A N 1
ATOM 5503 C CA . LEU A 1 680 ? 16.023 -7.297 0.856 1.00 74.62 680 LEU A CA 1
ATOM 5504 C C . LEU A 1 680 ? 16.352 -6.407 -0.350 1.00 74.62 680 LEU A C 1
ATOM 5506 O O . LEU A 1 680 ? 17.518 -6.214 -0.687 1.00 74.62 680 LEU A O 1
ATOM 5510 N N . HIS A 1 681 ? 15.336 -5.819 -0.981 1.00 75.50 681 HIS A N 1
ATOM 5511 C CA . HIS A 1 681 ? 15.446 -5.197 -2.307 1.00 75.50 681 HIS A CA 1
ATOM 5512 C C . HIS A 1 681 ? 16.609 -4.223 -2.512 1.00 75.50 681 HIS A C 1
ATOM 5514 O O . HIS A 1 681 ? 17.275 -4.299 -3.538 1.00 75.50 681 HIS A O 1
ATOM 5520 N N . THR A 1 682 ? 16.903 -3.335 -1.560 1.00 68.50 682 THR A N 1
ATOM 5521 C CA . THR A 1 682 ? 18.012 -2.376 -1.707 1.00 68.50 682 THR A CA 1
ATOM 5522 C C . THR A 1 682 ? 19.357 -3.088 -1.796 1.00 68.50 682 THR A C 1
ATOM 5524 O O . THR A 1 682 ? 20.163 -2.804 -2.676 1.00 68.50 682 THR A O 1
ATOM 5527 N N . GLN A 1 683 ? 19.578 -4.050 -0.900 1.00 71.69 683 GLN A N 1
ATOM 5528 C CA . GLN A 1 683 ? 20.790 -4.866 -0.877 1.00 71.69 683 GLN A CA 1
ATOM 5529 C C . GLN A 1 683 ? 20.842 -5.781 -2.101 1.00 71.69 683 GLN A C 1
ATOM 5531 O O . GLN A 1 683 ? 21.891 -5.924 -2.721 1.00 71.69 683 GLN A O 1
ATOM 5536 N N . TYR A 1 684 ? 19.695 -6.338 -2.484 1.00 80.31 684 TYR A N 1
ATOM 5537 C CA . TYR A 1 684 ? 19.543 -7.167 -3.669 1.00 80.31 684 TYR A CA 1
ATOM 5538 C C . TYR A 1 684 ? 19.876 -6.406 -4.958 1.00 80.31 684 TYR A C 1
ATOM 5540 O O . TYR A 1 684 ? 20.593 -6.930 -5.802 1.00 80.31 684 TYR A O 1
ATOM 5548 N N . LYS A 1 685 ? 19.432 -5.151 -5.101 1.00 76.88 685 LYS A N 1
ATOM 5549 C CA . LYS A 1 685 ? 19.723 -4.307 -6.269 1.00 76.88 685 LYS A CA 1
ATOM 5550 C C . LYS A 1 685 ? 21.218 -4.011 -6.392 1.00 76.88 685 LYS A C 1
ATOM 5552 O O . LYS A 1 685 ? 21.763 -4.120 -7.488 1.00 76.88 685 LYS A O 1
ATOM 5557 N N . THR A 1 686 ? 21.884 -3.690 -5.282 1.00 72.12 686 THR A N 1
ATOM 5558 C CA . THR A 1 686 ? 23.342 -3.488 -5.253 1.00 72.12 686 THR A CA 1
ATOM 5559 C C . THR A 1 686 ? 24.089 -4.778 -5.582 1.00 72.12 686 THR A C 1
ATOM 5561 O O . THR A 1 686 ? 24.978 -4.772 -6.426 1.00 72.12 686 THR A O 1
ATOM 5564 N N . TYR A 1 687 ? 23.684 -5.900 -4.987 1.00 78.81 687 TYR A N 1
ATOM 5565 C CA . TYR A 1 687 ? 24.257 -7.210 -5.288 1.00 78.81 687 TYR A CA 1
ATOM 5566 C C . TYR A 1 687 ? 24.104 -7.573 -6.773 1.00 78.81 687 TYR A C 1
ATOM 5568 O O . TYR A 1 687 ? 25.067 -7.963 -7.432 1.00 78.81 687 TYR A O 1
ATOM 5576 N N . ARG A 1 688 ? 22.898 -7.397 -7.323 1.00 82.88 688 ARG A N 1
ATOM 5577 C CA . ARG A 1 688 ? 22.591 -7.652 -8.732 1.00 82.88 688 ARG A CA 1
ATOM 5578 C C . ARG A 1 688 ? 23.456 -6.790 -9.648 1.00 82.88 688 ARG A C 1
ATOM 5580 O O . ARG A 1 688 ? 23.974 -7.303 -10.635 1.00 82.88 688 ARG A O 1
ATOM 5587 N N . TYR A 1 689 ? 23.647 -5.515 -9.305 1.00 77.38 689 TYR A N 1
ATOM 5588 C CA . TYR A 1 689 ? 24.554 -4.622 -10.025 1.00 77.38 689 TYR A CA 1
ATOM 5589 C C . TYR A 1 689 ? 25.989 -5.142 -10.042 1.00 77.38 689 TYR A C 1
ATOM 5591 O O . TYR A 1 689 ? 26.576 -5.274 -11.113 1.00 77.38 689 TYR A O 1
ATOM 5599 N N . GLU A 1 690 ? 26.543 -5.468 -8.875 1.00 76.31 690 GLU A N 1
ATOM 5600 C CA . GLU A 1 690 ? 27.911 -5.974 -8.758 1.00 76.31 690 GLU A CA 1
ATOM 5601 C C . GLU A 1 690 ? 28.097 -7.280 -9.534 1.00 76.31 690 GLU A C 1
ATOM 5603 O O . GLU A 1 690 ? 29.084 -7.431 -10.257 1.00 76.31 690 GLU A O 1
ATOM 5608 N N . LEU A 1 691 ? 27.124 -8.194 -9.459 1.00 78.38 691 LEU A N 1
ATOM 5609 C CA . LEU A 1 691 ? 27.192 -9.460 -10.177 1.00 78.38 691 LEU A CA 1
ATOM 5610 C C . LEU A 1 691 ? 27.108 -9.257 -11.693 1.00 78.38 691 LEU A C 1
ATOM 5612 O O . LEU A 1 691 ? 27.955 -9.779 -12.416 1.00 78.38 691 LEU A O 1
ATOM 5616 N N . LEU A 1 692 ? 26.144 -8.475 -12.186 1.00 79.19 692 LEU A N 1
ATOM 5617 C CA . LEU A 1 692 ? 26.011 -8.182 -13.617 1.00 79.19 692 LEU A CA 1
ATOM 5618 C C . LEU A 1 692 ? 27.254 -7.472 -14.160 1.00 79.19 692 LEU A C 1
ATOM 5620 O O . LEU A 1 692 ? 27.761 -7.847 -15.216 1.00 79.19 692 LEU A O 1
ATOM 5624 N N . ARG A 1 693 ? 27.791 -6.504 -13.408 1.00 76.38 693 ARG A N 1
ATOM 5625 C CA . ARG A 1 693 ? 29.048 -5.821 -13.728 1.00 76.38 693 ARG A CA 1
ATOM 5626 C C . ARG A 1 693 ? 30.204 -6.816 -13.817 1.00 76.38 693 ARG A C 1
ATOM 5628 O O . ARG A 1 693 ? 30.950 -6.787 -14.786 1.00 76.38 693 ARG A O 1
ATOM 5635 N N . SER A 1 694 ? 30.317 -7.739 -12.865 1.00 75.75 694 SER A N 1
ATOM 5636 C CA . SER A 1 694 ? 31.379 -8.752 -12.860 1.00 75.75 694 SER A CA 1
ATOM 5637 C C . SER A 1 694 ? 31.269 -9.750 -14.027 1.00 75.75 694 SER A C 1
ATOM 5639 O O . SER A 1 694 ? 32.267 -10.056 -14.678 1.00 75.75 694 SER A O 1
ATOM 5641 N N . LEU A 1 695 ? 30.051 -10.195 -14.369 1.00 76.56 695 LEU A N 1
ATOM 5642 C CA . LEU A 1 695 ? 29.795 -11.081 -15.511 1.00 76.56 695 LEU A CA 1
ATOM 5643 C C . LEU A 1 695 ? 30.150 -10.397 -16.837 1.00 76.56 695 LEU A C 1
ATOM 5645 O O . LEU A 1 695 ? 30.763 -11.009 -17.717 1.00 76.56 695 LEU A O 1
ATOM 5649 N N . LEU A 1 696 ? 29.795 -9.116 -16.969 1.00 74.50 696 LEU A N 1
ATOM 5650 C CA . LEU A 1 696 ? 30.049 -8.329 -18.170 1.00 74.50 696 LEU A CA 1
ATOM 5651 C C . LEU A 1 696 ? 31.514 -7.887 -18.290 1.00 74.50 696 LEU A C 1
ATOM 5653 O O . LEU A 1 696 ? 32.028 -7.895 -19.401 1.00 74.50 696 LEU A O 1
ATOM 5657 N N . LEU A 1 697 ? 32.233 -7.572 -17.211 1.00 70.31 697 LEU A N 1
ATOM 5658 C CA . LEU A 1 697 ? 33.621 -7.091 -17.298 1.00 70.31 697 LEU A CA 1
ATOM 5659 C C . LEU A 1 697 ? 34.654 -8.232 -17.254 1.00 70.31 697 LEU A C 1
ATOM 5661 O O . LEU A 1 697 ? 35.452 -8.359 -18.186 1.00 70.31 697 LEU A O 1
ATOM 5665 N N . ASP A 1 698 ? 34.599 -9.108 -16.248 1.00 58.88 698 ASP A N 1
ATOM 5666 C CA . ASP A 1 698 ? 35.741 -9.968 -15.887 1.00 58.88 698 ASP A CA 1
ATOM 5667 C C . ASP A 1 698 ? 35.738 -11.348 -16.552 1.00 58.88 698 ASP A C 1
ATOM 5669 O O . ASP A 1 698 ? 36.792 -11.964 -16.669 1.00 58.88 698 ASP A O 1
ATOM 5673 N N . GLY A 1 699 ? 34.591 -11.816 -17.056 1.00 55.09 699 GLY A N 1
ATOM 5674 C CA . GLY A 1 699 ? 34.474 -13.107 -17.741 1.00 55.09 699 GLY A CA 1
ATOM 5675 C C . GLY A 1 699 ? 34.777 -14.309 -16.835 1.00 55.09 699 GLY A C 1
ATOM 5676 O O . GLY A 1 699 ? 35.929 -14.620 -16.575 1.00 55.09 699 GLY A O 1
ATOM 5677 N N . ALA A 1 700 ? 33.729 -15.024 -16.415 1.00 46.06 700 ALA A N 1
ATOM 5678 C CA . ALA A 1 700 ? 33.714 -16.351 -15.767 1.00 46.06 700 ALA A CA 1
ATOM 5679 C C . ALA A 1 700 ? 34.567 -16.603 -14.494 1.00 46.06 700 ALA A C 1
ATOM 5681 O O . ALA A 1 700 ? 34.216 -17.499 -13.732 1.00 46.06 700 ALA A O 1
ATOM 5682 N N . ASN A 1 701 ? 35.609 -15.825 -14.193 1.00 41.50 701 ASN A N 1
ATOM 5683 C CA . ASN A 1 701 ? 36.515 -16.022 -13.056 1.00 41.50 701 ASN A CA 1
ATOM 5684 C C . ASN A 1 701 ? 36.269 -15.002 -11.944 1.00 41.50 701 ASN A C 1
ATOM 5686 O O . ASN A 1 701 ? 37.190 -14.399 -11.396 1.00 41.50 701 ASN A O 1
ATOM 5690 N N . VAL A 1 702 ? 35.005 -14.814 -11.586 1.00 43.47 702 VAL A N 1
ATOM 5691 C CA . VAL A 1 702 ? 34.682 -14.160 -10.323 1.00 43.47 702 VAL A CA 1
ATOM 5692 C C . VAL A 1 702 ? 34.730 -15.258 -9.280 1.00 43.47 702 VAL A C 1
ATOM 5694 O O . VAL A 1 702 ? 33.919 -16.184 -9.322 1.00 43.47 702 VAL A O 1
ATOM 5697 N N . ASN A 1 703 ? 35.688 -15.166 -8.355 1.00 41.50 703 ASN A N 1
ATOM 5698 C CA . ASN A 1 703 ? 35.625 -15.887 -7.091 1.00 41.50 703 ASN A CA 1
ATOM 5699 C C . ASN A 1 703 ? 34.265 -15.560 -6.474 1.00 41.50 703 ASN A C 1
ATOM 5701 O O . ASN A 1 703 ? 34.101 -14.498 -5.867 1.00 41.50 703 ASN A O 1
ATOM 5705 N N . ARG A 1 704 ? 33.280 -16.443 -6.685 1.00 49.41 704 ARG A N 1
ATOM 5706 C CA . ARG A 1 704 ? 32.010 -16.443 -5.971 1.00 49.41 704 ARG A CA 1
ATOM 5707 C C . ARG A 1 704 ? 32.409 -16.576 -4.510 1.00 49.41 704 ARG A C 1
ATOM 5709 O O . ARG A 1 704 ? 32.642 -17.684 -4.041 1.00 49.41 704 ARG A O 1
ATOM 5716 N N . LYS A 1 705 ? 32.605 -15.456 -3.804 1.00 45.06 705 LYS A N 1
ATOM 5717 C CA . LYS A 1 705 ? 32.675 -15.494 -2.346 1.00 45.06 705 LYS A CA 1
ATOM 5718 C C . LYS A 1 705 ? 31.421 -16.252 -1.944 1.00 45.06 705 LYS A C 1
ATOM 5720 O O . LYS A 1 705 ? 30.338 -15.857 -2.371 1.00 45.06 705 LYS A O 1
ATOM 5725 N N . GLU A 1 706 ? 31.595 -17.358 -1.232 1.00 43.88 706 GLU A N 1
ATOM 5726 C CA . GLU A 1 706 ? 30.544 -18.260 -0.753 1.00 43.88 706 GLU A CA 1
ATOM 5727 C C . GLU A 1 706 ? 29.654 -17.563 0.292 1.00 43.88 706 GLU A C 1
ATOM 5729 O O . GLU A 1 706 ? 29.424 -18.058 1.388 1.00 43.88 706 GLU A O 1
ATOM 5734 N N . ASN A 1 707 ? 29.168 -16.365 -0.016 1.00 48.69 707 ASN A N 1
ATOM 5735 C CA . ASN A 1 707 ? 28.074 -15.757 0.699 1.00 48.69 707 ASN A CA 1
ATOM 5736 C C . ASN A 1 707 ? 26.820 -16.380 0.099 1.00 48.69 707 ASN A C 1
ATOM 5738 O O . ASN A 1 707 ? 26.444 -16.064 -1.030 1.00 48.69 707 ASN A O 1
ATOM 5742 N N . THR A 1 708 ? 26.221 -17.311 0.836 1.00 56.53 708 THR A N 1
ATOM 5743 C CA . THR A 1 708 ? 24.927 -17.899 0.494 1.00 56.53 708 THR A CA 1
ATOM 5744 C C . THR A 1 708 ? 23.924 -16.773 0.233 1.00 56.53 708 THR A C 1
ATOM 5746 O O . THR A 1 708 ? 23.713 -15.906 1.083 1.00 56.53 708 THR A O 1
ATOM 5749 N N . LEU A 1 709 ? 23.359 -16.737 -0.978 1.00 67.94 709 LEU A N 1
ATOM 5750 C CA . LEU A 1 709 ? 22.445 -15.670 -1.416 1.00 67.94 709 LEU A CA 1
ATOM 5751 C C . LEU A 1 709 ? 21.099 -15.778 -0.721 1.00 67.94 709 LEU A C 1
ATOM 5753 O O . LEU A 1 709 ? 20.421 -14.773 -0.485 1.00 67.94 709 LEU A O 1
ATOM 5757 N N . PHE A 1 710 ? 20.747 -17.009 -0.374 1.00 78.19 710 PHE A N 1
ATOM 5758 C CA . PHE A 1 710 ? 19.643 -17.312 0.499 1.00 78.19 710 PHE A CA 1
ATOM 5759 C C . PHE A 1 710 ? 20.100 -17.430 1.949 1.00 78.19 710 PHE A C 1
ATOM 5761 O O . PHE A 1 710 ? 21.064 -18.120 2.288 1.00 78.19 710 PHE A O 1
ATOM 5768 N N . SER A 1 711 ? 19.346 -16.774 2.825 1.00 79.25 711 SER A N 1
ATOM 5769 C CA . SER A 1 711 ? 19.450 -16.937 4.270 1.00 79.25 711 SER A CA 1
ATOM 5770 C C . SER A 1 711 ? 18.211 -17.656 4.798 1.00 79.25 711 SER A C 1
ATOM 5772 O O . SER A 1 711 ? 17.100 -17.437 4.309 1.00 79.25 711 SER A O 1
ATOM 5774 N N . SER A 1 712 ? 18.386 -18.531 5.794 1.00 78.00 712 SER A N 1
ATOM 5775 C CA . SER A 1 712 ? 17.251 -19.180 6.455 1.00 78.00 712 SER A CA 1
ATOM 5776 C C . SER A 1 712 ? 16.411 -18.122 7.171 1.00 78.00 712 SER A C 1
ATOM 5778 O O . SER A 1 712 ? 16.910 -17.441 8.076 1.00 78.00 712 SER A O 1
ATOM 5780 N N . PHE A 1 713 ? 15.144 -17.990 6.795 1.00 80.50 713 PHE A N 1
ATOM 5781 C CA . PHE A 1 713 ? 14.263 -16.970 7.335 1.00 80.50 713 PHE A CA 1
ATOM 5782 C C . PHE A 1 713 ? 13.683 -17.392 8.686 1.00 80.50 713 PHE A C 1
ATOM 5784 O O . PHE A 1 713 ? 13.105 -18.468 8.832 1.00 80.50 713 PHE A O 1
ATOM 5791 N N . ARG A 1 714 ? 13.828 -16.524 9.692 1.00 70.50 714 ARG A N 1
ATOM 5792 C CA . ARG A 1 714 ? 13.315 -16.756 11.056 1.00 70.50 714 ARG A CA 1
ATOM 5793 C C . ARG A 1 714 ? 12.366 -15.663 11.553 1.00 70.50 714 ARG A C 1
ATOM 5795 O O . ARG A 1 714 ? 11.874 -15.762 12.673 1.00 70.50 714 ARG A O 1
ATOM 5802 N N . GLY A 1 715 ? 12.133 -14.615 10.762 1.00 73.31 715 GLY A N 1
ATOM 5803 C CA . GLY A 1 715 ? 11.270 -13.502 11.155 1.00 73.31 715 GLY A CA 1
ATOM 5804 C C . GLY A 1 715 ? 9.796 -13.906 11.179 1.00 73.31 715 GLY A C 1
ATOM 5805 O O . GLY A 1 715 ? 9.329 -14.610 10.293 1.00 73.31 715 GLY A O 1
ATOM 5806 N N . VAL A 1 716 ? 9.044 -13.440 12.175 1.00 82.62 716 VAL A N 1
ATOM 5807 C CA . VAL A 1 716 ? 7.592 -13.659 12.258 1.00 82.62 716 VAL A CA 1
ATOM 5808 C C . VAL A 1 716 ? 6.911 -12.306 12.407 1.00 82.62 716 VAL A C 1
ATOM 5810 O O . VAL A 1 716 ? 7.245 -11.539 13.310 1.00 82.62 716 VAL A O 1
ATOM 5813 N N . SER A 1 717 ? 5.977 -12.002 11.506 1.00 87.31 717 SER A N 1
ATOM 5814 C CA . SER A 1 717 ? 5.125 -10.816 11.599 1.00 87.31 717 SER A CA 1
ATOM 5815 C C . SER A 1 717 ? 4.025 -11.042 12.632 1.00 87.31 717 SER A C 1
ATOM 5817 O O . SER A 1 717 ? 3.308 -12.043 12.587 1.00 87.31 717 SER A O 1
ATOM 5819 N N . VAL A 1 718 ? 3.863 -10.086 13.550 1.00 87.31 718 VAL A N 1
ATOM 5820 C CA . VAL A 1 718 ? 2.799 -10.123 14.563 1.00 87.31 718 VAL A CA 1
ATOM 5821 C C . VAL A 1 718 ? 1.453 -9.726 13.949 1.00 87.31 718 VAL A C 1
ATOM 5823 O O . VAL A 1 718 ? 0.404 -10.154 14.423 1.00 87.31 718 VAL A O 1
ATOM 5826 N N . TYR A 1 719 ? 1.447 -8.921 12.881 1.00 88.25 719 TYR A N 1
ATOM 5827 C CA . TYR A 1 719 ? 0.214 -8.635 12.144 1.00 88.25 719 TYR A CA 1
ATOM 5828 C C . TYR A 1 719 ? -0.314 -9.870 11.423 1.00 88.25 719 TYR A C 1
ATOM 5830 O O . TYR A 1 719 ? -1.489 -10.199 11.571 1.00 88.25 719 TYR A O 1
ATOM 5838 N N . LEU A 1 720 ? 0.547 -10.574 10.688 1.00 88.12 720 LEU A N 1
ATOM 5839 C CA . LEU A 1 720 ? 0.140 -11.776 9.967 1.00 88.12 720 LEU A CA 1
ATOM 5840 C C . LEU A 1 720 ? -0.200 -12.921 10.921 1.00 88.12 720 LEU A C 1
ATOM 5842 O O . LEU A 1 720 ? -1.144 -13.653 10.646 1.00 88.12 720 LEU A O 1
ATOM 5846 N N . SER A 1 721 ? 0.484 -13.046 12.065 1.00 88.88 721 SER A N 1
ATOM 5847 C CA . SER A 1 721 ? 0.121 -14.063 13.057 1.00 88.88 721 SER A CA 1
ATOM 5848 C C . SER A 1 721 ? -1.292 -13.860 13.604 1.00 88.88 721 SER A C 1
ATOM 5850 O O . SER A 1 721 ? -2.061 -14.818 13.646 1.00 88.88 721 SER A O 1
ATOM 5852 N N . LYS A 1 722 ? -1.666 -12.617 13.938 1.00 89.06 722 LYS A N 1
ATOM 5853 C CA . LYS A 1 722 ? -3.030 -12.277 14.366 1.00 89.06 722 LYS A CA 1
ATOM 5854 C C . LYS A 1 722 ? -4.055 -12.557 13.271 1.00 89.06 722 LYS A C 1
ATOM 5856 O O . LYS A 1 722 ? -5.031 -13.246 13.535 1.00 89.06 722 LYS A O 1
ATOM 5861 N N . ILE A 1 723 ? -3.792 -12.108 12.039 1.00 88.62 723 ILE A N 1
ATOM 5862 C CA . ILE A 1 723 ? -4.687 -12.338 10.891 1.00 88.62 723 ILE A CA 1
ATOM 5863 C C . ILE A 1 723 ? -4.938 -13.833 10.698 1.00 88.62 723 ILE A C 1
ATOM 5865 O O . ILE A 1 723 ? -6.083 -14.258 10.610 1.00 88.62 723 ILE A O 1
ATOM 5869 N N . VAL A 1 724 ? -3.880 -14.643 10.655 1.00 88.12 724 VAL A N 1
ATOM 5870 C CA . VAL A 1 724 ? -3.997 -16.088 10.432 1.00 88.12 724 VAL A CA 1
ATOM 5871 C C . VAL A 1 724 ? -4.758 -16.762 11.577 1.00 88.12 724 VAL A C 1
ATOM 5873 O O . VAL A 1 724 ? -5.640 -17.580 11.321 1.00 88.12 724 VAL A O 1
ATOM 5876 N N . GLN A 1 725 ? -4.467 -16.405 12.832 1.00 88.06 725 GLN A N 1
ATOM 5877 C CA . GLN A 1 725 ? -5.172 -16.950 13.997 1.00 88.06 725 GLN A CA 1
ATOM 5878 C C . GLN A 1 725 ? -6.667 -16.601 13.985 1.00 88.06 725 GLN A C 1
ATOM 5880 O O . GLN A 1 725 ? -7.493 -17.481 14.219 1.00 88.06 725 GLN A O 1
ATOM 5885 N N . GLU A 1 726 ? -7.019 -15.355 13.665 1.00 88.56 726 GLU A N 1
ATOM 5886 C CA . GLU A 1 726 ? -8.411 -14.901 13.562 1.00 88.56 726 GLU A CA 1
ATOM 5887 C C . GLU A 1 726 ? -9.142 -15.578 12.385 1.00 88.56 726 GLU A C 1
ATOM 5889 O O . GLU A 1 726 ? -10.270 -16.040 12.548 1.00 88.56 726 GLU A O 1
ATOM 5894 N N . VAL A 1 727 ? -8.487 -15.761 11.230 1.00 88.12 727 VAL A N 1
ATOM 5895 C CA . VAL A 1 727 ? -9.061 -16.479 10.071 1.00 88.12 727 VAL A CA 1
ATOM 5896 C C . VAL A 1 727 ? -9.452 -17.912 10.433 1.00 88.12 727 VAL A C 1
ATOM 5898 O O . VAL A 1 727 ? -10.532 -18.371 10.054 1.00 88.12 727 VAL A O 1
ATOM 5901 N N . PHE A 1 728 ? -8.605 -18.631 11.175 1.00 85.94 728 PHE A N 1
ATOM 5902 C CA . PHE A 1 728 ? -8.902 -20.011 11.565 1.00 85.94 728 PHE A CA 1
ATOM 5903 C C . PHE A 1 728 ? -10.034 -20.124 12.597 1.00 85.94 728 PHE A C 1
ATOM 5905 O O . PHE A 1 728 ? -10.692 -21.164 12.641 1.00 85.94 728 PHE A O 1
ATOM 5912 N N . GLN A 1 729 ? -10.313 -19.067 13.369 1.00 87.00 729 GLN A N 1
ATOM 5913 C CA . GLN A 1 729 ? -11.467 -19.006 14.277 1.00 87.00 729 GLN A CA 1
ATOM 5914 C C . GLN A 1 729 ? -12.794 -18.777 13.534 1.00 87.00 729 GLN A C 1
ATOM 5916 O O . GLN A 1 729 ? -13.855 -19.130 14.047 1.00 87.00 729 GLN A O 1
ATOM 5921 N N . LEU A 1 730 ? -12.750 -18.217 12.321 1.00 86.50 730 LEU A N 1
ATOM 5922 C CA . LEU A 1 730 ? -13.942 -17.901 11.536 1.00 86.50 730 LEU A CA 1
ATOM 5923 C C . LEU A 1 730 ? -14.474 -19.109 10.736 1.00 86.50 730 LEU A C 1
ATOM 5925 O O . LEU A 1 730 ? -13.691 -19.956 10.277 1.00 86.50 730 LEU A O 1
ATOM 5929 N N . PRO A 1 731 ? -15.798 -19.169 10.483 1.00 85.56 731 PRO A N 1
ATOM 5930 C CA . PRO A 1 731 ? -16.403 -20.096 9.525 1.00 85.56 731 PRO A CA 1
ATOM 5931 C C . PRO A 1 731 ? -15.858 -19.912 8.101 1.00 85.56 731 PRO A C 1
ATOM 5933 O O . PRO A 1 731 ? -15.592 -18.788 7.680 1.00 85.56 731 PRO A O 1
ATOM 5936 N N . LEU A 1 732 ? -15.768 -21.002 7.325 1.00 82.81 732 LEU A N 1
ATOM 5937 C CA . LEU A 1 732 ? -15.148 -21.027 5.985 1.00 82.81 732 LEU A CA 1
ATOM 5938 C C . LEU A 1 732 ? -15.665 -19.942 5.025 1.00 82.81 732 LEU A C 1
ATOM 5940 O O . LEU A 1 732 ? -14.869 -19.332 4.320 1.00 82.81 732 LEU A O 1
ATOM 5944 N N . HIS A 1 733 ? -16.972 -19.669 5.026 1.00 84.06 733 HIS A N 1
ATOM 5945 C CA . HIS A 1 733 ? -17.594 -18.694 4.123 1.00 84.06 733 HIS A CA 1
ATOM 5946 C C . HIS A 1 733 ? -17.246 -17.230 4.450 1.00 84.06 733 HIS A C 1
ATOM 5948 O O . HIS A 1 733 ? -17.357 -16.379 3.577 1.00 84.06 733 HIS A O 1
ATOM 5954 N N . LEU A 1 734 ? -16.805 -16.925 5.679 1.00 86.62 734 LEU A N 1
ATOM 5955 C CA . LEU A 1 734 ? -16.409 -15.568 6.086 1.00 86.62 734 LEU A CA 1
ATOM 5956 C C . LEU A 1 734 ? -14.903 -15.314 5.944 1.00 86.62 734 LEU A C 1
ATOM 5958 O O . LEU A 1 734 ? -14.465 -14.161 6.013 1.00 86.62 734 LEU A O 1
ATOM 5962 N N . ARG A 1 735 ? -14.101 -16.369 5.741 1.00 87.19 735 ARG A N 1
ATOM 5963 C CA . ARG A 1 735 ? -12.635 -16.264 5.662 1.00 87.19 735 ARG A CA 1
ATOM 5964 C C . ARG A 1 735 ? -12.190 -15.377 4.503 1.00 87.19 735 ARG A C 1
ATOM 5966 O O . ARG A 1 735 ? -11.281 -14.578 4.690 1.00 87.19 735 ARG A O 1
ATOM 5973 N N . GLU A 1 736 ? -12.863 -15.459 3.356 1.00 84.62 736 GLU A N 1
ATOM 5974 C CA . GLU A 1 736 ? -12.570 -14.631 2.175 1.00 84.62 736 GLU A CA 1
ATOM 5975 C C . GLU A 1 736 ? -12.717 -13.148 2.466 1.00 84.62 736 GLU A C 1
ATOM 5977 O O . GLU A 1 736 ? -11.776 -12.366 2.345 1.00 84.62 736 GLU A O 1
ATOM 5982 N N . THR A 1 737 ? -13.910 -12.777 2.927 1.00 86.06 737 THR A N 1
ATOM 5983 C CA . THR A 1 737 ? -14.272 -11.394 3.214 1.00 86.06 737 THR A CA 1
ATOM 5984 C C . THR A 1 737 ? -13.374 -10.801 4.290 1.00 86.06 737 THR A C 1
ATOM 5986 O O . THR A 1 737 ? -12.966 -9.643 4.192 1.00 86.06 737 THR A O 1
ATOM 5989 N N . TYR A 1 738 ? -13.011 -11.608 5.290 1.00 89.31 738 TYR A N 1
ATOM 5990 C CA . TYR A 1 738 ? -12.103 -11.189 6.344 1.00 89.31 738 TYR A CA 1
ATOM 5991 C C . TYR A 1 738 ? -10.668 -11.012 5.823 1.00 89.31 738 TYR A C 1
ATOM 5993 O O . TYR A 1 738 ? -10.052 -9.985 6.101 1.00 89.31 738 TYR A O 1
ATOM 6001 N N . LEU A 1 739 ? -10.145 -11.943 5.015 1.00 86.88 739 LEU A N 1
ATOM 6002 C CA . LEU A 1 739 ? -8.818 -11.819 4.399 1.00 86.88 739 LEU A CA 1
ATOM 6003 C C . LEU A 1 739 ? -8.715 -10.566 3.525 1.00 86.88 739 LEU A C 1
ATOM 6005 O O . LEU A 1 739 ? -7.749 -9.812 3.661 1.00 86.88 739 LEU A O 1
ATOM 6009 N N . ILE A 1 740 ? -9.730 -10.295 2.697 1.00 85.81 740 ILE A N 1
ATOM 6010 C CA . ILE A 1 740 ? -9.805 -9.070 1.895 1.00 85.81 740 ILE A CA 1
ATOM 6011 C C . ILE A 1 740 ? -9.743 -7.857 2.822 1.00 85.81 740 ILE A C 1
ATOM 6013 O O . ILE A 1 740 ? -8.872 -7.005 2.657 1.00 85.81 740 ILE A O 1
ATOM 6017 N N . GLN A 1 741 ? -10.605 -7.787 3.839 1.00 88.31 741 GLN A N 1
ATOM 6018 C CA . GLN A 1 741 ? -10.638 -6.654 4.763 1.00 88.31 741 GLN A CA 1
ATOM 6019 C C . GLN A 1 741 ? -9.301 -6.450 5.492 1.00 88.31 741 GLN A C 1
ATOM 6021 O O . GLN A 1 741 ? -8.838 -5.315 5.623 1.00 88.31 741 GLN A O 1
ATOM 6026 N N . MET A 1 742 ? -8.634 -7.525 5.910 1.00 88.31 742 MET A N 1
ATOM 6027 C CA . MET A 1 742 ? -7.330 -7.436 6.567 1.00 88.31 742 MET A CA 1
ATOM 6028 C C . MET A 1 742 ? -6.227 -6.972 5.619 1.00 88.31 742 MET A C 1
ATOM 6030 O O . MET A 1 742 ? -5.405 -6.138 6.008 1.00 88.31 742 MET A O 1
ATOM 6034 N N . MET A 1 743 ? -6.248 -7.411 4.360 1.00 86.00 743 MET A N 1
ATOM 6035 C CA . MET A 1 743 ? -5.361 -6.869 3.333 1.00 86.00 743 MET A CA 1
ATOM 6036 C C . MET A 1 743 ? -5.612 -5.376 3.108 1.00 86.00 743 MET A C 1
ATOM 6038 O O . MET A 1 743 ? -4.657 -4.603 3.050 1.00 86.00 743 MET A O 1
ATOM 6042 N N . ARG A 1 744 ? -6.874 -4.921 3.097 1.00 83.12 744 ARG A N 1
ATOM 6043 C CA . ARG A 1 744 ? -7.201 -3.484 3.010 1.00 83.12 744 ARG A CA 1
ATOM 6044 C C . ARG A 1 744 ? -6.623 -2.694 4.183 1.00 83.12 744 ARG A C 1
ATOM 6046 O O . ARG A 1 744 ? -6.075 -1.610 3.985 1.00 83.12 744 ARG A O 1
ATOM 6053 N N . VAL A 1 745 ? -6.710 -3.231 5.400 1.00 87.56 745 VAL A N 1
ATOM 6054 C CA . VAL A 1 745 ? -6.129 -2.602 6.597 1.00 87.56 745 VAL A CA 1
ATOM 6055 C C . VAL A 1 745 ? -4.604 -2.533 6.500 1.00 87.56 745 VAL A C 1
ATOM 6057 O O . VAL A 1 745 ? -4.028 -1.492 6.818 1.00 87.56 745 VAL A O 1
ATOM 6060 N N . LEU A 1 746 ? -3.942 -3.597 6.033 1.00 85.94 746 LEU A N 1
ATOM 6061 C CA . LEU A 1 746 ? -2.493 -3.593 5.817 1.00 85.94 746 LEU A CA 1
ATOM 6062 C C . LEU A 1 746 ? -2.080 -2.541 4.782 1.00 85.94 746 LEU A C 1
ATOM 6064 O O . LEU A 1 746 ? -1.174 -1.761 5.058 1.00 85.94 746 LEU A O 1
ATOM 6068 N N . LEU A 1 747 ? -2.788 -2.438 3.654 1.00 84.00 747 LEU A N 1
ATOM 6069 C CA . LEU A 1 747 ? -2.507 -1.434 2.621 1.00 84.00 747 LEU A CA 1
ATOM 6070 C C . LEU A 1 747 ? -2.703 0.004 3.129 1.00 84.00 747 LEU A C 1
ATOM 6072 O O . LEU A 1 747 ? -1.892 0.874 2.818 1.00 84.00 747 LEU A O 1
ATOM 6076 N N . ARG A 1 748 ? -3.720 0.260 3.964 1.00 81.38 748 ARG A N 1
ATOM 6077 C CA . ARG A 1 748 ? -3.915 1.570 4.620 1.00 81.38 748 ARG A CA 1
ATOM 6078 C C . ARG A 1 748 ? -2.803 1.900 5.617 1.00 81.38 748 ARG A C 1
ATOM 6080 O O . ARG A 1 748 ? -2.363 3.041 5.711 1.00 81.38 748 ARG A O 1
ATOM 6087 N N . LYS A 1 749 ? -2.314 0.908 6.366 1.00 84.56 749 LYS A N 1
ATOM 6088 C CA . LYS A 1 749 ? -1.141 1.099 7.236 1.00 84.56 749 LYS A CA 1
ATOM 6089 C C . LYS A 1 749 ? 0.107 1.390 6.411 1.00 84.56 749 LYS A C 1
ATOM 6091 O O . LYS A 1 749 ? 0.874 2.281 6.763 1.00 84.56 749 LYS A O 1
ATOM 6096 N N . THR A 1 750 ? 0.281 0.685 5.297 1.00 82.88 750 THR A N 1
ATOM 6097 C CA . THR A 1 750 ? 1.359 0.941 4.345 1.00 82.88 750 THR A CA 1
ATOM 6098 C C . THR A 1 750 ? 1.284 2.366 3.801 1.00 82.88 750 THR A C 1
ATOM 6100 O O . THR A 1 750 ? 2.301 3.050 3.827 1.00 82.88 750 THR A O 1
ATOM 6103 N N . SER A 1 751 ? 0.114 2.860 3.377 1.00 76.62 751 SER A N 1
ATOM 6104 C CA . SER A 1 751 ? -0.026 4.232 2.861 1.00 76.62 751 SER A CA 1
ATOM 6105 C C . SER A 1 751 ? 0.274 5.302 3.915 1.00 76.62 751 SER A C 1
ATOM 6107 O O . SER A 1 751 ? 0.922 6.296 3.597 1.00 76.62 751 SER A O 1
ATOM 6109 N N . LEU A 1 752 ? -0.102 5.078 5.177 1.00 77.75 752 LEU A N 1
ATOM 6110 C CA . LEU A 1 752 ? 0.279 5.945 6.298 1.00 77.75 752 LEU A CA 1
ATOM 6111 C C . LEU A 1 752 ? 1.794 5.988 6.504 1.00 77.75 752 LEU A C 1
ATOM 6113 O O . LEU A 1 752 ? 2.373 7.069 6.624 1.00 77.75 752 LEU A O 1
ATOM 6117 N N . VAL A 1 753 ? 2.443 4.820 6.499 1.00 76.88 753 VAL A N 1
ATOM 6118 C CA . VAL A 1 753 ? 3.904 4.744 6.578 1.00 76.88 753 VAL A CA 1
ATOM 6119 C C . VAL A 1 753 ? 4.525 5.456 5.376 1.00 76.88 753 VAL A C 1
ATOM 6121 O O . VAL A 1 753 ? 5.469 6.211 5.571 1.00 76.88 753 VAL A O 1
ATOM 6124 N N . VAL A 1 754 ? 3.975 5.320 4.163 1.00 73.62 754 VAL A N 1
ATOM 6125 C CA . VAL A 1 754 ? 4.419 6.063 2.967 1.00 73.62 754 VAL A CA 1
ATOM 6126 C C . VAL A 1 754 ? 4.325 7.564 3.154 1.00 73.62 754 VAL A C 1
ATOM 6128 O O . VAL A 1 754 ? 5.331 8.253 2.989 1.00 73.62 754 VAL A O 1
ATOM 6131 N N . ALA A 1 755 ? 3.156 8.068 3.534 1.00 71.69 755 ALA A N 1
ATOM 6132 C CA . ALA A 1 755 ? 2.934 9.493 3.729 1.00 71.69 755 ALA A CA 1
ATOM 6133 C C . ALA A 1 755 ? 3.902 10.068 4.774 1.00 71.69 755 ALA A C 1
ATOM 6135 O O . ALA A 1 755 ? 4.511 11.110 4.556 1.00 71.69 755 ALA A O 1
ATOM 6136 N N . TYR A 1 756 ? 4.127 9.346 5.871 1.00 73.94 756 TYR A N 1
ATOM 6137 C CA . TYR A 1 756 ? 5.081 9.756 6.898 1.00 73.94 756 TYR A CA 1
ATOM 6138 C C . TYR A 1 756 ? 6.539 9.698 6.439 1.00 73.94 756 TYR A C 1
ATOM 6140 O O . TYR A 1 756 ? 7.343 10.580 6.725 1.00 73.94 756 TYR A O 1
ATOM 6148 N N . SER A 1 757 ? 6.894 8.673 5.674 1.00 66.81 757 SER A N 1
ATOM 6149 C CA . SER A 1 757 ? 8.238 8.533 5.109 1.00 66.81 757 SER A CA 1
ATOM 6150 C C . SER A 1 757 ? 8.589 9.696 4.181 1.00 66.81 757 SER A C 1
ATOM 6152 O O . SER A 1 757 ? 9.750 10.074 4.075 1.00 66.81 757 SER A O 1
ATOM 6154 N N . GLN A 1 758 ? 7.586 10.295 3.537 1.00 67.44 758 GLN A N 1
ATOM 6155 C CA . GLN A 1 758 ? 7.757 11.450 2.658 1.00 67.44 758 GLN A CA 1
ATOM 6156 C C . GLN A 1 758 ? 7.926 12.772 3.410 1.00 67.44 758 GLN A C 1
ATOM 6158 O O . GLN A 1 758 ? 8.569 13.683 2.887 1.00 67.44 758 GLN A O 1
ATOM 6163 N N . THR A 1 759 ? 7.376 12.903 4.620 1.00 65.25 759 THR A N 1
ATOM 6164 C CA . THR A 1 759 ? 7.509 14.135 5.411 1.00 65.25 759 THR A CA 1
ATOM 6165 C C . THR A 1 759 ? 8.870 14.238 6.097 1.00 65.25 759 THR A C 1
ATOM 6167 O O . THR A 1 759 ? 9.353 15.347 6.335 1.00 65.25 759 THR A O 1
ATOM 6170 N N . VAL A 1 760 ? 9.538 13.111 6.371 1.00 59.25 760 VAL A N 1
ATOM 6171 C CA . VAL A 1 760 ? 10.824 13.102 7.077 1.00 59.25 760 VAL A CA 1
ATOM 6172 C C . VAL A 1 760 ? 12.006 13.030 6.105 1.00 59.25 760 VAL A C 1
ATOM 6174 O O . VAL A 1 760 ? 12.288 11.999 5.499 1.00 59.25 760 VAL A O 1
ATOM 6177 N N . LYS A 1 761 ? 12.774 14.121 5.999 1.00 45.44 761 LYS A N 1
ATOM 6178 C CA . LYS A 1 761 ? 14.056 14.128 5.277 1.00 45.44 761 LYS A CA 1
ATOM 6179 C C . LYS A 1 761 ? 15.148 13.481 6.136 1.00 45.44 761 LYS A C 1
ATOM 6181 O O . LYS A 1 761 ? 15.421 13.956 7.232 1.00 45.44 761 LYS A O 1
ATOM 6186 N N . PHE A 1 762 ? 15.804 12.464 5.577 1.00 45.53 762 PHE A N 1
ATOM 6187 C CA . PHE A 1 762 ? 16.934 11.704 6.132 1.00 45.53 762 PHE A CA 1
ATOM 6188 C C . PHE A 1 762 ? 16.629 10.799 7.320 1.00 45.53 762 PHE A C 1
ATOM 6190 O O . PHE A 1 762 ? 16.574 11.225 8.473 1.00 45.53 762 PHE A O 1
ATOM 6197 N N . LEU A 1 763 ? 16.586 9.498 7.041 1.00 43.34 763 LEU A N 1
ATOM 6198 C CA . LEU A 1 763 ? 16.628 8.472 8.069 1.00 43.34 763 LEU A CA 1
ATOM 6199 C C . LEU A 1 763 ? 17.712 7.457 7.695 1.00 43.34 763 LEU A C 1
ATOM 6201 O O . LEU A 1 763 ? 17.624 6.761 6.690 1.00 43.34 763 LEU A O 1
ATOM 6205 N N . GLY A 1 764 ? 18.787 7.450 8.487 1.00 44.28 764 GLY A N 1
ATOM 6206 C CA . GLY A 1 764 ? 19.856 6.458 8.393 1.00 44.28 764 GLY A CA 1
ATOM 6207 C C . GLY A 1 764 ? 19.430 5.094 8.950 1.00 44.28 764 GLY A C 1
ATOM 6208 O O . GLY A 1 764 ? 18.250 4.782 9.070 1.00 44.28 764 GLY A O 1
ATOM 6209 N N . ILE A 1 765 ? 20.407 4.288 9.367 1.00 42.34 765 ILE A N 1
ATOM 6210 C CA . ILE A 1 765 ? 20.256 2.881 9.803 1.00 42.34 765 ILE A CA 1
ATOM 6211 C C . ILE A 1 765 ? 19.239 2.688 10.962 1.00 42.34 765 ILE A C 1
ATOM 6213 O O . ILE A 1 765 ? 18.723 1.593 11.167 1.00 42.34 765 ILE A O 1
ATOM 6217 N N . SER A 1 766 ? 18.883 3.745 11.702 1.00 55.78 766 SER A N 1
ATOM 6218 C CA . SER A 1 766 ? 17.882 3.733 12.784 1.00 55.78 766 SER A CA 1
ATOM 6219 C C . SER A 1 766 ? 16.425 3.914 12.327 1.00 55.78 766 SER A C 1
ATOM 6221 O O . SER A 1 766 ? 15.522 3.922 13.166 1.00 55.78 766 SER A O 1
ATOM 6223 N N . TYR A 1 767 ? 16.175 4.033 11.021 1.00 66.81 767 TYR A N 1
ATOM 6224 C CA . TYR A 1 767 ? 14.859 4.336 10.460 1.00 66.81 767 TYR A CA 1
ATOM 6225 C C . TYR A 1 767 ? 13.756 3.356 10.875 1.00 66.81 767 TYR A C 1
ATOM 6227 O O . TYR A 1 767 ? 12.701 3.768 11.352 1.00 66.81 767 TYR A O 1
ATOM 6235 N N . VAL A 1 768 ? 14.030 2.055 10.760 1.00 67.38 768 VAL A N 1
ATOM 6236 C CA . VAL A 1 768 ? 13.078 0.982 11.088 1.00 67.38 768 VAL A CA 1
ATOM 6237 C C . VAL A 1 768 ? 12.678 1.040 12.560 1.00 67.38 768 VAL A C 1
ATOM 6239 O O . VAL A 1 768 ? 11.501 0.923 12.890 1.00 67.38 768 VAL A O 1
ATOM 6242 N N . LYS A 1 769 ? 13.641 1.300 13.452 1.00 70.50 769 LYS A N 1
ATOM 6243 C CA . LYS A 1 769 ? 13.391 1.425 14.895 1.00 70.50 769 LYS A CA 1
ATOM 6244 C C . LYS A 1 769 ? 12.565 2.665 15.222 1.00 70.50 769 LYS A C 1
ATOM 6246 O O . LYS A 1 769 ? 11.702 2.601 16.091 1.00 70.50 769 LYS A O 1
ATOM 6251 N N . LYS A 1 770 ? 12.800 3.764 14.501 1.00 71.88 770 LYS A N 1
ATOM 6252 C CA . LYS A 1 770 ? 12.056 5.013 14.668 1.00 71.88 770 LYS A CA 1
ATOM 6253 C C . LYS A 1 770 ? 10.600 4.872 14.208 1.00 71.88 770 LYS A C 1
ATOM 6255 O O . LYS A 1 770 ? 9.696 5.168 14.984 1.00 71.88 770 LYS A O 1
ATOM 6260 N N . LEU A 1 771 ? 10.371 4.308 13.019 1.00 73.50 771 LEU A N 1
ATOM 6261 C CA . LEU A 1 771 ? 9.023 3.983 12.537 1.00 73.50 771 LEU A CA 1
ATOM 6262 C C . LEU A 1 771 ? 8.298 3.035 13.488 1.00 73.50 771 LEU A C 1
ATOM 6264 O O . LEU A 1 771 ? 7.126 3.240 13.791 1.00 73.50 771 LEU A O 1
ATOM 6268 N N . LYS A 1 772 ? 9.011 2.025 13.997 1.00 81.75 772 LYS A N 1
ATOM 6269 C CA . LYS A 1 772 ? 8.464 1.100 14.984 1.00 81.75 772 LYS A CA 1
ATOM 6270 C C . LYS A 1 772 ? 7.964 1.839 16.229 1.00 81.75 772 LYS A C 1
ATOM 6272 O O . LYS A 1 772 ? 6.847 1.577 16.665 1.00 81.75 772 LYS A O 1
ATOM 6277 N N . SER A 1 773 ? 8.764 2.759 16.777 1.00 80.75 773 SER A N 1
ATOM 6278 C CA . SER A 1 773 ? 8.378 3.539 17.958 1.00 80.75 773 SER A CA 1
ATOM 6279 C C . SER A 1 773 ? 7.250 4.537 17.694 1.00 80.75 773 SER A C 1
ATOM 6281 O O . SER A 1 773 ? 6.369 4.675 18.533 1.00 80.75 773 SER A O 1
ATOM 6283 N N . GLU A 1 774 ? 7.246 5.209 16.542 1.00 79.56 774 GLU A N 1
ATOM 6284 C CA . GLU A 1 774 ? 6.288 6.286 16.245 1.00 79.56 774 GLU A CA 1
ATOM 6285 C C . GLU A 1 774 ? 4.909 5.752 15.842 1.00 79.56 774 GLU A C 1
ATOM 6287 O O . GLU A 1 774 ? 3.895 6.310 16.250 1.00 79.56 774 GLU A O 1
ATOM 6292 N N . PHE A 1 775 ? 4.857 4.634 15.112 1.00 78.88 775 PHE A N 1
ATOM 6293 C CA . PHE A 1 775 ? 3.605 3.971 14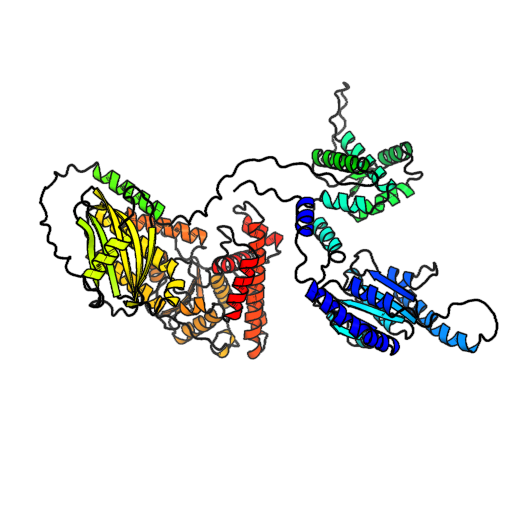.722 1.00 78.88 775 PHE A CA 1
ATOM 6294 C C . PHE A 1 775 ? 3.172 2.851 15.676 1.00 78.88 775 PHE A C 1
ATOM 6296 O O . PHE A 1 775 ? 2.196 2.153 15.396 1.00 78.88 775 PHE A O 1
ATOM 6303 N N . ASN A 1 776 ? 3.899 2.651 16.782 1.00 81.88 776 ASN A N 1
ATOM 6304 C CA . ASN A 1 776 ? 3.680 1.563 17.738 1.00 81.88 776 ASN A CA 1
ATOM 6305 C C . ASN A 1 776 ? 3.547 0.185 17.048 1.00 81.88 776 ASN A C 1
ATOM 6307 O O . ASN A 1 776 ? 2.638 -0.607 17.321 1.00 81.88 776 ASN A O 1
ATOM 6311 N N . ILE A 1 777 ? 4.436 -0.081 16.086 1.00 85.44 777 ILE A N 1
ATOM 6312 C CA . ILE A 1 777 ? 4.442 -1.338 15.332 1.00 85.44 777 ILE A CA 1
ATOM 6313 C C . ILE A 1 777 ? 5.069 -2.427 16.224 1.00 85.44 777 ILE A C 1
ATOM 6315 O O . ILE A 1 777 ? 6.148 -2.219 16.785 1.00 85.44 777 ILE A O 1
ATOM 6319 N N . PRO A 1 778 ? 4.435 -3.602 16.381 1.00 83.75 778 PRO A N 1
ATOM 6320 C CA . PRO A 1 778 ? 4.860 -4.590 17.374 1.00 83.75 778 PRO A CA 1
ATOM 6321 C C . PRO A 1 778 ? 6.237 -5.205 17.079 1.00 83.75 778 PRO A C 1
ATOM 6323 O O . PRO A 1 778 ? 7.058 -5.357 17.991 1.00 83.75 778 PRO A O 1
ATOM 6326 N N . SER A 1 779 ? 6.548 -5.506 15.815 1.00 86.25 779 SER A N 1
ATOM 6327 C CA . SER A 1 779 ? 7.835 -6.096 15.423 1.00 86.25 779 SER A CA 1
ATOM 6328 C C . SER A 1 779 ? 8.523 -5.340 14.284 1.00 86.25 779 SER A C 1
ATOM 6330 O O . SER A 1 779 ? 7.885 -4.651 13.495 1.00 86.25 779 SER A O 1
ATOM 6332 N N . GLU A 1 780 ? 9.848 -5.482 14.176 1.00 80.75 780 GLU A N 1
ATOM 6333 C CA . GLU A 1 780 ? 10.589 -4.969 13.011 1.00 80.75 780 GLU A CA 1
ATOM 6334 C C . GLU A 1 780 ? 10.210 -5.735 11.731 1.00 80.75 780 GLU A C 1
ATOM 6336 O O . GLU A 1 780 ? 10.169 -5.147 10.655 1.00 80.75 780 GLU A O 1
ATOM 6341 N N . ALA A 1 781 ? 9.852 -7.022 11.846 1.00 82.81 781 ALA A N 1
ATOM 6342 C CA . ALA A 1 781 ? 9.376 -7.831 10.725 1.00 82.81 781 ALA A CA 1
ATOM 6343 C C . ALA A 1 781 ? 8.098 -7.255 10.096 1.00 82.81 781 ALA A C 1
ATOM 6345 O O . ALA A 1 781 ? 7.968 -7.283 8.874 1.00 82.81 781 ALA A O 1
ATOM 6346 N N . ASP A 1 782 ? 7.200 -6.682 10.906 1.00 86.25 782 ASP A N 1
ATOM 6347 C CA . ASP A 1 782 ? 5.999 -5.991 10.423 1.00 86.25 782 ASP A CA 1
ATOM 6348 C C . ASP A 1 782 ? 6.349 -4.720 9.639 1.00 86.25 782 ASP A C 1
ATOM 6350 O O . ASP A 1 782 ? 5.721 -4.441 8.623 1.00 86.25 782 ASP A O 1
ATOM 6354 N N . VAL A 1 783 ? 7.379 -3.971 10.054 1.00 82.19 783 VAL A N 1
ATOM 6355 C CA . VAL A 1 783 ? 7.855 -2.798 9.298 1.00 82.19 783 VAL A CA 1
ATOM 6356 C C . VAL A 1 783 ? 8.358 -3.227 7.919 1.00 82.19 783 VAL A C 1
ATOM 6358 O O . VAL A 1 783 ? 7.988 -2.623 6.916 1.00 82.19 783 VAL A O 1
ATOM 6361 N N . TYR A 1 784 ? 9.133 -4.314 7.848 1.00 82.31 784 TYR A N 1
ATOM 6362 C CA . TYR A 1 784 ? 9.589 -4.866 6.570 1.00 82.31 784 TYR A CA 1
ATOM 6363 C C . TYR A 1 784 ? 8.444 -5.416 5.710 1.00 82.31 784 TYR A C 1
ATOM 6365 O O . TYR A 1 784 ? 8.521 -5.317 4.491 1.00 82.31 784 TYR A O 1
ATOM 6373 N N . VAL A 1 785 ? 7.372 -5.950 6.305 1.00 86.38 785 VAL A N 1
ATOM 6374 C CA . VAL A 1 785 ? 6.151 -6.328 5.567 1.00 86.38 785 VAL A CA 1
ATOM 6375 C C . VAL A 1 785 ? 5.486 -5.092 4.960 1.00 86.38 785 VAL A C 1
ATOM 6377 O O . VAL A 1 785 ? 5.124 -5.110 3.786 1.00 86.38 785 VAL A O 1
ATOM 6380 N N . LEU A 1 786 ? 5.368 -3.996 5.717 1.00 85.69 786 LEU A N 1
ATOM 6381 C CA . LEU A 1 786 ? 4.806 -2.746 5.199 1.00 85.69 786 LEU A CA 1
ATOM 6382 C C . LEU A 1 786 ? 5.680 -2.147 4.085 1.00 85.69 786 LEU A C 1
ATOM 6384 O O . LEU A 1 786 ? 5.129 -1.661 3.101 1.00 85.69 786 LEU A O 1
ATOM 6388 N N . PHE A 1 787 ? 7.010 -2.234 4.199 1.00 79.38 787 PHE A N 1
ATOM 6389 C CA . PHE A 1 787 ? 7.950 -1.860 3.131 1.00 79.38 787 PHE A CA 1
ATOM 6390 C C . PHE A 1 787 ? 7.846 -2.771 1.904 1.00 79.38 787 PHE A C 1
ATOM 6392 O O . PHE A 1 787 ? 7.920 -2.305 0.770 1.00 79.38 787 PHE A O 1
ATOM 6399 N N . GLY A 1 788 ? 7.633 -4.066 2.134 1.00 78.06 788 GLY A N 1
ATOM 6400 C CA . GLY A 1 788 ? 7.260 -5.038 1.115 1.00 78.06 788 GLY A CA 1
ATOM 6401 C C . GLY A 1 788 ? 6.064 -4.545 0.300 1.00 78.06 788 GLY A C 1
ATOM 6402 O O . GLY A 1 788 ? 6.130 -4.347 -0.911 1.00 78.06 788 GLY A O 1
ATOM 6403 N N . LEU A 1 789 ? 4.969 -4.257 0.995 1.00 82.69 789 LEU A N 1
ATOM 6404 C CA . LEU A 1 789 ? 3.723 -3.817 0.374 1.00 82.69 789 LEU A CA 1
ATOM 6405 C C . LEU A 1 789 ? 3.824 -2.437 -0.297 1.00 82.69 789 LEU A C 1
ATOM 6407 O O . LEU A 1 789 ? 3.188 -2.227 -1.327 1.00 82.69 789 LEU A O 1
ATOM 6411 N N . SER A 1 790 ? 4.606 -1.492 0.236 1.00 75.94 790 SER A N 1
ATOM 6412 C CA . SER A 1 790 ? 4.731 -0.164 -0.381 1.00 75.94 790 SER A CA 1
ATOM 6413 C C . SER A 1 790 ? 5.481 -0.209 -1.707 1.00 75.94 790 SER A C 1
ATOM 6415 O O . SER A 1 790 ? 5.059 0.415 -2.680 1.00 75.94 790 SER A O 1
ATOM 6417 N N . GLU A 1 791 ? 6.578 -0.957 -1.765 1.00 71.44 791 GLU A N 1
ATOM 6418 C CA . GLU A 1 791 ? 7.348 -1.134 -2.995 1.00 71.44 791 GLU A CA 1
ATOM 6419 C C . GLU A 1 791 ? 6.594 -1.993 -4.013 1.00 71.44 791 GLU A C 1
ATOM 6421 O O . GLU A 1 791 ? 6.626 -1.692 -5.205 1.00 71.44 791 GLU A O 1
ATOM 6426 N N . LYS A 1 792 ? 5.820 -2.990 -3.553 1.00 73.31 792 LYS A N 1
ATOM 6427 C CA . LYS A 1 792 ? 4.881 -3.752 -4.395 1.00 73.31 792 LYS A CA 1
ATOM 6428 C C . LYS A 1 792 ? 3.901 -2.829 -5.135 1.00 73.31 792 LYS A C 1
ATOM 6430 O O . LYS A 1 792 ? 3.634 -3.025 -6.316 1.00 73.31 792 LYS A O 1
ATOM 6435 N N . LEU A 1 793 ? 3.422 -1.774 -4.475 1.00 66.50 793 LEU A N 1
ATOM 6436 C CA . LEU A 1 793 ? 2.558 -0.751 -5.075 1.00 66.50 793 LEU A CA 1
ATOM 6437 C C . LEU A 1 793 ? 3.312 0.299 -5.918 1.00 66.50 793 LEU A C 1
ATOM 6439 O O . LEU A 1 793 ? 2.692 1.259 -6.383 1.00 66.50 793 LEU A O 1
ATOM 6443 N N . GLN A 1 794 ? 4.630 0.146 -6.109 1.00 63.19 794 GLN A N 1
ATOM 6444 C CA . GLN A 1 794 ? 5.515 1.145 -6.720 1.00 63.19 794 GLN A CA 1
ATOM 6445 C C . GLN A 1 794 ? 5.334 2.533 -6.083 1.00 63.19 794 GLN A C 1
ATOM 6447 O O . GLN A 1 794 ? 5.338 3.556 -6.766 1.00 63.19 794 GLN A O 1
ATOM 6452 N N . LEU A 1 795 ? 5.124 2.575 -4.763 1.00 51.72 795 LEU A N 1
ATOM 6453 C CA . LEU A 1 795 ? 5.080 3.825 -4.000 1.00 51.72 795 LEU A CA 1
ATOM 6454 C C . LEU A 1 795 ? 6.486 4.361 -3.697 1.00 51.72 795 LEU A C 1
ATOM 6456 O O . LEU A 1 795 ? 6.610 5.451 -3.140 1.00 51.72 795 LEU A O 1
ATOM 6460 N N . TYR A 1 796 ? 7.520 3.595 -4.082 1.00 52.06 796 TYR A N 1
ATOM 6461 C CA . TYR A 1 796 ? 8.944 3.919 -4.001 1.00 52.06 796 TYR A CA 1
ATOM 6462 C C . TYR A 1 796 ? 9.328 4.502 -2.639 1.00 52.06 796 TYR A C 1
ATOM 6464 O O . TYR A 1 796 ? 9.951 5.559 -2.544 1.00 52.06 796 TYR A O 1
ATOM 6472 N N . LEU A 1 797 ? 8.943 3.819 -1.559 1.00 48.97 797 LEU A N 1
ATOM 6473 C CA . LEU A 1 797 ? 9.211 4.262 -0.189 1.00 48.97 797 LEU A CA 1
ATOM 6474 C C . LEU A 1 797 ? 10.700 4.458 0.079 1.00 48.97 797 LEU A C 1
ATOM 6476 O O . LEU A 1 797 ? 11.105 5.388 0.769 1.00 48.97 797 LEU A O 1
ATOM 6480 N N . ILE A 1 798 ? 11.499 3.545 -0.462 1.00 43.56 798 ILE A N 1
ATOM 6481 C CA . ILE A 1 798 ? 12.937 3.457 -0.255 1.00 43.56 798 ILE A CA 1
ATOM 6482 C C . ILE A 1 798 ? 13.673 4.445 -1.181 1.00 43.56 798 ILE A C 1
ATOM 6484 O O . ILE A 1 798 ? 14.825 4.782 -0.914 1.00 43.56 798 ILE A O 1
ATOM 6488 N N . LEU A 1 799 ? 13.015 4.964 -2.230 1.00 40.06 799 LEU A N 1
ATOM 6489 C CA . LEU A 1 799 ? 13.614 5.863 -3.233 1.00 40.06 799 LEU A CA 1
ATOM 6490 C C . LEU A 1 799 ? 12.883 7.198 -3.465 1.00 40.06 799 LEU A C 1
ATOM 6492 O O . LEU A 1 799 ? 13.316 7.981 -4.304 1.00 40.06 799 LEU A O 1
ATOM 6496 N N . SER A 1 800 ? 11.901 7.530 -2.630 1.00 39.16 800 SER A N 1
ATOM 6497 C CA . SER A 1 800 ? 11.176 8.804 -2.561 1.00 39.16 800 SER A CA 1
ATOM 6498 C C . SER A 1 800 ? 10.219 9.140 -3.723 1.00 39.16 800 SER A C 1
ATOM 6500 O O . SER A 1 800 ? 10.561 9.069 -4.898 1.00 39.16 800 SER A O 1
ATOM 6502 N N . VAL A 1 801 ? 9.060 9.675 -3.305 1.00 37.53 801 VAL A N 1
ATOM 6503 C CA . VAL A 1 801 ? 8.053 10.488 -4.025 1.00 37.53 801 VAL A CA 1
ATOM 6504 C C . VAL A 1 801 ? 6.899 9.743 -4.714 1.00 37.53 801 VAL A C 1
ATOM 6506 O O . VAL A 1 801 ? 7.008 9.380 -5.875 1.00 37.53 801 VAL A O 1
ATOM 6509 N N . LEU A 1 802 ? 5.720 9.718 -4.065 1.00 34.59 802 LEU A N 1
ATOM 6510 C CA . LEU A 1 802 ? 4.406 9.769 -4.740 1.00 34.59 802 LEU A CA 1
ATOM 6511 C C . LEU A 1 802 ? 3.325 10.437 -3.865 1.00 34.59 802 LEU A C 1
ATOM 6513 O O . LEU A 1 802 ? 3.201 10.135 -2.684 1.00 34.59 802 LEU A O 1
ATOM 6517 N N . ARG A 1 803 ? 2.523 11.339 -4.449 1.00 38.41 803 ARG A N 1
ATOM 6518 C CA . ARG A 1 803 ? 1.491 12.122 -3.736 1.00 38.41 803 ARG A CA 1
ATOM 6519 C C . ARG A 1 803 ? 0.360 11.234 -3.169 1.00 38.41 803 ARG A C 1
ATOM 6521 O O . ARG A 1 803 ? -0.032 10.296 -3.863 1.00 38.41 803 ARG A O 1
ATOM 6528 N N . PRO A 1 804 ? -0.221 11.570 -1.997 1.00 38.81 804 PRO A N 1
ATOM 6529 C CA . PRO A 1 804 ? -1.296 10.804 -1.344 1.00 38.81 804 PRO A CA 1
ATOM 6530 C C . PRO A 1 804 ? -2.499 10.496 -2.251 1.00 38.81 804 PRO A C 1
ATOM 6532 O O . PRO A 1 804 ? -2.966 9.361 -2.284 1.00 38.81 804 PRO A O 1
ATOM 6535 N N . ASP A 1 805 ? -2.922 11.462 -3.069 1.00 36.97 805 ASP A N 1
ATOM 6536 C CA . ASP A 1 805 ? -4.090 11.337 -3.957 1.00 36.97 805 ASP A CA 1
ATOM 6537 C C . ASP A 1 805 ? -3.924 10.236 -5.024 1.00 36.97 805 ASP A C 1
ATOM 6539 O O . ASP A 1 805 ? -4.891 9.626 -5.478 1.00 36.97 805 ASP A O 1
ATOM 6543 N N . PHE A 1 806 ? -2.680 9.946 -5.425 1.00 38.94 806 PHE A N 1
ATOM 6544 C CA . PHE A 1 806 ? -2.371 8.881 -6.384 1.00 38.94 806 PHE A CA 1
ATOM 6545 C C . PHE A 1 806 ? -2.397 7.494 -5.722 1.00 38.94 806 PHE A C 1
ATOM 6547 O O . PHE A 1 806 ? -2.653 6.494 -6.390 1.00 38.94 806 PHE A O 1
ATOM 6554 N N . ILE A 1 807 ? -2.162 7.429 -4.406 1.00 41.19 807 ILE A N 1
ATOM 6555 C CA . ILE A 1 807 ? -2.187 6.193 -3.614 1.00 41.19 807 ILE A CA 1
ATOM 6556 C C . ILE A 1 807 ? -3.624 5.722 -3.439 1.00 41.19 807 ILE A C 1
ATOM 6558 O O . ILE A 1 807 ? -3.904 4.551 -3.667 1.00 41.19 807 ILE A O 1
ATOM 6562 N N . GLU A 1 808 ? -4.541 6.626 -3.093 1.00 39.47 808 GLU A N 1
ATOM 6563 C CA . GLU A 1 808 ? -5.961 6.290 -2.972 1.00 39.47 808 GLU A CA 1
ATOM 6564 C C . GLU A 1 808 ? -6.539 5.839 -4.308 1.00 39.47 808 GLU A C 1
ATOM 6566 O O . GLU A 1 808 ? -7.182 4.797 -4.358 1.00 39.47 808 GLU A O 1
ATOM 6571 N N . LYS A 1 809 ? -6.221 6.538 -5.404 1.00 42.28 809 LYS A N 1
ATOM 6572 C CA . LYS A 1 809 ? -6.678 6.141 -6.738 1.00 42.28 809 LYS A CA 1
ATOM 6573 C C . LYS A 1 809 ? -6.136 4.772 -7.156 1.00 42.28 809 LYS A C 1
ATOM 6575 O O . LYS A 1 809 ? -6.900 3.931 -7.599 1.00 42.28 809 LYS A O 1
ATOM 6580 N N . ARG A 1 810 ? -4.848 4.496 -6.922 1.00 44.12 810 ARG A N 1
ATOM 6581 C CA . ARG A 1 810 ? -4.237 3.197 -7.252 1.00 44.12 810 ARG A CA 1
ATOM 6582 C C . ARG A 1 810 ? -4.731 2.065 -6.345 1.00 44.12 810 ARG A C 1
ATOM 6584 O O . ARG A 1 810 ? -4.831 0.929 -6.793 1.00 44.12 810 ARG A O 1
ATOM 6591 N N . ILE A 1 811 ? -5.055 2.361 -5.085 1.00 41.78 811 ILE A N 1
ATOM 6592 C CA . ILE A 1 811 ? -5.715 1.421 -4.170 1.00 41.78 811 ILE A CA 1
ATOM 6593 C C . ILE A 1 811 ? -7.140 1.130 -4.650 1.00 41.78 811 ILE A C 1
ATOM 6595 O O . ILE A 1 811 ? -7.529 -0.032 -4.653 1.00 41.78 811 ILE A O 1
ATOM 6599 N N . VAL A 1 812 ? -7.890 2.145 -5.083 1.00 42.19 812 VAL A N 1
ATOM 6600 C CA . VAL A 1 812 ? -9.233 1.989 -5.660 1.00 42.19 812 VAL A CA 1
ATOM 6601 C C . VAL A 1 812 ? -9.169 1.173 -6.951 1.00 42.19 812 VAL A C 1
ATOM 6603 O O . VAL A 1 812 ? -9.864 0.171 -7.037 1.00 42.19 812 VAL A O 1
ATOM 6606 N N . ASP A 1 813 ? -8.250 1.478 -7.870 1.00 42.31 813 ASP A N 1
ATOM 6607 C CA . ASP A 1 813 ? -8.064 0.726 -9.120 1.00 42.31 813 ASP A CA 1
ATOM 6608 C C . ASP A 1 813 ? -7.705 -0.755 -8.854 1.00 42.31 813 ASP A C 1
ATOM 6610 O O . ASP A 1 813 ? -8.187 -1.656 -9.534 1.00 42.31 813 ASP A O 1
ATOM 6614 N N . ILE A 1 814 ? -6.885 -1.040 -7.832 1.00 45.41 814 ILE A N 1
ATOM 6615 C CA . ILE A 1 814 ? -6.538 -2.416 -7.420 1.00 45.41 814 ILE A CA 1
ATOM 6616 C C . ILE A 1 814 ? -7.712 -3.114 -6.710 1.00 45.41 814 ILE A C 1
ATOM 6618 O O . ILE A 1 814 ? -7.840 -4.335 -6.792 1.00 45.41 814 ILE A O 1
ATOM 6622 N N . MET A 1 815 ? -8.563 -2.365 -6.004 1.00 40.25 815 MET A N 1
ATOM 6623 C CA . MET A 1 815 ? -9.746 -2.895 -5.321 1.00 40.25 815 MET A CA 1
ATOM 6624 C C . MET A 1 815 ? -10.925 -3.136 -6.271 1.00 40.25 815 MET A C 1
ATOM 6626 O O . MET A 1 815 ? -11.679 -4.079 -6.043 1.00 40.25 815 MET A O 1
ATOM 6630 N N . GLU A 1 816 ? -11.078 -2.316 -7.312 1.00 40.53 816 GLU A N 1
ATOM 6631 C CA . GLU A 1 816 ? -12.115 -2.443 -8.342 1.00 40.53 816 GLU A CA 1
ATOM 6632 C C . GLU A 1 816 ? -11.775 -3.534 -9.368 1.00 40.53 816 GLU A C 1
ATOM 6634 O O . GLU A 1 816 ? -12.677 -4.215 -9.851 1.00 40.53 816 GLU A O 1
ATOM 6639 N N . GLU A 1 817 ? -10.487 -3.780 -9.646 1.00 39.22 817 GLU A N 1
ATOM 6640 C CA . GLU A 1 817 ? -10.049 -4.884 -10.516 1.00 39.22 817 GLU A CA 1
ATOM 6641 C C . GLU A 1 817 ? -10.101 -6.276 -9.845 1.00 39.22 817 GLU A C 1
ATOM 6643 O O . GLU A 1 817 ? -9.947 -7.277 -10.539 1.00 39.22 817 GLU A O 1
ATOM 6648 N N . GLY A 1 818 ? -10.383 -6.372 -8.539 1.00 31.05 818 GLY A N 1
ATOM 6649 C CA . GLY A 1 818 ? -10.655 -7.631 -7.831 1.00 31.05 818 GLY A CA 1
ATOM 6650 C C . GLY A 1 818 ? -9.446 -8.256 -7.118 1.00 31.05 818 GLY A C 1
ATOM 6651 O O . GLY A 1 818 ? -8.500 -8.748 -7.737 1.00 31.0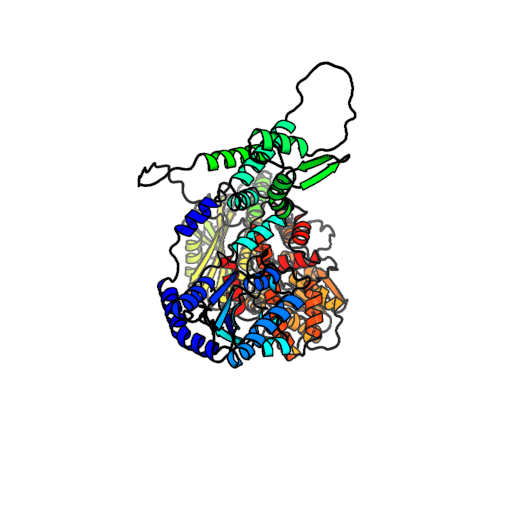5 818 GLY A O 1
ATOM 6652 N N . PHE A 1 819 ? -9.516 -8.303 -5.787 1.00 36.06 819 PHE A N 1
ATOM 6653 C CA . PHE A 1 819 ? -8.879 -9.377 -5.020 1.00 36.06 819 PHE A CA 1
ATOM 6654 C C . PHE A 1 819 ? -9.730 -10.636 -5.162 1.00 36.06 819 PHE A C 1
ATOM 6656 O O . PHE A 1 819 ? -10.952 -10.505 -4.935 1.00 36.06 819 PHE A O 1
#

Radius of gyration: 38.35 Å; chains: 1; bounding box: 106×85×102 Å

Secondary structure (DSSP, 8-state):
--------HHHHHHHHHHS--TTHHHHHHHHHHHHHTHHHHHHHHHTTPEEEEE-SS--HHHHHHHHHHH-TTSEEEEEETT-TT--HHHHHHHH--S----SSHHHHHHHHHHHHHHHHHHTTT-SS----------EEEEEETTTSTTT-SHHHHHHHHHHHT-TTEEEEEEE--TTGGGG--HHHHHHHTEEEEE-------HHHHHHHHHHHHHTSSS--HHHHHHHHHHS-HHHHHHHHHHHHHHHHHTSPPP--------------S--EEHHHHHHHHHHTTS-SSHHHHHHHHHHHHHTTS-EEEEETTEEEEE---SSHHHHHHHHHHHHHHHH-------------------------PPPPHHHHHHHHHHHHHHHHTTS---------------PPPPEE-TTT---SSEEEEEEEEEETTTEEEEEEEEESSTT--HHHHHHHHHHHHTT--TT----EEEEEEEGGGTEEEEEEEEEEEETTEEEEEEEEEEEEGGGHHHHHHHHHHHHHHHHHHHHHHHHHHHTT---HHHHHHHHHHHHHHHHHHHH-------GGGSGGG-S---HHHHHHHHHHHHHTTT-EEEEES-HHHHHHHHHHHHTTS-HHHHTT---SEESS--TT-SEEEEES--HHHHHHHHTT-SS--EEEETTTTEEEEEPPHHHHHHHHHHHHHHHHHT-S--------SEEE-----HHHHHHHHHHHHS-HHHHHHHHHHHHHHHHHHHHHHHHHHHH-----TTHHHHHHHHTT-S-HHHHHHHHHHHHHTT--TTT----HHHHHHHHHHHHHS--

Organism: Tieghemostelium lacteum (NCBI:txid361077)

Foldseek 3Di:
DPDPPPQPPVSVVVVVVVDDDPPPVVLVVLLVVLVVCLVVVLVCLLVLAAEEEEAAAFCPVVVVCSCVPRVPQAAEDADELLDPPDALVNVLCSLDVDPDDDPDSVVSLVVSVVVLVVVVVVVVPPPDDDDPDPPRQAYEYEYEACVHPNNLDLVNLVSVLSQSQRSRYHYYYYHDDPCPVVSDDPVSCVSNNYDYDYRYNNYDPCVSCVVVVLVVQLVPLADDLVNVVVLLVVDDPLLLVLVLLQLVQLLVQPDDDDDDDDDDDDDDDDDPFRKDWLVVSVVVCVVVPSDDDSVVVVVSCVSCVVSVQWDWDQDPNIIIIGGSHPDSVVSVVSSVVSVVVVVPDDDDDDDDDDDDDDDDDDDDDDDDDDDDLCLVLQVVLVVVLVVVVVPDPDDPPPPPPDPDPDAPPEAEPQVPDQDPWFAWKWKWWQDPVPGIDTNYIHGDDPLDDPVVNSVVSCVVAPPDDLPDQDWDWDWDDDVVSQWIKIKIWGWAQAVNDTIIMIMITITGNVLVVLCVLCVVLVVSLNSLLVLLVRNCRSVVPPPVVVSSVSVSVSSVLVSLQSPAAADQAQCCLAPLVDLDDDLQLVQLQVLQCLLQLQAEEEEDQDLSVQLNHLSHSCLLDFRSLRSRAHSDEDCADRAPRNYHYHHPDDPVRCVVCVLSHLTWYWYQYPVVSWIWTFDGNVVSSVVSSVVSSCCSPPPPPDPPPPPPRIDTGDDGAPLSSVLSVVLSVDDSVCSSVSVVVSSVVLLVVLLVLLVVLQVDDDDPPCVLVVCCVVVVGPDSSSVSSSVSNCVSLVSPSVNDDDDSVVSVVSVVVSVVSHD